Protein AF-0000000072983135 (afdb_homodimer)

Structure (mmCIF, N/CA/C/O backbone):
data_AF-0000000072983135-model_v1
#
loop_
_entity.id
_entity.type
_entity.pdbx_description
1 polymer Aminotransferase
#
loop_
_atom_site.group_PDB
_atom_site.id
_atom_site.type_symbol
_atom_site.label_atom_id
_atom_site.label_alt_id
_atom_site.label_comp_id
_atom_site.label_asym_id
_atom_site.label_entity_id
_atom_site.label_seq_id
_atom_site.pdbx_PDB_ins_code
_atom_site.Cartn_x
_atom_site.Cartn_y
_atom_site.Cartn_z
_atom_site.occupancy
_atom_site.B_iso_or_equiv
_atom_site.auth_seq_id
_atom_site.auth_comp_id
_atom_site.auth_asym_id
_atom_site.auth_atom_id
_atom_site.pdbx_PDB_model_num
ATOM 1 N N . MET A 1 1 ? -17.812 -25.984 19.484 1 27.67 1 MET A N 1
ATOM 2 C CA . MET A 1 1 ? -18.359 -25.984 18.141 1 27.67 1 MET A CA 1
ATOM 3 C C . MET A 1 1 ? -17.25 -26.109 17.094 1 27.67 1 MET A C 1
ATOM 5 O O . MET A 1 1 ? -16.297 -25.328 17.094 1 27.67 1 MET A O 1
ATOM 9 N N . THR A 1 2 ? -16.859 -27.234 16.688 1 37.81 2 THR A N 1
ATOM 10 C CA . THR A 1 2 ? -15.812 -27.703 15.797 1 37.81 2 THR A CA 1
ATOM 11 C C . THR A 1 2 ? -15.805 -26.906 14.5 1 37.81 2 THR A C 1
ATOM 13 O O . THR A 1 2 ? -16.844 -26.75 13.852 1 37.81 2 THR A O 1
ATOM 16 N N . ILE A 1 3 ? -15.008 -25.969 14.227 1 49.22 3 ILE A N 1
ATOM 17 C CA . ILE A 1 3 ? -14.836 -25.25 12.961 1 49.22 3 ILE A CA 1
ATOM 18 C C . ILE A 1 3 ? -15.133 -26.188 11.797 1 49.22 3 ILE A C 1
ATOM 20 O O . ILE A 1 3 ? -14.57 -27.281 11.711 1 49.22 3 ILE A O 1
ATOM 24 N N . SER A 1 4 ? -16.266 -26.094 11.18 1 67.5 4 SER A N 1
ATOM 25 C CA . SER A 1 4 ? -16.375 -26.969 10.023 1 67.5 4 SER A CA 1
ATOM 26 C C . SER A 1 4 ? -15.242 -26.703 9.031 1 67.5 4 SER A C 1
ATOM 28 O O . SER A 1 4 ? -15.211 -25.672 8.375 1 67.5 4 SER A O 1
ATOM 30 N N . ILE A 1 5 ? -14.094 -27.281 9.141 1 76.81 5 ILE A N 1
ATOM 31 C CA . ILE A 1 5 ? -12.875 -27.266 8.336 1 76.81 5 ILE A CA 1
ATOM 32 C C . ILE A 1 5 ? -13.25 -27.188 6.852 1 76.81 5 ILE A C 1
ATOM 34 O O . ILE A 1 5 ? -12.539 -26.578 6.059 1 76.81 5 ILE A O 1
ATOM 38 N N . ASP A 1 6 ? -14.508 -27.531 6.617 1 73.62 6 ASP A N 1
ATOM 39 C CA . ASP A 1 6 ? -14.945 -27.578 5.223 1 73.62 6 ASP A CA 1
ATOM 40 C C . ASP A 1 6 ? -15.352 -26.188 4.734 1 73.62 6 ASP A C 1
ATOM 42 O O . ASP A 1 6 ? -15.352 -25.922 3.531 1 73.62 6 ASP A O 1
ATOM 46 N N . ALA A 1 7 ? -15.531 -25.328 5.648 1 72.88 7 ALA A N 1
ATOM 47 C CA . ALA A 1 7 ? -16.047 -24.016 5.285 1 72.88 7 ALA A CA 1
ATOM 48 C C . ALA A 1 7 ? -14.898 -23.031 5.023 1 72.88 7 ALA A C 1
ATOM 50 O O . ALA A 1 7 ? -15.109 -21.969 4.438 1 72.88 7 ALA A O 1
ATOM 51 N N . LEU A 1 8 ? -13.727 -23.375 5.316 1 76.56 8 LEU A N 1
ATOM 52 C CA . LEU A 1 8 ? -12.578 -22.5 5.152 1 76.56 8 LEU A CA 1
ATOM 53 C C . LEU A 1 8 ? -12.148 -22.438 3.689 1 76.56 8 LEU A C 1
ATOM 55 O O . LEU A 1 8 ? -12.219 -23.438 2.973 1 76.56 8 LEU A O 1
ATOM 59 N N . SER A 1 9 ? -11.75 -21.141 3.301 1 78.5 9 SER A N 1
ATOM 60 C CA . SER A 1 9 ? -11.109 -21.047 1.993 1 78.5 9 SER A CA 1
ATOM 61 C C . SER A 1 9 ? -9.859 -21.922 1.933 1 78.5 9 SER A C 1
ATOM 63 O O . SER A 1 9 ? -9.32 -22.312 2.969 1 78.5 9 SER A O 1
ATOM 65 N N . PRO A 1 10 ? -9.445 -22.234 0.712 1 78.44 10 PRO A N 1
ATOM 66 C CA . PRO A 1 10 ? -8.25 -23.078 0.599 1 78.44 10 PRO A CA 1
ATOM 67 C C . PRO A 1 10 ? -7.051 -22.5 1.347 1 78.44 10 PRO A C 1
ATOM 69 O O . PRO A 1 10 ? -6.316 -23.25 2.006 1 78.44 10 PRO A O 1
ATOM 72 N N . PHE A 1 11 ? -6.918 -21.266 1.313 1 77.12 11 PHE A N 1
ATOM 73 C CA . PHE A 1 11 ? -5.758 -20.641 1.933 1 77.12 11 PHE A CA 1
ATOM 74 C C . PHE A 1 11 ? -5.91 -20.594 3.447 1 77.12 11 PHE A C 1
ATOM 76 O O . PHE A 1 11 ? -4.949 -20.828 4.18 1 77.12 11 PHE A O 1
ATOM 83 N N . GLU A 1 12 ? -7.07 -20.359 3.889 1 76.88 12 GLU A N 1
ATOM 84 C CA . GLU A 1 12 ? -7.316 -20.344 5.328 1 76.88 12 GLU A CA 1
ATOM 85 C C . GLU A 1 12 ? -7.191 -21.75 5.922 1 76.88 12 GLU A C 1
ATOM 87 O O . GLU A 1 12 ? -6.738 -21.906 7.059 1 76.88 12 GLU A O 1
ATOM 92 N N . LEU A 1 13 ? -7.609 -22.734 5.129 1 78.69 13 LEU A N 1
ATOM 93 C CA . LEU A 1 13 ? -7.422 -24.125 5.559 1 78.69 13 LEU A CA 1
ATOM 94 C C . LEU A 1 13 ? -5.938 -24.453 5.703 1 78.69 13 LEU A C 1
ATOM 96 O O . LEU A 1 13 ? -5.535 -25.094 6.672 1 78.69 13 LEU A O 1
ATOM 100 N N . SER A 1 14 ? -5.227 -24 4.734 1 81.06 14 SER A N 1
ATOM 101 C CA . SER A 1 14 ? -3.783 -24.219 4.789 1 81.06 14 SER A CA 1
ATOM 102 C C . SER A 1 14 ? -3.172 -23.594 6.035 1 81.06 14 SER A C 1
ATOM 104 O O . SER A 1 14 ? -2.344 -24.203 6.707 1 81.06 14 SER A O 1
ATOM 106 N N . LEU A 1 15 ? -3.586 -22.406 6.32 1 75.19 15 LEU A N 1
ATOM 107 C CA . LEU A 1 15 ? -3.082 -21.719 7.5 1 75.19 15 LEU A CA 1
ATOM 108 C C . LEU A 1 15 ? -3.496 -22.438 8.773 1 75.19 15 LEU A C 1
ATOM 110 O O . LEU A 1 15 ? -2.711 -22.547 9.719 1 75.19 15 LEU A O 1
ATOM 114 N N . TYR A 1 16 ? -4.699 -22.922 8.781 1 77.69 16 TYR A N 1
ATOM 115 C CA . TYR A 1 16 ? -5.219 -23.672 9.922 1 77.69 16 TYR A CA 1
ATOM 116 C C . TYR A 1 16 ? -4.406 -24.938 10.164 1 77.69 16 TYR A C 1
ATOM 118 O O . TYR A 1 16 ? -4.016 -25.219 11.297 1 77.69 16 TYR A O 1
ATOM 126 N N . LEU A 1 17 ? -4.105 -25.641 9.109 1 82.88 17 LEU A N 1
ATOM 127 C CA . LEU A 1 17 ? -3.373 -26.906 9.211 1 82.88 17 LEU A CA 1
ATOM 128 C C . LEU A 1 17 ? -1.932 -26.656 9.648 1 82.88 17 LEU A C 1
ATOM 130 O O . LEU A 1 17 ? -1.364 -27.453 10.398 1 82.88 17 LEU A O 1
ATOM 134 N N . GLU A 1 18 ? -1.393 -25.609 9.141 1 81.44 18 GLU A N 1
ATOM 135 C CA . GLU A 1 18 ? -0.024 -25.266 9.508 1 81.44 18 GLU A CA 1
ATOM 136 C C . GLU A 1 18 ? 0.111 -25.078 11.016 1 81.44 18 GLU A C 1
ATOM 138 O O . GLU A 1 18 ? 1.157 -25.391 11.594 1 81.44 18 GLU A O 1
ATOM 143 N N . LYS A 1 19 ? -0.899 -24.625 11.641 1 77.69 19 LYS A N 1
ATOM 144 C CA . LYS A 1 19 ? -0.883 -24.391 13.078 1 77.69 19 LYS A CA 1
ATOM 145 C C . LYS A 1 19 ? -1.078 -25.672 13.859 1 77.69 19 LYS A C 1
ATOM 147 O O . LYS A 1 19 ? -0.647 -25.781 15.016 1 77.69 19 LYS A O 1
ATOM 152 N N . GLN A 1 20 ? -1.679 -26.656 13.227 1 81.69 20 GLN A N 1
ATOM 153 C CA . GLN A 1 20 ? -2.064 -27.875 13.93 1 81.69 20 GLN A CA 1
ATOM 154 C C . GLN A 1 20 ? -0.983 -28.938 13.812 1 81.69 20 GLN A C 1
ATOM 156 O O . GLN A 1 20 ? -0.883 -29.828 14.672 1 81.69 20 GLN A O 1
ATOM 161 N N . ILE A 1 21 ? -0.256 -28.844 12.789 1 83.69 21 ILE A N 1
ATOM 162 C CA . ILE A 1 21 ? 0.666 -29.938 12.508 1 83.69 21 ILE A CA 1
ATOM 163 C C . ILE A 1 21 ? 2 -29.688 13.211 1 83.69 21 ILE A C 1
ATOM 165 O O . ILE A 1 21 ? 2.494 -28.547 13.219 1 83.69 21 ILE A O 1
ATOM 169 N N . GLN A 1 22 ? 2.387 -30.625 13.945 1 78.94 22 GLN A N 1
ATOM 170 C CA . GLN A 1 22 ? 3.682 -30.562 14.609 1 78.94 22 GLN A CA 1
ATOM 171 C C . GLN A 1 22 ? 4.738 -31.344 13.836 1 78.94 22 GLN A C 1
ATOM 173 O O . GLN A 1 22 ? 4.449 -32.406 13.297 1 78.94 22 GLN A O 1
ATOM 178 N N . SER A 1 23 ? 5.828 -30.688 13.672 1 74 23 SER A N 1
ATOM 179 C CA . SER A 1 23 ? 6.922 -31.328 12.953 1 74 23 SER A CA 1
ATOM 180 C C . SER A 1 23 ? 7.543 -32.438 13.781 1 74 23 SER A C 1
ATOM 182 O O . SER A 1 23 ? 7.586 -32.375 15.008 1 74 23 SER A O 1
ATOM 184 N N . ALA A 1 24 ? 7.727 -33.625 13.07 1 72.88 24 ALA A N 1
ATOM 185 C CA . ALA A 1 24 ? 8.5 -34.688 13.68 1 72.88 24 ALA A CA 1
ATOM 186 C C . ALA A 1 24 ? 9.914 -34.75 13.109 1 72.88 24 ALA A C 1
ATOM 188 O O . ALA A 1 24 ? 10.133 -34.406 11.945 1 72.88 24 ALA A O 1
ATOM 189 N N . PRO A 1 25 ? 10.891 -34.875 13.961 1 71.25 25 PRO A N 1
ATOM 190 C CA . PRO A 1 25 ? 12.289 -34.906 13.508 1 71.25 25 PRO A CA 1
ATOM 191 C C . PRO A 1 25 ? 12.5 -35.781 12.289 1 71.25 25 PRO A C 1
ATOM 193 O O . PRO A 1 25 ? 13.258 -35.438 11.383 1 71.25 25 PRO A O 1
ATOM 196 N N . ASP A 1 26 ? 11.883 -36.906 12.156 1 78.25 26 ASP A N 1
ATOM 197 C CA . ASP A 1 26 ? 12.125 -37.875 11.086 1 78.25 26 ASP A CA 1
ATOM 198 C C . ASP A 1 26 ? 11.164 -37.625 9.922 1 78.25 26 ASP A C 1
ATOM 200 O O . ASP A 1 26 ? 11.281 -38.281 8.883 1 78.25 26 ASP A O 1
ATOM 204 N N . ALA A 1 27 ? 10.336 -36.688 10.062 1 82.06 27 ALA A N 1
ATOM 205 C CA . ALA A 1 27 ? 9.383 -36.406 9.008 1 82.06 27 ALA A CA 1
ATOM 206 C C . ALA A 1 27 ? 9.07 -34.906 8.953 1 82.06 27 ALA A C 1
ATOM 208 O O . ALA A 1 27 ? 8.016 -34.469 9.414 1 82.06 27 ALA A O 1
ATOM 209 N N . PRO A 1 28 ? 9.977 -34.25 8.289 1 88.62 28 PRO A N 1
ATOM 210 C CA . PRO A 1 28 ? 9.75 -32.812 8.219 1 88.62 28 PRO A CA 1
ATOM 211 C C . PRO A 1 28 ? 8.477 -32.438 7.445 1 88.62 28 PRO A C 1
ATOM 213 O O . PRO A 1 28 ? 8.078 -33.188 6.539 1 88.62 28 PRO A O 1
ATOM 216 N N . ILE A 1 29 ? 7.848 -31.422 7.84 1 92.44 29 ILE A N 1
ATOM 217 C CA . ILE A 1 29 ? 6.648 -30.938 7.16 1 92.44 29 ILE A CA 1
ATOM 218 C C . ILE A 1 29 ? 7.023 -30.375 5.793 1 92.44 29 ILE A C 1
ATOM 220 O O . ILE A 1 29 ? 7.93 -29.547 5.68 1 92.44 29 ILE A O 1
ATOM 224 N N . LEU A 1 30 ? 6.445 -30.922 4.77 1 94.75 30 LEU A N 1
ATOM 225 C CA . LEU A 1 30 ? 6.547 -30.375 3.42 1 94.75 30 LEU A CA 1
ATOM 226 C C . LEU A 1 30 ? 5.289 -29.594 3.057 1 94.75 30 LEU A C 1
ATOM 228 O O . LEU A 1 30 ? 4.242 -30.188 2.781 1 94.75 30 LEU A O 1
ATOM 232 N N . ASN A 1 31 ? 5.41 -28.328 3.068 1 93.62 31 ASN A N 1
ATOM 233 C CA . ASN A 1 31 ? 4.297 -27.484 2.646 1 93.62 31 ASN A CA 1
ATOM 234 C C . ASN A 1 31 ? 4.383 -27.141 1.159 1 93.62 31 ASN A C 1
ATOM 236 O O . ASN A 1 31 ? 4.938 -26.109 0.783 1 93.62 31 ASN A O 1
ATOM 240 N N . ALA A 1 32 ? 3.777 -27.906 0.369 1 95.06 32 ALA A N 1
ATOM 241 C CA . ALA A 1 32 ? 3.771 -27.703 -1.078 1 95.06 32 ALA A CA 1
ATOM 242 C C . ALA A 1 32 ? 2.512 -26.969 -1.526 1 95.06 32 ALA A C 1
ATOM 244 O O . ALA A 1 32 ? 2.16 -26.984 -2.709 1 95.06 32 ALA A O 1
ATOM 245 N N . GLY A 1 33 ? 1.847 -26.406 -0.56 1 91.81 33 GLY A N 1
ATOM 246 C CA . GLY A 1 33 ? 0.641 -25.656 -0.874 1 91.81 33 GLY A CA 1
ATOM 247 C C . GLY A 1 33 ? 0.891 -24.172 -1.042 1 91.81 33 GLY A C 1
ATOM 248 O O . GLY A 1 33 ? 0.123 -23.484 -1.714 1 91.81 33 GLY A O 1
ATOM 249 N N . ARG A 1 34 ? 1.953 -23.672 -0.493 1 86.56 34 ARG A N 1
ATOM 250 C CA . ARG A 1 34 ? 2.24 -22.234 -0.497 1 86.56 34 ARG A CA 1
ATOM 251 C C . ARG A 1 34 ? 2.721 -21.781 -1.87 1 86.56 34 ARG A C 1
ATOM 253 O O . ARG A 1 34 ? 3.467 -22.484 -2.543 1 86.56 34 ARG A O 1
ATOM 260 N N . GLY A 1 35 ? 2.375 -20.531 -2.191 1 85.88 35 GLY A N 1
ATOM 261 C CA . GLY A 1 35 ? 2.646 -20.062 -3.541 1 85.88 35 GLY A CA 1
ATOM 262 C C . GLY A 1 35 ? 3.918 -19.234 -3.641 1 85.88 35 GLY A C 1
ATOM 263 O O . GLY A 1 35 ? 4.391 -18.953 -4.742 1 85.88 35 GLY A O 1
ATOM 264 N N . ASN A 1 36 ? 4.543 -18.859 -2.521 1 90.62 36 ASN A N 1
ATOM 265 C CA . ASN A 1 36 ? 5.785 -18.109 -2.629 1 90.62 36 ASN A CA 1
ATOM 266 C C . ASN A 1 36 ? 6.965 -19 -2.969 1 90.62 36 ASN A C 1
ATOM 268 O O . ASN A 1 36 ? 7.117 -20.078 -2.391 1 90.62 36 ASN A O 1
ATOM 272 N N . PRO A 1 37 ? 7.785 -18.547 -3.85 1 95.88 37 PRO A N 1
ATOM 273 C CA . PRO A 1 37 ? 8.938 -19.359 -4.242 1 95.88 37 PRO A CA 1
ATOM 274 C C . PRO A 1 37 ? 10.039 -19.375 -3.186 1 95.88 37 PRO A C 1
ATOM 276 O O . PRO A 1 37 ? 10.039 -18.531 -2.283 1 95.88 37 PRO A O 1
ATOM 279 N N . ASN A 1 38 ? 10.883 -20.312 -3.268 1 94.94 38 ASN A N 1
ATOM 280 C CA . ASN A 1 38 ? 12 -20.375 -2.328 1 94.94 38 ASN A CA 1
ATOM 281 C C . ASN A 1 38 ? 13.281 -19.797 -2.936 1 94.94 38 ASN A C 1
ATOM 283 O O . ASN A 1 38 ? 14.383 -20.156 -2.521 1 94.94 38 ASN A O 1
ATOM 287 N N . TRP A 1 39 ? 13.164 -19 -4.043 1 95.25 39 TRP A N 1
ATOM 288 C CA . TRP A 1 39 ? 14.305 -18.312 -4.641 1 95.25 39 TRP A CA 1
ATOM 289 C C . TRP A 1 39 ? 14.133 -16.812 -4.562 1 95.25 39 TRP A C 1
ATOM 291 O O . TRP A 1 39 ? 13.039 -16.312 -4.266 1 95.25 39 TRP A O 1
ATOM 301 N N . THR A 1 40 ? 15.188 -16.062 -4.695 1 96 40 THR A N 1
ATOM 302 C CA . THR A 1 40 ? 15.188 -14.609 -4.793 1 96 40 THR A CA 1
ATOM 303 C C . THR A 1 40 ? 16.062 -14.148 -5.949 1 96 40 THR A C 1
ATOM 305 O O . THR A 1 40 ? 16.844 -14.938 -6.504 1 96 40 THR A O 1
ATOM 308 N N . ALA A 1 41 ? 15.922 -12.945 -6.355 1 97.25 41 ALA A N 1
ATOM 309 C CA . ALA A 1 41 ? 16.828 -12.273 -7.297 1 97.25 41 ALA A CA 1
ATOM 310 C C . ALA A 1 41 ? 17.797 -11.359 -6.566 1 97.25 41 ALA A C 1
ATOM 312 O O . ALA A 1 41 ? 17.5 -10.195 -6.309 1 97.25 41 ALA A O 1
ATOM 313 N N . PRO A 1 42 ? 19 -11.812 -6.281 1 96.94 42 PRO A N 1
ATOM 314 C CA . PRO A 1 42 ? 19.906 -11.07 -5.395 1 96.94 42 PRO A CA 1
ATOM 315 C C . PRO A 1 42 ? 20.484 -9.828 -6.059 1 96.94 42 PRO A C 1
ATOM 317 O O . PRO A 1 42 ? 20.672 -8.797 -5.395 1 96.94 42 PRO A O 1
ATOM 320 N N . VAL A 1 43 ? 20.734 -9.82 -7.375 1 97.5 43 VAL A N 1
ATOM 321 C CA . VAL A 1 43 ? 21.484 -8.766 -8.039 1 97.5 43 VAL A CA 1
ATOM 322 C C . VAL A 1 43 ? 20.703 -7.457 -7.996 1 97.5 43 VAL A C 1
ATOM 324 O O . VAL A 1 43 ? 21.234 -6.422 -7.582 1 97.5 43 VAL A O 1
ATOM 327 N N . PRO A 1 44 ? 19.438 -7.473 -8.438 1 98.56 44 PRO A N 1
ATOM 328 C CA . PRO A 1 44 ? 18.703 -6.203 -8.344 1 98.56 44 PRO A CA 1
ATOM 329 C C . PRO A 1 44 ? 18.516 -5.734 -6.902 1 98.56 44 PRO A C 1
ATOM 331 O O . PRO A 1 44 ? 18.484 -4.531 -6.641 1 98.56 44 PRO A O 1
ATOM 334 N N . ARG A 1 45 ? 18.391 -6.645 -5.918 1 98.44 45 ARG A N 1
ATOM 335 C CA . ARG A 1 45 ? 18.312 -6.258 -4.512 1 98.44 45 ARG A CA 1
ATOM 336 C C . ARG A 1 45 ? 19.609 -5.605 -4.047 1 98.44 45 ARG A C 1
ATOM 338 O O . ARG A 1 45 ? 19.578 -4.59 -3.354 1 98.44 45 ARG A O 1
ATOM 345 N N . GLU A 1 46 ? 20.719 -6.234 -4.422 1 98.06 46 GLU A N 1
ATOM 346 C CA . GLU A 1 46 ? 22.016 -5.656 -4.07 1 98.06 46 GLU A CA 1
ATOM 347 C C . GLU A 1 46 ? 22.156 -4.246 -4.641 1 98.06 46 GLU A C 1
ATOM 349 O O . GLU A 1 46 ? 22.656 -3.346 -3.957 1 98.06 46 GLU A O 1
ATOM 354 N N . ALA A 1 47 ? 21.766 -4.059 -5.898 1 98.81 47 ALA A N 1
ATOM 355 C CA . ALA A 1 47 ? 21.812 -2.744 -6.527 1 98.81 47 ALA A CA 1
ATOM 356 C C . ALA A 1 47 ? 20.938 -1.744 -5.766 1 98.81 47 ALA A C 1
ATOM 358 O O . ALA A 1 47 ? 21.328 -0.587 -5.586 1 98.81 47 ALA A O 1
ATOM 359 N N . PHE A 1 48 ? 19.781 -2.191 -5.344 1 98.88 48 PHE A N 1
ATOM 360 C CA . PHE A 1 48 ? 18.859 -1.351 -4.594 1 98.88 48 PHE A CA 1
ATOM 361 C C . PHE A 1 48 ? 19.5 -0.856 -3.303 1 98.88 48 PHE A C 1
ATOM 363 O O . PHE A 1 48 ? 19.469 0.339 -3.004 1 98.88 48 PHE A O 1
ATOM 370 N N . PHE A 1 49 ? 20.031 -1.766 -2.529 1 98.81 49 PHE A N 1
ATOM 371 C CA . PHE A 1 49 ? 20.594 -1.409 -1.229 1 98.81 49 PHE A CA 1
ATOM 372 C C . PHE A 1 49 ? 21.844 -0.562 -1.393 1 98.81 49 PHE A C 1
ATOM 374 O O . PHE A 1 49 ? 22.109 0.339 -0.591 1 98.81 49 PHE A O 1
ATOM 381 N N . LEU A 1 50 ? 22.656 -0.778 -2.475 1 98.62 50 LEU A N 1
ATOM 382 C CA . LEU A 1 50 ? 23.828 0.05 -2.754 1 98.62 50 LEU A CA 1
ATOM 383 C C . LEU A 1 50 ? 23.422 1.465 -3.143 1 98.62 50 LEU A C 1
ATOM 385 O O . LEU A 1 50 ? 24 2.441 -2.672 1 98.62 50 LEU A O 1
ATOM 389 N N . LEU A 1 51 ? 22.406 1.543 -4.012 1 98.81 51 LEU A N 1
ATOM 390 C CA . LEU A 1 51 ? 21.891 2.844 -4.418 1 98.81 51 LEU A CA 1
ATOM 391 C C . LEU A 1 51 ? 21.406 3.639 -3.211 1 98.81 51 LEU A C 1
ATOM 393 O O . LEU A 1 51 ? 21.656 4.844 -3.115 1 98.81 51 LEU A O 1
ATOM 397 N N . GLY A 1 52 ? 20.688 2.953 -2.32 1 98.62 52 GLY A N 1
ATOM 398 C CA . GLY A 1 52 ? 20.203 3.6 -1.109 1 98.62 52 GLY A CA 1
ATOM 399 C C . GLY A 1 52 ? 21.328 4.102 -0.215 1 98.62 52 GLY A C 1
ATOM 400 O O . GLY A 1 52 ? 21.25 5.203 0.328 1 98.62 52 GLY A O 1
ATOM 401 N N . GLN A 1 53 ? 22.344 3.291 -0.042 1 97.75 53 GLN A N 1
ATOM 402 C CA . GLN A 1 53 ? 23.484 3.699 0.764 1 97.75 53 GLN A CA 1
ATOM 403 C C . GLN A 1 53 ? 24.141 4.961 0.199 1 97.75 53 GLN A C 1
ATOM 405 O O . GLN A 1 53 ? 24.453 5.887 0.946 1 97.75 53 GLN A O 1
ATOM 410 N N . PHE A 1 54 ? 24.359 4.984 -1.098 1 97.62 54 PHE A N 1
ATOM 411 C CA . PHE A 1 54 ? 24.938 6.152 -1.758 1 97.62 54 PHE A CA 1
ATOM 412 C C . PHE A 1 54 ? 24.047 7.371 -1.575 1 97.62 54 PHE A C 1
ATOM 414 O O . PHE A 1 54 ? 24.531 8.461 -1.253 1 97.62 54 PHE A O 1
ATOM 421 N N . ALA A 1 55 ? 22.703 7.164 -1.777 1 97.75 55 ALA A N 1
ATOM 422 C CA . ALA A 1 55 ? 21.75 8.266 -1.688 1 97.75 55 ALA A CA 1
ATOM 423 C C . ALA A 1 55 ? 21.75 8.883 -0.293 1 97.75 55 ALA A C 1
ATOM 425 O O . ALA A 1 55 ? 21.625 10.102 -0.146 1 97.75 55 ALA A O 1
ATOM 426 N N . VAL A 1 56 ? 21.828 8.047 0.748 1 96.88 56 VAL A N 1
ATOM 427 C CA . VAL A 1 56 ? 21.875 8.562 2.113 1 96.88 56 VAL A CA 1
ATOM 428 C C . VAL A 1 56 ? 23.109 9.438 2.301 1 96.88 56 VAL A C 1
ATOM 430 O O . VAL A 1 56 ? 23.031 10.492 2.932 1 96.88 56 VAL A O 1
ATOM 433 N N . GLN A 1 57 ? 24.234 9 1.741 1 94.31 57 GLN A N 1
ATOM 434 C CA . GLN A 1 57 ? 25.453 9.805 1.813 1 94.31 57 GLN A CA 1
ATOM 435 C C . GLN A 1 57 ? 25.25 11.164 1.155 1 94.31 57 GLN A C 1
ATOM 437 O O . GLN A 1 57 ? 25.75 12.18 1.648 1 94.31 57 GLN A O 1
ATOM 442 N N . GLU A 1 58 ? 24.484 11.133 0.073 1 94.19 58 GLU A N 1
ATOM 443 C CA . GLU A 1 58 ? 24.234 12.367 -0.663 1 94.19 58 GLU A CA 1
ATOM 444 C C . GLU A 1 58 ? 23.359 13.32 0.141 1 94.19 58 GLU A C 1
ATOM 446 O O . GLU A 1 58 ? 23.375 14.531 -0.088 1 94.19 58 GLU A O 1
ATOM 451 N N . THR A 1 59 ? 22.531 12.773 1.063 1 94.38 59 THR A N 1
ATOM 452 C CA . THR A 1 59 ? 21.672 13.625 1.87 1 94.38 59 THR A CA 1
ATOM 453 C C . THR A 1 59 ? 22.453 14.234 3.033 1 94.38 59 THR A C 1
ATOM 455 O O . THR A 1 59 ? 21.984 15.188 3.67 1 94.38 59 THR A O 1
ATOM 458 N N . ARG A 1 60 ? 23.562 13.555 3.359 1 89.5 60 ARG A N 1
ATOM 459 C CA . ARG A 1 60 ? 24.328 13.977 4.523 1 89.5 60 ARG A CA 1
ATOM 460 C C . ARG A 1 60 ? 25.469 14.922 4.121 1 89.5 60 ARG A C 1
ATOM 462 O O . ARG A 1 60 ? 26.078 14.758 3.062 1 89.5 60 ARG A O 1
ATOM 469 N N . LYS A 1 61 ? 25.141 16.219 4.434 1 69.69 61 LYS A N 1
ATOM 470 C CA . LYS A 1 61 ? 26.234 17.172 4.207 1 69.69 61 LYS A CA 1
ATOM 471 C C . LYS A 1 61 ? 27.375 16.922 5.191 1 69.69 61 LYS A C 1
ATOM 473 O O . LYS A 1 61 ? 27.203 16.25 6.207 1 69.69 61 LYS A O 1
ATOM 478 N N . SER A 1 62 ? 28.594 17.219 4.797 1 58.09 62 SER A N 1
ATOM 479 C CA . SER A 1 62 ? 29.734 17.188 5.695 1 58.09 62 SER A CA 1
ATOM 480 C C . SER A 1 62 ? 29.438 17.891 7.012 1 58.09 62 SER A C 1
ATOM 482 O O . SER A 1 62 ? 30.344 18.266 7.754 1 58.09 62 SER A O 1
ATOM 484 N N . SER A 1 63 ? 28.062 17.969 7.293 1 62.22 63 SER A N 1
ATOM 485 C CA . SER A 1 63 ? 27.719 18.688 8.516 1 62.22 63 SER A CA 1
ATOM 486 C C . SER A 1 63 ? 27.484 17.734 9.672 1 62.22 63 SER A C 1
ATOM 488 O O . SER A 1 63 ? 27.281 16.531 9.461 1 62.22 63 SER A O 1
ATOM 490 N N . SER A 1 64 ? 27.781 18.141 10.906 1 67.25 64 SER A N 1
ATOM 491 C CA . SER A 1 64 ? 27.547 17.453 12.18 1 67.25 64 SER A CA 1
ATOM 492 C C . SER A 1 64 ? 26.062 17.312 12.461 1 67.25 64 SER A C 1
ATOM 494 O O . SER A 1 64 ? 25.672 16.719 13.469 1 67.25 64 SER A O 1
ATOM 496 N N . ALA A 1 65 ? 25.266 17.594 11.523 1 78.88 65 ALA A N 1
ATOM 497 C CA . ALA A 1 65 ? 23.828 17.531 11.719 1 78.88 65 ALA A CA 1
ATOM 498 C C . ALA A 1 65 ? 23.328 16.094 11.672 1 78.88 65 ALA A C 1
ATOM 500 O O . ALA A 1 65 ? 23.875 15.258 10.953 1 78.88 65 ALA A O 1
ATOM 501 N N . LEU A 1 66 ? 22.344 15.828 12.555 1 89.06 66 LEU A N 1
ATOM 502 C CA . LEU A 1 66 ? 21.719 14.508 12.586 1 89.06 66 LEU A CA 1
ATOM 503 C C . LEU A 1 66 ? 20.641 14.406 11.516 1 89.06 66 LEU A C 1
ATOM 505 O O . LEU A 1 66 ? 20.234 13.297 11.133 1 89.06 66 LEU A O 1
ATOM 509 N N . VAL A 1 67 ? 20.234 15.594 11.023 1 91 67 VAL A N 1
ATOM 510 C CA . VAL A 1 67 ? 19.203 15.656 9.984 1 91 67 VAL A CA 1
ATOM 511 C C . VAL A 1 67 ? 19.875 15.656 8.609 1 91 67 VAL A C 1
ATOM 513 O O . VAL A 1 67 ? 20.922 16.281 8.414 1 91 67 VAL A O 1
ATOM 516 N N . GLY A 1 68 ? 19.312 14.852 7.746 1 89.81 68 GLY A N 1
ATOM 517 C CA . GLY A 1 68 ? 19.734 14.891 6.355 1 89.81 68 GLY A CA 1
ATOM 518 C C . GLY A 1 68 ? 18.875 15.805 5.504 1 89.81 68 GLY A C 1
ATOM 519 O O . GLY A 1 68 ? 17.766 16.156 5.891 1 89.81 68 GLY A O 1
ATOM 520 N N . LYS A 1 69 ? 19.391 16.219 4.348 1 89.56 69 LYS A N 1
ATOM 521 C CA . LYS A 1 69 ? 18.672 17.078 3.414 1 89.56 69 LYS A CA 1
ATOM 522 C C . LYS A 1 69 ? 18.016 16.266 2.301 1 89.56 69 LYS A C 1
ATOM 524 O O . LYS A 1 69 ? 18.188 15.047 2.238 1 89.56 69 LYS A O 1
ATOM 529 N N . GLN A 1 70 ? 17.266 16.938 1.48 1 89 70 GLN A N 1
ATOM 530 C CA . GLN A 1 70 ? 16.656 16.328 0.301 1 89 70 GLN A CA 1
ATOM 531 C C . GLN A 1 70 ? 17.688 16.188 -0.825 1 89 70 GLN A C 1
ATOM 533 O O . GLN A 1 70 ? 18.688 16.891 -0.848 1 89 70 GLN A O 1
ATOM 538 N N . ILE A 1 71 ? 17.438 15.289 -1.666 1 88.19 71 ILE A N 1
ATOM 539 C CA . ILE A 1 71 ? 18.25 15.125 -2.867 1 88.19 71 ILE A CA 1
ATOM 540 C C . ILE A 1 71 ? 17.953 16.266 -3.85 1 88.19 71 ILE A C 1
ATOM 542 O O . ILE A 1 71 ? 16.797 16.5 -4.195 1 88.19 71 ILE A O 1
ATOM 546 N N . LYS A 1 72 ? 18.984 16.953 -4.199 1 83.69 72 LYS A N 1
ATOM 547 C CA . LYS A 1 72 ? 18.859 18 -5.195 1 83.69 72 LYS A CA 1
ATOM 548 C C . LYS A 1 72 ? 19.531 17.609 -6.504 1 83.69 72 LYS A C 1
ATOM 550 O O . LYS A 1 72 ? 20.344 16.688 -6.531 1 83.69 72 LYS A O 1
ATOM 555 N N . ALA A 1 73 ? 19.188 18.328 -7.52 1 79.81 73 ALA A N 1
ATOM 556 C CA . ALA A 1 73 ? 19.812 18.062 -8.812 1 79.81 73 ALA A CA 1
ATOM 557 C C . ALA A 1 73 ? 21.297 18.375 -8.781 1 79.81 73 ALA A C 1
ATOM 559 O O . ALA A 1 73 ? 21.703 19.438 -8.305 1 79.81 73 ALA A O 1
ATOM 560 N N . ALA A 1 74 ? 22.094 17.406 -9.219 1 84.38 74 ALA A N 1
ATOM 561 C CA . ALA A 1 74 ? 23.547 17.531 -9.305 1 84.38 74 ALA A CA 1
ATOM 562 C C . ALA A 1 74 ? 24.109 16.734 -10.484 1 84.38 74 ALA A C 1
ATOM 564 O O . ALA A 1 74 ? 24.141 15.508 -10.445 1 84.38 74 ALA A O 1
ATOM 565 N N . PRO A 1 75 ? 24.5 17.438 -11.406 1 82 75 PRO A N 1
ATOM 566 C CA . PRO A 1 75 ? 25 16.734 -12.602 1 82 75 PRO A CA 1
ATOM 567 C C . PRO A 1 75 ? 26.172 15.805 -12.289 1 82 75 PRO A C 1
ATOM 569 O O . PRO A 1 75 ? 26.375 14.82 -12.992 1 82 75 PRO A O 1
ATOM 572 N N . GLU A 1 76 ? 26.891 16.062 -11.297 1 91.75 76 GLU A N 1
ATOM 573 C CA . GLU A 1 76 ? 28.094 15.297 -10.992 1 91.75 76 GLU A CA 1
ATOM 574 C C . GLU A 1 76 ? 27.766 14.062 -10.164 1 91.75 76 GLU A C 1
ATOM 576 O O . GLU A 1 76 ? 28.641 13.266 -9.844 1 91.75 76 GLU A O 1
ATOM 581 N N . ARG A 1 77 ? 26.531 13.906 -9.898 1 94.38 77 ARG A N 1
ATOM 582 C CA . ARG A 1 77 ? 26.141 12.844 -8.977 1 94.38 77 ARG A CA 1
ATOM 583 C C . ARG A 1 77 ? 26.453 11.469 -9.57 1 94.38 77 ARG A C 1
ATOM 585 O O . ARG A 1 77 ? 26.875 10.562 -8.859 1 94.38 77 ARG A O 1
ATOM 592 N N . MET A 1 78 ? 26.156 11.281 -10.859 1 96.19 78 MET A N 1
ATOM 593 C CA . MET A 1 78 ? 26.422 9.984 -11.484 1 96.19 78 MET A CA 1
ATOM 594 C C . MET A 1 78 ? 27.906 9.609 -11.344 1 96.19 78 MET A C 1
ATOM 596 O O . MET A 1 78 ? 28.234 8.453 -11.078 1 96.19 78 MET A O 1
ATOM 600 N N . GLY A 1 79 ? 28.812 10.633 -11.57 1 96.62 79 GLY A N 1
ATOM 601 C CA . GLY A 1 79 ? 30.234 10.391 -11.367 1 96.62 79 GLY A CA 1
ATOM 602 C C . GLY A 1 79 ? 30.562 9.961 -9.953 1 96.62 79 GLY A C 1
ATOM 603 O O . GLY A 1 79 ? 31.375 9.055 -9.75 1 96.62 79 GLY A O 1
ATOM 604 N N . ARG A 1 80 ? 29.953 10.57 -8.938 1 96.38 80 ARG A N 1
ATOM 605 C CA . ARG A 1 80 ? 30.172 10.195 -7.547 1 96.38 80 ARG A CA 1
ATOM 606 C C . ARG A 1 80 ? 29.656 8.797 -7.266 1 96.38 80 ARG A C 1
ATOM 608 O O . ARG A 1 80 ? 30.25 8.055 -6.477 1 96.38 80 ARG A O 1
ATOM 615 N N . LEU A 1 81 ? 28.5 8.445 -7.898 1 97.81 81 LEU A N 1
ATOM 616 C CA . LEU A 1 81 ? 27.984 7.09 -7.754 1 97.81 81 LEU A CA 1
ATOM 617 C C . LEU A 1 81 ? 28.984 6.07 -8.289 1 97.81 81 LEU A C 1
ATOM 619 O O . LEU A 1 81 ? 29.266 5.059 -7.641 1 97.81 81 LEU A O 1
ATOM 623 N N . GLN A 1 82 ? 29.5 6.332 -9.477 1 97.75 82 GLN A N 1
ATOM 624 C CA . GLN A 1 82 ? 30.453 5.402 -10.086 1 97.75 82 GLN A CA 1
ATOM 625 C C . GLN A 1 82 ? 31.688 5.238 -9.211 1 97.75 82 GLN A C 1
ATOM 627 O O . GLN A 1 82 ? 32.219 4.137 -9.086 1 97.75 82 GLN A O 1
ATOM 632 N N . THR A 1 83 ? 32.156 6.32 -8.602 1 97.56 83 THR A N 1
ATOM 633 C CA . THR A 1 83 ? 33.281 6.254 -7.676 1 97.56 83 THR A CA 1
ATOM 634 C C . THR A 1 83 ? 32.938 5.41 -6.453 1 97.56 83 THR A C 1
ATOM 636 O O . THR A 1 83 ? 33.719 4.578 -6.016 1 97.56 83 THR A O 1
ATOM 639 N N . PHE A 1 84 ? 31.766 5.641 -5.91 1 97.06 84 PHE A N 1
ATOM 640 C CA . PHE A 1 84 ? 31.266 4.863 -4.785 1 97.06 84 PHE A CA 1
ATOM 641 C C . PHE A 1 84 ? 31.234 3.379 -5.117 1 97.06 84 PHE A C 1
ATOM 643 O O . PHE A 1 84 ? 31.641 2.545 -4.301 1 97.06 84 PHE A O 1
ATOM 650 N N . LEU A 1 85 ? 30.766 3.021 -6.328 1 98 85 LEU A N 1
ATOM 651 C CA . LEU A 1 85 ? 30.594 1.636 -6.75 1 98 85 LEU A CA 1
ATOM 652 C C . LEU A 1 85 ? 31.953 0.948 -6.902 1 98 85 LEU A C 1
ATOM 654 O O . LEU A 1 85 ? 32.062 -0.272 -6.758 1 98 85 LEU A O 1
ATOM 658 N N . THR A 1 86 ? 33.031 1.683 -7.172 1 97.44 86 THR A N 1
ATOM 659 C CA . THR A 1 86 ? 34.344 1.1 -7.277 1 97.44 86 THR A CA 1
ATOM 660 C C . THR A 1 86 ? 34.812 0.554 -5.93 1 97.44 86 THR A C 1
ATOM 662 O O . THR A 1 86 ? 35.594 -0.416 -5.875 1 97.44 86 THR A O 1
ATOM 665 N N . THR A 1 87 ? 34.312 1.125 -4.875 1 95.5 87 THR A N 1
ATOM 666 C CA . THR A 1 87 ? 34.719 0.696 -3.539 1 95.5 87 THR A CA 1
ATOM 667 C C . THR A 1 87 ? 33.75 -0.349 -2.994 1 95.5 87 THR A C 1
ATOM 669 O O . THR A 1 87 ? 33.938 -0.853 -1.884 1 95.5 87 THR A O 1
ATOM 672 N N . HIS A 1 88 ? 32.781 -0.643 -3.738 1 95.94 88 HIS A N 1
ATOM 673 C CA . HIS A 1 88 ? 31.781 -1.649 -3.381 1 95.94 88 HIS A CA 1
ATOM 674 C C . HIS A 1 88 ? 31.547 -2.631 -4.527 1 95.94 88 HIS A C 1
ATOM 676 O O . HIS A 1 88 ? 30.438 -2.73 -5.055 1 95.94 88 HIS A O 1
ATOM 682 N N . PRO A 1 89 ? 32.531 -3.338 -4.848 1 95.81 89 PRO A N 1
ATOM 683 C CA . PRO A 1 89 ? 32.406 -4.211 -6.02 1 95.81 89 PRO A CA 1
ATOM 684 C C . PRO A 1 89 ? 31.422 -5.355 -5.793 1 95.81 89 PRO A C 1
ATOM 686 O O . PRO A 1 89 ? 31.219 -5.781 -4.656 1 95.81 89 PRO A O 1
ATOM 689 N N . GLY A 1 90 ? 30.812 -5.875 -6.793 1 94.88 90 GLY A N 1
ATOM 690 C CA . GLY A 1 90 ? 29.875 -6.988 -6.777 1 94.88 90 GLY A CA 1
ATOM 691 C C . GLY A 1 90 ? 28.844 -6.918 -7.891 1 94.88 90 GLY A C 1
ATOM 692 O O . GLY A 1 90 ? 28.828 -5.965 -8.672 1 94.88 90 GLY A O 1
ATOM 693 N N . PRO A 1 91 ? 28.047 -7.93 -8.016 1 95.12 91 PRO A N 1
ATOM 694 C CA . PRO A 1 91 ? 27.062 -7.977 -9.109 1 95.12 91 PRO A CA 1
ATOM 695 C C . PRO A 1 91 ? 26.109 -6.789 -9.086 1 95.12 91 PRO A C 1
ATOM 697 O O . PRO A 1 91 ? 25.703 -6.301 -10.148 1 95.12 91 PRO A O 1
ATOM 700 N N . GLY A 1 92 ? 25.703 -6.328 -7.867 1 97.5 92 GLY A N 1
ATOM 701 C CA . GLY A 1 92 ? 24.844 -5.156 -7.777 1 97.5 92 GLY A CA 1
ATOM 702 C C . GLY A 1 92 ? 25.5 -3.895 -8.305 1 97.5 92 GLY A C 1
ATOM 703 O O . GLY A 1 92 ? 24.859 -3.084 -8.969 1 97.5 92 GLY A O 1
ATOM 704 N N . ALA A 1 93 ? 26.781 -3.729 -7.992 1 98.31 93 ALA A N 1
ATOM 705 C CA . ALA A 1 93 ? 27.547 -2.586 -8.492 1 98.31 93 ALA A CA 1
ATOM 706 C C . ALA A 1 93 ? 27.688 -2.641 -10.008 1 98.31 93 ALA A C 1
ATOM 708 O O . ALA A 1 93 ? 27.578 -1.617 -10.688 1 98.31 93 ALA A O 1
ATOM 709 N N . ASP A 1 94 ? 27.984 -3.881 -10.531 1 97.88 94 ASP A N 1
ATOM 710 C CA . ASP A 1 94 ? 28.078 -4.066 -11.969 1 97.88 94 ASP A CA 1
ATOM 711 C C . ASP A 1 94 ? 26.781 -3.689 -12.672 1 97.88 94 ASP A C 1
ATOM 713 O O . ASP A 1 94 ? 26.797 -3.047 -13.719 1 97.88 94 ASP A O 1
ATOM 717 N N . PHE A 1 95 ? 25.703 -4.07 -12.133 1 98.31 95 PHE A N 1
ATOM 718 C CA . PHE A 1 95 ? 24.375 -3.777 -12.68 1 98.31 95 PHE A CA 1
ATOM 719 C C . PHE A 1 95 ? 24.109 -2.275 -12.672 1 98.31 95 PHE A C 1
ATOM 721 O O . PHE A 1 95 ? 23.625 -1.722 -13.664 1 98.31 95 PHE A O 1
ATOM 728 N N . LEU A 1 96 ? 24.422 -1.552 -11.531 1 98.75 96 LEU A N 1
ATOM 729 C CA . LEU A 1 96 ? 24.25 -0.104 -11.469 1 98.75 96 LEU A CA 1
ATOM 730 C C . LEU A 1 96 ? 25.125 0.59 -12.508 1 98.75 96 LEU A C 1
ATOM 732 O O . LEU A 1 96 ? 24.703 1.58 -13.117 1 98.75 96 LEU A O 1
ATOM 736 N N . ASN A 1 97 ? 26.328 0.098 -12.688 1 98.31 97 ASN A N 1
ATOM 737 C CA . ASN A 1 97 ? 27.203 0.644 -13.727 1 98.31 97 ASN A CA 1
ATOM 738 C C . ASN A 1 97 ? 26.609 0.441 -15.117 1 98.31 97 ASN A C 1
ATOM 740 O O . ASN A 1 97 ? 26.75 1.301 -15.992 1 98.31 97 ASN A O 1
ATOM 744 N N . TRP A 1 98 ? 26.031 -0.768 -15.312 1 98.19 98 TRP A N 1
ATOM 745 C CA . TRP A 1 98 ? 25.344 -1.022 -16.562 1 98.19 98 TRP A CA 1
ATOM 746 C C . TRP A 1 98 ? 24.25 0.009 -16.812 1 98.19 98 TRP A C 1
ATOM 748 O O . TRP A 1 98 ? 24.078 0.495 -17.922 1 98.19 98 TRP A O 1
ATOM 758 N N . ILE A 1 99 ? 23.5 0.395 -15.773 1 98.25 99 ILE A N 1
ATOM 759 C CA . ILE A 1 99 ? 22.438 1.379 -15.883 1 98.25 99 ILE A CA 1
ATOM 760 C C . ILE A 1 99 ? 23.016 2.746 -16.219 1 98.25 99 ILE A C 1
ATOM 762 O O . ILE A 1 99 ? 22.438 3.498 -17.016 1 98.25 99 ILE A O 1
ATOM 766 N N . CYS A 1 100 ? 24.172 3.111 -15.633 1 97.5 100 CYS A N 1
ATOM 767 C CA . CYS A 1 100 ? 24.828 4.387 -15.883 1 97.5 100 CYS A CA 1
ATOM 768 C C . CYS A 1 100 ? 25.234 4.52 -17.344 1 97.5 100 CYS A C 1
ATOM 770 O O . CYS A 1 100 ? 25.5 5.621 -17.828 1 97.5 100 CYS A O 1
ATOM 772 N N . GLN A 1 101 ? 25.203 3.367 -18.062 1 96.81 101 GLN A N 1
ATOM 773 C CA . GLN A 1 101 ? 25.594 3.369 -19.469 1 96.81 101 GLN A CA 1
ATOM 774 C C . GLN A 1 101 ? 24.422 3.016 -20.359 1 96.81 101 GLN A C 1
ATOM 776 O O . GLN A 1 101 ? 24.594 2.867 -21.578 1 96.81 101 GLN A O 1
ATOM 781 N N . ALA A 1 102 ? 23.297 2.824 -19.781 1 96 102 ALA A N 1
ATOM 782 C CA . ALA A 1 102 ? 22.125 2.365 -20.531 1 96 102 ALA A CA 1
ATOM 783 C C . ALA A 1 102 ? 21.641 3.436 -21.5 1 96 102 ALA A C 1
ATOM 785 O O . ALA A 1 102 ? 21.922 4.621 -21.312 1 96 102 ALA A O 1
ATOM 786 N N . ASP A 1 103 ? 20.938 3.02 -22.5 1 94.44 103 ASP A N 1
ATOM 787 C CA . ASP A 1 103 ? 20.344 3.914 -23.484 1 94.44 103 ASP A CA 1
ATOM 788 C C . ASP A 1 103 ? 19.203 4.734 -22.859 1 94.44 103 ASP A C 1
ATOM 790 O O . ASP A 1 103 ? 18.422 4.215 -22.062 1 94.44 103 ASP A O 1
ATOM 794 N N . GLN A 1 104 ? 19.125 5.988 -23.25 1 94.62 104 GLN A N 1
ATOM 795 C CA . GLN A 1 104 ? 18.109 6.898 -22.734 1 94.62 104 GLN A CA 1
ATOM 796 C C . GLN A 1 104 ? 16.703 6.402 -23.078 1 94.62 104 GLN A C 1
ATOM 798 O O . GLN A 1 104 ? 15.758 6.66 -22.344 1 94.62 104 GLN A O 1
ATOM 803 N N . GLN A 1 105 ? 16.531 5.695 -24.094 1 93.06 105 GLN A N 1
ATOM 804 C CA . GLN A 1 105 ? 15.227 5.172 -24.484 1 93.06 105 GLN A CA 1
ATOM 805 C C . GLN A 1 105 ? 14.727 4.129 -23.5 1 93.06 105 GLN A C 1
ATOM 807 O O . GLN A 1 105 ? 13.531 4.047 -23.219 1 93.06 105 GLN A O 1
ATOM 812 N N . LEU A 1 106 ? 15.625 3.379 -22.984 1 95.44 106 LEU A N 1
ATOM 813 C CA . LEU A 1 106 ? 15.297 2.352 -22 1 95.44 106 LEU A CA 1
ATOM 814 C C . LEU A 1 106 ? 14.859 2.979 -20.672 1 95.44 106 LEU A C 1
ATOM 816 O O . LEU A 1 106 ? 13.93 2.498 -20.031 1 95.44 106 LEU A O 1
ATOM 820 N N . LEU A 1 107 ? 15.508 4.07 -20.328 1 97.44 107 LEU A N 1
ATOM 821 C CA . LEU A 1 107 ? 15.281 4.699 -19.031 1 97.44 107 LEU A CA 1
ATOM 822 C C . LEU A 1 107 ? 14.203 5.773 -19.125 1 97.44 107 LEU A C 1
ATOM 824 O O . LEU A 1 107 ? 13.633 6.184 -18.109 1 97.44 107 LEU A O 1
ATOM 828 N N . GLY A 1 108 ? 13.898 6.309 -20.344 1 96.25 108 GLY A N 1
ATOM 829 C CA . GLY A 1 108 ? 13 7.43 -20.547 1 96.25 108 GLY A CA 1
ATOM 830 C C . GLY A 1 108 ? 13.633 8.773 -20.25 1 96.25 108 GLY A C 1
ATOM 831 O O . GLY A 1 108 ? 12.969 9.812 -20.312 1 96.25 108 GLY A O 1
ATOM 832 N N . MET A 1 109 ? 14.922 8.82 -19.875 1 96.62 109 MET A N 1
ATOM 833 C CA . MET A 1 109 ? 15.727 9.992 -19.562 1 96.62 109 MET A CA 1
ATOM 834 C C . MET A 1 109 ? 17.219 9.656 -19.594 1 96.62 109 MET A C 1
ATOM 836 O O . MET A 1 109 ? 17.594 8.5 -19.828 1 96.62 109 MET A O 1
ATOM 840 N N . THR A 1 110 ? 18.031 10.664 -19.5 1 96.25 110 THR A N 1
ATOM 841 C CA . THR A 1 110 ? 19.469 10.391 -19.484 1 96.25 110 THR A CA 1
ATOM 842 C C . THR A 1 110 ? 19.859 9.602 -18.234 1 96.25 110 THR A C 1
ATOM 844 O O . THR A 1 110 ? 19.219 9.719 -17.188 1 96.25 110 THR A O 1
ATOM 847 N N . PRO A 1 111 ? 20.859 8.773 -18.344 1 96.62 111 PRO A N 1
ATOM 848 C CA . PRO A 1 111 ? 21.328 8.031 -17.156 1 96.62 111 PRO A CA 1
ATOM 849 C C . PRO A 1 111 ? 21.609 8.945 -15.961 1 96.62 111 PRO A C 1
ATOM 851 O O . PRO A 1 111 ? 21.266 8.594 -14.828 1 96.62 111 PRO A O 1
ATOM 854 N N . ALA A 1 112 ? 22.203 10.109 -16.219 1 96.38 112 ALA A N 1
ATOM 855 C CA . ALA A 1 112 ? 22.484 11.047 -15.148 1 96.38 112 ALA A CA 1
ATOM 856 C C . ALA A 1 112 ? 21.203 11.516 -14.469 1 96.38 112 ALA A C 1
ATOM 858 O O . ALA A 1 112 ? 21.141 11.602 -13.242 1 96.38 112 ALA A O 1
ATOM 859 N N . ALA A 1 113 ? 20.203 11.852 -15.25 1 96.19 113 ALA A N 1
ATOM 860 C CA . ALA A 1 113 ? 18.906 12.258 -14.711 1 96.19 113 ALA A CA 1
ATOM 861 C C . ALA A 1 113 ? 18.25 11.117 -13.945 1 96.19 113 ALA A C 1
ATOM 863 O O . ALA A 1 113 ? 17.641 11.336 -12.891 1 96.19 113 ALA A O 1
ATOM 864 N N . TRP A 1 114 ? 18.375 9.93 -14.508 1 97.25 114 TRP A N 1
ATOM 865 C CA . TRP A 1 114 ? 17.781 8.766 -13.867 1 97.25 114 TRP A CA 1
ATOM 866 C C . TRP A 1 114 ? 18.422 8.508 -12.508 1 97.25 114 TRP A C 1
ATOM 868 O O . TRP A 1 114 ? 17.719 8.242 -11.531 1 97.25 114 TRP A O 1
ATOM 878 N N . VAL A 1 115 ? 19.75 8.578 -12.461 1 97.69 115 VAL A N 1
ATOM 879 C CA . VAL A 1 115 ? 20.484 8.352 -11.211 1 97.69 115 VAL A CA 1
ATOM 880 C C . VAL A 1 115 ? 20.016 9.352 -10.164 1 97.69 115 VAL A C 1
ATOM 882 O O . VAL A 1 115 ? 19.766 8.984 -9.008 1 97.69 115 VAL A O 1
ATOM 885 N N . SER A 1 116 ? 19.875 10.57 -10.531 1 96.5 116 SER A N 1
ATOM 886 C CA . SER A 1 116 ? 19.422 11.594 -9.594 1 96.5 116 SER A CA 1
ATOM 887 C C . SER A 1 116 ? 18 11.32 -9.109 1 96.5 116 SER A C 1
ATOM 889 O O . SER A 1 116 ? 17.719 11.414 -7.906 1 96.5 116 SER A O 1
ATOM 891 N N . ALA A 1 117 ? 17.125 11 -10.008 1 96.69 117 ALA A N 1
ATOM 892 C CA . ALA A 1 117 ? 15.727 10.711 -9.664 1 96.69 117 ALA A CA 1
ATOM 893 C C . ALA A 1 117 ? 15.625 9.461 -8.797 1 96.69 117 ALA A C 1
ATOM 895 O O . ALA A 1 117 ? 14.812 9.406 -7.871 1 96.69 117 ALA A O 1
ATOM 896 N N . ALA A 1 118 ? 16.438 8.492 -9.125 1 98.25 118 ALA A N 1
ATOM 897 C CA . ALA A 1 118 ? 16.438 7.246 -8.359 1 98.25 118 ALA A CA 1
ATOM 898 C C . ALA A 1 118 ? 16.938 7.469 -6.938 1 98.25 118 ALA A C 1
ATOM 900 O O . ALA A 1 118 ? 16.422 6.867 -5.988 1 98.25 118 ALA A O 1
ATOM 901 N N . CYS A 1 119 ? 17.953 8.32 -6.805 1 97.88 119 CYS A N 1
ATOM 902 C CA . CYS A 1 119 ? 18.469 8.648 -5.477 1 97.88 119 CYS A CA 1
ATOM 903 C C . CYS A 1 119 ? 17.391 9.336 -4.641 1 97.88 119 CYS A C 1
ATOM 905 O O . CYS A 1 119 ? 17.219 9.023 -3.459 1 97.88 119 CYS A O 1
ATOM 907 N N . ASP A 1 120 ? 16.672 10.242 -5.262 1 97.19 120 ASP A N 1
ATOM 908 C CA . ASP A 1 120 ? 15.578 10.906 -4.555 1 97.19 120 ASP A CA 1
ATOM 909 C C . ASP A 1 120 ? 14.492 9.914 -4.16 1 97.19 120 ASP A C 1
ATOM 911 O O . ASP A 1 120 ? 14.031 9.914 -3.018 1 97.19 120 ASP A O 1
ATOM 915 N N . ALA A 1 121 ? 14.141 9.062 -5.07 1 98.38 121 ALA A N 1
ATOM 916 C CA . ALA A 1 121 ? 13.039 8.117 -4.867 1 98.38 121 ALA A CA 1
ATOM 917 C C . ALA A 1 121 ? 13.391 7.102 -3.783 1 98.38 121 ALA A C 1
ATOM 919 O O . ALA A 1 121 ? 12.531 6.715 -2.988 1 98.38 121 ALA A O 1
ATOM 920 N N . VAL A 1 122 ? 14.625 6.629 -3.711 1 98.69 122 VAL A N 1
ATOM 921 C CA . VAL A 1 122 ? 15 5.566 -2.781 1 98.69 122 VAL A CA 1
ATOM 922 C C . VAL A 1 122 ? 15.109 6.133 -1.368 1 98.69 122 VAL A C 1
ATOM 924 O O . VAL A 1 122 ? 14.961 5.402 -0.387 1 98.69 122 VAL A O 1
ATOM 927 N N . ILE A 1 123 ? 15.359 7.465 -1.241 1 98.06 123 ILE A N 1
ATOM 928 C CA . ILE A 1 123 ? 15.352 8.109 0.069 1 98.06 123 ILE A CA 1
ATOM 929 C C . ILE A 1 123 ? 13.93 8.133 0.625 1 98.06 123 ILE A C 1
ATOM 931 O O . ILE A 1 123 ? 13.734 8.016 1.836 1 98.06 123 ILE A O 1
ATOM 935 N N . GLY A 1 124 ? 12.961 8.305 -0.283 1 97.62 124 GLY A N 1
ATOM 936 C CA . GLY A 1 124 ? 11.555 8.211 0.074 1 97.62 124 GLY A CA 1
ATOM 937 C C . GLY A 1 124 ? 11.07 9.391 0.899 1 97.62 124 GLY A C 1
ATOM 938 O O . GLY A 1 124 ? 10.266 9.219 1.823 1 97.62 124 GLY A O 1
ATOM 939 N N . ASP A 1 125 ? 11.555 10.609 0.61 1 95.81 125 ASP A N 1
ATOM 940 C CA . ASP A 1 125 ? 11.188 11.75 1.445 1 95.81 125 ASP A CA 1
ATOM 941 C C . ASP A 1 125 ? 10.156 12.633 0.749 1 95.81 125 ASP A C 1
ATOM 943 O O . ASP A 1 125 ? 9.695 13.617 1.319 1 95.81 125 ASP A O 1
ATOM 947 N N . ASN A 1 126 ? 9.688 12.312 -0.439 1 94.44 126 ASN A N 1
ATOM 948 C CA . ASN A 1 126 ? 8.664 13.062 -1.152 1 94.44 126 ASN A CA 1
ATOM 949 C C . ASN A 1 126 ? 7.492 12.172 -1.549 1 94.44 126 ASN A C 1
ATOM 951 O O . ASN A 1 126 ? 7.672 10.977 -1.815 1 94.44 126 ASN A O 1
ATOM 955 N N . TYR A 1 127 ? 6.34 12.789 -1.608 1 93.31 127 TYR A N 1
ATOM 956 C CA . TYR A 1 127 ? 5.199 12.07 -2.164 1 93.31 127 TYR A CA 1
ATOM 957 C C . TYR A 1 127 ? 5.469 11.648 -3.604 1 93.31 127 TYR A C 1
ATOM 959 O O . TYR A 1 127 ? 6.215 12.32 -4.324 1 93.31 127 TYR A O 1
ATOM 967 N N . PRO A 1 128 ? 4.828 10.523 -3.998 1 94.88 128 PRO A N 1
ATOM 968 C CA . PRO A 1 128 ? 4.953 10.18 -5.418 1 94.88 128 PRO A CA 1
ATOM 969 C C . PRO A 1 128 ? 4.469 11.297 -6.34 1 94.88 128 PRO A C 1
ATOM 971 O O . PRO A 1 128 ? 3.34 11.773 -6.199 1 94.88 128 PRO A O 1
ATOM 974 N N . ALA A 1 129 ? 5.258 11.727 -7.191 1 92.06 129 ALA A N 1
ATOM 975 C CA . ALA A 1 129 ? 4.945 12.727 -8.211 1 92.06 129 ALA A CA 1
ATOM 976 C C . ALA A 1 129 ? 5.668 12.414 -9.516 1 92.06 129 ALA A C 1
ATOM 978 O O . ALA A 1 129 ? 6.898 12.398 -9.57 1 92.06 129 ALA A O 1
ATOM 979 N N . PRO A 1 130 ? 4.953 12.141 -10.594 1 93.25 130 PRO A N 1
ATOM 980 C CA . PRO A 1 130 ? 3.494 12.07 -10.688 1 93.25 130 PRO A CA 1
ATOM 981 C C . PRO A 1 130 ? 2.898 10.961 -9.82 1 93.25 130 PRO A C 1
ATOM 983 O O . PRO A 1 130 ? 3.561 9.953 -9.562 1 93.25 130 PRO A O 1
ATOM 986 N N . VAL A 1 131 ? 1.646 11.102 -9.469 1 93.44 131 VAL A N 1
ATOM 987 C CA . VAL A 1 131 ? 0.986 10.188 -8.547 1 93.44 131 VAL A CA 1
ATOM 988 C C . VAL A 1 131 ? 0.798 8.828 -9.211 1 93.44 131 VAL A C 1
ATOM 990 O O . VAL A 1 131 ? 0.826 7.789 -8.539 1 93.44 131 VAL A O 1
ATOM 993 N N . ARG A 1 132 ? 0.63 8.797 -10.523 1 97.19 132 ARG A N 1
ATOM 994 C CA . ARG A 1 132 ? 0.36 7.539 -11.203 1 97.19 132 ARG A CA 1
ATOM 995 C C . ARG A 1 132 ? 1.603 6.656 -11.234 1 97.19 132 ARG A C 1
ATOM 997 O O . ARG A 1 132 ? 1.53 5.461 -10.938 1 97.19 132 ARG A O 1
ATOM 1004 N N . CYS A 1 133 ? 2.75 7.254 -11.672 1 98.5 133 CYS A N 1
ATOM 1005 C CA . CYS A 1 133 ? 3.998 6.52 -11.836 1 98.5 133 CYS A CA 1
ATOM 1006 C C . CYS A 1 133 ? 5.188 7.469 -11.875 1 98.5 133 CYS A C 1
ATOM 1008 O O . CYS A 1 133 ? 5.195 8.43 -12.648 1 98.5 133 CYS A O 1
ATOM 1010 N N . LEU A 1 134 ? 6.188 7.145 -11.078 1 98.44 134 LEU A N 1
ATOM 1011 C CA . LEU A 1 134 ? 7.398 7.953 -11.117 1 98.44 134 LEU A CA 1
ATOM 1012 C C . LEU A 1 134 ? 8.094 7.828 -12.469 1 98.44 134 LEU A C 1
ATOM 1014 O O . LEU A 1 134 ? 8.078 6.762 -13.086 1 98.44 134 LEU A O 1
ATOM 1018 N N . SER A 1 135 ? 8.773 8.898 -12.82 1 97 135 SER A N 1
ATOM 1019 C CA . SER A 1 135 ? 9.5 8.883 -14.078 1 97 135 SER A CA 1
ATOM 1020 C C . SER A 1 135 ? 10.594 7.82 -14.078 1 97 135 SER A C 1
ATOM 1022 O O . SER A 1 135 ? 10.875 7.211 -15.109 1 97 135 SER A O 1
ATOM 1024 N N . VAL A 1 136 ? 11.219 7.555 -12.953 1 97.56 136 VAL A N 1
ATOM 1025 C CA . VAL A 1 136 ? 12.297 6.586 -12.828 1 97.56 136 VAL A CA 1
ATOM 1026 C C . VAL A 1 136 ? 11.766 5.18 -13.094 1 97.56 136 VAL A C 1
ATOM 1028 O O . VAL A 1 136 ? 12.508 4.293 -13.523 1 97.56 136 VAL A O 1
ATOM 1031 N N . CYS A 1 137 ? 10.523 4.957 -12.961 1 98.62 137 CYS A N 1
ATOM 1032 C CA . CYS A 1 137 ? 9.906 3.637 -12.977 1 98.62 137 CYS A CA 1
ATOM 1033 C C . CYS A 1 137 ? 9.164 3.4 -14.289 1 98.62 137 CYS A C 1
ATOM 1035 O O . CYS A 1 137 ? 9.156 2.281 -14.805 1 98.62 137 CYS A O 1
ATOM 1037 N N . GLU A 1 138 ? 8.594 4.395 -14.898 1 98.5 138 GLU A N 1
ATOM 1038 C CA . GLU A 1 138 ? 7.602 4.258 -15.953 1 98.5 138 GLU A CA 1
ATOM 1039 C C . GLU A 1 138 ? 8.188 3.576 -17.188 1 98.5 138 GLU A C 1
ATOM 1041 O O . GLU A 1 138 ? 7.695 2.533 -17.625 1 98.5 138 GLU A O 1
ATOM 1046 N N . GLN A 1 139 ? 9.258 4.094 -17.734 1 98.12 139 GLN A N 1
ATOM 1047 C CA . GLN A 1 139 ? 9.773 3.555 -18.984 1 98.12 139 GLN A CA 1
ATOM 1048 C C . GLN A 1 139 ? 10.414 2.186 -18.781 1 98.12 139 GLN A C 1
ATOM 1050 O O . GLN A 1 139 ? 10.211 1.271 -19.578 1 98.12 139 GLN A O 1
ATOM 1055 N N . PRO A 1 140 ? 11.219 2.02 -17.688 1 98.62 140 PRO A N 1
ATOM 1056 C CA . PRO A 1 140 ? 11.734 0.677 -17.422 1 98.62 140 PRO A CA 1
ATOM 1057 C C . PRO A 1 140 ? 10.633 -0.366 -17.281 1 98.62 140 PRO A C 1
ATOM 1059 O O . PRO A 1 140 ? 10.742 -1.465 -17.828 1 98.62 140 PRO A O 1
ATOM 1062 N N . LEU A 1 141 ? 9.578 -0.037 -16.578 1 98.69 141 LEU A N 1
ATOM 1063 C CA . LEU A 1 141 ? 8.461 -0.95 -16.359 1 98.69 141 LEU A CA 1
ATOM 1064 C C . LEU A 1 141 ? 7.762 -1.278 -17.672 1 98.69 141 LEU A C 1
ATOM 1066 O O . LEU A 1 141 ? 7.473 -2.443 -17.953 1 98.69 141 LEU A O 1
ATOM 1070 N N . LYS A 1 142 ? 7.48 -0.263 -18.5 1 98.38 142 LYS A N 1
ATOM 1071 C CA . LYS A 1 142 ? 6.848 -0.481 -19.797 1 98.38 142 LYS A CA 1
ATOM 1072 C C . LYS A 1 142 ? 7.707 -1.384 -20.672 1 98.38 142 LYS A C 1
ATOM 1074 O O . LYS A 1 142 ? 7.199 -2.328 -21.281 1 98.38 142 LYS A O 1
ATOM 1079 N N . ALA A 1 143 ? 8.992 -1.096 -20.719 1 97.75 143 ALA A N 1
ATOM 1080 C CA . ALA A 1 143 ? 9.906 -1.875 -21.547 1 97.75 143 ALA A CA 1
ATOM 1081 C C . ALA A 1 143 ? 9.938 -3.334 -21.109 1 97.75 143 ALA A C 1
ATOM 1083 O O . ALA A 1 143 ? 9.953 -4.242 -21.938 1 97.75 143 ALA A O 1
ATOM 1084 N N . TYR A 1 144 ? 10.008 -3.539 -19.844 1 97.56 144 TYR A N 1
ATOM 1085 C CA . TYR A 1 144 ? 10.023 -4.891 -19.297 1 97.56 144 TYR A CA 1
ATOM 1086 C C . TYR A 1 144 ? 8.758 -5.648 -19.672 1 97.56 144 TYR A C 1
ATOM 1088 O O . TYR A 1 144 ? 8.82 -6.793 -20.141 1 97.56 144 TYR A O 1
ATOM 1096 N N . MET A 1 145 ? 7.57 -5.039 -19.516 1 98.06 145 MET A N 1
ATOM 1097 C CA . MET A 1 145 ? 6.297 -5.688 -19.812 1 98.06 145 MET A CA 1
ATOM 1098 C C . MET A 1 145 ? 6.184 -6.004 -21.297 1 98.06 145 MET A C 1
ATOM 1100 O O . MET A 1 145 ? 5.719 -7.082 -21.688 1 98.06 145 MET A O 1
ATOM 1104 N N . ILE A 1 146 ? 6.613 -5.082 -22.125 1 97.19 146 ILE A N 1
ATOM 1105 C CA . ILE A 1 146 ? 6.562 -5.27 -23.562 1 97.19 146 ILE A CA 1
ATOM 1106 C C . ILE A 1 146 ? 7.418 -6.473 -23.969 1 97.19 146 ILE A C 1
ATOM 1108 O O . ILE A 1 146 ? 6.992 -7.309 -24.766 1 97.19 146 ILE A O 1
ATOM 1112 N N . ARG A 1 147 ? 8.562 -6.613 -23.312 1 95.38 147 ARG A N 1
ATOM 1113 C CA . ARG A 1 147 ? 9.469 -7.711 -23.641 1 95.38 147 ARG A CA 1
ATOM 1114 C C . ARG A 1 147 ? 8.953 -9.031 -23.078 1 95.38 147 ARG A C 1
ATOM 1116 O O . ARG A 1 147 ? 8.867 -10.023 -23.797 1 95.38 147 ARG A O 1
ATOM 1123 N N . GLU A 1 148 ? 8.539 -9.07 -21.844 1 95.88 148 GLU A N 1
ATOM 1124 C CA . GLU A 1 148 ? 8.305 -10.32 -21.125 1 95.88 148 GLU A CA 1
ATOM 1125 C C . GLU A 1 148 ? 6.859 -10.789 -21.297 1 95.88 148 GLU A C 1
ATOM 1127 O O . GLU A 1 148 ? 6.586 -11.992 -21.25 1 95.88 148 GLU A O 1
ATOM 1132 N N . LEU A 1 149 ? 5.91 -9.836 -21.578 1 97.19 149 LEU A N 1
ATOM 1133 C CA . LEU A 1 149 ? 4.5 -10.211 -21.547 1 97.19 149 LEU A CA 1
ATOM 1134 C C . LEU A 1 149 ? 3.842 -9.992 -22.906 1 97.19 149 LEU A C 1
ATOM 1136 O O . LEU A 1 149 ? 2.855 -10.648 -23.234 1 97.19 149 LEU A O 1
ATOM 1140 N N . PHE A 1 150 ? 4.391 -9.023 -23.672 1 96.94 150 PHE A N 1
ATOM 1141 C CA . PHE A 1 150 ? 3.646 -8.602 -24.859 1 96.94 150 PHE A CA 1
ATOM 1142 C C . PHE A 1 150 ? 4.371 -9.023 -26.125 1 96.94 150 PHE A C 1
ATOM 1144 O O . PHE A 1 150 ? 4.09 -8.5 -27.203 1 96.94 150 PHE A O 1
ATOM 1151 N N . ASP A 1 151 ? 5.336 -9.922 -25.984 1 92.94 151 ASP A N 1
ATOM 1152 C CA . ASP A 1 151 ? 6.074 -10.508 -27.109 1 92.94 151 ASP A CA 1
ATOM 1153 C C . ASP A 1 151 ? 6.637 -9.414 -28.016 1 92.94 151 ASP A C 1
ATOM 1155 O O . ASP A 1 151 ? 6.516 -9.492 -29.234 1 92.94 151 ASP A O 1
ATOM 1159 N N . ASP A 1 152 ? 7.059 -8.305 -27.438 1 93.69 152 ASP A N 1
ATOM 1160 C CA . ASP A 1 152 ? 7.75 -7.18 -28.062 1 93.69 152 ASP A CA 1
ATOM 1161 C C . ASP A 1 152 ? 6.801 -6.367 -28.938 1 93.69 152 ASP A C 1
ATOM 1163 O O . ASP A 1 152 ? 7.238 -5.535 -29.734 1 93.69 152 ASP A O 1
ATOM 1167 N N . ARG A 1 153 ? 5.535 -6.621 -28.797 1 92.44 153 ARG A N 1
ATOM 1168 C CA . ARG A 1 153 ? 4.562 -5.793 -29.516 1 92.44 153 ARG A CA 1
ATOM 1169 C C . ARG A 1 153 ? 4.449 -4.414 -28.875 1 92.44 153 ARG A C 1
ATOM 1171 O O . ARG A 1 153 ? 4.18 -4.301 -27.672 1 92.44 153 ARG A O 1
ATOM 1178 N N . GLN A 1 154 ? 4.668 -3.455 -29.719 1 91.19 154 GLN A N 1
ATOM 1179 C CA . GLN A 1 154 ? 4.641 -2.082 -29.219 1 91.19 154 GLN A CA 1
ATOM 1180 C C . GLN A 1 154 ? 3.215 -1.538 -29.188 1 91.19 154 GLN A C 1
ATOM 1182 O O . GLN A 1 154 ? 2.51 -1.575 -30.203 1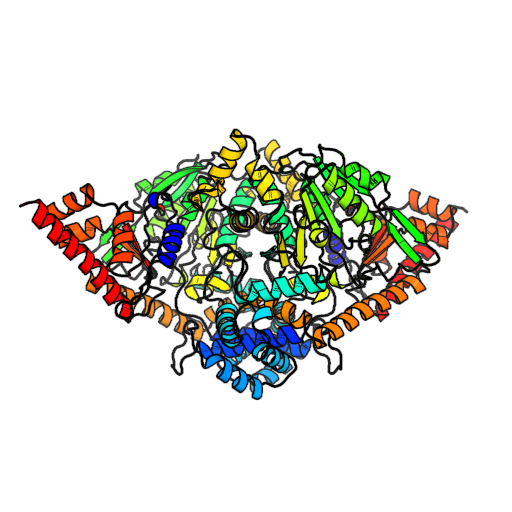 91.19 154 GLN A O 1
ATOM 1187 N N . VAL A 1 155 ? 2.75 -1.247 -28.109 1 89.38 155 VAL A N 1
ATOM 1188 C CA . VAL A 1 155 ? 1.446 -0.63 -27.891 1 89.38 155 VAL A CA 1
ATOM 1189 C C . VAL A 1 155 ? 1.601 0.592 -26.984 1 89.38 155 VAL A C 1
ATOM 1191 O O . VAL A 1 155 ? 2.271 0.528 -25.953 1 89.38 155 VAL A O 1
ATOM 1194 N N . PRO A 1 156 ? 1.091 1.775 -27.5 1 95.62 156 PRO A N 1
ATOM 1195 C CA . PRO A 1 156 ? 1.074 2.893 -26.562 1 95.62 156 PRO A CA 1
ATOM 1196 C C . PRO A 1 156 ? 0.275 2.584 -25.297 1 95.62 156 PRO A C 1
ATOM 1198 O O . PRO A 1 156 ? -0.911 2.256 -25.375 1 95.62 156 PRO A O 1
ATOM 1201 N N . LEU A 1 157 ? 0.956 2.605 -24.141 1 97.62 157 LEU A N 1
ATOM 1202 C CA . LEU A 1 157 ? 0.281 2.213 -22.906 1 97.62 157 LEU A CA 1
ATOM 1203 C C . LEU A 1 157 ? 0.731 3.084 -21.734 1 97.62 157 LEU A C 1
ATOM 1205 O O . LEU A 1 157 ? 1.769 3.748 -21.812 1 97.62 157 LEU A O 1
ATOM 1209 N N . ASP A 1 158 ? -0.11 3.178 -20.75 1 97.88 158 ASP A N 1
ATOM 1210 C CA . ASP A 1 158 ? 0.222 3.73 -19.438 1 97.88 158 ASP A CA 1
ATOM 1211 C C . ASP A 1 158 ? 0.252 2.637 -18.375 1 97.88 158 ASP A C 1
ATOM 1213 O O . ASP A 1 158 ? -0.357 1.578 -18.547 1 97.88 158 ASP A O 1
ATOM 1217 N N . VAL A 1 159 ? 1.044 2.893 -17.344 1 98.75 159 VAL A N 1
ATOM 1218 C CA . VAL A 1 159 ? 1.177 1.905 -16.281 1 98.75 159 VAL A CA 1
ATOM 1219 C C . VAL A 1 159 ? 0.93 2.568 -14.93 1 98.75 159 VAL A C 1
ATOM 1221 O O . VAL A 1 159 ? 1.188 3.762 -14.758 1 98.75 159 VAL A O 1
ATOM 1224 N N . PHE A 1 160 ? 0.376 1.846 -14.039 1 98.81 160 PHE A N 1
ATOM 1225 C CA . PHE A 1 160 ? 0.193 2.229 -12.641 1 98.81 160 PHE A CA 1
ATOM 1226 C C . PHE A 1 160 ? 0.767 1.167 -11.711 1 98.81 160 PHE A C 1
ATOM 1228 O O . PHE A 1 160 ? 0.169 0.104 -11.523 1 98.81 160 PHE A O 1
ATOM 1235 N N . PRO A 1 161 ? 2.037 1.421 -11.102 1 98.88 161 PRO A N 1
ATOM 1236 C CA . PRO A 1 161 ? 2.561 0.518 -10.078 1 98.88 161 PRO A CA 1
ATOM 1237 C C . PRO A 1 161 ? 1.646 0.42 -8.859 1 98.88 161 PRO A C 1
ATOM 1239 O O . PRO A 1 161 ? 1.103 1.432 -8.406 1 98.88 161 PRO A O 1
ATOM 1242 N N . VAL A 1 162 ? 1.467 -0.794 -8.367 1 98.5 162 VAL A N 1
ATOM 1243 C CA . VAL A 1 162 ? 0.518 -1.017 -7.281 1 98.5 162 VAL A CA 1
ATOM 1244 C C . VAL A 1 162 ? 1.146 -1.923 -6.223 1 98.5 162 VAL A C 1
ATOM 1246 O O . VAL A 1 162 ? 2.213 -2.5 -6.445 1 98.5 162 VAL A O 1
ATOM 1249 N N . GLU A 1 163 ? 0.542 -2.031 -5.043 1 97.69 163 GLU A N 1
ATOM 1250 C CA . GLU A 1 163 ? 1.018 -2.848 -3.93 1 97.69 163 GLU A CA 1
ATOM 1251 C C . GLU A 1 163 ? 0.792 -4.332 -4.199 1 97.69 163 GLU A C 1
ATOM 1253 O O . GLU A 1 163 ? 0.067 -5 -3.457 1 97.69 163 GLU A O 1
ATOM 1258 N N . GLY A 1 164 ? 1.45 -4.824 -5.238 1 96.62 164 GLY A N 1
ATOM 1259 C CA . GLY A 1 164 ? 1.314 -6.211 -5.648 1 96.62 164 GLY A CA 1
ATOM 1260 C C . GLY A 1 164 ? 0.064 -6.473 -6.465 1 96.62 164 GLY A C 1
ATOM 1261 O O . GLY A 1 164 ? -0.778 -5.586 -6.621 1 96.62 164 GLY A O 1
ATOM 1262 N N . GLY A 1 165 ? -0.012 -7.699 -6.965 1 95.81 165 GLY A N 1
ATOM 1263 C CA . GLY A 1 165 ? -1.182 -8.086 -7.742 1 95.81 165 GLY A CA 1
ATOM 1264 C C . GLY A 1 165 ? -2.471 -8.023 -6.941 1 95.81 165 GLY A C 1
ATOM 1265 O O . GLY A 1 165 ? -3.531 -7.711 -7.488 1 95.81 165 GLY A O 1
ATOM 1266 N N . THR A 1 166 ? -2.426 -8.25 -5.664 1 94.38 166 THR A N 1
ATOM 1267 C CA . THR A 1 166 ? -3.607 -8.305 -4.812 1 94.38 166 THR A CA 1
ATOM 1268 C C . THR A 1 166 ? -4.273 -6.934 -4.723 1 94.38 166 THR A C 1
ATOM 1270 O O . THR A 1 166 ? -5.492 -6.82 -4.859 1 94.38 166 THR A O 1
ATOM 1273 N N . ALA A 1 167 ? -3.439 -5.883 -4.488 1 96.69 167 ALA A N 1
ATOM 1274 C CA . ALA A 1 167 ? -4.02 -4.543 -4.477 1 96.69 167 ALA A CA 1
ATOM 1275 C C . ALA A 1 167 ? -4.535 -4.156 -5.859 1 96.69 167 ALA A C 1
ATOM 1277 O O . ALA A 1 167 ? -5.559 -3.48 -5.98 1 96.69 167 ALA A O 1
ATOM 1278 N N . GLY A 1 168 ? -3.785 -4.555 -6.887 1 97.62 168 GLY A N 1
ATOM 1279 C CA . GLY A 1 168 ? -4.223 -4.289 -8.25 1 97.62 168 GLY A CA 1
ATOM 1280 C C . GLY A 1 168 ? -5.605 -4.832 -8.547 1 97.62 168 GLY A C 1
ATOM 1281 O O . GLY A 1 168 ? -6.41 -4.16 -9.195 1 97.62 168 GLY A O 1
ATOM 1282 N N . ILE A 1 169 ? -5.891 -6.051 -8.078 1 96.69 169 ILE A N 1
ATOM 1283 C CA . ILE A 1 169 ? -7.203 -6.668 -8.25 1 96.69 169 ILE A CA 1
ATOM 1284 C C . ILE A 1 169 ? -8.273 -5.809 -7.578 1 96.69 169 ILE A C 1
ATOM 1286 O O . ILE A 1 169 ? -9.281 -5.469 -8.195 1 96.69 169 ILE A O 1
ATOM 1290 N N . CYS A 1 170 ? -8.008 -5.422 -6.336 1 95.12 170 CYS A N 1
ATOM 1291 C CA . CYS A 1 170 ? -8.969 -4.621 -5.574 1 95.12 170 CYS A CA 1
ATOM 1292 C C . CYS A 1 170 ? -9.25 -3.297 -6.273 1 95.12 170 CYS A C 1
ATOM 1294 O O . CYS A 1 170 ? -10.406 -2.902 -6.422 1 95.12 170 CYS A O 1
ATOM 1296 N N . TYR A 1 171 ? -8.203 -2.58 -6.707 1 96.75 171 TYR A N 1
ATOM 1297 C CA . TYR A 1 171 ? -8.344 -1.27 -7.328 1 96.75 171 TYR A CA 1
ATOM 1298 C C . TYR A 1 171 ? -9.141 -1.364 -8.625 1 96.75 171 TYR A C 1
ATOM 1300 O O . TYR A 1 171 ? -9.992 -0.51 -8.906 1 96.75 171 TYR A O 1
ATOM 1308 N N . LEU A 1 172 ? -8.852 -2.389 -9.406 1 97.25 172 LEU A N 1
ATOM 1309 C CA . LEU A 1 172 ? -9.547 -2.564 -10.68 1 97.25 172 LEU A CA 1
ATOM 1310 C C . LEU A 1 172 ? -11.039 -2.805 -10.453 1 97.25 172 LEU A C 1
ATOM 1312 O O . LEU A 1 172 ? -11.875 -2.158 -11.094 1 97.25 172 LEU A O 1
ATOM 1316 N N . PHE A 1 173 ? -11.391 -3.729 -9.586 1 95.88 173 PHE A N 1
ATOM 1317 C CA . PHE A 1 173 ? -12.789 -4.02 -9.312 1 95.88 173 PHE A CA 1
ATOM 1318 C C . PHE A 1 173 ? -13.508 -2.785 -8.766 1 95.88 173 PHE A C 1
ATOM 1320 O O . PHE A 1 173 ? -14.625 -2.475 -9.18 1 95.88 173 PHE A O 1
ATOM 1327 N N . ASP A 1 174 ? -12.852 -2.072 -7.879 1 94.25 174 ASP A N 1
ATOM 1328 C CA . ASP A 1 174 ? -13.438 -0.879 -7.277 1 94.25 174 ASP A CA 1
ATOM 1329 C C . ASP A 1 174 ? -13.75 0.172 -8.344 1 94.25 174 ASP A C 1
ATOM 1331 O O . ASP A 1 174 ? -14.852 0.735 -8.359 1 94.25 174 ASP A O 1
ATOM 1335 N N . THR A 1 175 ? -12.797 0.456 -9.164 1 97.12 175 THR A N 1
ATOM 1336 C CA . THR A 1 175 ? -12.961 1.518 -10.148 1 97.12 175 THR A CA 1
ATOM 1337 C C . THR A 1 175 ? -14.023 1.135 -11.188 1 97.12 175 THR A C 1
ATOM 1339 O O . THR A 1 175 ? -14.766 1.99 -11.664 1 97.12 175 THR A O 1
ATOM 1342 N N . LEU A 1 176 ? -14.07 -0.182 -11.547 1 97.94 176 LEU A N 1
ATOM 1343 C CA . LEU A 1 176 ? -15.133 -0.627 -12.438 1 97.94 176 LEU A CA 1
ATOM 1344 C C . LEU A 1 176 ? -16.5 -0.331 -11.844 1 97.94 176 LEU A C 1
ATOM 1346 O O . LEU A 1 176 ? -17.422 0.055 -12.562 1 97.94 176 LEU A O 1
ATOM 1350 N N . MET A 1 177 ? -16.641 -0.512 -10.539 1 95.31 177 MET A N 1
ATOM 1351 C CA . MET A 1 177 ? -17.891 -0.228 -9.852 1 95.31 177 MET A CA 1
ATOM 1352 C C . MET A 1 177 ? -18.141 1.275 -9.758 1 95.31 177 MET A C 1
ATOM 1354 O O . MET A 1 177 ? -19.234 1.749 -10.047 1 95.31 177 MET A O 1
ATOM 1358 N N . HIS A 1 178 ? -17.125 2.062 -9.398 1 93.5 178 HIS A N 1
ATOM 1359 C CA . HIS A 1 178 ? -17.25 3.494 -9.164 1 93.5 178 HIS A CA 1
ATOM 1360 C C . HIS A 1 178 ? -17.547 4.242 -10.461 1 93.5 178 HIS A C 1
ATOM 1362 O O . HIS A 1 178 ? -18.172 5.301 -10.438 1 93.5 178 HIS A O 1
ATOM 1368 N N . THR A 1 179 ? -17.141 3.688 -11.57 1 95.81 179 THR A N 1
ATOM 1369 C CA . THR A 1 179 ? -17.312 4.355 -12.852 1 95.81 179 THR A CA 1
ATOM 1370 C C . THR A 1 179 ? -18.625 3.932 -13.508 1 95.81 179 THR A C 1
ATOM 1372 O O . THR A 1 179 ? -18.953 4.391 -14.602 1 95.81 179 THR A O 1
ATOM 1375 N N . GLY A 1 180 ? -19.344 2.98 -12.914 1 95.5 180 GLY A N 1
ATOM 1376 C CA . GLY A 1 180 ? -20.594 2.514 -13.484 1 95.5 180 GLY A CA 1
ATOM 1377 C C . GLY A 1 180 ? -20.406 1.561 -14.648 1 95.5 180 GLY A C 1
ATOM 1378 O O . GLY A 1 180 ? -21.375 1.166 -15.297 1 95.5 180 GLY A O 1
ATOM 1379 N N . LEU A 1 181 ? -19.156 1.239 -14.898 1 97.88 181 LEU A N 1
ATOM 1380 C CA . LEU A 1 181 ? -18.906 0.24 -15.938 1 97.88 181 LEU A CA 1
ATOM 1381 C C . LEU A 1 181 ? -19.484 -1.112 -15.531 1 97.88 181 LEU A C 1
ATOM 1383 O O . LEU A 1 181 ? -19.906 -1.893 -16.391 1 97.88 181 LEU A O 1
ATOM 1387 N N . LEU A 1 182 ? -19.422 -1.432 -14.234 1 97.75 182 LEU A N 1
ATOM 1388 C CA . LEU A 1 182 ? -20.109 -2.572 -13.641 1 97.75 182 LEU A CA 1
ATOM 1389 C C . LEU A 1 182 ? -21 -2.129 -12.484 1 97.75 182 LEU A C 1
ATOM 1391 O O . LEU A 1 182 ? -20.719 -1.108 -11.844 1 97.75 182 LEU A O 1
ATOM 1395 N N . ALA A 1 183 ? -22.016 -2.814 -12.297 1 95.94 183 ALA A N 1
ATOM 1396 C CA . ALA A 1 183 ? -22.922 -2.65 -11.172 1 95.94 183 ALA A CA 1
ATOM 1397 C C . ALA A 1 183 ? -23.281 -4 -10.555 1 95.94 183 ALA A C 1
ATOM 1399 O O . ALA A 1 183 ? -23.062 -5.047 -11.164 1 95.94 183 ALA A O 1
ATOM 1400 N N . ALA A 1 184 ? -23.797 -3.906 -9.328 1 94.62 184 ALA A N 1
ATOM 1401 C CA . ALA A 1 184 ? -24.219 -5.141 -8.68 1 94.62 184 ALA A CA 1
ATOM 1402 C C . ALA A 1 184 ? -25.203 -5.91 -9.562 1 94.62 184 ALA A C 1
ATOM 1404 O O . ALA A 1 184 ? -26.109 -5.32 -10.156 1 94.62 184 ALA A O 1
ATOM 1405 N N . GLY A 1 185 ? -24.922 -7.168 -9.711 1 96.62 185 GLY A N 1
ATOM 1406 C CA . GLY A 1 185 ? -25.828 -8.008 -10.469 1 96.62 185 GLY A CA 1
ATOM 1407 C C . GLY A 1 185 ? -25.422 -8.141 -11.93 1 96.62 185 GLY A C 1
ATOM 1408 O O . GLY A 1 185 ? -25.953 -8.992 -12.648 1 96.62 185 GLY A O 1
ATOM 1409 N N . ASP A 1 186 ? -24.547 -7.309 -12.398 1 97.94 186 ASP A N 1
ATOM 1410 C CA . ASP A 1 186 ? -24.125 -7.402 -13.789 1 97.94 186 ASP A CA 1
ATOM 1411 C C . ASP A 1 186 ? -23.531 -8.781 -14.094 1 97.94 186 ASP A C 1
ATOM 1413 O O . ASP A 1 186 ? -23.078 -9.484 -13.188 1 97.94 186 ASP A O 1
ATOM 1417 N N . ARG A 1 187 ? -23.672 -9.211 -15.391 1 98.19 187 ARG A N 1
ATOM 1418 C CA . ARG A 1 187 ? -23.125 -10.492 -15.828 1 98.19 187 ARG A CA 1
ATOM 1419 C C . ARG A 1 187 ? -21.672 -10.352 -16.25 1 98.19 187 ARG A C 1
ATOM 1421 O O . ARG A 1 187 ? -21.328 -9.461 -17.031 1 98.19 187 ARG A O 1
ATOM 1428 N N . ILE A 1 188 ? -20.688 -11.125 -15.672 1 98.75 188 ILE A N 1
ATOM 1429 C CA . ILE A 1 188 ? -19.281 -11.188 -16.062 1 98.75 188 ILE A CA 1
ATOM 1430 C C . ILE A 1 188 ? -18.906 -12.633 -16.406 1 98.75 188 ILE A C 1
ATOM 1432 O O . ILE A 1 188 ? -19.656 -13.562 -16.094 1 98.75 188 ILE A O 1
ATOM 1436 N N . ALA A 1 189 ? -17.859 -12.812 -17.125 1 98.75 189 ALA A N 1
ATOM 1437 C CA . ALA A 1 189 ? -17.328 -14.141 -17.422 1 98.75 189 ALA A CA 1
ATOM 1438 C C . ALA A 1 189 ? -16.031 -14.383 -16.672 1 98.75 189 ALA A C 1
ATOM 1440 O O . ALA A 1 189 ? -15.188 -13.484 -16.547 1 98.75 189 ALA A O 1
ATOM 1441 N N . LEU A 1 190 ? -15.859 -15.547 -16.125 1 98.25 190 LEU A N 1
ATOM 1442 C CA . LEU A 1 190 ? -14.617 -15.992 -15.523 1 98.25 190 LEU A CA 1
ATOM 1443 C C . LEU A 1 190 ? -14.062 -17.219 -16.25 1 98.25 190 LEU A C 1
ATOM 1445 O O . LEU A 1 190 ? -14.773 -18.203 -16.453 1 98.25 190 LEU A O 1
ATOM 1449 N N . LEU A 1 191 ? -12.898 -17.078 -16.719 1 98.44 191 LEU A N 1
ATOM 1450 C CA . LEU A 1 191 ? -12.242 -18.25 -17.297 1 98.44 191 LEU A CA 1
ATOM 1451 C C . LEU A 1 191 ? -11.648 -19.125 -16.203 1 98.44 191 LEU A C 1
ATOM 1453 O O . LEU A 1 191 ? -10.859 -18.656 -15.375 1 98.44 191 LEU A O 1
ATOM 1457 N N . LEU A 1 192 ? -11.992 -20.375 -16.172 1 96.81 192 LEU A N 1
ATOM 1458 C CA . LEU A 1 192 ? -11.664 -21.297 -15.102 1 96.81 192 LEU A CA 1
ATOM 1459 C C . LEU A 1 192 ? -10.758 -22.422 -15.594 1 96.81 192 LEU A C 1
ATOM 1461 O O . LEU A 1 192 ? -10.828 -22.812 -16.766 1 96.81 192 LEU A O 1
ATOM 1465 N N . PRO A 1 193 ? -9.938 -23.016 -14.742 1 95.81 193 PRO A N 1
ATOM 1466 C CA . PRO A 1 193 ? -9.719 -22.594 -13.352 1 95.81 193 PRO A CA 1
ATOM 1467 C C . PRO A 1 193 ? -8.969 -21.281 -13.242 1 95.81 193 PRO A C 1
ATOM 1469 O O . PRO A 1 193 ? -8.367 -20.828 -14.219 1 95.81 193 PRO A O 1
ATOM 1472 N N . THR A 1 194 ? -9.133 -20.641 -12.133 1 95.69 194 THR A N 1
ATOM 1473 C CA . THR A 1 194 ? -8.516 -19.344 -11.914 1 95.69 194 THR A CA 1
ATOM 1474 C C . THR A 1 194 ? -8.094 -19.188 -10.461 1 95.69 194 THR A C 1
ATOM 1476 O O . THR A 1 194 ? -8.273 -20.094 -9.648 1 95.69 194 THR A O 1
ATOM 1479 N N . PHE A 1 195 ? -7.383 -18.172 -10.125 1 93.88 195 PHE A N 1
ATOM 1480 C CA . PHE A 1 195 ? -7.012 -17.812 -8.758 1 93.88 195 PHE A CA 1
ATOM 1481 C C . PHE A 1 195 ? -8.25 -17.594 -7.902 1 93.88 195 PHE A C 1
ATOM 1483 O O . PHE A 1 195 ? -9.133 -16.812 -8.258 1 93.88 195 PHE A O 1
ATOM 1490 N N . ALA A 1 196 ? -8.43 -18.219 -6.844 1 89.5 196 ALA A N 1
ATOM 1491 C CA . ALA A 1 196 ? -9.633 -18.391 -6.035 1 89.5 196 ALA A CA 1
ATOM 1492 C C . ALA A 1 196 ? -10.289 -17.062 -5.73 1 89.5 196 ALA A C 1
ATOM 1494 O O . ALA A 1 196 ? -11.516 -16.938 -5.801 1 89.5 196 ALA A O 1
ATOM 1495 N N . PRO A 1 197 ? -9.562 -16.031 -5.457 1 89.56 197 PRO A N 1
ATOM 1496 C CA . PRO A 1 197 ? -10.18 -14.742 -5.121 1 89.56 197 PRO A CA 1
ATOM 1497 C C . PRO A 1 197 ? -11.023 -14.18 -6.266 1 89.56 197 PRO A C 1
ATOM 1499 O O . PRO A 1 197 ? -12 -13.469 -6.023 1 89.56 197 PRO A O 1
ATOM 1502 N N . TYR A 1 198 ? -10.711 -14.508 -7.457 1 93.62 198 TYR A N 1
ATOM 1503 C CA . TYR A 1 198 ? -11.508 -14.039 -8.586 1 93.62 198 TYR A CA 1
ATOM 1504 C C . TYR A 1 198 ? -12.891 -14.68 -8.578 1 93.62 198 TYR A C 1
ATOM 1506 O O . TYR A 1 198 ? -13.82 -14.188 -9.227 1 93.62 198 TYR A O 1
ATOM 1514 N N . LEU A 1 199 ? -13.047 -15.805 -7.887 1 91.75 199 LEU A N 1
ATOM 1515 C CA . LEU A 1 199 ? -14.352 -16.438 -7.738 1 91.75 199 LEU A CA 1
ATOM 1516 C C . LEU A 1 199 ? -15.062 -15.93 -6.488 1 91.75 199 LEU A C 1
ATOM 1518 O O . LEU A 1 199 ? -16.297 -15.898 -6.438 1 91.75 199 LEU A O 1
ATOM 1522 N N . GLU A 1 200 ? -14.266 -15.484 -5.562 1 88.56 200 GLU A N 1
ATOM 1523 C CA . GLU A 1 200 ? -14.82 -15.094 -4.27 1 88.56 200 GLU A CA 1
ATOM 1524 C C . GLU A 1 200 ? -15.305 -13.641 -4.297 1 88.56 200 GLU A C 1
ATOM 1526 O O . GLU A 1 200 ? -16.359 -13.328 -3.746 1 88.56 200 GLU A O 1
ATOM 1531 N N . ILE A 1 201 ? -14.602 -12.734 -4.934 1 89.44 201 ILE A N 1
ATOM 1532 C CA . ILE A 1 201 ? -14.891 -11.305 -4.945 1 89.44 201 ILE A CA 1
ATOM 1533 C C . ILE A 1 201 ? -16.266 -11.062 -5.582 1 89.44 201 ILE A C 1
ATOM 1535 O O . ILE A 1 201 ? -17.094 -10.352 -5.023 1 89.44 201 ILE A O 1
ATOM 1539 N N . PRO A 1 202 ? -16.547 -11.68 -6.676 1 91.75 202 PRO A N 1
ATOM 1540 C CA . PRO A 1 202 ? -17.828 -11.453 -7.336 1 91.75 202 PRO A CA 1
ATOM 1541 C C . PRO A 1 202 ? -19.016 -11.852 -6.461 1 91.75 202 PRO A C 1
ATOM 1543 O O . PRO A 1 202 ? -20.141 -11.391 -6.691 1 91.75 202 PRO A O 1
ATOM 1546 N N . LYS A 1 203 ? -18.781 -12.711 -5.48 1 89.12 203 LYS A N 1
ATOM 1547 C CA . LYS A 1 203 ? -19.859 -13.211 -4.637 1 89.12 203 LYS A CA 1
ATOM 1548 C C . LYS A 1 203 ? -20.141 -12.258 -3.477 1 89.12 203 LYS A C 1
ATOM 1550 O O . LYS A 1 203 ? -21.188 -12.344 -2.83 1 89.12 203 LYS A O 1
ATOM 1555 N N . LEU A 1 204 ? -19.203 -11.383 -3.221 1 84.12 204 LEU A N 1
ATOM 1556 C CA . LEU A 1 204 ? -19.422 -10.438 -2.137 1 84.12 204 LEU A CA 1
ATOM 1557 C C . LEU A 1 204 ? -20.656 -9.586 -2.4 1 84.12 204 LEU A C 1
ATOM 1559 O O . LEU A 1 204 ? -20.953 -9.25 -3.551 1 84.12 204 LEU A O 1
ATOM 1563 N N . PRO A 1 205 ? -21.359 -9.141 -1.382 1 79.25 205 PRO A N 1
ATOM 1564 C CA . PRO A 1 205 ? -22.672 -8.508 -1.529 1 79.25 205 PRO A CA 1
ATOM 1565 C C . PRO A 1 205 ? -22.609 -7.23 -2.365 1 79.25 205 PRO A C 1
ATOM 1567 O O . PRO A 1 205 ? -23.547 -6.938 -3.113 1 79.25 205 PRO A O 1
ATOM 1570 N N . HIS A 1 206 ? -21.578 -6.527 -2.23 1 81.06 206 HIS A N 1
ATOM 1571 C CA . HIS A 1 206 ? -21.562 -5.25 -2.934 1 81.06 206 HIS A CA 1
ATOM 1572 C C . HIS A 1 206 ? -21.281 -5.445 -4.422 1 81.06 206 HIS A C 1
ATOM 1574 O O . HIS A 1 206 ? -21.516 -4.535 -5.223 1 81.06 206 HIS A O 1
ATOM 1580 N N . TYR A 1 207 ? -20.844 -6.617 -4.855 1 88.94 207 TYR A N 1
ATOM 1581 C CA . TYR A 1 207 ? -20.688 -6.961 -6.266 1 88.94 207 TYR A CA 1
ATOM 1582 C C . TYR A 1 207 ? -21.859 -7.789 -6.762 1 88.94 207 TYR A C 1
ATOM 1584 O O . TYR A 1 207 ? -22.672 -7.316 -7.566 1 88.94 207 TYR A O 1
ATOM 1592 N N . ALA A 1 208 ? -22.031 -9.047 -6.148 1 92.56 208 ALA A N 1
ATOM 1593 C CA . ALA A 1 208 ? -23.125 -9.945 -6.484 1 92.56 208 ALA A CA 1
ATOM 1594 C C . ALA A 1 208 ? -23.25 -10.125 -7.996 1 92.56 208 ALA A C 1
ATOM 1596 O O . ALA A 1 208 ? -24.328 -9.984 -8.562 1 92.56 208 ALA A O 1
ATOM 1597 N N . PHE A 1 209 ? -22.203 -10.359 -8.664 1 97.19 209 PHE A N 1
ATOM 1598 C CA . PHE A 1 209 ? -22.188 -10.5 -10.109 1 97.19 209 PHE A CA 1
ATOM 1599 C C . PHE A 1 209 ? -22.828 -11.805 -10.539 1 97.19 209 PHE A C 1
ATOM 1601 O O . PHE A 1 209 ? -22.812 -12.789 -9.797 1 97.19 209 PHE A O 1
ATOM 1608 N N . ASP A 1 210 ? -23.516 -11.82 -11.688 1 98.06 210 ASP A N 1
ATOM 1609 C CA . ASP A 1 210 ? -23.906 -13.031 -12.406 1 98.06 210 ASP A CA 1
ATOM 1610 C C . ASP A 1 210 ? -22.734 -13.602 -13.203 1 98.06 210 ASP A C 1
ATOM 1612 O O . ASP A 1 210 ? -22.359 -13.062 -14.242 1 98.06 210 ASP A O 1
ATOM 1616 N N . VAL A 1 211 ? -22.172 -14.742 -12.805 1 97.94 211 VAL A N 1
ATOM 1617 C CA . VAL A 1 211 ? -20.906 -15.219 -13.336 1 97.94 211 VAL A CA 1
ATOM 1618 C C . VAL A 1 211 ? -21.141 -16.312 -14.359 1 97.94 211 VAL A C 1
ATOM 1620 O O . VAL A 1 211 ? -21.703 -17.375 -14.031 1 97.94 211 VAL A O 1
ATOM 1623 N N . VAL A 1 212 ? -20.766 -16.062 -15.578 1 98.25 212 VAL A N 1
ATOM 1624 C CA . VAL A 1 212 ? -20.672 -17.078 -16.609 1 98.25 212 VAL A CA 1
ATOM 1625 C C . VAL A 1 212 ? -19.312 -17.766 -16.531 1 98.25 212 VAL A C 1
ATOM 1627 O O . VAL A 1 212 ? -18.266 -17.109 -16.594 1 98.25 212 VAL A O 1
ATOM 1630 N N . ARG A 1 213 ? -19.328 -19.125 -16.453 1 97.19 213 ARG A N 1
ATOM 1631 C CA . ARG A 1 213 ? -18.094 -19.891 -16.328 1 97.19 213 ARG A CA 1
ATOM 1632 C C . ARG A 1 213 ? -17.625 -20.406 -17.672 1 97.19 213 ARG A C 1
ATOM 1634 O O . ARG A 1 213 ? -18.375 -21.047 -18.406 1 97.19 213 ARG A O 1
ATOM 1641 N N . ILE A 1 214 ? -16.453 -20 -17.969 1 98.5 214 ILE A N 1
ATOM 1642 C CA . ILE A 1 214 ? -15.781 -20.516 -19.141 1 98.5 214 ILE A CA 1
ATOM 1643 C C . ILE A 1 214 ? -14.711 -21.531 -18.719 1 98.5 214 ILE A C 1
ATOM 1645 O O . ILE A 1 214 ? -13.633 -21.141 -18.266 1 98.5 214 ILE A O 1
ATOM 1649 N N . LYS A 1 215 ? -14.938 -22.766 -19.016 1 97.31 215 LYS A N 1
ATOM 1650 C CA . LYS A 1 215 ? -14.156 -23.828 -18.375 1 97.31 215 LYS A CA 1
ATOM 1651 C C . LYS A 1 215 ? -13.156 -24.422 -19.359 1 97.31 215 LYS A C 1
ATOM 1653 O O . LYS A 1 215 ? -13.516 -24.766 -20.484 1 97.31 215 LYS A O 1
ATOM 1658 N N . ALA A 1 216 ? -11.984 -24.516 -18.906 1 96.75 216 ALA A N 1
ATOM 1659 C CA . ALA A 1 216 ? -10.961 -25.234 -19.656 1 96.75 216 ALA A CA 1
ATOM 1660 C C . ALA A 1 216 ? -11.094 -26.734 -19.469 1 96.75 216 ALA A C 1
ATOM 1662 O O . ALA A 1 216 ? -11.672 -27.188 -18.469 1 96.75 216 ALA A O 1
ATOM 1663 N N . GLN A 1 217 ? -10.594 -27.422 -20.438 1 94.31 217 GLN A N 1
ATOM 1664 C CA . GLN A 1 217 ? -10.562 -28.875 -20.391 1 94.31 217 GLN A CA 1
ATOM 1665 C C . GLN A 1 217 ? -9.148 -29.406 -20.609 1 94.31 217 GLN A C 1
ATOM 1667 O O . GLN A 1 217 ? -8.406 -28.875 -21.438 1 94.31 217 GLN A O 1
ATOM 1672 N N . ARG A 1 218 ? -8.844 -30.375 -19.812 1 92.38 218 ARG A N 1
ATOM 1673 C CA . ARG A 1 218 ? -7.566 -31.062 -20 1 92.38 218 ARG A CA 1
ATOM 1674 C C . ARG A 1 218 ? -7.586 -31.906 -21.266 1 92.38 218 ARG A C 1
ATOM 1676 O O . ARG A 1 218 ? -8.547 -32.656 -21.516 1 92.38 218 ARG A O 1
ATOM 1683 N N . VAL A 1 219 ? -6.574 -31.766 -22.078 1 92.62 219 VAL A N 1
ATOM 1684 C CA . VAL A 1 219 ? -6.457 -32.531 -23.312 1 92.62 219 VAL A CA 1
ATOM 1685 C C . VAL A 1 219 ? -5.066 -33.156 -23.406 1 92.62 219 VAL A C 1
ATOM 1687 O O . VAL A 1 219 ? -4.094 -32.594 -22.875 1 92.62 219 VAL A O 1
ATOM 1690 N N . THR A 1 220 ? -4.984 -34.312 -23.938 1 91.12 220 THR A N 1
ATOM 1691 C CA . THR A 1 220 ? -3.705 -34.969 -24.156 1 91.12 220 THR A CA 1
ATOM 1692 C C . THR A 1 220 ? -3.402 -35.062 -25.656 1 91.12 220 THR A C 1
ATOM 1694 O O . THR A 1 220 ? -4.223 -35.562 -26.438 1 91.12 220 THR A O 1
ATOM 1697 N N . THR A 1 221 ? -2.385 -34.531 -26.062 1 89.25 221 THR A N 1
ATOM 1698 C CA . THR A 1 221 ? -1.876 -34.656 -27.422 1 89.25 221 THR A CA 1
ATOM 1699 C C . THR A 1 221 ? -0.529 -35.375 -27.453 1 89.25 221 THR A C 1
ATOM 1701 O O . THR A 1 221 ? 0.462 -34.844 -26.922 1 89.25 221 THR A O 1
ATOM 1704 N N . GLY A 1 222 ? -0.471 -36.5 -28.062 1 90.75 222 GLY A N 1
ATOM 1705 C CA . GLY A 1 222 ? 0.717 -37.344 -27.938 1 90.75 222 GLY A CA 1
ATOM 1706 C C . GLY A 1 222 ? 0.961 -37.812 -26.516 1 90.75 222 GLY A C 1
ATOM 1707 O O . GLY A 1 222 ? 0.097 -38.438 -25.922 1 90.75 222 GLY A O 1
ATOM 1708 N N . ASP A 1 223 ? 2.072 -37.406 -26.016 1 90.81 223 ASP A N 1
ATOM 1709 C CA . ASP A 1 223 ? 2.43 -37.844 -24.672 1 90.81 223 ASP A CA 1
ATOM 1710 C C . ASP A 1 223 ? 2.428 -36.656 -23.703 1 90.81 223 ASP A C 1
ATOM 1712 O O . ASP A 1 223 ? 3.002 -36.719 -22.609 1 90.81 223 ASP A O 1
ATOM 1716 N N . ARG A 1 224 ? 1.812 -35.594 -24.203 1 93.5 224 ARG A N 1
ATOM 1717 C CA . ARG A 1 224 ? 1.823 -34.406 -23.375 1 93.5 224 ARG A CA 1
ATOM 1718 C C . ARG A 1 224 ? 0.404 -33.938 -23.062 1 93.5 224 ARG A C 1
ATOM 1720 O O . ARG A 1 224 ? -0.509 -34.125 -23.875 1 93.5 224 ARG A O 1
ATOM 1727 N N . ALA A 1 225 ? 0.232 -33.406 -21.938 1 92.38 225 ALA A N 1
ATOM 1728 C CA . ALA A 1 225 ? -1.059 -32.875 -21.5 1 92.38 225 ALA A CA 1
ATOM 1729 C C . ALA A 1 225 ? -1.08 -31.344 -21.594 1 92.38 225 ALA A C 1
ATOM 1731 O O . ALA A 1 225 ? -0.04 -30.703 -21.453 1 92.38 225 ALA A O 1
ATOM 1732 N N . SER A 1 226 ? -2.201 -30.766 -21.844 1 93.69 226 SER A N 1
ATOM 1733 C CA . SER A 1 226 ? -2.436 -29.328 -21.828 1 93.69 226 SER A CA 1
ATOM 1734 C C . SER A 1 226 ? -3.889 -29 -21.484 1 93.69 226 SER A C 1
ATOM 1736 O O . SER A 1 226 ? -4.707 -29.922 -21.328 1 93.69 226 SER A O 1
ATOM 1738 N N . TYR A 1 227 ? -4.133 -27.766 -21.219 1 94.81 227 TYR A N 1
ATOM 1739 C CA . TYR A 1 227 ? -5.5 -27.297 -21.016 1 94.81 227 TYR A CA 1
ATOM 1740 C C . TYR A 1 227 ? -5.941 -26.375 -22.141 1 94.81 227 TYR A C 1
ATOM 1742 O O . TYR A 1 227 ? -5.164 -25.547 -22.609 1 94.81 227 TYR A O 1
ATOM 1750 N N . VAL A 1 228 ? -7.109 -26.594 -22.641 1 95.5 228 VAL A N 1
ATOM 1751 C CA . VAL A 1 228 ? -7.676 -25.781 -23.703 1 95.5 228 VAL A CA 1
ATOM 1752 C C . VAL A 1 228 ? -9.109 -25.375 -23.359 1 95.5 228 VAL A C 1
ATOM 1754 O O . VAL A 1 228 ? -9.812 -26.125 -22.656 1 95.5 228 VAL A O 1
ATOM 1757 N N . TYR A 1 229 ? -9.461 -24.188 -23.734 1 97.69 229 TYR A N 1
ATOM 1758 C CA . TYR A 1 229 ? -10.867 -23.812 -23.688 1 97.69 229 TYR A CA 1
ATOM 1759 C C . TYR A 1 229 ? -11.594 -24.266 -24.953 1 97.69 229 TYR A C 1
ATOM 1761 O O . TYR A 1 229 ? -11.305 -23.781 -26.047 1 97.69 229 TYR A O 1
ATOM 1769 N N . PRO A 1 230 ? -12.523 -25.172 -24.797 1 97.62 230 PRO A N 1
ATOM 1770 C CA . PRO A 1 230 ? -13.266 -25.562 -25.984 1 97.62 230 PRO A CA 1
ATOM 1771 C C . PRO A 1 230 ? -13.953 -24.391 -26.672 1 97.62 230 PRO A C 1
ATOM 1773 O O . PRO A 1 230 ? -14.344 -23.422 -26.016 1 97.62 230 PRO A O 1
ATOM 1776 N N . GLN A 1 231 ? -14.141 -24.578 -27.938 1 97.25 231 GLN A N 1
ATOM 1777 C CA . GLN A 1 231 ? -14.742 -23.516 -28.734 1 97.25 231 GLN A CA 1
ATOM 1778 C C . GLN A 1 231 ? -16.078 -23.078 -28.156 1 97.25 231 GLN A C 1
ATOM 1780 O O . GLN A 1 231 ? -16.375 -21.891 -28.078 1 97.25 231 GLN A O 1
ATOM 1785 N N . ALA A 1 232 ? -16.859 -24.047 -27.766 1 97.81 232 ALA A N 1
ATOM 1786 C CA . ALA A 1 232 ? -18.203 -23.766 -27.25 1 97.81 232 ALA A CA 1
ATOM 1787 C C . ALA A 1 232 ? -18.125 -22.922 -25.984 1 97.81 232 ALA A C 1
ATOM 1789 O O . ALA A 1 232 ? -19 -22.094 -25.719 1 97.81 232 ALA A O 1
ATOM 1790 N N . GLU A 1 233 ? -17.141 -23.156 -25.172 1 98.38 233 GLU A N 1
ATOM 1791 C CA . GLU A 1 233 ? -16.953 -22.375 -23.969 1 98.38 233 GLU A CA 1
ATOM 1792 C C . GLU A 1 233 ? -16.609 -20.922 -24.281 1 98.38 233 GLU A C 1
ATOM 1794 O O . GLU A 1 233 ? -17.172 -20 -23.703 1 98.38 233 GLU A O 1
ATOM 1799 N N . ILE A 1 234 ? -15.703 -20.688 -25.219 1 98.56 234 ILE A N 1
ATOM 1800 C CA . ILE A 1 234 ? -15.273 -19.344 -25.594 1 98.56 234 ILE A CA 1
ATOM 1801 C C . ILE A 1 234 ? -16.438 -18.594 -26.25 1 98.56 234 ILE A C 1
ATOM 1803 O O . ILE A 1 234 ? -16.578 -17.375 -26.062 1 98.56 234 ILE A O 1
ATOM 1807 N N . GLU A 1 235 ? -17.297 -19.328 -26.922 1 98.31 235 GLU A N 1
ATOM 1808 C CA . GLU A 1 235 ? -18.438 -18.734 -27.625 1 98.31 235 GLU A CA 1
ATOM 1809 C C . GLU A 1 235 ? -19.375 -18.047 -26.641 1 98.31 235 GLU A C 1
ATOM 1811 O O . GLU A 1 235 ? -20.125 -17.156 -27.031 1 98.31 235 GLU A O 1
ATOM 1816 N N . LYS A 1 236 ? -19.344 -18.391 -25.406 1 98.62 236 LYS A N 1
ATOM 1817 C CA . LYS A 1 236 ? -20.188 -17.766 -24.391 1 98.62 236 LYS A CA 1
ATOM 1818 C C . LYS A 1 236 ? -19.891 -16.281 -24.281 1 98.62 236 LYS A C 1
ATOM 1820 O O . LYS A 1 236 ? -20.734 -15.5 -23.828 1 98.62 236 LYS A O 1
ATOM 1825 N N . LEU A 1 237 ? -18.766 -15.805 -24.703 1 98.69 237 LEU A N 1
ATOM 1826 C CA . LEU A 1 237 ? -18.359 -14.406 -24.625 1 98.69 237 LEU A CA 1
ATOM 1827 C C . LEU A 1 237 ? -19.156 -13.562 -25.625 1 98.69 237 LEU A C 1
ATOM 1829 O O . LEU A 1 237 ? -19.172 -12.336 -25.531 1 98.69 237 LEU A O 1
ATOM 1833 N N . ARG A 1 238 ? -19.812 -14.25 -26.562 1 98.44 238 ARG A N 1
ATOM 1834 C CA . ARG A 1 238 ? -20.609 -13.516 -27.547 1 98.44 238 ARG A CA 1
ATOM 1835 C C . ARG A 1 238 ? -21.859 -12.93 -26.906 1 98.44 238 ARG A C 1
ATOM 1837 O O . ARG A 1 238 ? -22.484 -12.023 -27.469 1 98.44 238 ARG A O 1
ATOM 1844 N N . ASP A 1 239 ? -22.234 -13.477 -25.75 1 98.25 239 ASP A N 1
ATOM 1845 C CA . ASP A 1 239 ? -23.391 -12.969 -25.031 1 98.25 239 ASP A CA 1
ATOM 1846 C C . ASP A 1 239 ? -23.234 -11.484 -24.703 1 98.25 239 ASP A C 1
ATOM 1848 O O . ASP A 1 239 ? -22.344 -11.109 -23.938 1 98.25 239 ASP A O 1
ATOM 1852 N N . PRO A 1 240 ? -24.125 -10.633 -25.219 1 97.5 240 PRO A N 1
ATOM 1853 C CA . PRO A 1 240 ? -23.984 -9.195 -25 1 97.5 240 PRO A CA 1
ATOM 1854 C C . PRO A 1 240 ? -24.219 -8.797 -23.547 1 97.5 240 PRO A C 1
ATOM 1856 O O . PRO A 1 240 ? -23.891 -7.672 -23.156 1 97.5 240 PRO A O 1
ATOM 1859 N N . LYS A 1 241 ? -24.766 -9.703 -22.781 1 98.19 241 LYS A N 1
ATOM 1860 C CA . LYS A 1 241 ? -24.984 -9.406 -21.359 1 98.19 241 LYS A CA 1
ATOM 1861 C C . LYS A 1 241 ? -23.688 -9.508 -20.578 1 98.19 241 LYS A C 1
ATOM 1863 O O . LYS A 1 241 ? -23.594 -8.992 -19.453 1 98.19 241 LYS A O 1
ATOM 1868 N N . VAL A 1 242 ? -22.734 -10.172 -21.109 1 98.75 242 VAL A N 1
ATOM 1869 C CA . VAL A 1 242 ? -21.438 -10.258 -20.453 1 98.75 242 VAL A CA 1
ATOM 1870 C C . VAL A 1 242 ? -20.672 -8.953 -20.656 1 98.75 242 VAL A C 1
ATOM 1872 O O . VAL A 1 242 ? -20.266 -8.625 -21.766 1 98.75 242 VAL A 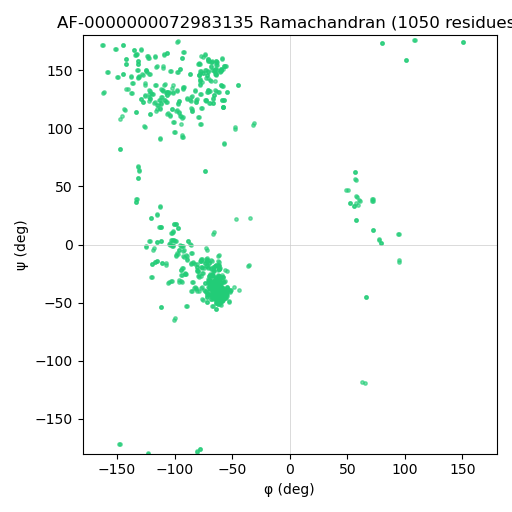O 1
ATOM 1875 N N . LYS A 1 243 ? -20.391 -8.289 -19.578 1 98.56 243 LYS A N 1
ATOM 1876 C CA . LYS A 1 243 ? -19.781 -6.969 -19.703 1 98.56 243 LYS A CA 1
ATOM 1877 C C . LYS A 1 243 ? -18.266 -7.066 -19.609 1 98.56 243 LYS A C 1
ATOM 1879 O O . LYS A 1 243 ? -17.547 -6.238 -20.172 1 98.56 243 LYS A O 1
ATOM 1884 N N . ALA A 1 244 ? -17.797 -8.016 -18.859 1 98.81 244 ALA A N 1
ATOM 1885 C CA . ALA A 1 244 ? -16.359 -8.148 -18.641 1 98.81 244 ALA A CA 1
ATOM 1886 C C . ALA A 1 244 ? -15.961 -9.617 -18.531 1 98.81 244 ALA A C 1
ATOM 1888 O O . ALA A 1 244 ? -16.75 -10.453 -18.062 1 98.81 244 ALA A O 1
ATOM 1889 N N . ALA A 1 245 ? -14.797 -9.93 -18.984 1 98.81 245 ALA A N 1
ATOM 1890 C CA . ALA A 1 245 ? -14.195 -11.258 -18.844 1 98.81 245 ALA A CA 1
ATOM 1891 C C . ALA A 1 245 ? -12.891 -11.188 -18.047 1 98.81 245 ALA A C 1
ATOM 1893 O O . ALA A 1 245 ? -12.039 -10.344 -18.328 1 98.81 245 ALA A O 1
ATOM 1894 N N . PHE A 1 246 ? -12.734 -12.031 -17.031 1 98.19 246 PHE A N 1
ATOM 1895 C CA . PHE A 1 246 ? -11.539 -12.094 -16.203 1 98.19 246 PHE A CA 1
ATOM 1896 C C . PHE A 1 246 ? -10.766 -13.383 -16.453 1 98.19 246 PHE A C 1
ATOM 1898 O O . PHE A 1 246 ? -11.352 -14.469 -16.469 1 98.19 246 PHE A O 1
ATOM 1905 N N . VAL A 1 247 ? -9.469 -13.258 -16.641 1 98.06 247 VAL A N 1
ATOM 1906 C CA . VAL A 1 247 ? -8.664 -14.438 -16.953 1 98.06 247 VAL A CA 1
ATOM 1907 C C . VAL A 1 247 ? -7.324 -14.352 -16.219 1 98.06 247 VAL A C 1
ATOM 1909 O O . VAL A 1 247 ? -6.738 -13.266 -16.109 1 98.06 247 VAL A O 1
ATOM 1912 N N . VAL A 1 248 ? -6.902 -15.406 -15.602 1 98.19 248 VAL A N 1
ATOM 1913 C CA . VAL A 1 248 ? -5.527 -15.594 -15.148 1 98.19 248 VAL A CA 1
ATOM 1914 C C . VAL A 1 248 ? -4.754 -16.406 -16.188 1 98.19 248 VAL A C 1
ATOM 1916 O O . VAL A 1 248 ? -5.066 -17.578 -16.422 1 98.19 248 VAL A O 1
ATOM 1919 N N . ASN A 1 249 ? -3.777 -15.781 -16.844 1 98.31 249 ASN A N 1
ATOM 1920 C CA . ASN A 1 249 ? -3.041 -16.375 -17.953 1 98.31 249 ASN A CA 1
ATOM 1921 C C . ASN A 1 249 ? -1.536 -16.172 -17.797 1 98.31 249 ASN A C 1
ATOM 1923 O O . ASN A 1 249 ? -1.034 -15.055 -17.891 1 98.31 249 ASN A O 1
ATOM 1927 N N . PRO A 1 250 ? -0.762 -17.234 -17.609 1 97.75 250 PRO A N 1
ATOM 1928 C CA . PRO A 1 250 ? -1.114 -18.656 -17.453 1 97.75 250 PRO A CA 1
ATOM 1929 C C . PRO A 1 250 ? -1.954 -18.922 -16.203 1 97.75 250 PRO A C 1
ATOM 1931 O O . PRO A 1 250 ? -1.816 -18.219 -15.203 1 97.75 250 PRO A O 1
ATOM 1934 N N . SER A 1 251 ? -2.713 -19.969 -16.234 1 97.19 251 SER A N 1
ATOM 1935 C CA . SER A 1 251 ? -3.742 -20.203 -15.234 1 97.19 251 SER A CA 1
ATOM 1936 C C . SER A 1 251 ? -3.141 -20.75 -13.945 1 97.19 251 SER A C 1
ATOM 1938 O O . SER A 1 251 ? -2.104 -21.406 -13.969 1 97.19 251 SER A O 1
ATOM 1940 N N . ASN A 1 252 ? -3.652 -20.438 -12.844 1 95.38 252 ASN A N 1
ATOM 1941 C CA . ASN A 1 252 ? -3.529 -21.062 -11.531 1 95.38 252 ASN A CA 1
ATOM 1942 C C . ASN A 1 252 ? -4.797 -21.828 -11.156 1 95.38 252 ASN A C 1
ATOM 1944 O O . ASN A 1 252 ? -5.871 -21.234 -11.031 1 95.38 252 ASN A O 1
ATOM 1948 N N . PRO A 1 253 ? -4.773 -23.062 -11.055 1 95 253 PRO A N 1
ATOM 1949 C CA . PRO A 1 253 ? -3.596 -23.844 -10.672 1 95 253 PRO A CA 1
ATOM 1950 C C . PRO A 1 253 ? -3.062 -24.703 -11.82 1 95 253 PRO A C 1
ATOM 1952 O O . PRO A 1 253 ? -2.088 -25.438 -11.641 1 95 253 PRO A O 1
ATOM 1955 N N . THR A 1 254 ? -3.623 -24.625 -12.992 1 94.5 254 THR A N 1
ATOM 1956 C CA . THR A 1 254 ? -3.281 -25.594 -14.031 1 94.5 254 THR A CA 1
ATOM 1957 C C . THR A 1 254 ? -1.925 -25.266 -14.648 1 94.5 254 THR A C 1
ATOM 1959 O O . THR A 1 254 ? -1.35 -26.094 -15.367 1 94.5 254 THR A O 1
ATOM 1962 N N . ALA A 1 255 ? -1.438 -24.031 -14.359 1 96.44 255 ALA A N 1
ATOM 1963 C CA . ALA A 1 255 ? -0.109 -23.609 -14.797 1 96.44 255 ALA A CA 1
ATOM 1964 C C . ALA A 1 255 ? 0.015 -23.672 -16.312 1 96.44 255 ALA A C 1
ATOM 1966 O O . ALA A 1 255 ? 1.073 -24.016 -16.844 1 96.44 255 ALA A O 1
ATOM 1967 N N . ASN A 1 256 ? -1.039 -23.391 -16.984 1 96.19 256 ASN A N 1
ATOM 1968 C CA . ASN A 1 256 ? -1.123 -23.5 -18.438 1 96.19 256 ASN A CA 1
ATOM 1969 C C . ASN A 1 256 ? -1.482 -22.172 -19.094 1 96.19 256 ASN A C 1
ATOM 1971 O O . ASN A 1 256 ? -2.504 -21.562 -18.75 1 96.19 256 ASN A O 1
ATOM 1975 N N . ALA A 1 257 ? -0.665 -21.719 -20.062 1 97.75 257 ALA A N 1
ATOM 1976 C CA . ALA A 1 257 ? -0.959 -20.516 -20.828 1 97.75 257 ALA A CA 1
ATOM 1977 C C . ALA A 1 257 ? -2.029 -20.781 -21.891 1 97.75 257 ALA A C 1
ATOM 1979 O O . ALA A 1 257 ? -2.129 -21.891 -22.406 1 97.75 257 ALA A O 1
ATOM 1980 N N . MET A 1 258 ? -2.752 -19.781 -22.156 1 97.12 258 MET A N 1
ATOM 1981 C CA . MET A 1 258 ? -3.75 -19.875 -23.219 1 97.12 258 MET A CA 1
ATOM 1982 C C . MET A 1 258 ? -3.086 -20.094 -24.578 1 97.12 258 MET A C 1
ATOM 1984 O O . MET A 1 258 ? -2.102 -19.438 -24.906 1 97.12 258 MET A O 1
ATOM 1988 N N . GLY A 1 259 ? -3.584 -21.031 -25.297 1 94.88 259 GLY A N 1
ATOM 1989 C CA . GLY A 1 259 ? -3.043 -21.281 -26.625 1 94.88 259 GLY A CA 1
ATOM 1990 C C . GLY A 1 259 ? -3.438 -20.234 -27.656 1 94.88 259 GLY A C 1
ATOM 1991 O O . GLY A 1 259 ? -4.398 -19.5 -27.438 1 94.88 259 GLY A O 1
ATOM 1992 N N . LEU A 1 260 ? -2.734 -20.203 -28.734 1 94.94 260 LEU A N 1
ATOM 1993 C CA . LEU A 1 260 ? -2.967 -19.219 -29.797 1 94.94 260 LEU A CA 1
ATOM 1994 C C . LEU A 1 260 ? -4.355 -19.406 -30.406 1 94.94 260 LEU A C 1
ATOM 1996 O O . LEU A 1 260 ? -4.984 -18.422 -30.812 1 94.94 260 LEU A O 1
ATOM 2000 N N . GLU A 1 261 ? -4.828 -20.609 -30.438 1 95.75 261 GLU A N 1
ATOM 2001 C CA . GLU A 1 261 ? -6.156 -20.875 -30.984 1 95.75 261 GLU A CA 1
ATOM 2002 C C . GLU A 1 261 ? -7.238 -20.188 -30.156 1 95.75 261 GLU A C 1
ATOM 2004 O O . GLU A 1 261 ? -8.148 -19.562 -30.703 1 95.75 261 GLU A O 1
ATOM 2009 N N . ASN A 1 262 ? -7.16 -20.375 -28.859 1 97.69 262 ASN A N 1
ATOM 2010 C CA . ASN A 1 262 ? -8.117 -19.703 -27.984 1 97.69 262 ASN A CA 1
ATOM 2011 C C . ASN A 1 262 ? -8.016 -18.188 -28.078 1 97.69 262 ASN A C 1
ATOM 2013 O O . ASN A 1 262 ? -9.031 -17.5 -28.094 1 97.69 262 ASN A O 1
ATOM 2017 N N . ILE A 1 263 ? -6.801 -17.625 -28.141 1 97.94 263 ILE A N 1
ATOM 2018 C CA . ILE A 1 263 ? -6.586 -16.188 -28.234 1 97.94 263 ILE A CA 1
ATOM 2019 C C . ILE A 1 263 ? -7.207 -15.664 -29.531 1 97.94 263 ILE A C 1
ATOM 2021 O O . ILE A 1 263 ? -7.906 -14.648 -29.516 1 97.94 263 ILE A O 1
ATOM 2025 N N . SER A 1 264 ? -6.969 -16.406 -30.609 1 97.94 264 SER A N 1
ATOM 2026 C CA . SER A 1 264 ? -7.508 -16 -31.906 1 97.94 264 SER A CA 1
ATOM 2027 C C . SER A 1 264 ? -9.031 -16.016 -31.891 1 97.94 264 SER A C 1
ATOM 2029 O O . SER A 1 264 ? -9.664 -15.156 -32.5 1 97.94 264 SER A O 1
ATOM 2031 N N . GLN A 1 265 ? -9.57 -16.953 -31.266 1 98.25 265 GLN A N 1
ATOM 2032 C CA . GLN A 1 265 ? -11.023 -17.031 -31.172 1 98.25 265 GLN A CA 1
ATOM 2033 C C . GLN A 1 265 ? -11.586 -15.828 -30.406 1 98.25 265 GLN A C 1
ATOM 2035 O O . GLN A 1 265 ? -12.594 -15.242 -30.812 1 98.25 265 GLN A O 1
ATOM 2040 N N . ILE A 1 266 ? -10.984 -15.469 -29.297 1 98.75 266 ILE A N 1
ATOM 2041 C CA . ILE A 1 266 ? -11.43 -14.32 -28.5 1 98.75 266 ILE A CA 1
ATOM 2042 C C . ILE A 1 266 ? -11.266 -13.039 -29.328 1 98.75 266 ILE A C 1
ATOM 2044 O O . ILE A 1 266 ? -12.141 -12.18 -29.312 1 98.75 266 ILE A O 1
ATOM 2048 N N . GLU A 1 267 ? -10.125 -12.922 -30.047 1 98.5 267 GLU A N 1
ATOM 2049 C CA . GLU A 1 267 ? -9.898 -11.773 -30.922 1 98.5 267 GLU A CA 1
ATOM 2050 C C . GLU A 1 267 ? -11.031 -11.633 -31.938 1 98.5 267 GLU A C 1
ATOM 2052 O O . GLU A 1 267 ? -11.531 -10.531 -32.156 1 98.5 267 GLU A O 1
ATOM 2057 N N . ALA A 1 268 ? -11.391 -12.742 -32.5 1 98.44 268 ALA A N 1
ATOM 2058 C CA . ALA A 1 268 ? -12.445 -12.727 -33.5 1 98.44 268 ALA A CA 1
ATOM 2059 C C . ALA A 1 268 ? -13.766 -12.25 -32.906 1 98.44 268 ALA A C 1
ATOM 2061 O O . ALA A 1 268 ? -14.469 -11.43 -33.531 1 98.44 268 ALA A O 1
ATOM 2062 N N . ILE A 1 269 ? -14.102 -12.773 -31.797 1 98.69 269 ILE A N 1
ATOM 2063 C CA . ILE A 1 269 ? -15.344 -12.406 -31.125 1 98.69 269 ILE A CA 1
ATOM 2064 C C . ILE A 1 269 ? -15.344 -10.914 -30.812 1 98.69 269 ILE A C 1
ATOM 2066 O O . ILE A 1 269 ? -16.328 -10.219 -31.094 1 98.69 269 ILE A O 1
ATOM 2070 N N . VAL A 1 270 ? -14.258 -10.359 -30.25 1 98.75 270 VAL A N 1
ATOM 2071 C CA . VAL A 1 270 ? -14.156 -8.969 -29.828 1 98.75 270 VAL A CA 1
ATOM 2072 C C . VAL A 1 270 ? -14.219 -8.055 -31.047 1 98.75 270 VAL A C 1
ATOM 2074 O O . VAL A 1 270 ? -14.906 -7.035 -31.031 1 98.75 270 VAL A O 1
ATOM 2077 N N . ASN A 1 271 ? -13.57 -8.414 -32.094 1 98 271 ASN A N 1
ATOM 2078 C CA . ASN A 1 271 ? -13.453 -7.562 -33.281 1 98 271 ASN A CA 1
ATOM 2079 C C . ASN A 1 271 ? -14.75 -7.527 -34.094 1 98 271 ASN A C 1
ATOM 2081 O O . ASN A 1 271 ? -14.984 -6.586 -34.844 1 98 271 ASN A O 1
ATOM 2085 N N . THR A 1 272 ? -15.578 -8.492 -33.906 1 97.75 272 THR A N 1
ATOM 2086 C CA . THR A 1 272 ? -16.766 -8.562 -34.75 1 97.75 272 THR A CA 1
ATOM 2087 C C . THR A 1 272 ? -18.031 -8.297 -33.938 1 97.75 272 THR A C 1
ATOM 2089 O O . THR A 1 272 ? -18.797 -7.383 -34.219 1 97.75 272 THR A O 1
ATOM 2092 N N . ASP A 1 273 ? -18.172 -9.055 -32.875 1 98 273 ASP A N 1
ATOM 2093 C CA . ASP A 1 273 ? -19.453 -9.094 -32.188 1 98 273 ASP A CA 1
ATOM 2094 C C . ASP A 1 273 ? -19.406 -8.25 -30.906 1 98 273 ASP A C 1
ATOM 2096 O O . ASP A 1 273 ? -20.422 -7.711 -30.469 1 98 273 ASP A O 1
ATOM 2100 N N . ARG A 1 274 ? -18.219 -8.195 -30.297 1 98.62 274 ARG A N 1
ATOM 2101 C CA . ARG A 1 274 ? -18.188 -7.645 -28.953 1 98.62 274 ARG A CA 1
ATOM 2102 C C . ARG A 1 274 ? -17.078 -6.609 -28.812 1 98.62 274 ARG A C 1
ATOM 2104 O O . ARG A 1 274 ? -16.203 -6.73 -27.938 1 98.62 274 ARG A O 1
ATOM 2111 N N . PRO A 1 275 ? -17.078 -5.582 -29.625 1 98.38 275 PRO A N 1
ATOM 2112 C CA . PRO A 1 275 ? -16.078 -4.531 -29.469 1 98.38 275 PRO A CA 1
ATOM 2113 C C . PRO A 1 275 ? -16.156 -3.824 -28.125 1 98.38 275 PRO A C 1
ATOM 2115 O O . PRO A 1 275 ? -15.219 -3.111 -27.734 1 98.38 275 PRO A O 1
ATOM 2118 N N . ASP A 1 276 ? -17.188 -4.094 -27.375 1 98.5 276 ASP A N 1
ATOM 2119 C CA . ASP A 1 276 ? -17.438 -3.438 -26.094 1 98.5 276 ASP A CA 1
ATOM 2120 C C . ASP A 1 276 ? -16.953 -4.293 -24.922 1 98.5 276 ASP A C 1
ATOM 2122 O O . ASP A 1 276 ? -16.969 -3.85 -23.781 1 98.5 276 ASP A O 1
ATOM 2126 N N . LEU A 1 277 ? -16.531 -5.523 -25.156 1 98.88 277 LEU A N 1
ATOM 2127 C CA . LEU A 1 277 ? -16.172 -6.441 -24.078 1 98.88 277 LEU A CA 1
ATOM 2128 C C . LEU A 1 277 ? -14.93 -5.949 -23.344 1 98.88 277 LEU A C 1
ATOM 2130 O O . LEU A 1 277 ? -13.891 -5.688 -23.953 1 98.88 277 LEU A O 1
ATOM 2134 N N . MET A 1 278 ? -15.047 -5.723 -22.031 1 98.88 278 MET A N 1
ATOM 2135 C CA . MET A 1 278 ? -13.883 -5.438 -21.188 1 98.88 278 MET A CA 1
ATOM 2136 C C . MET A 1 278 ? -13.18 -6.727 -20.781 1 98.88 278 MET A C 1
ATOM 2138 O O . MET A 1 278 ? -13.828 -7.691 -20.375 1 98.88 278 MET A O 1
ATOM 2142 N N . ILE A 1 279 ? -11.883 -6.777 -20.906 1 98.88 279 ILE A N 1
ATOM 2143 C CA . ILE A 1 279 ? -11.109 -7.949 -20.531 1 98.88 279 ILE A CA 1
ATOM 2144 C C . ILE A 1 279 ? -10.07 -7.559 -19.484 1 98.88 279 ILE A C 1
ATOM 2146 O O . ILE A 1 279 ? -9.391 -6.539 -19.625 1 98.88 279 ILE A O 1
ATOM 2150 N N . LEU A 1 280 ? -10 -8.266 -18.406 1 98.62 280 LEU A N 1
ATOM 2151 C CA . LEU A 1 280 ? -8.945 -8.156 -17.406 1 98.62 280 LEU A CA 1
ATOM 2152 C C . LEU A 1 280 ? -8.094 -9.422 -17.391 1 98.62 280 LEU A C 1
ATOM 2154 O O . LEU A 1 280 ? -8.602 -10.516 -17.141 1 98.62 280 LEU A O 1
ATOM 2158 N N . THR A 1 281 ? -6.855 -9.305 -17.703 1 98.75 281 THR A N 1
ATOM 2159 C CA . THR A 1 281 ? -5.953 -10.445 -17.688 1 98.75 281 THR A CA 1
ATOM 2160 C C . THR A 1 281 ? -4.902 -10.297 -16.594 1 98.75 281 THR A C 1
ATOM 2162 O O . THR A 1 281 ? -4.297 -9.234 -16.453 1 98.75 281 THR A O 1
ATOM 2165 N N . ASP A 1 282 ? -4.812 -11.25 -15.742 1 98.5 282 ASP A N 1
ATOM 2166 C CA . ASP A 1 282 ? -3.754 -11.375 -14.742 1 98.5 282 ASP A CA 1
ATOM 2167 C C . ASP A 1 282 ? -2.631 -12.281 -15.242 1 98.5 282 ASP A C 1
ATOM 2169 O O . ASP A 1 282 ? -2.791 -13.5 -15.312 1 98.5 282 ASP A O 1
ATOM 2173 N N . ASP A 1 283 ? -1.47 -11.664 -15.508 1 98.56 283 ASP A N 1
ATOM 2174 C CA . ASP A 1 283 ? -0.417 -12.359 -16.234 1 98.56 283 ASP A CA 1
ATOM 2175 C C . ASP A 1 283 ? 0.791 -12.625 -15.344 1 98.56 283 ASP A C 1
ATOM 2177 O O . ASP A 1 283 ? 1.928 -12.648 -15.82 1 98.56 283 ASP A O 1
ATOM 2181 N N . VAL A 1 284 ? 0.599 -12.859 -14.078 1 97.56 284 VAL A N 1
ATOM 2182 C CA . VAL A 1 284 ? 1.657 -12.961 -13.078 1 97.56 284 VAL A CA 1
ATOM 2183 C C . VAL A 1 284 ? 2.635 -14.07 -13.469 1 97.56 284 VAL A C 1
ATOM 2185 O O . VAL A 1 284 ? 3.83 -13.977 -13.18 1 97.56 284 VAL A O 1
ATOM 2188 N N . TYR A 1 285 ? 2.207 -15.102 -14.195 1 97.94 285 TYR A N 1
ATOM 2189 C CA . TYR A 1 285 ? 3.053 -16.25 -14.477 1 97.94 285 TYR A CA 1
ATOM 2190 C C . TYR A 1 285 ? 3.598 -16.203 -15.898 1 97.94 285 TYR A C 1
ATOM 2192 O O . TYR A 1 285 ? 4.273 -17.125 -16.344 1 97.94 285 TYR A O 1
ATOM 2200 N N . GLY A 1 286 ? 3.322 -15.141 -16.625 1 97.69 286 GLY A N 1
ATOM 2201 C CA . GLY A 1 286 ? 3.68 -15.047 -18.031 1 97.69 286 GLY A CA 1
ATOM 2202 C C . GLY A 1 286 ? 5.16 -15.25 -18.281 1 97.69 286 GLY A C 1
ATOM 2203 O O . GLY A 1 286 ? 5.547 -15.828 -19.297 1 97.69 286 GLY A O 1
ATOM 2204 N N . THR A 1 287 ? 6.02 -14.859 -17.344 1 96.5 287 THR A N 1
ATOM 2205 C CA . THR A 1 287 ? 7.465 -14.883 -17.516 1 96.5 287 THR A CA 1
ATOM 2206 C C . THR A 1 287 ? 7.984 -16.312 -17.531 1 96.5 287 THR A C 1
ATOM 2208 O O . THR A 1 287 ? 9.117 -16.562 -17.938 1 96.5 287 THR A O 1
ATOM 2211 N N . PHE A 1 288 ? 7.203 -17.266 -17.094 1 97.38 288 PHE A N 1
ATOM 2212 C CA . PHE A 1 288 ? 7.66 -18.641 -16.969 1 97.38 288 PHE A CA 1
ATOM 2213 C C . PHE A 1 288 ? 7.406 -19.422 -18.25 1 97.38 288 PHE A C 1
ATOM 2215 O O . PHE A 1 288 ? 7.836 -20.562 -18.391 1 97.38 288 PHE A O 1
ATOM 2222 N N . VAL A 1 289 ? 6.676 -18.859 -19.219 1 95.88 289 VAL A N 1
ATOM 2223 C CA . VAL A 1 289 ? 6.316 -19.531 -20.453 1 95.88 289 VAL A CA 1
ATOM 2224 C C . VAL A 1 289 ? 7.137 -18.953 -21.609 1 95.88 289 VAL A C 1
ATOM 2226 O O . VAL A 1 289 ? 7.184 -17.734 -21.797 1 95.88 289 VAL A O 1
ATOM 2229 N N . PRO A 1 290 ? 7.754 -19.828 -22.344 1 91.88 290 PRO A N 1
ATOM 2230 C CA . PRO A 1 290 ? 8.477 -19.312 -23.516 1 91.88 290 PRO A CA 1
ATOM 2231 C C . PRO A 1 290 ? 7.555 -18.625 -24.516 1 91.88 290 PRO A C 1
ATOM 2233 O O . PRO A 1 290 ? 6.465 -19.125 -24.812 1 91.88 290 PRO A O 1
ATOM 2236 N N . HIS A 1 291 ? 7.867 -17.453 -24.969 1 91 291 HIS A N 1
ATOM 2237 C CA . HIS A 1 291 ? 7.129 -16.688 -25.969 1 91 291 HIS A CA 1
ATOM 2238 C C . HIS A 1 291 ? 5.691 -16.438 -25.531 1 91 291 HIS A C 1
ATOM 2240 O O . HIS A 1 291 ? 4.754 -16.672 -26.297 1 91 291 HIS A O 1
ATOM 2246 N N . PHE A 1 292 ? 5.547 -16.156 -24.359 1 95.94 292 PHE A N 1
ATOM 2247 C CA . PHE A 1 292 ? 4.238 -15.867 -23.781 1 95.94 292 PHE A CA 1
ATOM 2248 C C . PHE A 1 292 ? 3.57 -14.703 -24.516 1 95.94 292 PHE A C 1
ATOM 2250 O O . PHE A 1 292 ? 4.227 -13.719 -24.859 1 95.94 292 PHE A O 1
ATOM 2257 N N . LEU A 1 293 ? 2.281 -14.844 -24.797 1 96.06 293 LEU A N 1
ATOM 2258 C CA . LEU A 1 293 ? 1.479 -13.781 -25.391 1 96.06 293 LEU A CA 1
ATOM 2259 C C . LEU A 1 293 ? 0.3 -13.422 -24.484 1 96.06 293 LEU A C 1
ATOM 2261 O O . LEU A 1 293 ? -0.654 -14.195 -24.375 1 96.06 293 LEU A O 1
ATOM 2265 N N . SER A 1 294 ? 0.329 -12.258 -23.938 1 97.69 294 SER A N 1
ATOM 2266 C CA . SER A 1 294 ? -0.762 -11.734 -23.109 1 97.69 294 SER A CA 1
ATOM 2267 C C . SER A 1 294 ? -1.983 -11.406 -23.969 1 97.69 294 SER A C 1
ATOM 2269 O O . SER A 1 294 ? -1.849 -10.961 -25.109 1 97.69 294 SER A O 1
ATOM 2271 N N . LEU A 1 295 ? -3.18 -11.539 -23.391 1 98.25 295 LEU A N 1
ATOM 2272 C CA . LEU A 1 295 ? -4.383 -11.055 -24.062 1 98.25 295 LEU A CA 1
ATOM 2273 C C . LEU A 1 295 ? -4.305 -9.547 -24.297 1 98.25 295 LEU A C 1
ATOM 2275 O O . LEU A 1 295 ? -4.875 -9.031 -25.25 1 98.25 295 LEU A O 1
ATOM 2279 N N . PHE A 1 296 ? -3.604 -8.844 -23.438 1 98.5 296 PHE A N 1
ATOM 2280 C CA . PHE A 1 296 ? -3.4 -7.41 -23.609 1 98.5 296 PHE A CA 1
ATOM 2281 C C . PHE A 1 296 ? -2.686 -7.125 -24.938 1 98.5 296 PHE A C 1
ATOM 2283 O O . PHE A 1 296 ? -3.025 -6.168 -25.625 1 98.5 296 PHE A O 1
ATOM 2290 N N . ALA A 1 297 ? -1.699 -7.883 -25.219 1 97.12 297 ALA A N 1
ATOM 2291 C CA . ALA A 1 297 ? -0.97 -7.691 -26.484 1 97.12 297 ALA A CA 1
ATOM 2292 C C . ALA A 1 297 ? -1.85 -8.023 -27.688 1 97.12 297 ALA A C 1
ATOM 2294 O O . ALA A 1 297 ? -1.753 -7.375 -28.719 1 97.12 297 ALA A O 1
ATOM 2295 N N . ALA A 1 298 ? -2.67 -9.016 -27.562 1 97.56 298 ALA A N 1
ATOM 2296 C CA . ALA A 1 298 ? -3.549 -9.445 -28.656 1 97.56 298 ALA A CA 1
ATOM 2297 C C . ALA A 1 298 ? -4.703 -8.469 -28.844 1 97.56 298 ALA A C 1
ATOM 2299 O O . ALA A 1 298 ? -5.156 -8.242 -29.969 1 97.56 298 ALA A O 1
ATOM 2300 N N . LEU A 1 299 ? -5.254 -7.969 -27.766 1 98.38 299 LEU A N 1
ATOM 2301 C CA . LEU A 1 299 ? -6.402 -7.07 -27.734 1 98.38 299 LEU A CA 1
ATOM 2302 C C . LEU A 1 299 ? -6.145 -5.879 -26.828 1 98.38 299 LEU A C 1
ATOM 2304 O O . LEU A 1 299 ? -6.84 -5.695 -25.828 1 98.38 299 LEU A O 1
ATOM 2308 N N . PRO A 1 300 ? -5.227 -5.008 -27.188 1 98.25 300 PRO A N 1
ATOM 2309 C CA . PRO A 1 300 ? -4.828 -3.93 -26.281 1 98.25 300 PRO A CA 1
ATOM 2310 C C . PRO A 1 300 ? -5.965 -2.957 -25.984 1 98.25 300 PRO A C 1
ATOM 2312 O O . PRO A 1 300 ? -6.094 -2.477 -24.844 1 98.25 300 PRO A O 1
ATOM 2315 N N . HIS A 1 301 ? -6.785 -2.689 -26.922 1 98.44 301 HIS A N 1
ATOM 2316 C CA . HIS A 1 301 ? -7.871 -1.735 -26.734 1 98.44 301 HIS A CA 1
ATOM 2317 C C . HIS A 1 301 ? -8.867 -2.225 -25.688 1 98.44 301 HIS A C 1
ATOM 2319 O O . HIS A 1 301 ? -9.438 -1.424 -24.938 1 98.44 301 HIS A O 1
ATOM 2325 N N . ASN A 1 302 ? -9.086 -3.541 -25.594 1 98.81 302 ASN A N 1
ATOM 2326 C CA . ASN A 1 302 ? -10.164 -4.098 -24.781 1 98.81 302 ASN A CA 1
ATOM 2327 C C . ASN A 1 302 ? -9.648 -4.637 -23.453 1 98.81 302 ASN A C 1
ATOM 2329 O O . ASN A 1 302 ? -10.422 -5.105 -22.609 1 98.81 302 ASN A O 1
ATOM 2333 N N . THR A 1 303 ? -8.289 -4.527 -23.234 1 98.81 303 THR A N 1
ATOM 2334 C CA . THR A 1 303 ? -7.75 -5.352 -22.156 1 98.81 303 THR A CA 1
ATOM 2335 C C . THR A 1 303 ? -6.969 -4.5 -21.156 1 98.81 303 THR A C 1
ATOM 2337 O O . THR A 1 303 ? -6.145 -3.676 -21.547 1 98.81 303 THR A O 1
ATOM 2340 N N . ALA A 1 304 ? -7.262 -4.613 -19.891 1 98.81 304 ALA A N 1
ATOM 2341 C CA . ALA A 1 304 ? -6.383 -4.199 -18.812 1 98.81 304 ALA A CA 1
ATOM 2342 C C . ALA A 1 304 ? -5.512 -5.355 -18.328 1 98.81 304 ALA A C 1
ATOM 2344 O O . ALA A 1 304 ? -6.004 -6.469 -18.125 1 98.81 304 ALA A O 1
ATOM 2345 N N . CYS A 1 305 ? -4.238 -5.121 -18.156 1 98.88 305 CYS A N 1
ATOM 2346 C CA . CYS A 1 305 ? -3.305 -6.176 -17.781 1 98.88 305 CYS A CA 1
ATOM 2347 C C . CYS A 1 305 ? -2.791 -5.961 -16.359 1 98.88 305 CYS A C 1
ATOM 2349 O O . CYS A 1 305 ? -2.365 -4.859 -16 1 98.88 305 CYS A O 1
ATOM 2351 N N . LEU A 1 306 ? -2.916 -6.949 -15.57 1 98.69 306 LEU A N 1
ATOM 2352 C CA . LEU A 1 306 ? -2.328 -6.977 -14.234 1 98.69 306 LEU A CA 1
ATOM 2353 C C . LEU A 1 306 ? -1.098 -7.879 -14.203 1 98.69 306 LEU A C 1
ATOM 2355 O O . LEU A 1 306 ? -1.116 -8.984 -14.75 1 98.69 306 LEU A O 1
ATOM 2359 N N . TYR A 1 307 ? -0.011 -7.375 -13.656 1 98.56 307 TYR A N 1
ATOM 2360 C CA . TYR A 1 307 ? 1.214 -8.141 -13.461 1 98.56 307 TYR A CA 1
ATOM 2361 C C . TYR A 1 307 ? 1.74 -7.965 -12.039 1 98.56 307 TYR A C 1
ATOM 2363 O O . TYR A 1 307 ? 1.371 -7.016 -11.344 1 98.56 307 TYR A O 1
ATOM 2371 N N . SER A 1 308 ? 2.51 -8.938 -11.547 1 97.81 308 SER A N 1
ATOM 2372 C CA . SER A 1 308 ? 3.184 -8.859 -10.258 1 97.81 308 SER A CA 1
ATOM 2373 C C . SER A 1 308 ? 4.605 -9.406 -10.344 1 97.81 308 SER A C 1
ATOM 2375 O O . SER A 1 308 ? 4.852 -10.398 -11.031 1 97.81 308 SER A O 1
ATOM 2377 N N . PHE A 1 309 ? 5.531 -8.844 -9.625 1 98.25 309 PHE A N 1
ATOM 2378 C CA . PHE A 1 309 ? 6.93 -9.258 -9.586 1 98.25 309 PHE A CA 1
ATOM 2379 C C . PHE A 1 309 ? 7.141 -10.328 -8.516 1 98.25 309 PHE A C 1
ATOM 2381 O O . PHE A 1 309 ? 8.258 -10.805 -8.328 1 98.25 309 PHE A O 1
ATOM 2388 N N . SER A 1 310 ? 6.141 -10.766 -7.863 1 96.94 310 SER A N 1
ATOM 2389 C CA . SER A 1 310 ? 6.191 -11.578 -6.652 1 96.94 310 SER A CA 1
ATOM 2390 C C . SER A 1 310 ? 6.801 -12.945 -6.938 1 96.94 310 SER A C 1
ATOM 2392 O O . SER A 1 310 ? 7.578 -13.461 -6.133 1 96.94 310 SER A O 1
ATOM 2394 N N . LYS A 1 311 ? 6.414 -13.508 -8.07 1 96.75 311 LYS A N 1
ATOM 2395 C CA . LYS A 1 311 ? 6.734 -14.914 -8.297 1 96.75 311 LYS A CA 1
ATOM 2396 C C . LYS A 1 311 ? 8.094 -15.07 -8.977 1 96.75 311 LYS A C 1
ATOM 2398 O O . LYS A 1 311 ? 9.031 -15.609 -8.391 1 96.75 311 LYS A O 1
ATOM 2403 N N . TYR A 1 312 ? 8.281 -14.406 -10.062 1 96.38 312 TYR A N 1
ATOM 2404 C CA . TYR A 1 312 ? 9.477 -14.539 -10.891 1 96.38 312 TYR A CA 1
ATOM 2405 C C . TYR A 1 312 ? 10.711 -14.062 -10.148 1 96.38 312 TYR A C 1
ATOM 2407 O O . TYR A 1 312 ? 11.75 -14.727 -10.148 1 96.38 312 TYR A O 1
ATOM 2415 N N . PHE A 1 313 ? 10.633 -12.977 -9.422 1 97.75 313 PHE A N 1
ATOM 2416 C CA . PHE A 1 313 ? 11.789 -12.367 -8.766 1 97.75 313 PHE A CA 1
ATOM 2417 C C . PHE A 1 313 ? 11.852 -12.766 -7.297 1 97.75 313 PHE A C 1
ATOM 2419 O O . PHE A 1 313 ? 12.727 -12.312 -6.562 1 97.75 313 PHE A O 1
ATOM 2426 N N . GLY A 1 314 ? 10.898 -13.664 -6.816 1 96.88 314 GLY A N 1
ATOM 2427 C CA . GLY A 1 314 ? 10.859 -13.977 -5.395 1 96.88 314 GLY A CA 1
ATOM 2428 C C . GLY A 1 314 ? 10.688 -12.758 -4.516 1 96.88 314 GLY A C 1
ATOM 2429 O O . GLY A 1 314 ? 11.492 -12.508 -3.617 1 96.88 314 GLY A O 1
ATOM 2430 N N . ALA A 1 315 ? 9.641 -12.023 -4.766 1 97.88 315 ALA A N 1
ATOM 2431 C CA . ALA A 1 315 ? 9.492 -10.719 -4.117 1 97.88 315 ALA A CA 1
ATOM 2432 C C . ALA A 1 315 ? 8.086 -10.539 -3.561 1 97.88 315 ALA A C 1
ATOM 2434 O O . ALA A 1 315 ? 7.523 -9.438 -3.611 1 97.88 315 ALA A O 1
ATOM 2435 N N . THR A 1 316 ? 7.457 -11.602 -3.021 1 96.62 316 THR A N 1
ATOM 2436 C CA . THR A 1 316 ? 6.082 -11.539 -2.531 1 96.62 316 THR A CA 1
ATOM 2437 C C . THR A 1 316 ? 5.953 -10.508 -1.414 1 96.62 316 THR A C 1
ATOM 2439 O O . THR A 1 316 ? 4.922 -9.852 -1.287 1 96.62 316 THR A O 1
ATOM 2442 N N . GLY A 1 317 ? 6.984 -10.328 -0.628 1 97.62 317 GLY A N 1
ATOM 2443 C CA . GLY A 1 317 ? 6.945 -9.43 0.513 1 97.62 317 GLY A CA 1
ATOM 2444 C C . GLY A 1 317 ? 7.148 -7.977 0.135 1 97.62 317 GLY A C 1
ATOM 2445 O O . GLY A 1 317 ? 6.844 -7.074 0.92 1 97.62 317 GLY A O 1
ATOM 2446 N N . TRP A 1 318 ? 7.715 -7.691 -1.047 1 98.5 318 TRP A N 1
ATOM 2447 C CA . TRP A 1 318 ? 7.922 -6.324 -1.511 1 98.5 318 TRP A CA 1
ATOM 2448 C C . TRP A 1 318 ? 6.594 -5.66 -1.856 1 98.5 318 TRP A C 1
ATOM 2450 O O . TRP A 1 318 ? 6.473 -4.434 -1.785 1 98.5 318 TRP A O 1
ATOM 2460 N N . ARG A 1 319 ? 5.59 -6.488 -2.234 1 97.88 319 ARG A N 1
ATOM 2461 C CA . ARG A 1 319 ? 4.285 -6.008 -2.666 1 97.88 319 ARG A CA 1
ATOM 2462 C C . ARG A 1 319 ? 4.414 -5.051 -3.848 1 97.88 319 ARG A C 1
ATOM 2464 O O . ARG A 1 319 ? 3.986 -3.898 -3.771 1 97.88 319 ARG A O 1
ATOM 2471 N N . VAL A 1 320 ? 4.93 -5.551 -4.953 1 98.62 320 VAL A N 1
ATOM 2472 C CA . VAL A 1 320 ? 5.137 -4.723 -6.133 1 98.62 320 VAL A CA 1
ATOM 2473 C C . VAL A 1 320 ? 4.488 -5.383 -7.352 1 98.62 320 VAL A C 1
ATOM 2475 O O . VAL A 1 320 ? 4.742 -6.555 -7.633 1 98.62 320 VAL A O 1
ATOM 2478 N N . GLY A 1 321 ? 3.615 -4.734 -7.996 1 98.5 321 GLY A N 1
ATOM 2479 C CA . GLY A 1 321 ? 2.916 -5.109 -9.211 1 98.5 321 GLY A CA 1
ATOM 2480 C C . GLY A 1 321 ? 2.568 -3.922 -10.094 1 98.5 321 GLY A C 1
ATOM 2481 O O . GLY A 1 321 ? 3.055 -2.811 -9.867 1 98.5 321 GLY A O 1
ATOM 2482 N N . ALA A 1 322 ? 1.795 -4.117 -11.133 1 98.75 322 ALA A N 1
ATOM 2483 C CA . ALA A 1 322 ? 1.448 -3.02 -12.039 1 98.75 322 ALA A CA 1
ATOM 2484 C C . ALA A 1 322 ? 0.175 -3.332 -12.812 1 98.75 322 ALA A C 1
ATOM 2486 O O . ALA A 1 322 ? -0.122 -4.496 -13.094 1 98.75 322 ALA A O 1
ATOM 2487 N N . ILE A 1 323 ? -0.552 -2.326 -13.125 1 98.81 323 ILE A N 1
ATOM 2488 C CA . ILE A 1 323 ? -1.654 -2.35 -14.078 1 98.81 323 ILE A CA 1
ATOM 2489 C C . ILE A 1 323 ? -1.239 -1.634 -15.367 1 98.81 323 ILE A C 1
ATOM 2491 O O . ILE A 1 323 ? -0.619 -0.569 -15.32 1 98.81 323 ILE A O 1
ATOM 2495 N N . ALA A 1 324 ? -1.444 -2.205 -16.469 1 98.81 324 ALA A N 1
ATOM 2496 C CA . ALA A 1 324 ? -1.189 -1.582 -17.766 1 98.81 324 ALA A CA 1
ATOM 2497 C C . ALA A 1 324 ? -2.482 -1.42 -18.562 1 98.81 324 ALA A C 1
ATOM 2499 O O . ALA A 1 324 ? -3.336 -2.309 -18.562 1 98.81 324 ALA A O 1
ATOM 2500 N N . LEU A 1 325 ? -2.662 -0.318 -19.172 1 98.62 325 LEU A N 1
ATOM 2501 C CA . LEU A 1 325 ? -3.779 0.002 -20.062 1 98.62 325 LEU A CA 1
ATOM 2502 C C . LEU A 1 325 ? -3.295 0.723 -21.312 1 98.62 325 LEU A C 1
ATOM 2504 O O . LEU A 1 325 ? -2.42 1.589 -21.234 1 98.62 325 LEU A O 1
ATOM 2508 N N . ALA A 1 326 ? -3.895 0.331 -22.406 1 98.38 326 ALA A N 1
ATOM 2509 C CA . ALA A 1 326 ? -3.635 1.098 -23.625 1 98.38 326 ALA A CA 1
ATOM 2510 C C . ALA A 1 326 ? -4.16 2.525 -23.5 1 98.38 326 ALA A C 1
ATOM 2512 O O . ALA A 1 326 ? -5.168 2.764 -22.828 1 98.38 326 ALA A O 1
ATOM 2513 N N . LYS A 1 327 ? -3.484 3.484 -24.125 1 97.56 327 LYS A N 1
ATOM 2514 C CA . LYS A 1 327 ? -3.945 4.871 -24.094 1 97.56 327 LYS A CA 1
ATOM 2515 C C . LYS A 1 327 ? -5.344 5 -24.688 1 97.56 327 LYS A C 1
ATOM 2517 O O . LYS A 1 327 ? -6.18 5.738 -24.172 1 97.56 327 LYS A O 1
ATOM 2522 N N . ASP A 1 328 ? -5.5 4.348 -25.812 1 97.5 328 ASP A N 1
ATOM 2523 C CA . ASP A 1 328 ? -6.832 4.195 -26.391 1 97.5 328 ASP A CA 1
ATOM 2524 C C . ASP A 1 328 ? -7.477 2.887 -25.938 1 97.5 328 ASP A C 1
ATOM 2526 O O . ASP A 1 328 ? -7.031 1.803 -26.328 1 97.5 328 ASP A O 1
ATOM 2530 N N . ASN A 1 329 ? -8.5 2.982 -25.094 1 98.38 329 ASN A N 1
ATOM 2531 C CA . ASN A 1 329 ? -9.031 1.753 -24.516 1 98.38 329 ASN A CA 1
ATOM 2532 C C . ASN A 1 329 ? -10.555 1.812 -24.391 1 98.38 329 ASN A C 1
ATOM 2534 O O . ASN A 1 329 ? -11.133 2.896 -24.359 1 98.38 329 ASN A O 1
ATOM 2538 N N . VAL A 1 330 ? -11.148 0.716 -24.281 1 98.75 330 VAL A N 1
ATOM 2539 C CA . VAL A 1 330 ? -12.594 0.543 -24.281 1 98.75 330 VAL A CA 1
ATOM 2540 C C . VAL A 1 330 ? -13.195 1.089 -23 1 98.75 330 VAL A C 1
ATOM 2542 O O . VAL A 1 330 ? -14.336 1.546 -22.969 1 98.75 330 VAL A O 1
ATOM 2545 N N . PHE A 1 331 ? -12.469 1.06 -21.875 1 98.56 331 PHE A N 1
ATOM 2546 C CA . PHE A 1 331 ? -12.969 1.525 -20.594 1 98.56 331 PHE A CA 1
ATOM 2547 C C . PHE A 1 331 ? -13.336 3.004 -20.656 1 98.56 331 PHE A C 1
ATOM 2549 O O . PHE A 1 331 ? -14.43 3.395 -20.234 1 98.56 331 PHE A O 1
ATOM 2556 N N . ASP A 1 332 ? -12.398 3.783 -21.188 1 97.69 332 ASP A N 1
ATOM 2557 C CA . ASP A 1 332 ? -12.664 5.207 -21.375 1 97.69 332 ASP A CA 1
ATOM 2558 C C . ASP A 1 332 ? -13.836 5.426 -22.328 1 97.69 332 ASP A C 1
ATOM 2560 O O . ASP A 1 332 ? -14.68 6.293 -22.094 1 97.69 332 ASP A O 1
ATOM 2564 N N . GLU A 1 333 ? -13.859 4.664 -23.406 1 97.56 333 GLU A N 1
ATOM 2565 C CA . GLU A 1 333 ? -14.938 4.781 -24.391 1 97.56 333 GLU A CA 1
ATOM 2566 C C . GLU A 1 333 ? -16.297 4.496 -23.766 1 97.56 333 GLU A C 1
ATOM 2568 O O . GLU A 1 333 ? -17.266 5.223 -24 1 97.56 333 GLU A O 1
ATOM 2573 N N . LEU A 1 334 ? -16.375 3.459 -23.031 1 97.88 334 LEU A N 1
ATOM 2574 C CA . LEU A 1 334 ? -17.625 3.055 -22.406 1 97.88 334 LEU A CA 1
ATOM 2575 C C . LEU A 1 334 ? -18.078 4.074 -21.375 1 97.88 334 LEU A C 1
ATOM 2577 O O . LEU A 1 334 ? -19.281 4.301 -21.203 1 97.88 334 LEU A O 1
ATOM 2581 N N . ILE A 1 335 ? -17.141 4.641 -20.594 1 96.62 335 ILE A N 1
ATOM 2582 C CA . ILE A 1 335 ? -17.484 5.688 -19.641 1 96.62 335 ILE A CA 1
ATOM 2583 C C . ILE A 1 335 ? -18.125 6.863 -20.375 1 96.62 335 ILE A C 1
ATOM 2585 O O . ILE A 1 335 ? -19.109 7.434 -19.906 1 96.62 335 ILE A O 1
ATOM 2589 N N . ASP A 1 336 ? -17.609 7.195 -21.547 1 94.94 336 ASP A N 1
ATOM 2590 C CA . ASP A 1 336 ? -18.125 8.289 -22.359 1 94.94 336 ASP A CA 1
ATOM 2591 C C . ASP A 1 336 ? -19.531 7.98 -22.859 1 94.94 336 ASP A C 1
ATOM 2593 O O . ASP A 1 336 ? -20.312 8.898 -23.125 1 94.94 336 ASP A O 1
ATOM 2597 N N . GLN A 1 337 ? -19.859 6.738 -22.906 1 96 337 GLN A N 1
ATOM 2598 C CA . GLN A 1 337 ? -21.125 6.316 -23.5 1 96 337 GLN A CA 1
ATOM 2599 C C . GLN A 1 337 ? -22.156 6.012 -22.422 1 96 337 GLN A C 1
ATOM 2601 O O . GLN A 1 337 ? -23.266 5.559 -22.734 1 96 337 GLN A O 1
ATOM 2606 N N . LEU A 1 338 ? -21.812 6.238 -21.203 1 95.69 338 LEU A N 1
ATOM 2607 C CA . LEU A 1 338 ? -22.734 5.965 -20.109 1 95.69 338 LEU A CA 1
ATOM 2608 C C . LEU A 1 338 ? -24.016 6.777 -20.266 1 95.69 338 LEU A C 1
ATOM 2610 O O . LEU A 1 338 ? -23.984 7.883 -20.812 1 95.69 338 LEU A O 1
ATOM 2614 N N . PRO A 1 339 ? -25.109 6.223 -19.781 1 95.25 339 PRO A N 1
ATOM 2615 C CA . PRO A 1 339 ? -26.328 7.035 -19.719 1 95.25 339 PRO A CA 1
ATOM 2616 C C . PRO A 1 339 ? -26.141 8.32 -18.922 1 95.25 339 PRO A C 1
ATOM 2618 O O . PRO A 1 339 ? -25.391 8.344 -17.953 1 95.25 339 PRO A O 1
ATOM 2621 N N . LYS A 1 340 ? -26.891 9.266 -19.234 1 94.31 340 LYS A N 1
ATOM 2622 C CA . LYS A 1 340 ? -26.734 10.625 -18.703 1 94.31 340 LYS A CA 1
ATOM 2623 C C . LYS A 1 340 ? -26.766 10.625 -17.188 1 94.31 340 LYS A C 1
ATOM 2625 O O . LYS A 1 340 ? -25.938 11.281 -16.547 1 94.31 340 LYS A O 1
ATOM 2630 N N . ALA A 1 341 ? -27.672 9.938 -16.625 1 93.69 341 ALA A N 1
ATOM 2631 C CA . ALA A 1 341 ? -27.828 9.938 -15.18 1 93.69 341 ALA A CA 1
ATOM 2632 C C . ALA A 1 341 ? -26.625 9.305 -14.5 1 93.69 341 ALA A C 1
ATOM 2634 O O . ALA A 1 341 ? -26.156 9.789 -13.461 1 93.69 341 ALA A O 1
ATOM 2635 N N . VAL A 1 342 ? -26.156 8.227 -15.078 1 92.62 342 VAL A N 1
ATOM 2636 C CA . VAL A 1 342 ? -25 7.539 -14.531 1 92.62 342 VAL A CA 1
ATOM 2637 C C . VAL A 1 342 ? -23.75 8.398 -14.734 1 92.62 342 VAL A C 1
ATOM 2639 O O . VAL A 1 342 ? -22.906 8.508 -13.836 1 92.62 342 VAL A O 1
ATOM 2642 N N . LYS A 1 343 ? -23.656 8.992 -15.836 1 91.44 343 LYS A N 1
ATOM 2643 C CA . LYS A 1 343 ? -22.531 9.859 -16.156 1 91.44 343 LYS A CA 1
ATOM 2644 C C . LYS A 1 343 ? -22.438 11.031 -15.188 1 91.44 343 LYS A C 1
ATOM 2646 O O . LYS A 1 343 ? -21.344 11.445 -14.805 1 91.44 343 LYS A O 1
ATOM 2651 N N . ALA A 1 344 ? -23.547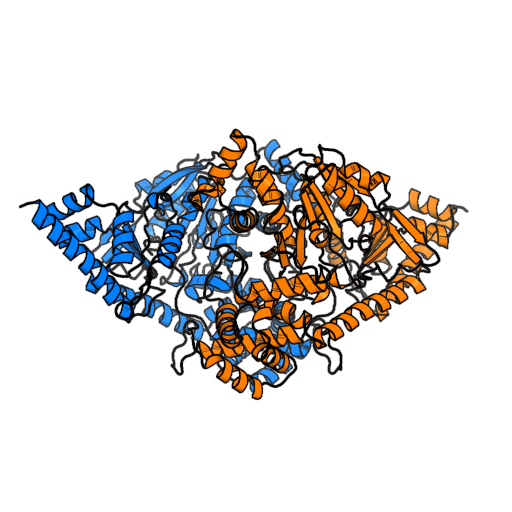 11.555 -14.828 1 90.31 344 ALA A N 1
ATOM 2652 C CA . ALA A 1 344 ? -23.594 12.664 -13.883 1 90.31 344 ALA A CA 1
ATOM 2653 C C . ALA A 1 344 ? -23.062 12.242 -12.516 1 90.31 344 ALA A C 1
ATOM 2655 O O . ALA A 1 344 ? -22.328 12.992 -11.867 1 90.31 344 ALA A O 1
ATOM 2656 N N . LYS A 1 345 ? -23.438 11.047 -12.094 1 88.62 345 LYS A N 1
ATOM 2657 C CA . LYS A 1 345 ? -22.969 10.516 -10.82 1 88.62 345 LYS A CA 1
ATOM 2658 C C . LYS A 1 345 ? -21.453 10.281 -10.852 1 88.62 345 LYS A C 1
ATOM 2660 O O . LYS A 1 345 ? -20.75 10.594 -9.883 1 88.62 345 LYS A O 1
ATOM 2665 N N . VAL A 1 346 ? -21.016 9.711 -11.953 1 90.19 346 VAL A N 1
ATOM 2666 C CA . VAL A 1 346 ? -19.594 9.445 -12.133 1 90.19 346 VAL A CA 1
ATOM 2667 C C . VAL A 1 346 ? -18.828 10.758 -12.148 1 90.19 346 VAL A C 1
ATOM 2669 O O . VAL A 1 346 ? -17.781 10.883 -11.508 1 90.19 346 VAL A O 1
ATOM 2672 N N . SER A 1 347 ? -19.312 11.695 -12.844 1 88.12 347 SER A N 1
ATOM 2673 C CA . SER A 1 347 ? -18.672 13.008 -12.922 1 88.12 347 SER A CA 1
ATOM 2674 C C . SER A 1 347 ? -18.609 13.664 -11.547 1 88.12 347 SER A C 1
ATOM 2676 O O . SER A 1 347 ? -17.609 14.312 -11.211 1 88.12 347 SER A O 1
ATOM 2678 N N . ALA A 1 348 ? -19.656 13.523 -10.797 1 85.56 348 ALA A N 1
ATOM 2679 C CA . ALA A 1 348 ? -19.703 14.117 -9.461 1 85.56 348 ALA A CA 1
ATOM 2680 C C . ALA A 1 348 ? -18.641 13.508 -8.555 1 85.56 348 ALA A C 1
ATOM 2682 O O . ALA A 1 348 ? -18.062 14.211 -7.719 1 85.56 348 ALA A O 1
ATOM 2683 N N . ARG A 1 349 ? -18.359 12.273 -8.695 1 87.19 349 ARG A N 1
ATOM 2684 C CA . ARG A 1 349 ? -17.359 11.602 -7.875 1 87.19 349 ARG A CA 1
ATOM 2685 C C . ARG A 1 349 ? -15.961 12.141 -8.148 1 87.19 349 ARG A C 1
ATOM 2687 O O . ARG A 1 349 ? -15.172 12.328 -7.223 1 87.19 349 ARG A O 1
ATOM 2694 N N . TYR A 1 350 ? -15.672 12.414 -9.352 1 88.31 350 TYR A N 1
ATOM 2695 C CA . TYR A 1 350 ? -14.305 12.742 -9.727 1 88.31 350 TYR A CA 1
ATOM 2696 C C . TYR A 1 350 ? -14.133 14.242 -9.898 1 88.31 350 TYR A C 1
ATOM 2698 O O . TYR A 1 350 ? -13.109 14.703 -10.414 1 88.31 350 TYR A O 1
ATOM 2706 N N . GLN A 1 351 ? -15.07 15.023 -9.5 1 81.81 351 GLN A N 1
ATOM 2707 C CA . GLN A 1 351 ? -15.07 16.469 -9.703 1 81.81 351 GLN A CA 1
ATOM 2708 C C . GLN A 1 351 ? -13.922 17.125 -8.938 1 81.81 351 GLN A C 1
ATOM 2710 O O . GLN A 1 351 ? -13.375 18.141 -9.391 1 81.81 351 GLN A O 1
ATOM 2715 N N . SER A 1 352 ? -13.57 16.562 -7.879 1 77.25 352 SER A N 1
ATOM 2716 C CA . SER A 1 352 ? -12.57 17.172 -7.016 1 77.25 352 SER A CA 1
ATOM 2717 C C . SER A 1 352 ? -11.18 17.062 -7.617 1 77.25 352 SER A C 1
ATOM 2719 O O . SER A 1 352 ? -10.258 17.766 -7.195 1 77.25 352 SER A O 1
ATOM 2721 N N . ILE A 1 353 ? -10.984 16.219 -8.594 1 81 353 ILE A N 1
ATOM 2722 C CA . ILE A 1 353 ? -9.617 15.992 -9.055 1 81 353 ILE A CA 1
ATOM 2723 C C . ILE A 1 353 ? -9.414 16.641 -10.422 1 81 353 ILE A C 1
ATOM 2725 O O . ILE A 1 353 ? -8.281 16.797 -10.883 1 81 353 ILE A O 1
ATOM 2729 N N . ALA A 1 354 ? -10.445 16.969 -11.07 1 76.5 354 ALA A N 1
ATOM 2730 C CA . ALA A 1 354 ? -10.328 17.656 -12.359 1 76.5 354 ALA A CA 1
ATOM 2731 C C . ALA A 1 354 ? -11.516 18.578 -12.609 1 76.5 354 ALA A C 1
ATOM 2733 O O . ALA A 1 354 ? -12.633 18.281 -12.188 1 76.5 354 ALA A O 1
ATOM 2734 N N . SER A 1 355 ? -11.234 19.703 -13.242 1 68.25 355 SER A N 1
ATOM 2735 C CA . SER A 1 355 ? -12.297 20.641 -13.57 1 68.25 355 SER A CA 1
ATOM 2736 C C . SER A 1 355 ? -13.305 20.031 -14.531 1 68.25 355 SER A C 1
ATOM 2738 O O . SER A 1 355 ? -14.516 20.234 -14.391 1 68.25 355 SER A O 1
ATOM 2740 N N . GLU A 1 356 ? -12.688 19.359 -15.422 1 70.75 356 GLU A N 1
ATOM 2741 C CA . GLU A 1 356 ? -13.539 18.594 -16.328 1 70.75 356 GLU A CA 1
ATOM 2742 C C . GLU A 1 356 ? -13.359 17.094 -16.125 1 70.75 356 GLU A C 1
ATOM 2744 O O . GLU A 1 356 ? -12.461 16.484 -16.703 1 70.75 356 GLU A O 1
ATOM 2749 N N . SER A 1 357 ? -14.188 16.641 -15.281 1 70.38 357 SER A N 1
ATOM 2750 C CA . SER A 1 357 ? -14.086 15.25 -14.852 1 70.38 357 SER A CA 1
ATOM 2751 C C . SER A 1 357 ? -14.133 14.297 -16.031 1 70.38 357 SER A C 1
ATOM 2753 O O . SER A 1 357 ? -13.656 13.164 -15.953 1 70.38 357 SER A O 1
ATOM 2755 N N . THR A 1 358 ? -14.68 14.773 -17.094 1 71.31 358 THR A N 1
ATOM 2756 C CA . THR A 1 358 ? -14.805 13.93 -18.281 1 71.31 358 THR A CA 1
ATOM 2757 C C . THR A 1 358 ? -13.445 13.719 -18.938 1 71.31 358 THR A C 1
ATOM 2759 O O . THR A 1 358 ? -13.281 12.836 -19.781 1 71.31 358 THR A O 1
ATOM 2762 N N . THR A 1 359 ? -12.547 14.375 -18.391 1 79.88 359 THR A N 1
ATOM 2763 C CA . THR A 1 359 ? -11.234 14.281 -19.016 1 79.88 359 THR A CA 1
ATOM 2764 C C . THR A 1 359 ? -10.328 13.344 -18.219 1 79.88 359 THR A C 1
ATOM 2766 O O . THR A 1 359 ? -9.203 13.055 -18.641 1 79.88 359 THR A O 1
ATOM 2769 N N . VAL A 1 360 ? -10.844 12.828 -17.156 1 90.31 360 VAL A N 1
ATOM 2770 C CA . VAL A 1 360 ? -10.023 11.922 -16.344 1 90.31 360 VAL A CA 1
ATOM 2771 C C . VAL A 1 360 ? -10.039 10.531 -16.969 1 90.31 360 VAL A C 1
ATOM 2773 O O . VAL A 1 360 ? -11.102 9.93 -17.141 1 90.31 360 VAL A O 1
ATOM 2776 N N . SER A 1 361 ? -8.883 10.016 -17.297 1 95.62 361 SER A N 1
ATOM 2777 C CA . SER A 1 361 ? -8.781 8.695 -17.906 1 95.62 361 SER A CA 1
ATOM 2778 C C . SER A 1 361 ? -9.109 7.598 -16.906 1 95.62 361 SER A C 1
ATOM 2780 O O . SER A 1 361 ? -9.102 7.832 -15.688 1 95.62 361 SER A O 1
ATOM 2782 N N . PHE A 1 362 ? -9.469 6.398 -17.406 1 97.5 362 PHE A N 1
ATOM 2783 C CA . PHE A 1 362 ? -9.789 5.27 -16.547 1 97.5 362 PHE A CA 1
ATOM 2784 C C . PHE A 1 362 ? -8.625 4.949 -15.617 1 97.5 362 PHE A C 1
ATOM 2786 O O . PHE A 1 362 ? -8.82 4.711 -14.422 1 97.5 362 PHE A O 1
ATOM 2793 N N . ILE A 1 363 ? -7.387 4.949 -16.156 1 98.06 363 ILE A N 1
ATOM 2794 C CA . ILE A 1 363 ? -6.23 4.602 -15.336 1 98.06 363 ILE A CA 1
ATOM 2795 C C . ILE A 1 363 ? -6.023 5.668 -14.266 1 98.06 363 ILE A C 1
ATOM 2797 O O . ILE A 1 363 ? -5.609 5.355 -13.141 1 98.06 363 ILE A O 1
ATOM 2801 N N . ASP A 1 364 ? -6.266 6.922 -14.555 1 96.19 364 ASP A N 1
ATOM 2802 C CA . ASP A 1 364 ? -6.156 7.977 -13.555 1 96.19 364 ASP A CA 1
ATOM 2803 C C . ASP A 1 364 ? -7.254 7.848 -12.5 1 96.19 364 ASP A C 1
ATOM 2805 O O . ASP A 1 364 ? -7.055 8.203 -11.336 1 96.19 364 ASP A O 1
ATOM 2809 N N . ARG A 1 365 ? -8.43 7.363 -12.922 1 96.62 365 ARG A N 1
ATOM 2810 C CA . ARG A 1 365 ? -9.492 7.082 -11.953 1 96.62 365 ARG A CA 1
ATOM 2811 C C . ARG A 1 365 ? -9.086 5.961 -11.008 1 96.62 365 ARG A C 1
ATOM 2813 O O . ARG A 1 365 ? -9.422 5.988 -9.82 1 96.62 365 ARG A O 1
ATOM 2820 N N . ILE A 1 366 ? -8.352 4.926 -11.57 1 97.88 366 ILE A N 1
ATOM 2821 C CA . ILE A 1 366 ? -7.852 3.865 -10.703 1 97.88 366 ILE A CA 1
ATOM 2822 C C . ILE A 1 366 ? -6.914 4.453 -9.648 1 97.88 366 ILE A C 1
ATOM 2824 O O . ILE A 1 366 ? -6.996 4.105 -8.469 1 97.88 366 ILE A O 1
ATOM 2828 N N . VAL A 1 367 ? -6.051 5.344 -10.078 1 97.25 367 VAL A N 1
ATOM 2829 C CA . VAL A 1 367 ? -5.113 6 -9.172 1 97.25 367 VAL A CA 1
ATOM 2830 C C . VAL A 1 367 ? -5.887 6.738 -8.078 1 97.25 367 VAL A C 1
ATOM 2832 O O . VAL A 1 367 ? -5.598 6.578 -6.887 1 97.25 367 VAL A O 1
ATOM 2835 N N . ALA A 1 368 ? -6.871 7.516 -8.453 1 94.56 368 ALA A N 1
ATOM 2836 C CA . ALA A 1 368 ? -7.637 8.328 -7.512 1 94.56 368 ALA A CA 1
ATOM 2837 C C . ALA A 1 368 ? -8.438 7.457 -6.551 1 94.56 368 ALA A C 1
ATOM 2839 O O . ALA A 1 368 ? -8.492 7.734 -5.352 1 94.56 368 ALA A O 1
ATOM 2840 N N . ASP A 1 369 ? -9.031 6.406 -7.059 1 94.56 369 ASP A N 1
ATOM 2841 C CA . ASP A 1 369 ? -9.867 5.516 -6.254 1 94.56 369 ASP A CA 1
ATOM 2842 C C . ASP A 1 369 ? -9.023 4.746 -5.242 1 94.56 369 ASP A C 1
ATOM 2844 O O . ASP A 1 369 ? -9.523 4.352 -4.184 1 94.56 369 ASP A O 1
ATOM 2848 N N . SER A 1 370 ? -7.73 4.539 -5.574 1 95.06 370 SER A N 1
ATOM 2849 C CA . SER A 1 370 ? -6.855 3.779 -4.691 1 95.06 370 SER A CA 1
ATOM 2850 C C . SER A 1 370 ? -6.703 4.469 -3.338 1 95.06 370 SER A C 1
ATOM 2852 O O . SER A 1 370 ? -6.301 3.84 -2.357 1 95.06 370 SER A O 1
ATOM 2854 N N . ARG A 1 371 ? -7.043 5.758 -3.293 1 93.31 371 ARG A N 1
ATOM 2855 C CA . ARG A 1 371 ? -7.02 6.516 -2.045 1 93.31 371 ARG A CA 1
ATOM 2856 C C . ARG A 1 371 ? -8.305 7.32 -1.869 1 93.31 371 ARG A C 1
ATOM 2858 O O . ARG A 1 371 ? -8.258 8.492 -1.494 1 93.31 371 ARG A O 1
ATOM 2865 N N . ASP A 1 372 ? -9.453 6.848 -2.197 1 87.69 372 ASP A N 1
ATOM 2866 C CA . ASP A 1 372 ? -10.797 7.371 -2.016 1 87.69 372 ASP A CA 1
ATOM 2867 C C . ASP A 1 372 ? -10.93 8.766 -2.617 1 87.69 372 ASP A C 1
ATOM 2869 O O . ASP A 1 372 ? -11.602 9.633 -2.049 1 87.69 372 ASP A O 1
ATOM 2873 N N . ILE A 1 373 ? -10.32 9.148 -3.625 1 85.44 373 ILE A N 1
ATOM 2874 C CA . ILE A 1 373 ? -10.398 10.32 -4.488 1 85.44 373 ILE A CA 1
ATOM 2875 C C . ILE A 1 373 ? -9.977 11.562 -3.705 1 85.44 373 ILE A C 1
ATOM 2877 O O . ILE A 1 373 ? -9.266 12.422 -4.23 1 85.44 373 ILE A O 1
ATOM 2881 N N . ALA A 1 374 ? -10.508 11.703 -2.414 1 83.94 374 ALA A N 1
ATOM 2882 C CA . ALA A 1 374 ? -10.219 12.875 -1.593 1 83.94 374 ALA A CA 1
ATOM 2883 C C . ALA A 1 374 ? -8.727 12.953 -1.264 1 83.94 374 ALA A C 1
ATOM 2885 O O . ALA A 1 374 ? -8.219 14.023 -0.916 1 83.94 374 ALA A O 1
ATOM 2886 N N . LEU A 1 375 ? -8.07 11.836 -1.432 1 88.38 375 LEU A N 1
ATOM 2887 C CA . LEU A 1 375 ? -6.648 11.773 -1.098 1 88.38 375 LEU A CA 1
ATOM 2888 C C . LEU A 1 375 ? -5.809 11.516 -2.344 1 88.38 375 LEU A C 1
ATOM 2890 O O . LEU A 1 375 ? -4.695 10.992 -2.248 1 88.38 375 LEU A O 1
ATOM 2894 N N . ASN A 1 376 ? -6.301 11.891 -3.502 1 88.38 376 ASN A N 1
ATOM 2895 C CA . ASN A 1 376 ? -5.621 11.656 -4.773 1 88.38 376 ASN A CA 1
ATOM 2896 C C . ASN A 1 376 ? -4.254 12.336 -4.812 1 88.38 376 ASN A C 1
ATOM 2898 O O . ASN A 1 376 ? -3.307 11.797 -5.383 1 88.38 376 ASN A O 1
ATOM 2902 N N . HIS A 1 377 ? -4.117 13.492 -4.188 1 85.25 377 HIS A N 1
ATOM 2903 C CA . HIS A 1 377 ? -2.879 14.266 -4.215 1 85.25 377 HIS A CA 1
ATOM 2904 C C . HIS A 1 377 ? -1.745 13.516 -3.525 1 85.25 377 HIS A C 1
ATOM 2906 O O . HIS A 1 377 ? -0.571 13.836 -3.727 1 85.25 377 HIS A O 1
ATOM 2912 N N . ALA A 1 378 ? -2.107 12.523 -2.707 1 88.06 378 ALA A N 1
ATOM 2913 C CA . ALA A 1 378 ? -1.123 11.711 -1.992 1 88.06 378 ALA A CA 1
ATOM 2914 C C . ALA A 1 378 ? -1.257 10.234 -2.357 1 88.06 378 ALA A C 1
ATOM 2916 O O . ALA A 1 378 ? -0.921 9.359 -1.558 1 88.06 378 ALA A O 1
ATOM 2917 N N . ALA A 1 379 ? -1.829 9.992 -3.514 1 93.56 379 ALA A N 1
ATOM 2918 C CA . ALA A 1 379 ? -1.948 8.617 -3.975 1 93.56 379 ALA A CA 1
ATOM 2919 C C . ALA A 1 379 ? -0.625 8.109 -4.543 1 93.56 379 ALA A C 1
ATOM 2921 O O . ALA A 1 379 ? 0.396 8.797 -4.461 1 93.56 379 ALA A O 1
ATOM 2922 N N . GLY A 1 380 ? -0.667 6.934 -5.047 1 96.06 380 GLY A N 1
ATOM 2923 C CA . GLY A 1 380 ? 0.501 6.352 -5.688 1 96.06 380 GLY A CA 1
ATOM 2924 C C . GLY A 1 380 ? 1.237 5.363 -4.805 1 96.06 380 GLY A C 1
ATOM 2925 O O . GLY A 1 380 ? 1.145 5.43 -3.578 1 96.06 380 GLY A O 1
ATOM 2926 N N . LEU A 1 381 ? 2.023 4.48 -5.453 1 98.44 381 LEU A N 1
ATOM 2927 C CA . LEU A 1 381 ? 2.855 3.502 -4.762 1 98.44 381 LEU A CA 1
ATOM 2928 C C . LEU A 1 381 ? 4.062 4.176 -4.113 1 98.44 381 LEU A C 1
ATOM 2930 O O . LEU A 1 381 ? 4.547 5.195 -4.605 1 98.44 381 LEU A O 1
ATOM 2934 N N . SER A 1 382 ? 4.543 3.6 -2.99 1 98.62 382 SER A N 1
ATOM 2935 C CA . SER A 1 382 ? 5.777 4.062 -2.365 1 98.62 382 SER A CA 1
ATOM 2936 C C . SER A 1 382 ? 6.875 4.289 -3.402 1 98.62 382 SER A C 1
ATOM 2938 O O . SER A 1 382 ? 7.059 3.471 -4.305 1 98.62 382 SER A O 1
ATOM 2940 N N . THR A 1 383 ? 7.609 5.434 -3.236 1 98.75 383 THR A N 1
ATOM 2941 C CA . THR A 1 383 ? 8.672 5.734 -4.188 1 98.75 383 THR A CA 1
ATOM 2942 C C . THR A 1 383 ? 9.781 4.691 -4.102 1 98.75 383 THR A C 1
ATOM 2944 O O . THR A 1 383 ? 10.406 4.355 -5.109 1 98.75 383 THR A O 1
ATOM 2947 N N . VAL A 1 384 ? 10.008 4.129 -2.924 1 98.75 384 VAL A N 1
ATOM 2948 C CA . VAL A 1 384 ? 11.031 3.115 -2.705 1 98.75 384 VAL A CA 1
ATOM 2949 C C . VAL A 1 384 ? 10.648 1.83 -3.438 1 98.75 384 VAL A C 1
ATOM 2951 O O . VAL A 1 384 ? 11.5 1.198 -4.074 1 98.75 384 VAL A O 1
ATOM 2954 N N . GLN A 1 385 ? 9.422 1.452 -3.355 1 98.88 385 GLN A N 1
ATOM 2955 C CA . GLN A 1 385 ? 8.93 0.273 -4.062 1 98.88 385 GLN A CA 1
ATOM 2956 C C . GLN A 1 385 ? 9.023 0.461 -5.574 1 98.88 385 GLN A C 1
ATOM 2958 O O . GLN A 1 385 ? 9.289 -0.493 -6.309 1 98.88 385 GLN A O 1
ATOM 2963 N N . GLN A 1 386 ? 8.789 1.677 -6.047 1 98.88 386 GLN A N 1
ATOM 2964 C CA . GLN A 1 386 ? 8.867 1.936 -7.48 1 98.88 386 GLN A CA 1
ATOM 2965 C C . GLN A 1 386 ? 10.312 1.834 -7.973 1 98.88 386 GLN A C 1
ATOM 2967 O O . GLN A 1 386 ? 10.555 1.417 -9.109 1 98.88 386 GLN A O 1
ATOM 2972 N N . VAL A 1 387 ? 11.281 2.225 -7.121 1 98.94 387 VAL A N 1
ATOM 2973 C CA . VAL A 1 387 ? 12.68 2.027 -7.484 1 98.94 387 VAL A CA 1
ATOM 2974 C C . VAL A 1 387 ? 12.969 0.537 -7.645 1 98.94 387 VAL A C 1
ATOM 2976 O O . VAL A 1 387 ? 13.648 0.128 -8.586 1 98.94 387 VAL A O 1
ATOM 2979 N N . MET A 1 388 ? 12.445 -0.27 -6.711 1 98.94 388 MET A N 1
ATOM 2980 C CA . MET A 1 388 ? 12.656 -1.711 -6.82 1 98.94 388 MET A CA 1
ATOM 2981 C C . MET A 1 388 ? 12.031 -2.258 -8.102 1 98.94 388 MET A C 1
ATOM 2983 O O . MET A 1 388 ? 12.609 -3.111 -8.766 1 98.94 388 MET A O 1
ATOM 2987 N N . ILE A 1 389 ? 10.836 -1.778 -8.461 1 98.94 389 ILE A N 1
ATOM 2988 C CA . ILE A 1 389 ? 10.188 -2.184 -9.703 1 98.94 389 ILE A CA 1
ATOM 2989 C C . ILE A 1 389 ? 11.086 -1.84 -10.891 1 98.94 389 ILE A C 1
ATOM 2991 O O . ILE A 1 389 ? 11.273 -2.66 -11.797 1 98.94 389 ILE A O 1
ATOM 2995 N N . ALA A 1 390 ? 11.617 -0.617 -10.883 1 98.88 390 ALA A N 1
ATOM 2996 C CA . ALA A 1 390 ? 12.5 -0.195 -11.969 1 98.88 390 ALA A CA 1
ATOM 2997 C C . ALA A 1 390 ? 13.719 -1.112 -12.078 1 98.88 390 ALA A C 1
ATOM 2999 O O . ALA A 1 390 ? 14.102 -1.515 -13.172 1 98.88 390 ALA A O 1
ATOM 3000 N N . LEU A 1 391 ? 14.305 -1.447 -10.938 1 98.94 391 LEU A N 1
ATOM 3001 C CA . LEU A 1 391 ? 15.516 -2.262 -10.93 1 98.94 391 LEU A CA 1
ATOM 3002 C C . LEU A 1 391 ? 15.211 -3.693 -11.352 1 98.94 391 LEU A C 1
ATOM 3004 O O . LEU A 1 391 ? 15.977 -4.297 -12.109 1 98.94 391 LEU A O 1
ATOM 3008 N N . PHE A 1 392 ? 14.109 -4.316 -10.875 1 98.81 392 PHE A N 1
ATOM 3009 C CA . PHE A 1 392 ? 13.688 -5.629 -11.352 1 98.81 392 PHE A CA 1
ATOM 3010 C C . PHE A 1 392 ? 13.461 -5.613 -12.859 1 98.81 392 PHE A C 1
ATOM 3012 O O . PHE A 1 392 ? 13.914 -6.516 -13.562 1 98.81 392 PHE A O 1
ATOM 3019 N N . SER A 1 393 ? 12.789 -4.555 -13.312 1 98.75 393 SER A N 1
ATOM 3020 C CA . SER A 1 393 ? 12.477 -4.43 -14.734 1 98.75 393 SER A CA 1
ATOM 3021 C C . SER A 1 393 ? 13.742 -4.344 -15.578 1 98.75 393 SER A C 1
ATOM 3023 O O . SER A 1 393 ? 13.891 -5.078 -16.562 1 98.75 393 SER A O 1
ATOM 3025 N N . LEU A 1 394 ? 14.648 -3.434 -15.195 1 98.69 394 LEU A N 1
ATOM 3026 C CA . LEU A 1 394 ? 15.883 -3.238 -15.953 1 98.69 394 LEU A CA 1
ATOM 3027 C C . LEU A 1 394 ? 16.75 -4.492 -15.914 1 98.69 394 LEU A C 1
ATOM 3029 O O . LEU A 1 394 ? 17.375 -4.848 -16.906 1 98.69 394 LEU A O 1
ATOM 3033 N N . TYR A 1 395 ? 16.812 -5.168 -14.742 1 98.44 395 TYR A N 1
ATOM 3034 C CA . TYR A 1 395 ? 17.547 -6.422 -14.656 1 98.44 395 TYR A CA 1
ATOM 3035 C C . TYR A 1 395 ? 17 -7.457 -15.625 1 98.44 395 TYR A C 1
ATOM 3037 O O . TYR A 1 395 ? 17.75 -8.172 -16.281 1 98.44 395 TYR A O 1
ATOM 3045 N N . GLY A 1 396 ? 15.688 -7.523 -15.695 1 97.12 396 GLY A N 1
ATOM 3046 C CA . GLY A 1 396 ? 15.047 -8.461 -16.609 1 97.12 396 GLY A CA 1
ATOM 3047 C C . GLY A 1 396 ? 15.375 -8.211 -18.062 1 97.12 396 GLY A C 1
ATOM 3048 O O . GLY A 1 396 ? 15.227 -9.102 -18.906 1 97.12 396 GLY A O 1
ATOM 3049 N N . LEU A 1 397 ? 15.844 -7.027 -18.375 1 96.06 397 LEU A N 1
ATOM 3050 C CA . LEU A 1 397 ? 16.109 -6.645 -19.75 1 96.06 397 LEU A CA 1
ATOM 3051 C C . LEU A 1 397 ? 17.578 -6.848 -20.109 1 96.06 397 LEU A C 1
ATOM 3053 O O . LEU A 1 397 ? 17.969 -6.723 -21.266 1 96.06 397 LEU A O 1
ATOM 3057 N N . MET A 1 398 ? 18.406 -7.238 -19.125 1 94.75 398 MET A N 1
ATOM 3058 C CA . MET A 1 398 ? 19.828 -7.477 -19.359 1 94.75 398 MET A CA 1
ATOM 3059 C C . MET A 1 398 ? 20.078 -8.938 -19.688 1 94.75 398 MET A C 1
ATOM 3061 O O . MET A 1 398 ? 19.234 -9.797 -19.438 1 94.75 398 MET A O 1
ATOM 3065 N N . ASP A 1 399 ? 21.266 -9.219 -20.203 1 94.12 399 ASP A N 1
ATOM 3066 C CA . ASP A 1 399 ? 21.641 -10.586 -20.547 1 94.12 399 ASP A CA 1
ATOM 3067 C C . ASP A 1 399 ? 21.688 -11.469 -19.297 1 94.12 399 ASP A C 1
ATOM 3069 O O . ASP A 1 399 ? 21.203 -12.602 -19.312 1 94.12 399 ASP A O 1
ATOM 3073 N N . GLU A 1 400 ? 22.219 -10.977 -18.312 1 93.44 400 GLU A N 1
ATOM 3074 C CA . GLU A 1 400 ? 22.281 -11.742 -17.062 1 93.44 400 GLU A CA 1
ATOM 3075 C C . GLU A 1 400 ? 20.875 -12.047 -16.531 1 93.44 400 GLU A C 1
ATOM 3077 O O . GLU A 1 400 ? 20.641 -13.109 -15.953 1 93.44 400 GLU A O 1
ATOM 3082 N N . GLY A 1 401 ? 20.047 -11.07 -16.734 1 93.94 401 GLY A N 1
ATOM 3083 C CA . GLY A 1 401 ? 18.656 -11.297 -16.359 1 93.94 401 GLY A CA 1
ATOM 3084 C C . GLY A 1 401 ? 18.016 -12.445 -17.109 1 93.94 401 GLY A C 1
ATOM 3085 O O . GLY A 1 401 ? 17.219 -13.195 -16.547 1 93.94 401 GLY A O 1
ATOM 3086 N N . GLN A 1 402 ? 18.359 -12.602 -18.312 1 94.25 402 GLN A N 1
ATOM 3087 C CA . GLN A 1 402 ? 17.891 -13.742 -19.094 1 94.25 402 GLN A CA 1
ATOM 3088 C C . GLN A 1 402 ? 18.453 -15.055 -18.547 1 94.25 402 GLN A C 1
ATOM 3090 O O . GLN A 1 402 ? 17.75 -16.062 -18.5 1 94.25 402 GLN A O 1
ATOM 3095 N N . ALA A 1 403 ? 19.703 -15.055 -18.188 1 95.94 403 ALA A N 1
ATOM 3096 C CA . ALA A 1 403 ? 20.312 -16.234 -17.594 1 95.94 403 ALA A CA 1
ATOM 3097 C C . ALA A 1 403 ? 19.641 -16.594 -16.281 1 95.94 403 ALA A C 1
ATOM 3099 O O . ALA A 1 403 ? 19.438 -17.781 -15.977 1 95.94 403 ALA A O 1
ATOM 3100 N N . TYR A 1 404 ? 19.359 -15.57 -15.484 1 96.31 404 TYR A N 1
ATOM 3101 C CA . TYR A 1 404 ? 18.594 -15.758 -14.258 1 96.31 404 TYR A CA 1
ATOM 3102 C C . TYR A 1 404 ? 17.25 -16.422 -14.555 1 96.31 404 TYR A C 1
ATOM 3104 O O . TYR A 1 404 ? 16.859 -17.359 -13.867 1 96.31 404 TYR A O 1
ATOM 3112 N N . LYS A 1 405 ? 16.562 -15.969 -15.547 1 96.06 405 LYS A N 1
ATOM 3113 C CA . LYS A 1 405 ? 15.289 -16.531 -15.961 1 96.06 405 LYS A CA 1
ATOM 3114 C C . LYS A 1 405 ? 15.43 -18.016 -16.312 1 96.06 405 LYS A C 1
ATOM 3116 O O . LYS A 1 405 ? 14.609 -18.828 -15.883 1 96.06 405 LYS A O 1
ATOM 3121 N N . ASP A 1 406 ? 16.406 -18.297 -17.062 1 95.81 406 ASP A N 1
ATOM 3122 C CA . ASP A 1 406 ? 16.641 -19.688 -17.484 1 95.81 406 ASP A CA 1
ATOM 3123 C C . ASP A 1 406 ? 16.844 -20.594 -16.281 1 95.81 406 ASP A C 1
ATOM 3125 O O . ASP A 1 406 ? 16.328 -21.719 -16.25 1 95.81 406 ASP A O 1
ATOM 3129 N N . GLU A 1 407 ? 17.531 -20.094 -15.328 1 95.81 407 GLU A N 1
ATOM 3130 C CA . GLU A 1 407 ? 17.781 -20.875 -14.117 1 95.81 407 GLU A CA 1
ATOM 3131 C C . GLU A 1 407 ? 16.484 -21.109 -13.336 1 95.81 407 GLU A C 1
ATOM 3133 O O . GLU A 1 407 ? 16.25 -22.203 -12.844 1 95.81 407 GLU A O 1
ATOM 3138 N N . VAL A 1 408 ? 15.688 -20.094 -13.18 1 96.19 408 VAL A N 1
ATOM 3139 C CA . VAL A 1 408 ? 14.43 -20.188 -12.453 1 96.19 408 VAL A CA 1
ATOM 3140 C C . VAL A 1 408 ? 13.492 -21.172 -13.148 1 96.19 408 VAL A C 1
ATOM 3142 O O . VAL A 1 408 ? 12.945 -22.062 -12.508 1 96.19 408 VAL A O 1
ATOM 3145 N N . VAL A 1 409 ? 13.344 -21.062 -14.453 1 96.12 409 VAL A N 1
ATOM 3146 C CA . VAL A 1 409 ? 12.445 -21.906 -15.242 1 96.12 409 VAL A CA 1
ATOM 3147 C C . VAL A 1 409 ? 12.93 -23.344 -15.195 1 96.12 409 VAL A C 1
ATOM 3149 O O . VAL A 1 409 ? 12.133 -24.281 -15.031 1 96.12 409 VAL A O 1
ATOM 3152 N N . ALA A 1 410 ? 14.227 -23.516 -15.32 1 95.94 410 ALA A N 1
ATOM 3153 C CA . ALA A 1 410 ? 14.797 -24.859 -15.273 1 95.94 410 ALA A CA 1
ATOM 3154 C C . ALA A 1 410 ? 14.539 -25.516 -13.922 1 95.94 410 ALA A C 1
ATOM 3156 O O . ALA A 1 410 ? 14.312 -26.734 -13.852 1 95.94 410 ALA A O 1
ATOM 3157 N N . THR A 1 411 ? 14.641 -24.75 -12.883 1 96.06 411 THR A N 1
ATOM 3158 C CA . THR A 1 411 ? 14.367 -25.266 -11.547 1 96.06 411 THR A CA 1
ATOM 3159 C C . THR A 1 411 ? 12.938 -25.797 -11.445 1 96.06 411 THR A C 1
ATOM 3161 O O . THR A 1 411 ? 12.711 -26.906 -10.953 1 96.06 411 THR A O 1
ATOM 3164 N N . CYS A 1 412 ? 11.992 -25.062 -11.906 1 97.06 412 CYS A N 1
ATOM 3165 C CA . CYS A 1 412 ? 10.594 -25.484 -11.867 1 97.06 412 CYS A CA 1
ATOM 3166 C C . CYS A 1 412 ? 10.375 -26.734 -12.695 1 97.06 412 CYS A C 1
ATOM 3168 O O . CYS A 1 412 ? 9.68 -27.656 -12.266 1 97.06 412 CYS A O 1
ATOM 3170 N N . ARG A 1 413 ? 10.984 -26.781 -13.828 1 96.81 413 ARG A N 1
ATOM 3171 C CA . ARG A 1 413 ? 10.82 -27.922 -14.727 1 96.81 413 ARG A CA 1
ATOM 3172 C C . ARG A 1 413 ? 11.422 -29.188 -14.117 1 96.81 413 ARG A C 1
ATOM 3174 O O . ARG A 1 413 ? 10.852 -30.281 -14.242 1 96.81 413 ARG A O 1
ATOM 3181 N N . ALA A 1 414 ? 12.539 -29.031 -13.516 1 97.31 414 ALA A N 1
ATOM 3182 C CA . ALA A 1 414 ? 13.172 -30.172 -12.852 1 97.31 414 ALA A CA 1
ATOM 3183 C C . ALA A 1 414 ? 12.289 -30.719 -11.727 1 97.31 414 ALA A C 1
ATOM 3185 O O . ALA A 1 414 ? 12.172 -31.938 -11.547 1 97.31 414 ALA A O 1
ATOM 3186 N N . ARG A 1 415 ? 11.742 -29.859 -10.992 1 97.94 415 ARG A N 1
ATOM 3187 C CA . ARG A 1 415 ? 10.867 -30.234 -9.891 1 97.94 415 ARG A CA 1
ATOM 3188 C C . ARG A 1 415 ? 9.609 -30.938 -10.398 1 97.94 415 ARG A C 1
ATOM 3190 O O . ARG A 1 415 ? 9.156 -31.922 -9.82 1 97.94 415 ARG A O 1
ATOM 3197 N N . GLU A 1 416 ? 9.102 -30.375 -11.453 1 97.88 416 GLU A N 1
ATOM 3198 C CA . GLU A 1 416 ? 7.953 -30.984 -12.102 1 97.88 416 GLU A CA 1
ATOM 3199 C C . GLU A 1 416 ? 8.273 -32.406 -12.547 1 97.88 416 GLU A C 1
ATOM 3201 O O . GLU A 1 416 ? 7.48 -33.344 -12.32 1 97.88 416 GLU A O 1
ATOM 3206 N N . GLN A 1 417 ? 9.375 -32.562 -13.156 1 97.06 417 GLN A N 1
ATOM 3207 C CA . GLN A 1 417 ? 9.797 -33.875 -13.648 1 97.06 417 GLN A CA 1
ATOM 3208 C C . GLN A 1 417 ? 9.891 -34.875 -12.508 1 97.06 417 GLN A C 1
ATOM 3210 O O . GLN A 1 417 ? 9.438 -36.031 -12.648 1 97.06 417 GLN A O 1
ATOM 3215 N N . GLN A 1 418 ? 10.438 -34.469 -11.398 1 97.81 418 GLN A N 1
ATOM 3216 C CA . GLN A 1 418 ? 10.578 -35.344 -10.25 1 97.81 418 GLN A CA 1
ATOM 3217 C C . GLN A 1 418 ? 9.219 -35.781 -9.719 1 97.81 418 GLN A C 1
ATOM 3219 O O . GLN A 1 418 ? 8.992 -36.969 -9.469 1 97.81 418 GLN A O 1
ATOM 3224 N N . LEU A 1 419 ? 8.359 -34.844 -9.523 1 98.12 419 LEU A N 1
ATOM 3225 C CA . LEU A 1 419 ? 7.031 -35.125 -8.992 1 98.12 419 LEU A CA 1
ATOM 3226 C C . LEU A 1 419 ? 6.254 -36.031 -9.945 1 98.12 419 LEU A C 1
ATOM 3228 O O . LEU A 1 419 ? 5.672 -37.031 -9.531 1 98.12 419 LEU A O 1
ATOM 3232 N N . PHE A 1 420 ? 6.23 -35.719 -11.281 1 97.38 420 PHE A N 1
ATOM 3233 C CA . PHE A 1 420 ? 5.449 -36.438 -12.281 1 97.38 420 PHE A CA 1
ATOM 3234 C C . PHE A 1 420 ? 5.988 -37.875 -12.477 1 97.38 420 PHE A C 1
ATOM 3236 O O . PHE A 1 420 ? 5.219 -38.812 -12.664 1 97.38 420 PHE A O 1
ATOM 3243 N N . SER A 1 421 ? 7.297 -37.969 -12.438 1 97.06 421 SER A N 1
ATOM 3244 C CA . SER A 1 421 ? 7.902 -39.281 -12.562 1 97.06 421 SER A CA 1
ATOM 3245 C C . SER A 1 421 ? 7.52 -40.188 -11.383 1 97.06 421 SER A C 1
ATOM 3247 O O . SER A 1 421 ? 7.242 -41.375 -11.562 1 97.06 421 SER A O 1
ATOM 3249 N N . THR A 1 422 ? 7.543 -39.594 -10.227 1 97.88 422 THR A N 1
ATOM 3250 C CA . THR A 1 422 ? 7.223 -40.375 -9.023 1 97.88 422 THR A CA 1
ATOM 3251 C C . THR A 1 422 ? 5.762 -40.812 -9.039 1 97.88 422 THR A C 1
ATOM 3253 O O . THR A 1 422 ? 5.449 -41.938 -8.688 1 97.88 422 THR A O 1
ATOM 3256 N N . LEU A 1 423 ? 4.879 -39.969 -9.469 1 97.69 423 LEU A N 1
ATOM 3257 C CA . LEU A 1 423 ? 3.447 -40.219 -9.414 1 97.69 423 LEU A CA 1
ATOM 3258 C C . LEU A 1 423 ? 2.979 -40.938 -10.68 1 97.69 423 LEU A C 1
ATOM 3260 O O . LEU A 1 423 ? 1.857 -41.438 -10.734 1 97.69 423 LEU A O 1
ATOM 3264 N N . GLY A 1 424 ? 3.824 -40.969 -11.688 1 96.12 424 GLY A N 1
ATOM 3265 C CA . GLY A 1 424 ? 3.438 -41.562 -12.961 1 96.12 424 GLY A CA 1
ATOM 3266 C C . GLY A 1 424 ? 2.434 -40.719 -13.727 1 96.12 424 GLY A C 1
ATOM 3267 O O . GLY A 1 424 ? 1.511 -41.25 -14.344 1 96.12 424 GLY A O 1
ATOM 3268 N N . LEU A 1 425 ? 2.576 -39.438 -13.703 1 94.88 425 LEU A N 1
ATOM 3269 C CA . LEU A 1 425 ? 1.656 -38.531 -14.367 1 94.88 425 LEU A CA 1
ATOM 3270 C C . LEU A 1 425 ? 2.17 -38.156 -15.758 1 94.88 425 LEU A C 1
ATOM 3272 O O . LEU A 1 425 ? 3.379 -38.156 -16 1 94.88 425 LEU A O 1
ATOM 3276 N N . THR A 1 426 ? 1.272 -37.875 -16.625 1 92.19 426 THR A N 1
ATOM 3277 C CA . THR A 1 426 ? 1.626 -37.312 -17.938 1 92.19 426 THR A CA 1
ATOM 3278 C C . THR A 1 426 ? 2.146 -35.906 -17.797 1 92.19 426 THR A C 1
ATOM 3280 O O . THR A 1 426 ? 1.486 -35.031 -17.203 1 92.19 426 THR A O 1
ATOM 3283 N N . ARG A 1 427 ? 3.225 -35.656 -18.422 1 93 427 ARG A N 1
ATOM 3284 C CA . ARG A 1 427 ? 3.846 -34.344 -18.312 1 93 427 ARG A CA 1
ATOM 3285 C C . ARG A 1 427 ? 3.146 -33.312 -19.203 1 93 427 ARG A C 1
ATOM 3287 O O . ARG A 1 427 ? 2.711 -33.656 -20.312 1 93 427 ARG A O 1
ATOM 3294 N N . PRO A 1 428 ? 3.07 -32.094 -18.781 1 93.81 428 PRO A N 1
ATOM 3295 C CA . PRO A 1 428 ? 2.477 -31.047 -19.609 1 93.81 428 PRO A CA 1
ATOM 3296 C C . PRO A 1 428 ? 3.354 -30.672 -20.812 1 93.81 428 PRO A C 1
ATOM 3298 O O . PRO A 1 428 ? 4.562 -30.906 -20.781 1 93.81 428 PRO A O 1
ATOM 3301 N N . ALA A 1 429 ? 2.717 -30.094 -21.828 1 92.44 429 ALA A N 1
ATOM 3302 C CA . ALA A 1 429 ? 3.453 -29.562 -22.969 1 92.44 429 ALA A CA 1
ATOM 3303 C C . ALA A 1 429 ? 4.309 -28.359 -22.562 1 92.44 429 ALA A C 1
ATOM 3305 O O . ALA A 1 429 ? 3.789 -27.375 -22.047 1 92.44 429 ALA A O 1
ATOM 3306 N N . PRO A 1 430 ? 5.547 -28.406 -22.828 1 91.31 430 PRO A N 1
ATOM 3307 C CA . PRO A 1 430 ? 6.457 -27.375 -22.312 1 91.31 430 PRO A CA 1
ATOM 3308 C C . PRO A 1 430 ? 6.148 -25.984 -22.875 1 91.31 430 PRO A C 1
ATOM 3310 O O . PRO A 1 430 ? 6.387 -24.984 -22.203 1 91.31 430 PRO A O 1
ATOM 3313 N N . ALA A 1 431 ? 5.605 -25.875 -24.031 1 92 431 ALA A N 1
ATOM 3314 C CA . ALA A 1 431 ? 5.383 -24.594 -24.719 1 92 431 ALA A CA 1
ATOM 3315 C C . ALA A 1 431 ? 4.352 -23.75 -23.969 1 92 431 ALA A C 1
ATOM 3317 O O . ALA A 1 431 ? 4.32 -22.531 -24.109 1 92 431 ALA A O 1
ATOM 3318 N N . ARG A 1 432 ? 3.545 -24.375 -23.125 1 94.81 432 ARG A N 1
ATOM 3319 C CA . ARG A 1 432 ? 2.477 -23.641 -22.453 1 94.81 432 ARG A CA 1
ATOM 3320 C C . ARG A 1 432 ? 2.561 -23.797 -20.953 1 94.81 432 ARG A C 1
ATOM 3322 O O . ARG A 1 432 ? 1.757 -23.234 -20.203 1 94.81 432 ARG A O 1
ATOM 3329 N N . ASP A 1 433 ? 3.482 -24.531 -20.547 1 96.56 433 ASP A N 1
ATOM 3330 C CA . ASP A 1 433 ? 3.578 -24.953 -19.156 1 96.56 433 ASP A CA 1
ATOM 3331 C C . ASP A 1 433 ? 4.523 -24.031 -18.375 1 96.56 433 ASP A C 1
ATOM 3333 O O . ASP A 1 433 ? 5.672 -23.828 -18.781 1 96.56 433 ASP A O 1
ATOM 3337 N N . THR A 1 434 ? 3.998 -23.453 -17.297 1 97.62 434 THR A N 1
ATOM 3338 C CA . THR A 1 434 ? 4.855 -22.625 -16.438 1 97.62 434 THR A CA 1
ATOM 3339 C C . THR A 1 434 ? 5.695 -23.516 -15.523 1 97.62 434 THR A C 1
ATOM 3341 O O . THR A 1 434 ? 6.754 -23.094 -15.047 1 97.62 434 THR A O 1
ATOM 3344 N N . ALA A 1 435 ? 5.145 -24.719 -15.242 1 97.5 435 ALA A N 1
ATOM 3345 C CA . ALA A 1 435 ? 5.715 -25.625 -14.25 1 97.5 435 ALA A CA 1
ATOM 3346 C C . ALA A 1 435 ? 5.805 -24.953 -12.883 1 97.5 435 ALA A C 1
ATOM 3348 O O . ALA A 1 435 ? 6.676 -25.297 -12.078 1 97.5 435 ALA A O 1
ATOM 3349 N N . TYR A 1 436 ? 5.07 -23.938 -12.617 1 97.94 436 TYR A N 1
ATOM 3350 C CA . TYR A 1 436 ? 5.055 -23.297 -11.312 1 97.94 436 TYR A CA 1
ATOM 3351 C C . TYR A 1 436 ? 4.16 -24.047 -10.336 1 97.94 436 TYR A C 1
ATOM 3353 O O . TYR A 1 436 ? 4.441 -24.094 -9.133 1 97.94 436 TYR A O 1
ATOM 3361 N N . TYR A 1 437 ? 3.049 -24.562 -10.805 1 97.06 437 TYR A N 1
ATOM 3362 C CA . TYR A 1 437 ? 2.113 -25.406 -10.07 1 97.06 437 TYR A CA 1
ATOM 3363 C C . TYR A 1 437 ? 1.79 -26.672 -10.859 1 97.06 437 TYR A C 1
ATOM 3365 O O . TYR A 1 437 ? 2.146 -26.781 -12.031 1 97.06 437 TYR A O 1
ATOM 3373 N N . CYS A 1 438 ? 1.167 -27.562 -10.156 1 94.81 438 CYS A N 1
ATOM 3374 C CA . CYS A 1 438 ? 0.515 -28.719 -10.773 1 94.81 438 CYS A CA 1
ATOM 3375 C C . CYS A 1 438 ? -0.838 -28.984 -10.125 1 94.81 438 CYS A C 1
ATOM 3377 O O . CYS A 1 438 ? -0.979 -28.891 -8.906 1 94.81 438 CYS A O 1
ATOM 3379 N N . ASP A 1 439 ? -1.813 -29.125 -10.961 1 95.44 439 ASP A N 1
ATOM 3380 C CA . ASP A 1 439 ? -3.15 -29.516 -10.516 1 95.44 439 ASP A CA 1
ATOM 3381 C C . ASP A 1 439 ? -3.385 -31.016 -10.695 1 95.44 439 ASP A C 1
ATOM 3383 O O . ASP A 1 439 ? -3.457 -31.5 -11.828 1 95.44 439 ASP A O 1
ATOM 3387 N N . ILE A 1 440 ? -3.57 -31.719 -9.594 1 96.06 440 ILE A N 1
ATOM 3388 C CA . ILE A 1 440 ? -3.682 -33.156 -9.664 1 96.06 440 ILE A CA 1
ATOM 3389 C C . ILE A 1 440 ? -5.078 -33.594 -9.227 1 96.06 440 ILE A C 1
ATOM 3391 O O . ILE A 1 440 ? -5.496 -33.312 -8.102 1 96.06 440 ILE A O 1
ATOM 3395 N N . ASP A 1 441 ? -5.777 -34.25 -10.102 1 95.31 441 ASP A N 1
ATOM 3396 C CA . ASP A 1 441 ? -7.023 -34.906 -9.727 1 95.31 441 ASP A CA 1
ATOM 3397 C C . ASP A 1 441 ? -6.75 -36.219 -9 1 95.31 441 ASP A C 1
ATOM 3399 O O . ASP A 1 441 ? -6.512 -37.25 -9.641 1 95.31 441 ASP A O 1
ATOM 3403 N N . LEU A 1 442 ? -6.906 -36.188 -7.727 1 97 442 LEU A N 1
ATOM 3404 C CA . LEU A 1 442 ? -6.531 -37.344 -6.898 1 97 442 LEU A CA 1
ATOM 3405 C C . LEU A 1 442 ? -7.422 -38.531 -7.191 1 97 442 LEU A C 1
ATOM 3407 O O . LEU A 1 442 ? -6.977 -39.688 -7.113 1 97 442 LEU A O 1
ATOM 3411 N N . LEU A 1 443 ? -8.688 -38.281 -7.492 1 96.38 443 LEU A N 1
ATOM 3412 C CA . LEU A 1 443 ? -9.594 -39.375 -7.801 1 96.38 443 LEU A CA 1
ATOM 3413 C C . LEU A 1 443 ? -9.219 -40.031 -9.125 1 96.38 443 LEU A C 1
ATOM 3415 O O . LEU A 1 443 ? -9.164 -41.25 -9.219 1 96.38 443 LEU A O 1
ATOM 3419 N N . ALA A 1 444 ? -8.984 -39.219 -10.117 1 94.62 444 ALA A N 1
ATOM 3420 C CA . ALA A 1 444 ? -8.594 -39.75 -11.414 1 94.62 444 ALA A CA 1
ATOM 3421 C C . ALA A 1 444 ? -7.258 -40.5 -11.32 1 94.62 444 ALA A C 1
ATOM 3423 O O . ALA A 1 444 ? -7.109 -41.594 -11.875 1 94.62 444 ALA A O 1
ATOM 3424 N N . TRP A 1 445 ? -6.324 -39.906 -10.648 1 96.19 445 TRP A N 1
ATOM 3425 C CA . TRP A 1 445 ? -5.008 -40.5 -10.461 1 96.19 445 TRP A CA 1
ATOM 3426 C C . TRP A 1 445 ? -5.121 -41.812 -9.703 1 96.19 445 TRP A C 1
ATOM 3428 O O . TRP A 1 445 ? -4.527 -42.812 -10.094 1 96.19 445 TRP A O 1
ATOM 3438 N N . GLY A 1 446 ? -5.84 -41.812 -8.617 1 96.62 446 GLY A N 1
ATOM 3439 C CA . GLY A 1 446 ? -6.059 -43.031 -7.84 1 96.62 446 GLY A CA 1
ATOM 3440 C C . GLY A 1 446 ? -6.75 -44.125 -8.617 1 96.62 446 GLY A C 1
ATOM 3441 O O . GLY A 1 446 ? -6.426 -45.281 -8.469 1 96.62 446 GLY A O 1
ATOM 3442 N N . THR A 1 447 ? -7.727 -43.719 -9.383 1 96.69 447 THR A N 1
ATOM 3443 C CA . THR A 1 447 ? -8.453 -44.688 -10.211 1 96.69 447 THR A CA 1
ATOM 3444 C C . THR A 1 447 ? -7.504 -45.375 -11.18 1 96.69 447 THR A C 1
ATOM 3446 O O . THR A 1 447 ? -7.582 -46.594 -11.375 1 96.69 447 THR A O 1
ATOM 3449 N N . GLN A 1 448 ? -6.68 -44.625 -11.75 1 95.38 448 GLN A N 1
ATOM 3450 C CA . GLN A 1 448 ? -5.715 -45.156 -12.703 1 95.38 448 GLN A CA 1
ATOM 3451 C C . GLN A 1 448 ? -4.734 -46.125 -12.008 1 95.38 448 GLN A C 1
ATOM 3453 O O . GLN A 1 448 ? -4.383 -47.156 -12.547 1 95.38 448 GLN A O 1
ATOM 3458 N N . ARG A 1 449 ? -4.352 -45.75 -10.852 1 95.75 449 ARG A N 1
ATOM 3459 C CA . ARG A 1 449 ? -3.299 -46.5 -10.148 1 95.75 449 ARG A CA 1
ATOM 3460 C C . ARG A 1 449 ? -3.865 -47.719 -9.43 1 95.75 449 ARG A C 1
ATOM 3462 O O . ARG A 1 449 ? -3.23 -48.75 -9.391 1 95.75 449 ARG A O 1
ATOM 3469 N N . TYR A 1 450 ? -5.113 -47.562 -8.867 1 96.56 450 TYR A N 1
ATOM 3470 C CA . TYR A 1 450 ? -5.578 -48.594 -7.953 1 96.56 450 TYR A CA 1
ATOM 3471 C C . TYR A 1 450 ? -6.859 -49.25 -8.469 1 96.56 450 TYR A C 1
ATOM 3473 O O . TYR A 1 450 ? -7.289 -50.281 -7.953 1 96.56 450 TYR A O 1
ATOM 3481 N N . GLY A 1 451 ? -7.574 -48.688 -9.391 1 95.94 451 GLY A N 1
ATOM 3482 C CA . GLY A 1 451 ? -8.719 -49.312 -10.031 1 95.94 451 GLY A CA 1
ATOM 3483 C C . GLY A 1 451 ? -10.047 -48.719 -9.609 1 95.94 451 GLY A C 1
ATOM 3484 O O . GLY A 1 451 ? -10.094 -47.875 -8.703 1 95.94 451 GLY A O 1
ATOM 3485 N N . ALA A 1 452 ? -11.117 -49.188 -10.219 1 95.94 452 ALA A N 1
ATOM 3486 C CA . ALA A 1 452 ? -12.461 -48.656 -10.094 1 95.94 452 ALA A CA 1
ATOM 3487 C C . ALA A 1 452 ? -13.031 -48.906 -8.703 1 95.94 452 ALA A C 1
ATOM 3489 O O . ALA A 1 452 ? -13.781 -48.094 -8.164 1 95.94 452 ALA A O 1
ATOM 3490 N N . VAL A 1 453 ? -12.695 -50.031 -8.141 1 95.94 453 VAL A N 1
ATOM 3491 C CA . VAL A 1 453 ? -13.195 -50.375 -6.812 1 95.94 453 VAL A CA 1
ATOM 3492 C C . VAL A 1 453 ? -12.664 -49.375 -5.789 1 95.94 453 VAL A C 1
ATOM 3494 O O . VAL A 1 453 ? -13.406 -48.906 -4.914 1 95.94 453 VAL A O 1
ATOM 3497 N N . PHE A 1 454 ? -11.461 -49.031 -5.918 1 96.38 454 PHE A N 1
ATOM 3498 C CA . PHE A 1 454 ? -10.852 -48.062 -5.035 1 96.38 454 PHE A CA 1
ATOM 3499 C C . PHE A 1 454 ? -11.508 -46.688 -5.203 1 96.38 454 PHE A C 1
ATOM 3501 O O . PHE A 1 454 ? -11.75 -46 -4.219 1 96.38 454 PHE A O 1
ATOM 3508 N N . ALA A 1 455 ? -11.781 -46.312 -6.418 1 96.31 455 ALA A N 1
ATOM 3509 C CA . ALA A 1 455 ? -12.43 -45.031 -6.711 1 96.31 455 ALA A CA 1
ATOM 3510 C C . ALA A 1 455 ? -13.773 -44.938 -5.996 1 96.31 455 ALA A C 1
ATOM 3512 O O . ALA A 1 455 ? -14.117 -43.875 -5.461 1 96.31 455 ALA A O 1
ATOM 3513 N N . ARG A 1 456 ? -14.539 -45.969 -6.008 1 96 456 ARG A N 1
ATOM 3514 C CA . ARG A 1 456 ? -15.828 -46 -5.328 1 96 456 ARG A CA 1
ATOM 3515 C C . ARG A 1 456 ? -15.656 -45.844 -3.822 1 96 456 ARG A C 1
ATOM 3517 O O . ARG A 1 456 ? -16.453 -45.156 -3.164 1 96 456 ARG A O 1
ATOM 3524 N N . TYR A 1 457 ? -14.688 -46.562 -3.355 1 96.31 457 TYR A N 1
ATOM 3525 C CA . TYR A 1 457 ? -14.375 -46.469 -1.934 1 96.31 457 TYR A CA 1
ATOM 3526 C C . TYR A 1 457 ? -14.039 -45.031 -1.541 1 96.31 457 TYR A C 1
ATOM 3528 O O . TYR A 1 457 ? -14.531 -44.531 -0.524 1 96.31 457 TYR A O 1
ATOM 3536 N N . LEU A 1 458 ? -13.203 -44.406 -2.324 1 96.5 458 LEU A N 1
ATOM 3537 C CA . LEU A 1 458 ? -12.805 -43.031 -2.041 1 96.5 458 LEU A CA 1
ATOM 3538 C C . LEU A 1 458 ? -14.016 -42.094 -2.016 1 96.5 458 LEU A C 1
ATOM 3540 O O . LEU A 1 458 ? -14.164 -41.281 -1.097 1 96.5 458 LEU A O 1
ATOM 3544 N N . LYS A 1 459 ? -14.891 -42.188 -2.986 1 96.19 459 LYS A N 1
ATOM 3545 C CA . LYS A 1 459 ? -16.062 -41.344 -3.115 1 96.19 459 LYS A CA 1
ATOM 3546 C C . LYS A 1 459 ? -17.031 -41.562 -1.946 1 96.19 459 LYS A C 1
ATOM 3548 O O . LYS A 1 459 ? -17.703 -40.625 -1.521 1 96.19 459 LYS A O 1
ATOM 3553 N N . GLN A 1 460 ? -17.031 -42.688 -1.426 1 95.69 460 GLN A N 1
ATOM 3554 C CA . GLN A 1 460 ? -17.984 -43.031 -0.37 1 95.69 460 GLN A CA 1
ATOM 3555 C C . GLN A 1 460 ? -17.469 -42.594 0.996 1 95.69 460 GLN A C 1
ATOM 3557 O O . GLN A 1 460 ? -18.266 -42.188 1.858 1 95.69 460 GLN A O 1
ATOM 3562 N N . HIS A 1 461 ? -16.172 -42.625 1.173 1 95.56 461 HIS A N 1
ATOM 3563 C CA . HIS A 1 461 ? -15.672 -42.5 2.537 1 95.56 461 HIS A CA 1
ATOM 3564 C C . HIS A 1 461 ? -14.867 -41.219 2.721 1 95.56 461 HIS A C 1
ATOM 3566 O O . HIS A 1 461 ? -14.602 -40.781 3.85 1 95.56 461 HIS A O 1
ATOM 3572 N N . TRP A 1 462 ? -14.508 -40.594 1.616 1 95.5 462 TRP A N 1
ATOM 3573 C CA . TRP A 1 462 ? -13.562 -39.5 1.744 1 95.5 462 TRP A CA 1
ATOM 3574 C C . TRP A 1 462 ? -14.047 -38.281 0.966 1 95.5 462 TRP A C 1
ATOM 3576 O O . TRP A 1 462 ? -14.945 -38.375 0.134 1 95.5 462 TRP A O 1
ATOM 3586 N N . THR A 1 463 ? -13.547 -37.156 1.356 1 94.5 463 THR A N 1
ATOM 3587 C CA . THR A 1 463 ? -13.609 -35.906 0.621 1 94.5 463 THR A CA 1
ATOM 3588 C C . THR A 1 463 ? -12.211 -35.344 0.383 1 94.5 463 THR A C 1
ATOM 3590 O O . THR A 1 463 ? -11.242 -35.812 0.991 1 94.5 463 THR A O 1
ATOM 3593 N N . THR A 1 464 ? -12.102 -34.469 -0.533 1 94.81 464 THR A N 1
ATOM 3594 C CA . THR A 1 464 ? -10.805 -33.844 -0.789 1 94.81 464 THR A CA 1
ATOM 3595 C C . THR A 1 464 ? -10.234 -33.219 0.49 1 94.81 464 THR A C 1
ATOM 3597 O O . THR A 1 464 ? -9.039 -33.375 0.766 1 94.81 464 THR A O 1
ATOM 3600 N N . THR A 1 465 ? -11.07 -32.531 1.284 1 93.88 465 THR A N 1
ATOM 3601 C CA . THR A 1 465 ? -10.641 -31.906 2.531 1 93.88 465 THR A CA 1
ATOM 3602 C C . THR A 1 465 ? -10.109 -32.938 3.508 1 93.88 465 THR A C 1
ATOM 3604 O O . THR A 1 465 ? -9.07 -32.75 4.137 1 93.88 465 THR A O 1
ATOM 3607 N N . ARG A 1 466 ? -10.789 -34.062 3.621 1 94.19 466 ARG A N 1
ATOM 3608 C CA . ARG A 1 466 ? -10.352 -35.125 4.52 1 94.19 466 ARG A CA 1
ATOM 3609 C C . ARG A 1 466 ? -9.023 -35.719 4.066 1 94.19 466 ARG A C 1
ATOM 3611 O O . ARG A 1 466 ? -8.18 -36.062 4.898 1 94.19 466 ARG A O 1
ATOM 3618 N N . LEU A 1 467 ? -8.93 -35.906 2.807 1 96 467 LEU A N 1
ATOM 3619 C CA . LEU A 1 467 ? -7.672 -36.406 2.271 1 96 467 LEU A CA 1
ATOM 3620 C C . LEU A 1 467 ? -6.523 -35.469 2.592 1 96 467 LEU A C 1
ATOM 3622 O O . LEU A 1 467 ? -5.43 -35.906 2.951 1 96 467 LEU A O 1
ATOM 3626 N N . LEU A 1 468 ? -6.77 -34.156 2.42 1 95.31 468 LEU A N 1
ATOM 3627 C CA . LEU A 1 468 ? -5.742 -33.156 2.693 1 95.31 468 LEU A CA 1
ATOM 3628 C C . LEU A 1 468 ? -5.371 -33.156 4.172 1 95.31 468 LEU A C 1
ATOM 3630 O O . LEU A 1 468 ? -4.195 -33 4.52 1 95.31 468 LEU A O 1
ATOM 3634 N N . VAL A 1 469 ? -6.344 -33.281 5.031 1 94.25 469 VAL A N 1
ATOM 3635 C CA . VAL A 1 469 ? -6.098 -33.344 6.465 1 94.25 469 VAL A CA 1
ATOM 3636 C C . VAL A 1 469 ? -5.27 -34.594 6.781 1 94.25 469 VAL A C 1
ATOM 3638 O O . VAL A 1 469 ? -4.32 -34.531 7.566 1 94.25 469 VAL A O 1
ATOM 3641 N N . ALA A 1 470 ? -5.617 -35.719 6.18 1 95 470 ALA A N 1
ATOM 3642 C CA . ALA A 1 470 ? -4.883 -36.969 6.391 1 95 470 ALA A CA 1
ATOM 3643 C C . ALA A 1 470 ? -3.443 -36.844 5.895 1 95 470 ALA A C 1
ATOM 3645 O O . ALA A 1 470 ? -2.514 -37.312 6.543 1 95 470 ALA A O 1
ATOM 3646 N N . LEU A 1 471 ? -3.27 -36.25 4.754 1 96.44 471 LEU A N 1
ATOM 3647 C CA . LEU A 1 471 ? -1.925 -36.031 4.234 1 96.44 471 LEU A CA 1
ATOM 3648 C C . LEU A 1 471 ? -1.094 -35.188 5.215 1 96.44 471 LEU A C 1
ATOM 3650 O O . LEU A 1 471 ? 0.076 -35.5 5.449 1 96.44 471 LEU A O 1
ATOM 3654 N N . ALA A 1 472 ? -1.665 -34.156 5.715 1 94.56 472 ALA A N 1
ATOM 3655 C CA . ALA A 1 472 ? -0.969 -33.25 6.648 1 94.56 472 ALA A CA 1
ATOM 3656 C C . ALA A 1 472 ? -0.641 -34 7.949 1 94.56 472 ALA A C 1
ATOM 3658 O O . ALA A 1 472 ? 0.489 -33.906 8.438 1 94.56 472 ALA A O 1
ATOM 3659 N N . GLN A 1 473 ? -1.583 -34.719 8.516 1 92.56 473 GLN A N 1
ATOM 3660 C CA . GLN A 1 473 ? -1.447 -35.344 9.844 1 92.56 473 GLN A CA 1
ATOM 3661 C C . GLN A 1 473 ? -0.62 -36.625 9.781 1 92.56 473 GLN A C 1
ATOM 3663 O O . GLN A 1 473 ? 0.195 -36.875 10.672 1 92.56 473 GLN A O 1
ATOM 3668 N N . GLN A 1 474 ? -0.839 -37.406 8.719 1 93.12 474 GLN A N 1
ATOM 3669 C CA . GLN A 1 474 ? -0.236 -38.75 8.672 1 93.12 474 GLN A CA 1
ATOM 3670 C C . GLN A 1 474 ? 1.071 -38.719 7.887 1 93.12 474 GLN A C 1
ATOM 3672 O O . GLN A 1 474 ? 1.979 -39.5 8.164 1 93.12 474 GLN A O 1
ATOM 3677 N N . GLN A 1 475 ? 1.158 -37.875 6.914 1 95.06 475 GLN A N 1
ATOM 3678 C CA . GLN A 1 475 ? 2.32 -37.906 6.031 1 95.06 475 GLN A CA 1
ATOM 3679 C C . GLN A 1 475 ? 3.105 -36.594 6.105 1 95.06 475 GLN A C 1
ATOM 3681 O O . GLN A 1 475 ? 4.105 -36.406 5.406 1 95.06 475 GLN A O 1
ATOM 3686 N N . HIS A 1 476 ? 2.641 -35.594 6.867 1 94.81 476 HIS A N 1
ATOM 3687 C CA . HIS A 1 476 ? 3.307 -34.312 7.043 1 94.81 476 HIS A CA 1
ATOM 3688 C C . HIS A 1 476 ? 3.475 -33.562 5.711 1 94.81 476 HIS A C 1
ATOM 3690 O O . HIS A 1 476 ? 4.547 -33.031 5.422 1 94.81 476 HIS A O 1
ATOM 3696 N N . LEU A 1 477 ? 2.465 -33.688 4.918 1 96.19 477 LEU A N 1
ATOM 3697 C CA . LEU A 1 477 ? 2.432 -33.062 3.609 1 96.19 477 LEU A CA 1
ATOM 3698 C C . LEU A 1 477 ? 1.22 -32.125 3.488 1 96.19 477 LEU A C 1
ATOM 3700 O O . LEU A 1 477 ? 0.085 -32.562 3.705 1 96.19 477 LEU A O 1
ATOM 3704 N N . MET A 1 478 ? 1.506 -30.875 3.18 1 95.31 478 MET A N 1
ATOM 3705 C CA . MET A 1 478 ? 0.427 -29.906 3.006 1 95.31 478 MET A CA 1
ATOM 3706 C C . MET A 1 478 ? 0.267 -29.531 1.537 1 95.31 478 MET A C 1
ATOM 3708 O O . MET A 1 478 ? 1.238 -29.156 0.878 1 95.31 478 MET A O 1
ATOM 3712 N N . LEU A 1 479 ? -0.923 -29.703 1.032 1 96.12 479 LEU A N 1
ATOM 3713 C CA . LEU A 1 479 ? -1.328 -29.297 -0.308 1 96.12 479 LEU A CA 1
ATOM 3714 C C . LEU A 1 479 ? -2.531 -28.359 -0.251 1 96.12 479 LEU A C 1
ATOM 3716 O O . LEU A 1 479 ? -3.004 -28.016 0.834 1 96.12 479 LEU A O 1
ATOM 3720 N N . LEU A 1 480 ? -2.965 -27.953 -1.442 1 94.31 480 LEU A N 1
ATOM 3721 C CA . LEU A 1 480 ? -4.086 -27.016 -1.493 1 94.31 480 LEU A CA 1
ATOM 3722 C C . LEU A 1 480 ? -5.238 -27.594 -2.307 1 94.31 480 LEU A C 1
ATOM 3724 O O . LEU A 1 480 ? -5.027 -28.125 -3.398 1 94.31 480 LEU A O 1
ATOM 3728 N N . LYS A 1 481 ? -6.43 -27.484 -1.734 1 93.25 481 LYS A N 1
ATOM 3729 C CA . LYS A 1 481 ? -7.598 -27.891 -2.516 1 93.25 481 LYS A CA 1
ATOM 3730 C C . LYS A 1 481 ? -7.891 -26.875 -3.621 1 93.25 481 LYS A C 1
ATOM 3732 O O . LYS A 1 481 ? -7.762 -25.672 -3.412 1 93.25 481 LYS A O 1
ATOM 3737 N N . THR A 1 482 ? -8.32 -27.266 -4.777 1 93.38 482 THR A N 1
ATOM 3738 C CA . THR A 1 482 ? -8.414 -26.328 -5.887 1 93.38 482 THR A CA 1
ATOM 3739 C C . THR A 1 482 ? -9.844 -26.25 -6.414 1 93.38 482 THR A C 1
ATOM 3741 O O . THR A 1 482 ? -10.117 -25.531 -7.375 1 93.38 482 THR A O 1
ATOM 3744 N N . SER A 1 483 ? -10.797 -26.969 -5.773 1 89.81 483 SER A N 1
ATOM 3745 C CA . SER A 1 483 ? -12.195 -26.797 -6.156 1 89.81 483 SER A CA 1
ATOM 3746 C C . SER A 1 483 ? -12.617 -25.344 -6.098 1 89.81 483 SER A C 1
ATOM 3748 O O . SER A 1 483 ? -13.32 -24.859 -6.988 1 89.81 483 SER A O 1
ATOM 3750 N N . PRO A 1 484 ? -12.148 -24.578 -5.172 1 84.25 484 PRO A N 1
ATOM 3751 C CA . PRO A 1 484 ? -12.508 -23.156 -5.125 1 84.25 484 PRO A CA 1
ATOM 3752 C C . PRO A 1 484 ? -11.852 -22.344 -6.242 1 84.25 484 PRO A C 1
ATOM 3754 O O . PRO A 1 484 ? -12.211 -21.188 -6.465 1 84.25 484 PRO A O 1
ATOM 3757 N N . PHE A 1 485 ? -10.93 -22.906 -6.871 1 88.38 485 PHE A N 1
ATOM 3758 C CA . PHE A 1 485 ? -10.297 -22.297 -8.023 1 88.38 485 PHE A CA 1
ATOM 3759 C C . PHE A 1 485 ? -11.086 -22.578 -9.297 1 88.38 485 PHE A C 1
ATOM 3761 O O . PHE A 1 485 ? -10.766 -22.031 -10.367 1 88.38 485 PHE A O 1
ATOM 3768 N N . GLY A 1 486 ? -12.078 -23.422 -9.156 1 84.69 486 GLY A N 1
ATOM 3769 C CA . GLY A 1 486 ? -12.859 -23.812 -10.312 1 84.69 486 GLY A CA 1
ATOM 3770 C C . GLY A 1 486 ? -12.375 -25.109 -10.938 1 84.69 486 GLY A C 1
ATOM 3771 O O . GLY A 1 486 ? -12.82 -25.5 -12.023 1 84.69 486 GLY A O 1
ATOM 3772 N N . SER A 1 487 ? -11.477 -25.781 -10.289 1 89.19 487 SER A N 1
ATOM 3773 C CA . SER A 1 487 ? -11.023 -27.094 -10.719 1 89.19 487 SER A CA 1
ATOM 3774 C C . SER A 1 487 ? -12.016 -28.188 -10.297 1 89.19 487 SER A C 1
ATOM 3776 O O . SER A 1 487 ? -13.07 -27.875 -9.734 1 89.19 487 SER A O 1
ATOM 3778 N N . ASP A 1 488 ? -11.602 -29.391 -10.648 1 89.75 488 ASP A N 1
ATOM 3779 C CA . ASP A 1 488 ? -12.414 -30.531 -10.273 1 89.75 488 ASP A CA 1
ATOM 3780 C C . ASP A 1 488 ? -12.484 -30.688 -8.758 1 89.75 488 ASP A C 1
ATOM 3782 O O . ASP A 1 488 ? -11.578 -30.25 -8.047 1 89.75 488 ASP A O 1
ATOM 3786 N N . THR A 1 489 ? -13.492 -31.359 -8.305 1 91.88 489 THR A N 1
ATOM 3787 C CA . THR A 1 489 ? -13.773 -31.516 -6.883 1 91.88 489 THR A CA 1
ATOM 3788 C C . THR A 1 489 ? -12.641 -32.25 -6.184 1 91.88 489 THR A C 1
ATOM 3790 O O . THR A 1 489 ? -12.367 -32 -5.008 1 91.88 489 THR A O 1
ATOM 3793 N N . TRP A 1 490 ? -11.977 -33.125 -6.871 1 95.31 490 TRP A N 1
ATOM 3794 C CA . TRP A 1 490 ? -10.984 -33.969 -6.238 1 95.31 490 TRP A CA 1
ATOM 3795 C C . TRP A 1 490 ? -9.57 -33.469 -6.527 1 95.31 490 TRP A C 1
ATOM 3797 O O . TRP A 1 490 ? -8.586 -34.125 -6.191 1 95.31 490 TRP A O 1
ATOM 3807 N N . SER A 1 491 ? -9.492 -32.281 -7.098 1 95.19 491 SER A N 1
ATOM 3808 C CA . SER A 1 491 ? -8.188 -31.781 -7.512 1 95.19 491 SER A CA 1
ATOM 3809 C C . SER A 1 491 ? -7.488 -31.062 -6.363 1 95.19 491 SER A C 1
ATOM 3811 O O . SER A 1 491 ? -8.141 -30.469 -5.508 1 95.19 491 SER A O 1
ATOM 3813 N N . VAL A 1 492 ? -6.164 -31.172 -6.332 1 96.62 492 VAL A N 1
ATOM 3814 C CA . VAL A 1 492 ? -5.301 -30.469 -5.387 1 96.62 492 VAL A CA 1
ATOM 3815 C C . VAL A 1 492 ? -4.141 -29.812 -6.129 1 96.62 492 VAL A C 1
ATOM 3817 O O . VAL A 1 492 ? -3.744 -30.281 -7.203 1 96.62 492 VAL A O 1
ATOM 3820 N N . ARG A 1 493 ? -3.684 -28.734 -5.586 1 96.81 493 ARG A N 1
ATOM 3821 C CA . ARG A 1 493 ? -2.555 -28.031 -6.172 1 96.81 493 ARG A CA 1
ATOM 3822 C C . ARG A 1 493 ? -1.262 -28.328 -5.426 1 96.81 493 ARG A C 1
ATOM 3824 O O . ARG A 1 493 ? -1.239 -28.344 -4.191 1 96.81 493 ARG A O 1
ATOM 3831 N N . VAL A 1 494 ? -0.233 -28.672 -6.145 1 97.25 494 VAL A N 1
ATOM 3832 C CA . VAL A 1 494 ? 1.136 -28.734 -5.641 1 97.25 494 VAL A CA 1
ATOM 3833 C C . VAL A 1 494 ? 1.95 -27.578 -6.199 1 97.25 494 VAL A C 1
ATOM 3835 O O . VAL A 1 494 ? 2.031 -27.391 -7.414 1 97.25 494 VAL A O 1
ATOM 3838 N N . SER A 1 495 ? 2.492 -26.812 -5.348 1 97.31 495 SER A N 1
ATOM 3839 C CA . SER A 1 495 ? 3.422 -25.766 -5.785 1 97.31 495 SER A CA 1
ATOM 3840 C C . SER A 1 495 ? 4.789 -26.359 -6.113 1 97.31 495 SER A C 1
ATOM 3842 O O . SER A 1 495 ? 5.375 -27.078 -5.297 1 97.31 495 SER A O 1
ATOM 3844 N N . LEU A 1 496 ? 5.301 -26.047 -7.242 1 97.88 496 LEU A N 1
ATOM 3845 C CA . LEU A 1 496 ? 6.613 -26.516 -7.664 1 97.88 496 LEU A CA 1
ATOM 3846 C C . LEU A 1 496 ? 7.672 -25.438 -7.477 1 97.88 496 LEU A C 1
ATOM 3848 O O . LEU A 1 496 ? 8.773 -25.547 -8.016 1 97.88 496 LEU A O 1
ATOM 3852 N N . ALA A 1 497 ? 7.336 -24.469 -6.672 1 96.5 497 ALA A N 1
ATOM 3853 C CA . ALA A 1 497 ? 8.227 -23.312 -6.547 1 96.5 497 ALA A CA 1
ATOM 3854 C C . ALA A 1 497 ? 8.766 -23.188 -5.129 1 96.5 497 ALA A C 1
ATOM 3856 O O . ALA A 1 497 ? 9.781 -22.531 -4.902 1 96.5 497 ALA A O 1
ATOM 3857 N N . ASN A 1 498 ? 8.219 -23.844 -4.152 1 94.06 498 ASN A N 1
ATOM 3858 C CA . ASN A 1 498 ? 8.438 -23.375 -2.791 1 94.06 498 ASN A CA 1
ATOM 3859 C C . ASN A 1 498 ? 9.32 -24.344 -1.997 1 94.06 498 ASN A C 1
ATOM 3861 O O . ASN A 1 498 ? 9.836 -23.984 -0.936 1 94.06 498 ASN A O 1
ATOM 3865 N N . LEU A 1 499 ? 9.523 -25.609 -2.447 1 95.38 499 LEU A N 1
ATOM 3866 C CA . LEU A 1 499 ? 10.359 -26.578 -1.746 1 95.38 499 LEU A CA 1
ATOM 3867 C C . LEU A 1 499 ? 11.68 -26.797 -2.48 1 95.38 499 LEU A C 1
ATOM 3869 O O . LEU A 1 499 ? 11.805 -26.438 -3.656 1 95.38 499 LEU A O 1
ATOM 3873 N N . PRO A 1 500 ? 12.641 -27.391 -1.808 1 93.81 500 PRO A N 1
ATOM 3874 C CA . PRO A 1 500 ? 13.844 -27.812 -2.525 1 93.81 500 PRO A CA 1
ATOM 3875 C C . PRO A 1 500 ? 13.555 -28.875 -3.582 1 93.81 500 PRO A C 1
ATOM 3877 O O . PRO A 1 500 ? 12.648 -29.703 -3.404 1 93.81 500 PRO A O 1
ATOM 3880 N N . THR A 1 501 ? 14.32 -28.891 -4.594 1 94.94 501 THR A N 1
ATOM 3881 C CA . THR A 1 501 ? 14.102 -29.75 -5.754 1 94.94 501 THR A CA 1
ATOM 3882 C C . THR A 1 501 ? 14 -31.219 -5.328 1 94.94 501 THR A C 1
ATOM 3884 O O . THR A 1 501 ? 13.117 -31.938 -5.789 1 94.94 501 THR A O 1
ATOM 3887 N N . HIS A 1 502 ? 14.797 -31.625 -4.41 1 93.69 502 HIS A N 1
ATOM 3888 C CA . HIS A 1 502 ? 14.852 -33.031 -4.035 1 93.69 502 HIS A CA 1
ATOM 3889 C C . HIS A 1 502 ? 13.609 -33.469 -3.264 1 93.69 502 HIS A C 1
ATOM 3891 O O . HIS A 1 502 ? 13.312 -34.656 -3.156 1 93.69 502 HIS A O 1
ATOM 3897 N N . ASP A 1 503 ? 12.898 -32.5 -2.738 1 96.5 503 ASP A N 1
ATOM 3898 C CA . ASP A 1 503 ? 11.734 -32.812 -1.921 1 96.5 503 ASP A CA 1
ATOM 3899 C C . ASP A 1 503 ? 10.539 -33.188 -2.793 1 96.5 503 ASP A C 1
ATOM 3901 O O . ASP A 1 503 ? 9.555 -33.75 -2.299 1 96.5 503 ASP A O 1
ATOM 3905 N N . TYR A 1 504 ? 10.578 -32.938 -4.055 1 97.56 504 TYR A N 1
ATOM 3906 C CA . TYR A 1 504 ? 9.391 -33.156 -4.871 1 97.56 504 TYR A CA 1
ATOM 3907 C C . TYR A 1 504 ? 9.172 -34.625 -5.188 1 97.56 504 TYR A C 1
ATOM 3909 O O . TYR A 1 504 ? 8.039 -35.062 -5.391 1 97.56 504 TYR A O 1
ATOM 3917 N N . ALA A 1 505 ? 10.242 -35.406 -5.219 1 97.69 505 ALA A N 1
ATOM 3918 C CA . ALA A 1 505 ? 10.047 -36.875 -5.234 1 97.69 505 ALA A CA 1
ATOM 3919 C C . ALA A 1 505 ? 9.375 -37.344 -3.955 1 97.69 505 ALA A C 1
ATOM 3921 O O . ALA A 1 505 ? 8.508 -38.219 -3.996 1 97.69 505 ALA A O 1
ATOM 3922 N N . GLU A 1 506 ? 9.836 -36.75 -2.85 1 97.25 506 GLU A N 1
ATOM 3923 C CA . GLU A 1 506 ? 9.273 -37.094 -1.551 1 97.25 506 GLU A CA 1
ATOM 3924 C C . GLU A 1 506 ? 7.797 -36.719 -1.473 1 97.25 506 GLU A C 1
ATOM 3926 O O . GLU A 1 506 ? 7 -37.438 -0.874 1 97.25 506 GLU A O 1
ATOM 3931 N N . VAL A 1 507 ? 7.402 -35.594 -2.006 1 97.94 507 VAL A N 1
ATOM 3932 C CA . VAL A 1 507 ? 6 -35.188 -2.076 1 97.94 507 VAL A CA 1
ATOM 3933 C C . VAL A 1 507 ? 5.184 -36.312 -2.736 1 97.94 507 VAL A C 1
ATOM 3935 O O . VAL A 1 507 ? 4.145 -36.719 -2.217 1 97.94 507 VAL A O 1
ATOM 3938 N N . GLY A 1 508 ? 5.641 -36.812 -3.859 1 98.06 508 GLY A N 1
ATOM 3939 C CA . GLY A 1 508 ? 4.965 -37.906 -4.547 1 98.06 508 GLY A CA 1
ATOM 3940 C C . GLY A 1 508 ? 4.883 -39.156 -3.715 1 98.06 508 GLY A C 1
ATOM 3941 O O . GLY A 1 508 ? 3.834 -39.812 -3.666 1 98.06 508 GLY A O 1
ATOM 3942 N N . LYS A 1 509 ? 5.945 -39.531 -3.062 1 97.94 509 LYS A N 1
ATOM 3943 C CA . LYS A 1 509 ? 5.996 -40.719 -2.242 1 97.94 509 LYS A CA 1
ATOM 3944 C C . LYS A 1 509 ? 4.996 -40.656 -1.09 1 97.94 509 LYS A C 1
ATOM 3946 O O . LYS A 1 509 ? 4.367 -41.656 -0.741 1 97.94 509 LYS A O 1
ATOM 3951 N N . ARG A 1 510 ? 4.898 -39.5 -0.558 1 97.56 510 ARG A N 1
ATOM 3952 C CA . ARG A 1 510 ? 3.99 -39.312 0.572 1 97.56 510 ARG A CA 1
ATOM 3953 C C . ARG A 1 510 ? 2.537 -39.406 0.122 1 97.56 510 ARG A C 1
ATOM 3955 O O . ARG A 1 510 ? 1.683 -39.906 0.859 1 97.56 510 ARG A O 1
ATOM 3962 N N . ILE A 1 511 ? 2.246 -38.906 -1.032 1 98.19 511 ILE A N 1
ATOM 3963 C CA . ILE A 1 511 ? 0.915 -39.062 -1.601 1 98.19 511 ILE A CA 1
ATOM 3964 C C . ILE A 1 511 ? 0.638 -40.562 -1.812 1 98.19 511 ILE A C 1
ATOM 3966 O O . ILE A 1 511 ? -0.412 -41.062 -1.408 1 98.19 511 ILE A O 1
ATOM 3970 N N . ILE A 1 512 ? 1.586 -41.281 -2.365 1 98.25 512 ILE A N 1
ATOM 3971 C CA . ILE A 1 512 ? 1.454 -42.719 -2.643 1 98.25 512 ILE A CA 1
ATOM 3972 C C . ILE A 1 512 ? 1.265 -43.469 -1.335 1 98.25 512 ILE A C 1
ATOM 3974 O O . ILE A 1 512 ? 0.425 -44.375 -1.25 1 98.25 512 ILE A O 1
ATOM 3978 N N . ALA A 1 513 ? 2.033 -43.062 -0.345 1 97.75 513 ALA A N 1
ATOM 3979 C CA . ALA A 1 513 ? 1.963 -43.75 0.943 1 97.75 513 ALA A CA 1
ATOM 3980 C C . ALA A 1 513 ? 0.558 -43.688 1.532 1 97.75 513 ALA A C 1
ATOM 3982 O O . ALA A 1 513 ? 0.028 -44.656 2.037 1 97.75 513 ALA A O 1
ATOM 3983 N N . LEU A 1 514 ? 0.005 -42.469 1.54 1 97.94 514 LEU A N 1
ATOM 3984 C CA . LEU A 1 514 ? -1.354 -42.344 2.053 1 97.94 514 LEU A CA 1
ATOM 3985 C C . LEU A 1 514 ? -2.326 -43.188 1.244 1 97.94 514 LEU A C 1
ATOM 3987 O O . LEU A 1 514 ? -3.168 -43.906 1.813 1 97.94 514 LEU A O 1
ATOM 3991 N N . PHE A 1 515 ? -2.232 -43.156 -0.059 1 98 515 PHE A N 1
ATOM 3992 C CA . PHE A 1 515 ? -3.195 -43.844 -0.915 1 98 515 PHE A CA 1
ATOM 3993 C C . PHE A 1 515 ? -3.012 -45.344 -0.832 1 98 515 PHE A C 1
ATOM 3995 O O . PHE A 1 515 ? -3.977 -46.094 -0.966 1 98 515 PHE A O 1
ATOM 4002 N N . ASP A 1 516 ? -1.769 -45.812 -0.604 1 97.69 516 ASP A N 1
ATOM 4003 C CA . ASP A 1 516 ? -1.532 -47.25 -0.346 1 97.69 516 ASP A CA 1
ATOM 4004 C C . ASP A 1 516 ? -2.26 -47.688 0.917 1 97.69 516 ASP A C 1
ATOM 4006 O O . ASP A 1 516 ? -2.836 -48.781 0.947 1 97.69 516 ASP A O 1
ATOM 4010 N N . HIS A 1 517 ? -2.17 -46.844 1.892 1 96.88 517 HIS A N 1
ATOM 4011 C CA . HIS A 1 517 ? -2.877 -47.156 3.129 1 96.88 517 HIS A CA 1
ATOM 4012 C C . HIS A 1 517 ? -4.383 -47.219 2.902 1 96.88 517 HIS A C 1
ATOM 4014 O O . HIS A 1 517 ? -5.066 -48.094 3.451 1 96.88 517 HIS A O 1
ATOM 4020 N N . LEU A 1 518 ? -4.91 -46.25 2.176 1 97 518 LEU A N 1
ATOM 4021 C CA . LEU A 1 518 ? -6.336 -46.219 1.878 1 97 518 LEU A CA 1
ATOM 4022 C C . LEU A 1 518 ? -6.75 -47.469 1.073 1 97 518 LEU A C 1
ATOM 4024 O O . LEU A 1 518 ? -7.848 -48 1.26 1 97 518 LEU A O 1
ATOM 4028 N N . GLN A 1 519 ? -5.855 -47.844 0.179 1 96.31 519 GLN A N 1
ATOM 4029 C CA . GLN A 1 519 ? -6.121 -49.031 -0.625 1 96.31 519 GLN A CA 1
ATOM 4030 C C . GLN A 1 519 ? -6.215 -50.281 0.249 1 96.31 519 GLN A C 1
ATOM 4032 O O . GLN A 1 519 ? -7.055 -51.156 0.013 1 96.31 519 GLN A O 1
ATOM 4037 N N . MET A 1 520 ? -5.391 -50.406 1.227 1 96.19 520 MET A N 1
ATOM 4038 C CA . MET A 1 520 ? -5.434 -51.531 2.164 1 96.19 520 MET A CA 1
ATOM 4039 C C . MET A 1 520 ? -6.746 -51.531 2.941 1 96.19 520 MET A C 1
ATOM 4041 O O . MET A 1 520 ? -7.336 -52.594 3.156 1 96.19 520 MET A O 1
ATOM 4045 N N . ALA A 1 521 ? -7.121 -50.375 3.301 1 94.62 521 ALA A N 1
ATOM 4046 C CA . ALA A 1 521 ? -8.391 -50.25 4.016 1 94.62 521 ALA A CA 1
ATOM 4047 C C . ALA A 1 521 ? -9.562 -50.656 3.125 1 94.62 521 ALA A C 1
ATOM 4049 O O . ALA A 1 521 ? -10.516 -51.281 3.584 1 94.62 521 ALA A O 1
ATOM 4050 N N . CYS A 1 522 ? -9.555 -50.219 1.946 1 94.06 522 CYS A N 1
ATOM 4051 C CA . CYS A 1 522 ? -10.57 -50.562 0.954 1 94.06 522 CYS A CA 1
ATOM 4052 C C . CYS A 1 522 ? -10.664 -52.062 0.779 1 94.06 522 CYS A C 1
ATOM 4054 O O . CYS A 1 522 ? -11.766 -52.625 0.745 1 94.06 522 CYS A O 1
ATOM 4056 N N . GLU A 1 523 ? -9.508 -52.812 0.746 1 93.5 523 GLU A N 1
ATOM 4057 C CA . GLU A 1 523 ? -9.445 -54.25 0.563 1 93.5 523 GLU A CA 1
ATOM 4058 C C . GLU A 1 523 ? -9.977 -54.969 1.793 1 93.5 523 GLU A C 1
ATOM 4060 O O . GLU A 1 523 ? -10.617 -56.031 1.672 1 93.5 523 GLU A O 1
ATOM 4065 N N . THR A 1 524 ? -9.797 -54.406 2.881 1 90.56 524 THR A N 1
ATOM 4066 C CA . THR A 1 524 ? -10.273 -55 4.117 1 90.56 524 THR A CA 1
ATOM 4067 C C . THR A 1 524 ? -11.789 -54.875 4.227 1 90.56 524 THR A C 1
ATOM 4069 O O . THR A 1 524 ? -12.453 -55.781 4.738 1 90.56 524 THR A O 1
ATOM 4072 N N . GLU A 1 525 ? -12.336 -53.812 3.85 1 87.69 525 GLU A N 1
ATOM 4073 C CA . GLU A 1 525 ? -13.781 -53.625 3.879 1 87.69 525 GLU A CA 1
ATOM 4074 C C . GLU A 1 525 ? -14.477 -54.531 2.863 1 87.69 525 GLU A C 1
ATOM 4076 O O . GLU A 1 525 ? -15.594 -55 3.098 1 87.69 525 GLU A O 1
ATOM 4081 N N . ALA A 1 526 ? -13.984 -54.812 1.699 1 78.75 526 ALA A N 1
ATOM 4082 C CA . ALA A 1 526 ? -14.555 -55.656 0.649 1 78.75 526 ALA A CA 1
ATOM 4083 C C . ALA A 1 526 ? -14.523 -57.125 1.046 1 78.75 526 ALA A C 1
ATOM 4085 O O . ALA A 1 526 ? -15.258 -57.938 0.484 1 78.75 526 ALA A O 1
ATOM 4086 N N . LYS A 1 527 ? -13.766 -57.5 2.113 1 70.38 527 LYS A N 1
ATOM 4087 C CA . LYS A 1 527 ? -13.758 -58.875 2.645 1 70.38 527 LYS A CA 1
ATOM 4088 C C . LYS A 1 527 ? -14.828 -59.031 3.721 1 70.38 527 LYS A C 1
ATOM 4090 O O . LYS A 1 527 ? -15.398 -60.125 3.863 1 70.38 527 LYS A O 1
ATOM 4095 N N . MET B 1 1 ? -13.297 26.531 -22.031 1 27.59 1 MET B N 1
ATOM 4096 C CA . MET B 1 1 ? -14.016 26.594 -20.766 1 27.59 1 MET B CA 1
ATOM 4097 C C . MET B 1 1 ? -13.047 26.625 -19.594 1 27.59 1 MET B C 1
ATOM 4099 O O . MET B 1 1 ? -12.18 25.766 -19.469 1 27.59 1 MET B O 1
ATOM 4103 N N . THR B 1 2 ? -12.609 27.719 -19.125 1 37.59 2 THR B N 1
ATOM 4104 C CA . THR B 1 2 ? -11.656 28.109 -18.094 1 37.59 2 THR B CA 1
ATOM 4105 C C . THR B 1 2 ? -11.906 27.344 -16.812 1 37.59 2 THR B C 1
ATOM 4107 O O . THR B 1 2 ? -13.031 27.297 -16.312 1 37.59 2 THR B O 1
ATOM 4110 N N . ILE B 1 3 ? -11.266 26.344 -16.438 1 49.19 3 ILE B N 1
ATOM 4111 C CA . ILE B 1 3 ? -11.344 25.641 -15.148 1 49.19 3 ILE B CA 1
ATOM 4112 C C . ILE B 1 3 ? -11.695 26.641 -14.047 1 49.19 3 ILE B C 1
ATOM 4114 O O . ILE B 1 3 ? -11.039 27.672 -13.906 1 49.19 3 ILE B O 1
ATOM 4118 N N . SER B 1 4 ? -12.898 26.641 -13.586 1 67.81 4 SER B N 1
ATOM 4119 C CA . SER B 1 4 ? -13.078 27.562 -12.461 1 67.81 4 SER B CA 1
ATOM 4120 C C . SER B 1 4 ? -12.102 27.234 -11.336 1 67.81 4 SER B C 1
ATOM 4122 O O . SER B 1 4 ? -12.227 26.203 -10.68 1 67.81 4 SER B O 1
ATOM 4124 N N . ILE B 1 5 ? -10.906 27.719 -11.289 1 76.75 5 ILE B N 1
ATOM 4125 C CA . ILE B 1 5 ? -9.82 27.625 -10.328 1 76.75 5 ILE B CA 1
ATOM 4126 C C . ILE B 1 5 ? -10.383 27.578 -8.906 1 76.75 5 ILE B C 1
ATOM 4128 O O . ILE B 1 5 ? -9.828 26.922 -8.031 1 76.75 5 ILE B O 1
ATOM 4132 N N . ASP B 1 6 ? -11.641 28 -8.852 1 73.62 6 ASP B N 1
ATOM 4133 C CA . ASP B 1 6 ? -12.258 28.078 -7.535 1 73.62 6 ASP B CA 1
ATOM 4134 C C . ASP B 1 6 ? -12.812 26.719 -7.109 1 73.62 6 ASP B C 1
ATOM 4136 O O . ASP B 1 6 ? -12.992 26.469 -5.918 1 73.62 6 ASP B O 1
ATOM 4140 N N . ALA B 1 7 ? -12.93 25.875 -8.031 1 73 7 ALA B N 1
ATOM 4141 C CA . ALA B 1 7 ? -13.57 24.594 -7.742 1 73 7 ALA B CA 1
ATOM 4142 C C . ALA B 1 7 ? -12.539 23.547 -7.332 1 73 7 ALA B C 1
ATOM 4144 O O . ALA B 1 7 ? -12.898 22.5 -6.777 1 73 7 ALA B O 1
ATOM 4145 N N . LEU B 1 8 ? -11.32 23.812 -7.48 1 76.88 8 LEU B N 1
ATOM 4146 C CA . LEU B 1 8 ? -10.258 22.875 -7.16 1 76.88 8 LEU B CA 1
ATOM 4147 C C . LEU B 1 8 ? -10.031 22.781 -5.656 1 76.88 8 LEU B C 1
ATOM 4149 O O . LEU B 1 8 ? -10.141 23.797 -4.953 1 76.88 8 LEU B O 1
ATOM 4153 N N . SER B 1 9 ? -9.781 21.453 -5.223 1 78.88 9 SER B N 1
ATOM 4154 C CA . SER B 1 9 ? -9.328 21.344 -3.838 1 78.88 9 SER B CA 1
ATOM 4155 C C . SER B 1 9 ? -8.039 22.125 -3.605 1 78.88 9 SER B C 1
ATOM 4157 O O . SER B 1 9 ? -7.344 22.484 -4.559 1 78.88 9 SER B O 1
ATOM 4159 N N . PRO B 1 10 ? -7.77 22.438 -2.338 1 78.88 10 PRO B N 1
ATOM 4160 C CA . PRO B 1 10 ? -6.551 23.203 -2.061 1 78.88 10 PRO B CA 1
ATOM 4161 C C . PRO B 1 10 ? -5.301 22.547 -2.646 1 78.88 10 PRO B C 1
ATOM 4163 O O . PRO B 1 10 ? -4.441 23.234 -3.199 1 78.88 10 PRO B O 1
ATOM 4166 N N . PHE B 1 11 ? -5.25 21.297 -2.594 1 77.38 11 PHE B N 1
ATOM 4167 C CA . PHE B 1 11 ? -4.059 20.594 -3.059 1 77.38 11 PHE B CA 1
ATOM 4168 C C . PHE B 1 11 ? -4.012 20.547 -4.582 1 77.38 11 PHE B C 1
ATOM 4170 O O . PHE B 1 11 ? -2.947 20.734 -5.18 1 77.38 11 PHE B O 1
ATOM 4177 N N . GLU B 1 12 ? -5.121 20.406 -5.176 1 76.94 12 GLU B N 1
ATOM 4178 C CA . GLU B 1 12 ? -5.176 20.391 -6.633 1 76.94 12 GLU B CA 1
ATOM 4179 C C . GLU B 1 12 ? -4.887 21.781 -7.203 1 76.94 12 GLU B C 1
ATOM 4181 O O . GLU B 1 12 ? -4.281 21.906 -8.273 1 76.94 12 GLU B O 1
ATOM 4186 N N . LEU B 1 13 ? -5.336 22.797 -6.461 1 78.81 13 LEU B N 1
ATOM 4187 C CA . LEU B 1 13 ? -5.004 24.172 -6.855 1 78.81 13 LEU B CA 1
ATOM 4188 C C . LEU B 1 13 ? -3.498 24.391 -6.805 1 78.81 13 LEU B C 1
ATOM 4190 O O . LEU B 1 13 ? -2.93 25.016 -7.707 1 78.81 13 LEU B O 1
ATOM 4194 N N . SER B 1 14 ? -2.943 23.891 -5.746 1 81.38 14 SER B N 1
ATOM 4195 C CA . SER B 1 14 ? -1.497 24.031 -5.609 1 81.38 14 SER B CA 1
ATOM 4196 C C . SER B 1 14 ? -0.769 23.359 -6.766 1 81.38 14 SER B C 1
ATOM 4198 O O . SER B 1 14 ? 0.182 23.906 -7.32 1 81.38 14 SER B O 1
ATOM 4200 N N . LEU B 1 15 ? -1.228 22.203 -7.117 1 75.62 15 LEU B N 1
ATOM 4201 C CA . LEU B 1 15 ? -0.617 21.469 -8.219 1 75.62 15 LEU B CA 1
ATOM 4202 C C . LEU B 1 15 ? -0.813 22.219 -9.539 1 75.62 15 LEU B C 1
ATOM 4204 O O . LEU B 1 15 ? 0.093 22.25 -10.375 1 75.62 15 LEU B O 1
ATOM 4208 N N . TYR B 1 16 ? -1.963 22.766 -9.711 1 77.88 16 TYR B N 1
ATOM 4209 C CA . TYR B 1 16 ? -2.279 23.531 -10.906 1 77.88 16 TYR B CA 1
ATOM 4210 C C . TYR B 1 16 ? -1.362 24.75 -11.031 1 77.88 16 TYR B C 1
ATOM 4212 O O . TYR B 1 16 ? -0.809 25.016 -12.102 1 77.88 16 TYR B O 1
ATOM 4220 N N . LEU B 1 17 ? -1.146 25.438 -9.938 1 82.94 17 LEU B N 1
ATOM 4221 C CA . LEU B 1 17 ? -0.329 26.656 -9.93 1 82.94 17 LEU B CA 1
ATOM 4222 C C . LEU B 1 17 ? 1.14 26.312 -10.172 1 82.94 17 LEU B C 1
ATOM 4224 O O . LEU B 1 17 ? 1.853 27.062 -10.844 1 82.94 17 LEU B O 1
ATOM 4228 N N . GLU B 1 18 ? 1.521 25.234 -9.602 1 81.56 18 GLU B N 1
ATOM 4229 C CA . GLU B 1 18 ? 2.902 24.797 -9.781 1 81.56 18 GLU B CA 1
ATOM 4230 C C . GLU B 1 18 ? 3.227 24.594 -11.266 1 81.56 18 GLU B C 1
ATOM 4232 O O . GLU B 1 18 ? 4.359 24.812 -11.688 1 81.56 18 GLU B O 1
ATOM 4237 N N . LYS B 1 19 ? 2.285 24.203 -12.016 1 77.69 19 LYS B N 1
ATOM 4238 C CA . LYS B 1 19 ? 2.479 23.938 -13.445 1 77.69 19 LYS B CA 1
ATOM 4239 C C . LYS B 1 19 ? 2.473 25.234 -14.242 1 77.69 19 LYS B C 1
ATOM 4241 O O . LYS B 1 19 ? 3.055 25.312 -15.328 1 77.69 19 LYS B O 1
ATOM 4246 N N . GLN B 1 20 ? 1.862 26.266 -13.68 1 81.5 20 GLN B N 1
ATOM 4247 C CA . GLN B 1 20 ? 1.651 27.5 -14.43 1 81.5 20 GLN B CA 1
ATOM 4248 C C . GLN B 1 20 ? 2.77 28.5 -14.172 1 81.5 20 GLN B C 1
ATOM 4250 O O . GLN B 1 20 ? 3.033 29.375 -15 1 81.5 20 GLN B O 1
ATOM 4255 N N . ILE B 1 21 ? 3.354 28.375 -13.062 1 83.81 21 ILE B N 1
ATOM 4256 C CA . ILE B 1 21 ? 4.297 29.406 -12.656 1 83.81 21 ILE B CA 1
ATOM 4257 C C . ILE B 1 21 ? 5.695 29.062 -13.172 1 83.81 21 ILE B C 1
ATOM 4259 O O . ILE B 1 21 ? 6.113 27.906 -13.117 1 83.81 21 ILE B O 1
ATOM 4263 N N . GLN B 1 22 ? 6.234 29.969 -13.852 1 78.88 22 GLN B N 1
ATOM 4264 C CA . GLN B 1 22 ? 7.605 29.828 -14.336 1 78.88 22 GLN B CA 1
ATOM 4265 C C . GLN B 1 22 ? 8.594 30.547 -13.43 1 78.88 22 GLN B C 1
ATOM 4267 O O . GLN B 1 22 ? 8.305 31.625 -12.922 1 78.88 22 GLN B O 1
ATOM 4272 N N . SER B 1 23 ? 9.625 29.828 -13.125 1 73.88 23 SER B N 1
ATOM 4273 C CA . SER B 1 23 ? 10.648 30.391 -12.266 1 73.88 23 SER B CA 1
ATOM 4274 C C . SER B 1 23 ? 11.445 31.469 -12.992 1 73.88 23 SER B C 1
ATOM 4276 O O . SER B 1 23 ? 11.656 31.391 -14.203 1 73.88 23 SER B O 1
ATOM 4278 N N . ALA B 1 24 ? 11.633 32.625 -12.289 1 74.06 24 ALA B N 1
ATOM 4279 C CA . ALA B 1 24 ? 12.547 33.656 -12.773 1 74.06 24 ALA B CA 1
ATOM 4280 C C . ALA B 1 24 ? 13.867 33.594 -12.023 1 74.06 24 ALA B C 1
ATOM 4282 O O . ALA B 1 24 ? 13.906 33.281 -10.836 1 74.06 24 ALA B O 1
ATOM 4283 N N . PRO B 1 25 ? 14.945 33.719 -12.719 1 70.75 25 PRO B N 1
ATOM 4284 C CA . PRO B 1 25 ? 16.266 33.656 -12.086 1 70.75 25 PRO B CA 1
ATOM 4285 C C . PRO B 1 25 ? 16.375 34.531 -10.844 1 70.75 25 PRO B C 1
ATOM 4287 O O . PRO B 1 25 ? 16.984 34.125 -9.852 1 70.75 25 PRO B O 1
ATOM 4290 N N . ASP B 1 26 ? 15.797 35.656 -10.789 1 77.62 26 ASP B N 1
ATOM 4291 C CA . ASP B 1 26 ? 15.953 36.594 -9.695 1 77.62 26 ASP B CA 1
ATOM 4292 C C . ASP B 1 26 ? 14.836 36.438 -8.664 1 77.62 26 ASP B C 1
ATOM 4294 O O . ASP B 1 26 ? 14.836 37.094 -7.625 1 77.62 26 ASP B O 1
ATOM 4298 N N . ALA B 1 27 ? 13.984 35.562 -8.906 1 81.62 27 ALA B N 1
ATOM 4299 C CA . ALA B 1 27 ? 12.875 35.312 -7.98 1 81.62 27 ALA B CA 1
ATOM 4300 C C . ALA B 1 27 ? 12.469 33.844 -7.977 1 81.62 27 ALA B C 1
ATOM 4302 O O . ALA B 1 27 ? 11.438 33.469 -8.555 1 81.62 27 ALA B O 1
ATOM 4303 N N . PRO B 1 28 ? 13.227 33.125 -7.211 1 88.56 28 PRO B N 1
ATOM 4304 C CA . PRO B 1 28 ? 12.898 31.703 -7.172 1 88.56 28 PRO B CA 1
ATOM 4305 C C . PRO B 1 28 ? 11.516 31.438 -6.578 1 88.56 28 PRO B C 1
ATOM 4307 O O . PRO B 1 28 ? 11.047 32.188 -5.723 1 88.56 28 PRO B O 1
ATOM 4310 N N . ILE B 1 29 ? 10.883 30.438 -7.062 1 92.44 29 ILE B N 1
ATOM 4311 C CA . ILE B 1 29 ? 9.57 30.047 -6.551 1 92.44 29 ILE B CA 1
ATOM 4312 C C . ILE B 1 29 ? 9.719 29.469 -5.148 1 92.44 29 ILE B C 1
ATOM 4314 O O . ILE B 1 29 ? 10.547 28.578 -4.922 1 92.44 29 ILE B O 1
ATOM 4318 N N . LEU B 1 30 ? 9.055 30.047 -4.215 1 94.75 30 LEU B N 1
ATOM 4319 C CA . LEU B 1 30 ? 8.938 29.5 -2.865 1 94.75 30 LEU B CA 1
ATOM 4320 C C . LEU B 1 30 ? 7.598 28.812 -2.672 1 94.75 30 LEU B C 1
ATOM 4322 O O . LEU B 1 30 ? 6.562 29.469 -2.539 1 94.75 30 LEU B O 1
ATOM 4326 N N . ASN B 1 31 ? 7.637 27.531 -2.66 1 93.69 31 ASN B N 1
ATOM 4327 C CA . ASN B 1 31 ? 6.426 26.766 -2.393 1 93.69 31 ASN B CA 1
ATOM 4328 C C . ASN B 1 31 ? 6.293 26.422 -0.91 1 93.69 31 ASN B C 1
ATOM 4330 O O . ASN B 1 31 ? 6.727 25.359 -0.471 1 93.69 31 ASN B O 1
ATOM 4334 N N . ALA B 1 32 ? 5.641 27.219 -0.206 1 95.12 32 ALA B N 1
ATOM 4335 C CA . ALA B 1 32 ? 5.43 27.031 1.226 1 95.12 32 ALA B CA 1
ATOM 4336 C C . ALA B 1 32 ? 4.074 26.375 1.497 1 95.12 32 ALA B C 1
ATOM 4338 O O . ALA B 1 32 ? 3.57 26.422 2.621 1 95.12 32 ALA B O 1
ATOM 4339 N N . GLY B 1 33 ? 3.512 25.859 0.448 1 92.06 33 GLY B N 1
ATOM 4340 C CA . GLY B 1 33 ? 2.227 25.203 0.591 1 92.06 33 GLY B CA 1
ATOM 4341 C C . GLY B 1 33 ? 2.35 23.703 0.782 1 92.06 33 GLY B C 1
ATOM 4342 O O . GLY B 1 33 ? 1.447 23.062 1.331 1 92.06 33 GLY B O 1
ATOM 4343 N N . ARG B 1 34 ? 3.441 23.125 0.385 1 87.06 34 ARG B N 1
ATOM 4344 C CA . ARG B 1 34 ? 3.631 21.672 0.422 1 87.06 34 ARG B CA 1
ATOM 4345 C C . ARG B 1 34 ? 3.883 21.188 1.846 1 87.06 34 ARG B C 1
ATOM 4347 O O . ARG B 1 34 ? 4.574 21.859 2.619 1 87.06 34 ARG B O 1
ATOM 4354 N N . GLY B 1 35 ? 3.414 19.969 2.107 1 86.31 35 GLY B N 1
ATOM 4355 C CA . GLY B 1 35 ? 3.465 19.484 3.479 1 86.31 35 GLY B CA 1
ATOM 4356 C C . GLY B 1 35 ? 4.648 18.578 3.746 1 86.31 35 GLY B C 1
ATOM 4357 O O . GLY B 1 35 ? 4.945 18.25 4.898 1 86.31 35 GLY B O 1
ATOM 4358 N N . ASN B 1 36 ? 5.391 18.141 2.725 1 90.75 36 ASN B N 1
ATOM 4359 C CA . ASN B 1 36 ? 6.551 17.297 2.992 1 90.75 36 ASN B CA 1
ATOM 4360 C C . ASN B 1 36 ? 7.738 18.125 3.484 1 90.75 36 ASN B C 1
ATOM 4362 O O . ASN B 1 36 ? 8.031 19.188 2.943 1 90.75 36 ASN B O 1
ATOM 4366 N N . PRO B 1 37 ? 8.422 17.625 4.449 1 95.88 37 PRO B N 1
ATOM 4367 C CA . PRO B 1 37 ? 9.57 18.375 4.988 1 95.88 37 PRO B CA 1
ATOM 4368 C C . PRO B 1 37 ? 10.797 18.297 4.09 1 95.88 37 PRO B C 1
ATOM 4370 O O . PRO B 1 37 ? 10.859 17.453 3.191 1 95.88 37 PRO B O 1
ATOM 4373 N N . ASN B 1 38 ? 11.695 19.188 4.289 1 94.88 38 ASN B N 1
ATOM 4374 C CA . ASN B 1 38 ? 12.922 19.172 3.508 1 94.88 38 ASN B CA 1
ATOM 4375 C C . ASN B 1 38 ? 14.07 18.516 4.281 1 94.88 38 ASN B C 1
ATOM 4377 O O . ASN B 1 38 ? 15.242 18.812 4.027 1 94.88 38 ASN B O 1
ATOM 4381 N N . TRP B 1 39 ? 13.75 17.75 5.352 1 95.19 39 TRP B N 1
ATOM 4382 C CA . TRP B 1 39 ? 14.758 16.984 6.09 1 95.19 39 TRP B CA 1
ATOM 4383 C C . TRP B 1 39 ? 14.492 15.492 5.992 1 95.19 39 TRP B C 1
ATOM 4385 O O . TRP B 1 39 ? 13.43 15.07 5.543 1 95.19 39 TRP B O 1
ATOM 4395 N N . THR B 1 40 ? 15.477 14.688 6.277 1 96 40 THR B N 1
ATOM 4396 C CA . THR B 1 40 ? 15.367 13.234 6.375 1 96 40 THR B CA 1
ATOM 4397 C C . THR B 1 40 ? 16.062 12.719 7.633 1 96 40 THR B C 1
ATOM 4399 O O . THR B 1 40 ? 16.797 13.461 8.281 1 96 40 THR B O 1
ATOM 4402 N N . ALA B 1 41 ? 15.773 11.531 8.008 1 97.12 41 ALA B N 1
ATOM 4403 C CA . ALA B 1 41 ? 16.5 10.805 9.055 1 97.12 41 ALA B CA 1
ATOM 4404 C C . ALA B 1 41 ? 17.5 9.828 8.453 1 97.12 41 ALA B C 1
ATOM 4406 O O . ALA B 1 41 ? 17.156 8.688 8.148 1 97.12 41 ALA B O 1
ATOM 4407 N N . PRO B 1 42 ? 18.75 10.195 8.336 1 96.88 42 PRO B N 1
ATOM 4408 C CA . PRO B 1 42 ? 19.719 9.391 7.574 1 96.88 42 PRO B CA 1
ATOM 4409 C C . PRO B 1 42 ? 20.125 8.109 8.305 1 96.88 42 PRO B C 1
ATOM 4411 O O . PRO B 1 42 ? 20.328 7.074 7.668 1 96.88 42 PRO B O 1
ATOM 4414 N N . VAL B 1 43 ? 20.188 8.102 9.641 1 97.5 43 VAL B N 1
ATOM 4415 C CA . VAL B 1 43 ? 20.781 7 10.391 1 97.5 43 VAL B CA 1
ATOM 4416 C C . VAL B 1 43 ? 19.922 5.746 10.234 1 97.5 43 VAL B C 1
ATOM 4418 O O . VAL B 1 43 ? 20.422 4.676 9.891 1 97.5 43 VAL B O 1
ATOM 4421 N N . PRO B 1 44 ? 18.609 5.848 10.508 1 98.56 44 PRO B N 1
ATOM 4422 C CA . PRO B 1 44 ? 17.812 4.633 10.312 1 98.56 44 PRO B CA 1
ATOM 4423 C C . PRO B 1 44 ? 17.797 4.172 8.852 1 98.56 44 PRO B C 1
ATOM 4425 O O . PRO B 1 44 ? 17.719 2.969 8.586 1 98.56 44 PRO B O 1
ATOM 4428 N N . ARG B 1 45 ? 17.859 5.074 7.863 1 98.44 45 ARG B N 1
ATOM 4429 C CA . ARG B 1 45 ? 17.938 4.691 6.457 1 98.44 45 ARG B CA 1
ATOM 4430 C C . ARG B 1 45 ? 19.25 3.953 6.168 1 98.44 45 ARG B C 1
ATOM 4432 O O . ARG B 1 45 ? 19.25 2.934 5.477 1 98.44 45 ARG B O 1
ATOM 4439 N N . GLU B 1 46 ? 20.328 4.512 6.695 1 98.06 46 GLU B N 1
ATOM 4440 C CA . GLU B 1 46 ? 21.625 3.844 6.52 1 98.06 46 GLU B CA 1
ATOM 4441 C C . GLU B 1 46 ? 21.594 2.432 7.094 1 98.06 46 GLU B C 1
ATOM 4443 O O . GLU B 1 46 ? 22.109 1.495 6.48 1 98.06 46 GLU B O 1
ATOM 4448 N N . ALA B 1 47 ? 21.016 2.279 8.297 1 98.81 47 ALA B N 1
ATOM 4449 C CA . ALA B 1 47 ? 20.891 0.965 8.922 1 98.81 47 ALA B CA 1
ATOM 4450 C C . ALA B 1 47 ? 20.062 0.022 8.039 1 98.81 47 ALA B C 1
ATOM 4452 O O . ALA B 1 47 ? 20.406 -1.157 7.906 1 98.81 47 ALA B O 1
ATOM 4453 N N . PHE B 1 48 ? 19.016 0.528 7.461 1 98.88 48 PHE B N 1
ATOM 4454 C CA . PHE B 1 48 ? 18.141 -0.252 6.594 1 98.88 48 PHE B CA 1
ATOM 4455 C C . PHE B 1 48 ? 18.906 -0.794 5.395 1 98.88 48 PHE B C 1
ATOM 4457 O O . PHE B 1 48 ? 18.828 -1.985 5.09 1 98.88 48 PHE B O 1
ATOM 4464 N N . PHE B 1 49 ? 19.609 0.083 4.707 1 98.81 49 PHE B N 1
ATOM 4465 C CA . PHE B 1 49 ? 20.312 -0.316 3.492 1 98.81 49 PHE B CA 1
ATOM 4466 C C . PHE B 1 49 ? 21.469 -1.244 3.816 1 98.81 49 PHE B C 1
ATOM 4468 O O . PHE B 1 49 ? 21.781 -2.164 3.053 1 98.81 49 PHE B O 1
ATOM 4475 N N . LEU B 1 50 ? 22.156 -1.076 4.996 1 98.69 50 LEU B N 1
ATOM 4476 C CA . LEU B 1 50 ? 23.219 -1.979 5.426 1 98.69 50 LEU B CA 1
ATOM 4477 C C . LEU B 1 50 ? 22.656 -3.361 5.75 1 98.69 50 LEU B C 1
ATOM 4479 O O . LEU B 1 50 ? 23.234 -4.379 5.359 1 98.69 50 LEU B O 1
ATOM 4483 N N . LEU B 1 51 ? 21.547 -3.365 6.48 1 98.81 51 LEU B N 1
ATOM 4484 C CA . LEU B 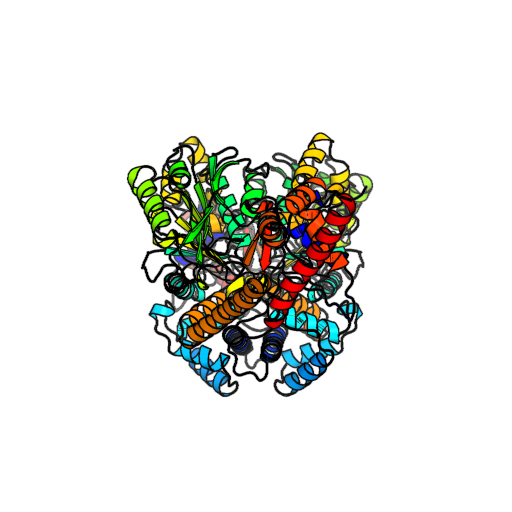1 51 ? 20.891 -4.625 6.809 1 98.81 51 LEU B CA 1
ATOM 4485 C C . LEU B 1 51 ? 20.516 -5.395 5.547 1 98.81 51 LEU B C 1
ATOM 4487 O O . LEU B 1 51 ? 20.703 -6.609 5.477 1 98.81 51 LEU B O 1
ATOM 4491 N N . GLY B 1 52 ? 19.953 -4.672 4.566 1 98.62 52 GLY B N 1
ATOM 4492 C CA . GLY B 1 52 ? 19.594 -5.289 3.299 1 98.62 52 GLY B CA 1
ATOM 4493 C C . GLY B 1 52 ? 20.797 -5.871 2.561 1 98.62 52 GLY B C 1
ATOM 4494 O O . GLY B 1 52 ? 20.719 -6.973 2.012 1 98.62 52 GLY B O 1
ATOM 4495 N N . GLN B 1 53 ? 21.875 -5.117 2.527 1 97.75 53 GLN B N 1
ATOM 4496 C CA . GLN B 1 53 ? 23.078 -5.605 1.877 1 97.75 53 GLN B CA 1
ATOM 4497 C C . GLN B 1 53 ? 23.562 -6.898 2.52 1 97.75 53 GLN B C 1
ATOM 4499 O O . GLN B 1 53 ? 23.922 -7.848 1.821 1 97.75 53 GLN B O 1
ATOM 4504 N N . PHE B 1 54 ? 23.625 -6.934 3.84 1 97.62 54 PHE B N 1
ATOM 4505 C CA . PHE B 1 54 ? 24.031 -8.133 4.566 1 97.62 54 PHE B CA 1
ATOM 4506 C C . PHE B 1 54 ? 23.094 -9.289 4.262 1 97.62 54 PHE B C 1
ATOM 4508 O O . PHE B 1 54 ? 23.531 -10.406 4 1 97.62 54 PHE B O 1
ATOM 4515 N N . ALA B 1 55 ? 21.75 -9 4.281 1 97.75 55 ALA B N 1
ATOM 4516 C CA . ALA B 1 55 ? 20.75 -10.039 4.062 1 97.75 55 ALA B CA 1
ATOM 4517 C C . ALA B 1 55 ? 20.891 -10.656 2.674 1 97.75 55 ALA B C 1
ATOM 4519 O O . ALA B 1 55 ? 20.719 -11.867 2.506 1 97.75 55 ALA B O 1
ATOM 4520 N N . VAL B 1 56 ? 21.172 -9.836 1.656 1 96.94 56 VAL B N 1
ATOM 4521 C CA . VAL B 1 56 ? 21.359 -10.359 0.306 1 96.94 56 VAL B CA 1
ATOM 4522 C C . VAL B 1 56 ? 22.547 -11.32 0.281 1 96.94 56 VAL B C 1
ATOM 4524 O O . VAL B 1 56 ? 22.484 -12.367 -0.356 1 96.94 56 VAL B O 1
ATOM 4527 N N . GLN B 1 57 ? 23.625 -10.945 0.984 1 94.38 57 GLN B N 1
ATOM 4528 C CA . GLN B 1 57 ? 24.781 -11.828 1.069 1 94.38 57 GLN B CA 1
ATOM 4529 C C . GLN B 1 57 ? 24.391 -13.172 1.688 1 94.38 57 GLN B C 1
ATOM 4531 O O . GLN B 1 57 ? 24.891 -14.219 1.26 1 94.38 57 GLN B O 1
ATOM 4536 N N . GLU B 1 58 ? 23.5 -13.086 2.658 1 94.25 58 GLU B N 1
ATOM 4537 C CA . GLU B 1 58 ? 23.078 -14.297 3.348 1 94.25 58 GLU B CA 1
ATOM 4538 C C . GLU B 1 58 ? 22.25 -15.188 2.428 1 94.25 58 GLU B C 1
ATOM 4540 O O . GLU B 1 58 ? 22.156 -16.406 2.646 1 94.25 58 GLU B O 1
ATOM 4545 N N . THR B 1 59 ? 21.594 -14.594 1.404 1 94.44 59 THR B N 1
ATOM 4546 C CA . THR B 1 59 ? 20.781 -15.398 0.484 1 94.44 59 THR B CA 1
ATOM 4547 C C . THR B 1 59 ? 21.672 -16.062 -0.565 1 94.44 59 THR B C 1
ATOM 4549 O O . THR B 1 59 ? 21.234 -16.984 -1.256 1 94.44 59 THR B O 1
ATOM 4552 N N . ARG B 1 60 ? 22.859 -15.453 -0.77 1 89.62 60 ARG B N 1
ATOM 4553 C CA . ARG B 1 60 ? 23.75 -15.938 -1.82 1 89.62 60 ARG B CA 1
ATOM 4554 C C . ARG B 1 60 ? 24.75 -16.938 -1.267 1 89.62 60 ARG B C 1
ATOM 4556 O O . ARG B 1 60 ? 25.25 -16.781 -0.146 1 89.62 60 ARG B O 1
ATOM 4563 N N . LYS B 1 61 ? 24.328 -18.25 -1.412 1 69.12 61 LYS B N 1
ATOM 4564 C CA . LYS B 1 61 ? 25.312 -19.25 -1.023 1 69.12 61 LYS B CA 1
ATOM 4565 C C . LYS B 1 61 ? 26.547 -19.203 -1.938 1 69.12 61 LYS B C 1
ATOM 4567 O O . LYS B 1 61 ? 26.469 -18.656 -3.043 1 69.12 61 LYS B O 1
ATOM 4572 N N . SER B 1 62 ? 27.797 -19.375 -1.357 1 58.28 62 SER B N 1
ATOM 4573 C CA . SER B 1 62 ? 29.047 -19.469 -2.111 1 58.28 62 SER B CA 1
ATOM 4574 C C . SER B 1 62 ? 28.828 -20.172 -3.447 1 58.28 62 SER B C 1
ATOM 4576 O O . SER B 1 62 ? 29.781 -20.641 -4.066 1 58.28 62 SER B O 1
ATOM 4578 N N . SER B 1 63 ? 27.484 -20.125 -3.922 1 62.84 63 SER B N 1
ATOM 4579 C CA . SER B 1 63 ? 27.234 -20.844 -5.168 1 62.84 63 SER B CA 1
ATOM 4580 C C . SER B 1 63 ? 27.266 -19.906 -6.367 1 62.84 63 SER B C 1
ATOM 4582 O O . SER B 1 63 ? 27.156 -18.688 -6.211 1 62.84 63 SER B O 1
ATOM 4584 N N . SER B 1 64 ? 27.688 -20.391 -7.547 1 67.69 64 SER B N 1
ATOM 4585 C CA . SER B 1 64 ? 27.688 -19.719 -8.844 1 67.69 64 SER B CA 1
ATOM 4586 C C . SER B 1 64 ? 26.281 -19.469 -9.352 1 67.69 64 SER B C 1
ATOM 4588 O O . SER B 1 64 ? 26.094 -18.875 -10.414 1 67.69 64 SER B O 1
ATOM 4590 N N . ALA B 1 65 ? 25.344 -19.688 -8.547 1 79.12 65 ALA B N 1
ATOM 4591 C CA . ALA B 1 65 ? 23.953 -19.516 -8.953 1 79.12 65 ALA B CA 1
ATOM 4592 C C . ALA B 1 65 ? 23.547 -18.047 -8.977 1 79.12 65 ALA B C 1
ATOM 4594 O O . ALA B 1 65 ? 24.047 -17.25 -8.18 1 79.12 65 ALA B O 1
ATOM 4595 N N . LEU B 1 66 ? 22.734 -17.719 -9.992 1 89.44 66 LEU B N 1
ATOM 4596 C CA . LEU B 1 66 ? 22.203 -16.359 -10.102 1 89.44 66 LEU B CA 1
ATOM 4597 C C . LEU B 1 66 ? 21 -16.156 -9.188 1 89.44 66 LEU B C 1
ATOM 4599 O O . LEU B 1 66 ? 20.641 -15.031 -8.859 1 89.44 66 LEU B O 1
ATOM 4603 N N . VAL B 1 67 ? 20.453 -17.328 -8.758 1 91.31 67 VAL B N 1
ATOM 4604 C CA . VAL B 1 67 ? 19.297 -17.297 -7.863 1 91.31 67 VAL B CA 1
ATOM 4605 C C . VAL B 1 67 ? 19.781 -17.344 -6.41 1 91.31 67 VAL B C 1
ATOM 4607 O O . VAL B 1 67 ? 20.75 -18.016 -6.086 1 91.31 67 VAL B O 1
ATOM 4610 N N . GLY B 1 68 ? 19.172 -16.5 -5.625 1 90.44 68 GLY B N 1
ATOM 4611 C CA . GLY B 1 68 ? 19.391 -16.562 -4.191 1 90.44 68 GLY B CA 1
ATOM 4612 C C . GLY B 1 68 ? 18.359 -17.406 -3.467 1 90.44 68 GLY B C 1
ATOM 4613 O O . GLY B 1 68 ? 17.297 -17.703 -4.012 1 90.44 68 GLY B O 1
ATOM 4614 N N . LYS B 1 69 ? 18.688 -17.844 -2.258 1 90.31 69 LYS B N 1
ATOM 4615 C CA . LYS B 1 69 ? 17.781 -18.656 -1.438 1 90.31 69 LYS B CA 1
ATOM 4616 C C . LYS B 1 69 ? 17.047 -17.797 -0.416 1 90.31 69 LYS B C 1
ATOM 4618 O O . LYS B 1 69 ? 17.297 -16.594 -0.315 1 90.31 69 LYS B O 1
ATOM 4623 N N . GLN B 1 70 ? 16.125 -18.406 0.284 1 89.81 70 GLN B N 1
ATOM 4624 C CA . GLN B 1 70 ? 15.414 -17.75 1.374 1 89.81 70 GLN B CA 1
ATOM 4625 C C . GLN B 1 70 ? 16.281 -17.688 2.631 1 89.81 70 GLN B C 1
ATOM 4627 O O . GLN B 1 70 ? 17.203 -18.469 2.793 1 89.81 70 GLN B O 1
ATOM 4632 N N . ILE B 1 71 ? 16 -16.766 3.441 1 89.19 71 ILE B N 1
ATOM 4633 C CA . ILE B 1 71 ? 16.656 -16.656 4.742 1 89.19 71 ILE B CA 1
ATOM 4634 C C . ILE B 1 71 ? 16.141 -17.75 5.672 1 89.19 71 ILE B C 1
ATOM 4636 O O . ILE B 1 71 ? 14.93 -17.891 5.863 1 89.19 71 ILE B O 1
ATOM 4640 N N . LYS B 1 72 ? 17.047 -18.5 6.164 1 84.25 72 LYS B N 1
ATOM 4641 C CA . LYS B 1 72 ? 16.719 -19.531 7.145 1 84.25 72 LYS B CA 1
ATOM 4642 C C . LYS B 1 72 ? 17.234 -19.172 8.531 1 84.25 72 LYS B C 1
ATOM 4644 O O . LYS B 1 72 ? 18.125 -18.312 8.664 1 84.25 72 LYS B O 1
ATOM 4649 N N . ALA B 1 73 ? 16.703 -19.828 9.492 1 80.12 73 ALA B N 1
ATOM 4650 C CA . ALA B 1 73 ? 17.156 -19.578 10.859 1 80.12 73 ALA B CA 1
ATOM 4651 C C . ALA B 1 73 ? 18.609 -20.016 11.031 1 80.12 73 ALA B C 1
ATOM 4653 O O . ALA B 1 73 ? 18.984 -21.125 10.641 1 80.12 73 ALA B O 1
ATOM 4654 N N . ALA B 1 74 ? 19.406 -19.109 11.547 1 84.25 74 ALA B N 1
ATOM 4655 C CA . ALA B 1 74 ? 20.812 -19.359 11.836 1 84.25 74 ALA B CA 1
ATOM 4656 C C . ALA B 1 74 ? 21.266 -18.594 13.078 1 84.25 74 ALA B C 1
ATOM 4658 O O . ALA B 1 74 ? 21.375 -17.375 13.062 1 84.25 74 ALA B O 1
ATOM 4659 N N . PRO B 1 75 ? 21.5 -19.312 14.039 1 81.25 75 PRO B N 1
ATOM 4660 C CA . PRO B 1 75 ? 21.891 -18.672 15.289 1 81.25 75 PRO B CA 1
ATOM 4661 C C . PRO B 1 75 ? 23.156 -17.812 15.141 1 81.25 75 PRO B C 1
ATOM 4663 O O . PRO B 1 75 ? 23.344 -16.844 15.867 1 81.25 75 PRO B O 1
ATOM 4666 N N . GLU B 1 76 ? 23.984 -18.125 14.25 1 91.62 76 GLU B N 1
ATOM 4667 C CA . GLU B 1 76 ? 25.266 -17.453 14.117 1 91.62 76 GLU B CA 1
ATOM 4668 C C . GLU B 1 76 ? 25.141 -16.188 13.258 1 91.62 76 GLU B C 1
ATOM 4670 O O . GLU B 1 76 ? 26.109 -15.469 13.055 1 91.62 76 GLU B O 1
ATOM 4675 N N . ARG B 1 77 ? 23.969 -15.953 12.82 1 94.44 77 ARG B N 1
ATOM 4676 C CA . ARG B 1 77 ? 23.781 -14.867 11.859 1 94.44 77 ARG B CA 1
ATOM 4677 C C . ARG B 1 77 ? 24.109 -13.516 12.484 1 94.44 77 ARG B C 1
ATOM 4679 O O . ARG B 1 77 ? 24.688 -12.648 11.836 1 94.44 77 ARG B O 1
ATOM 4686 N N . MET B 1 78 ? 23.656 -13.297 13.742 1 96.25 78 MET B N 1
ATOM 4687 C CA . MET B 1 78 ? 23.938 -12.023 14.398 1 96.25 78 MET B CA 1
ATOM 4688 C C . MET B 1 78 ? 25.438 -11.758 14.453 1 96.25 78 MET B C 1
ATOM 4690 O O . MET B 1 78 ? 25.875 -10.625 14.234 1 96.25 78 MET B O 1
ATOM 4694 N N . GLY B 1 79 ? 26.234 -12.836 14.797 1 96.69 79 GLY B N 1
ATOM 4695 C CA . GLY B 1 79 ? 27.688 -12.688 14.789 1 96.69 79 GLY B CA 1
ATOM 4696 C C . GLY B 1 79 ? 28.234 -12.289 13.43 1 96.69 79 GLY B C 1
ATOM 4697 O O . GLY B 1 79 ? 29.125 -11.445 13.336 1 96.69 79 GLY B O 1
ATOM 4698 N N . ARG B 1 80 ? 27.719 -12.859 12.344 1 96.38 80 ARG B N 1
ATOM 4699 C CA . ARG B 1 80 ? 28.141 -12.508 10.992 1 96.38 80 ARG B CA 1
ATOM 4700 C C . ARG B 1 80 ? 27.766 -11.07 10.648 1 96.38 80 ARG B C 1
ATOM 4702 O O . ARG B 1 80 ? 28.516 -10.375 9.953 1 96.38 80 ARG B O 1
ATOM 4709 N N . LEU B 1 81 ? 26.578 -10.648 11.125 1 97.81 81 LEU B N 1
ATOM 4710 C CA . LEU B 1 81 ? 26.172 -9.266 10.922 1 97.81 81 LEU B CA 1
ATOM 4711 C C . LEU B 1 81 ? 27.156 -8.312 11.594 1 97.81 81 LEU B C 1
ATOM 4713 O O . LEU B 1 81 ? 27.594 -7.324 10.992 1 97.81 81 LEU B O 1
ATOM 4717 N N . GLN B 1 82 ? 27.5 -8.602 12.836 1 97.75 82 GLN B N 1
ATOM 4718 C CA . GLN B 1 82 ? 28.406 -7.742 13.57 1 97.75 82 GLN B CA 1
ATOM 4719 C C . GLN B 1 82 ? 29.766 -7.668 12.875 1 97.75 82 GLN B C 1
ATOM 4721 O O . GLN B 1 82 ? 30.391 -6.602 12.828 1 97.75 82 GLN B O 1
ATOM 4726 N N . THR B 1 83 ? 30.234 -8.773 12.32 1 97.56 83 THR B N 1
ATOM 4727 C CA . THR B 1 83 ? 31.484 -8.789 11.562 1 97.56 83 THR B CA 1
ATOM 4728 C C . THR B 1 83 ? 31.359 -7.934 10.305 1 97.56 83 THR B C 1
ATOM 4730 O O . THR B 1 83 ? 32.25 -7.156 9.984 1 97.56 83 THR B O 1
ATOM 4733 N N . PHE B 1 84 ? 30.266 -8.078 9.617 1 97.06 84 PHE B N 1
ATOM 4734 C CA . PHE B 1 84 ? 29.984 -7.277 8.438 1 97.06 84 PHE B CA 1
ATOM 4735 C C . PHE B 1 84 ? 30 -5.789 8.766 1 97.06 84 PHE B C 1
ATOM 4737 O O . PHE B 1 84 ? 30.562 -4.992 8.016 1 97.06 84 PHE B O 1
ATOM 4744 N N . LEU B 1 85 ? 29.391 -5.402 9.898 1 98 85 LEU B N 1
ATOM 4745 C CA . LEU B 1 85 ? 29.266 -4.004 10.297 1 98 85 LEU B CA 1
ATOM 4746 C C . LEU B 1 85 ? 30.625 -3.408 10.641 1 98 85 LEU B C 1
ATOM 4748 O O . LEU B 1 85 ? 30.828 -2.199 10.508 1 98 85 LEU B O 1
ATOM 4752 N N . THR B 1 86 ? 31.609 -4.203 11.047 1 97.44 86 THR B N 1
ATOM 4753 C CA . THR B 1 86 ? 32.938 -3.709 11.336 1 97.44 86 THR B CA 1
ATOM 4754 C C . THR B 1 86 ? 33.625 -3.201 10.062 1 97.44 86 THR B C 1
ATOM 4756 O O . THR B 1 86 ? 34.438 -2.283 10.109 1 97.44 86 THR B O 1
ATOM 4759 N N . THR B 1 87 ? 33.219 -3.742 8.945 1 95.44 87 THR B N 1
ATOM 4760 C CA . THR B 1 87 ? 33.812 -3.346 7.68 1 95.44 87 THR B CA 1
ATOM 4761 C C . THR B 1 87 ? 33 -2.244 7.008 1 95.44 87 THR B C 1
ATOM 4763 O O . THR B 1 87 ? 33.375 -1.759 5.938 1 95.44 87 THR B O 1
ATOM 4766 N N . HIS B 1 88 ? 31.969 -1.886 7.613 1 95.94 88 HIS B N 1
ATOM 4767 C CA . HIS B 1 88 ? 31.094 -0.817 7.129 1 95.94 88 HIS B CA 1
ATOM 4768 C C . HIS B 1 88 ? 30.781 0.183 8.234 1 95.94 88 HIS B C 1
ATOM 4770 O O . HIS B 1 88 ? 29.625 0.358 8.609 1 95.94 88 HIS B O 1
ATOM 4776 N N . PRO B 1 89 ? 31.766 0.822 8.695 1 95.81 89 PRO B N 1
ATOM 4777 C CA . PRO B 1 89 ? 31.531 1.706 9.844 1 95.81 89 PRO B CA 1
ATOM 4778 C C . PRO B 1 89 ? 30.672 2.916 9.492 1 95.81 89 PRO B C 1
ATOM 4780 O O . PRO B 1 89 ? 30.641 3.348 8.336 1 95.81 89 PRO B O 1
ATOM 4783 N N . GLY B 1 90 ? 29.969 3.479 10.406 1 94.94 90 GLY B N 1
ATOM 4784 C CA . GLY B 1 90 ? 29.109 4.652 10.266 1 94.94 90 GLY B CA 1
ATOM 4785 C C . GLY B 1 90 ? 27.938 4.652 11.234 1 94.94 90 GLY B C 1
ATOM 4786 O O . GLY B 1 90 ? 27.766 3.709 12.008 1 94.94 90 GLY B O 1
ATOM 4787 N N . PRO B 1 91 ? 27.203 5.723 11.25 1 95.06 91 PRO B N 1
ATOM 4788 C CA . PRO B 1 91 ? 26.094 5.844 12.195 1 95.06 91 PRO B CA 1
ATOM 4789 C C . PRO B 1 91 ? 25.078 4.723 12.047 1 95.06 91 PRO B C 1
ATOM 4791 O O . PRO B 1 91 ? 24.5 4.266 13.039 1 95.06 91 PRO B O 1
ATOM 4794 N N . GLY B 1 92 ? 24.812 4.277 10.789 1 97.5 92 GLY B N 1
ATOM 4795 C CA . GLY B 1 92 ? 23.891 3.168 10.578 1 97.5 92 GLY B CA 1
ATOM 4796 C C . GLY B 1 92 ? 24.391 1.867 11.18 1 97.5 92 GLY B C 1
ATOM 4797 O O . GLY B 1 92 ? 23.594 1.103 11.742 1 97.5 92 GLY B O 1
ATOM 4798 N N . ALA B 1 93 ? 25.688 1.619 11.039 1 98.31 93 ALA B N 1
ATOM 4799 C CA . ALA B 1 93 ? 26.297 0.431 11.625 1 98.31 93 ALA B CA 1
ATOM 4800 C C . ALA B 1 93 ? 26.234 0.483 13.148 1 98.31 93 ALA B C 1
ATOM 4802 O O . ALA B 1 93 ? 25.969 -0.528 13.805 1 98.31 93 ALA B O 1
ATOM 4803 N N . ASP B 1 94 ? 26.531 1.704 13.711 1 97.94 94 ASP B N 1
ATOM 4804 C CA . ASP B 1 94 ? 26.453 1.889 15.156 1 97.94 94 ASP B CA 1
ATOM 4805 C C . ASP B 1 94 ? 25.047 1.602 15.672 1 97.94 94 ASP B C 1
ATOM 4807 O O . ASP B 1 94 ? 24.875 0.963 16.719 1 97.94 94 ASP B O 1
ATOM 4811 N N . PHE B 1 95 ? 24.078 2.051 15 1 98.31 95 PHE B N 1
ATOM 4812 C CA . PHE B 1 95 ? 22.688 1.848 15.359 1 98.31 95 PHE B CA 1
ATOM 4813 C C . PHE B 1 95 ? 22.312 0.368 15.312 1 98.31 95 PHE B C 1
ATOM 4815 O O . PHE B 1 95 ? 21.672 -0.149 16.219 1 98.31 95 PHE B O 1
ATOM 4822 N N . LEU B 1 96 ? 22.719 -0.378 14.211 1 98.75 96 LEU B N 1
ATOM 4823 C CA . LEU B 1 96 ? 22.453 -1.812 14.125 1 98.75 96 LEU B CA 1
ATOM 4824 C C . LEU B 1 96 ? 23.141 -2.559 15.266 1 98.75 96 LEU B C 1
ATOM 4826 O O . LEU B 1 96 ? 22.578 -3.516 15.805 1 98.75 96 LEU B O 1
ATOM 4830 N N . ASN B 1 97 ? 24.344 -2.143 15.609 1 98.31 97 ASN B N 1
ATOM 4831 C CA . ASN B 1 97 ? 25.031 -2.742 16.75 1 98.31 97 ASN B CA 1
ATOM 4832 C C . ASN B 1 97 ? 24.281 -2.494 18.047 1 98.31 97 ASN B C 1
ATOM 4834 O O . ASN B 1 97 ? 24.25 -3.355 18.938 1 98.31 97 ASN B O 1
ATOM 4838 N N . TRP B 1 98 ? 23.766 -1.251 18.172 1 98.12 98 TRP B N 1
ATOM 4839 C CA . TRP B 1 98 ? 22.938 -0.946 19.328 1 98.12 98 TRP B CA 1
ATOM 4840 C C . TRP B 1 98 ? 21.75 -1.9 19.422 1 98.12 98 TRP B C 1
ATOM 4842 O O . TRP B 1 98 ? 21.391 -2.369 20.5 1 98.12 98 TRP B O 1
ATOM 4852 N N . ILE B 1 99 ? 21.109 -2.244 18.297 1 98.19 99 ILE B N 1
ATOM 4853 C CA . ILE B 1 99 ? 19.969 -3.152 18.25 1 98.19 99 ILE B CA 1
ATOM 4854 C C . ILE B 1 99 ? 20.422 -4.555 18.656 1 98.19 99 ILE B C 1
ATOM 4856 O O . ILE B 1 99 ? 19.688 -5.262 19.359 1 98.19 99 ILE B O 1
ATOM 4860 N N . CYS B 1 100 ? 21.625 -4.996 18.219 1 97.44 100 CYS B N 1
ATOM 4861 C CA . CYS B 1 100 ? 22.156 -6.312 18.547 1 97.44 100 CYS B CA 1
ATOM 4862 C C . CYS B 1 100 ? 22.344 -6.461 20.062 1 97.44 100 CYS B C 1
ATOM 4864 O O . CYS B 1 100 ? 22.469 -7.578 20.562 1 97.44 100 CYS B O 1
ATOM 4866 N N . GLN B 1 101 ? 22.297 -5.309 20.766 1 96.75 101 GLN B N 1
ATOM 4867 C CA . GLN B 1 101 ? 22.5 -5.328 22.203 1 96.75 101 GLN B CA 1
ATOM 4868 C C . GLN B 1 101 ? 21.234 -4.895 22.938 1 96.75 101 GLN B C 1
ATOM 4870 O O . GLN B 1 101 ? 21.25 -4.75 24.172 1 96.75 101 GLN B O 1
ATOM 4875 N N . ALA B 1 102 ? 20.219 -4.633 22.219 1 96 102 ALA B N 1
ATOM 4876 C CA . ALA B 1 102 ? 18.984 -4.098 22.797 1 96 102 ALA B CA 1
ATOM 4877 C C . ALA B 1 102 ? 18.312 -5.129 23.688 1 96 102 ALA B C 1
ATOM 4879 O O . ALA B 1 102 ? 18.531 -6.332 23.547 1 96 102 ALA B O 1
ATOM 4880 N N . ASP B 1 103 ? 17.516 -4.66 24.594 1 94.44 103 ASP B N 1
ATOM 4881 C CA . ASP B 1 103 ? 16.734 -5.512 25.484 1 94.44 103 ASP B CA 1
ATOM 4882 C C . ASP B 1 103 ? 15.641 -6.254 24.703 1 94.44 103 ASP B C 1
ATOM 4884 O O . ASP B 1 103 ? 15.008 -5.688 23.812 1 94.44 103 ASP B O 1
ATOM 4888 N N . GLN B 1 104 ? 15.43 -7.512 25.078 1 94.69 104 GLN B N 1
ATOM 4889 C CA . GLN B 1 104 ? 14.43 -8.352 24.422 1 94.69 104 GLN B CA 1
ATOM 4890 C C . GLN B 1 104 ? 13.031 -7.762 24.578 1 94.69 104 GLN B C 1
ATOM 4892 O O . GLN B 1 104 ? 12.172 -7.957 23.703 1 94.69 104 GLN B O 1
ATOM 4897 N N . GLN B 1 105 ? 12.758 -7.039 25.562 1 93.06 105 GLN B N 1
ATOM 4898 C CA . GLN B 1 105 ? 11.453 -6.426 25.781 1 93.06 105 GLN B CA 1
ATOM 4899 C C . GLN B 1 105 ? 11.164 -5.355 24.734 1 93.06 105 GLN B C 1
ATOM 4901 O O . GLN B 1 105 ? 10.016 -5.191 24.297 1 93.06 105 GLN B O 1
ATOM 4906 N N . LEU B 1 106 ? 12.172 -4.668 24.328 1 95.5 106 LEU B N 1
ATOM 4907 C CA . LEU B 1 106 ? 12.047 -3.625 23.328 1 95.5 106 LEU B CA 1
ATOM 4908 C C . LEU B 1 106 ? 11.75 -4.227 21.953 1 95.5 106 LEU B C 1
ATOM 4910 O O . LEU B 1 106 ? 10.953 -3.688 21.188 1 95.5 106 LEU B O 1
ATOM 4914 N N . LEU B 1 107 ? 12.352 -5.375 21.703 1 97.38 107 LEU B N 1
ATOM 4915 C CA . LEU B 1 107 ? 12.258 -5.992 20.391 1 97.38 107 LEU B CA 1
ATOM 4916 C C . LEU B 1 107 ? 11.109 -6.992 20.344 1 97.38 107 LEU B C 1
ATOM 4918 O O . LEU B 1 107 ? 10.664 -7.371 19.25 1 97.38 107 LEU B O 1
ATOM 4922 N N . GLY B 1 108 ? 10.625 -7.488 21.5 1 96.31 108 GLY B N 1
ATOM 4923 C CA . GLY B 1 108 ? 9.625 -8.547 21.578 1 96.31 108 GLY B CA 1
ATOM 4924 C C . GLY B 1 108 ? 10.211 -9.93 21.359 1 96.31 108 GLY B C 1
ATOM 4925 O O . GLY B 1 108 ? 9.477 -10.922 21.328 1 96.31 108 GLY B O 1
ATOM 4926 N N . MET B 1 109 ? 11.516 -10.07 21.156 1 96.56 109 MET B N 1
ATOM 4927 C CA . MET B 1 109 ? 12.281 -11.297 20.938 1 96.56 109 MET B CA 1
ATOM 4928 C C . MET B 1 109 ? 13.773 -11.055 21.188 1 96.56 109 MET B C 1
ATOM 4930 O O . MET B 1 109 ? 14.188 -9.93 21.453 1 96.56 109 MET B O 1
ATOM 4934 N N . THR B 1 110 ? 14.531 -12.109 21.188 1 96.19 110 THR B N 1
ATOM 4935 C CA . THR B 1 110 ? 15.969 -11.93 21.375 1 96.19 110 THR B CA 1
ATOM 4936 C C . THR B 1 110 ? 16.578 -11.172 20.203 1 96.19 110 THR B C 1
ATOM 4938 O O . THR B 1 110 ? 16.078 -11.266 19.078 1 96.19 110 THR B O 1
ATOM 4941 N N . PRO B 1 111 ? 17.609 -10.414 20.422 1 96.56 111 PRO B N 1
ATOM 4942 C CA . PRO B 1 111 ? 18.266 -9.719 19.328 1 96.56 111 PRO B CA 1
ATOM 4943 C C . PRO B 1 111 ? 18.641 -10.648 18.172 1 96.56 111 PRO B C 1
ATOM 4945 O O . PRO B 1 111 ? 18.5 -10.281 17 1 96.56 111 PRO B O 1
ATOM 4948 N N . ALA B 1 112 ? 19.125 -11.844 18.516 1 96.31 112 ALA B N 1
ATOM 4949 C CA . ALA B 1 112 ? 19.5 -12.805 17.484 1 96.31 112 ALA B CA 1
ATOM 4950 C C . ALA B 1 112 ? 18.281 -13.188 16.641 1 96.31 112 ALA B C 1
ATOM 4952 O O . ALA B 1 112 ? 18.375 -13.281 15.406 1 96.31 112 ALA B O 1
ATOM 4953 N N . ALA B 1 113 ? 17.172 -13.453 17.266 1 96.06 113 ALA B N 1
ATOM 4954 C CA . ALA B 1 113 ? 15.938 -13.781 16.562 1 96.06 113 ALA B CA 1
ATOM 4955 C C . ALA B 1 113 ? 15.461 -12.602 15.711 1 96.06 113 ALA B C 1
ATOM 4957 O O . ALA B 1 113 ? 14.992 -12.789 14.586 1 96.06 113 ALA B O 1
ATOM 4958 N N . TRP B 1 114 ? 15.594 -11.43 16.297 1 97.06 114 TRP B N 1
ATOM 4959 C CA . TRP B 1 114 ? 15.164 -10.227 15.586 1 97.06 114 TRP B CA 1
ATOM 4960 C C . TRP B 1 114 ? 15.992 -10.016 14.32 1 97.06 114 TRP B C 1
ATOM 4962 O O . TRP B 1 114 ? 15.445 -9.711 13.258 1 97.06 114 TRP B O 1
ATOM 4972 N N . VAL B 1 115 ? 17.312 -10.18 14.453 1 97.56 115 VAL B N 1
ATOM 4973 C CA . VAL B 1 115 ? 18.203 -10.008 13.312 1 97.56 115 VAL B CA 1
ATOM 4974 C C . VAL B 1 115 ? 17.828 -10.984 12.203 1 97.56 115 VAL B C 1
ATOM 4976 O O . VAL B 1 115 ? 17.766 -10.602 11.031 1 97.56 115 VAL B O 1
ATOM 4979 N N . SER B 1 116 ? 17.547 -12.188 12.547 1 96.31 116 SER B N 1
ATOM 4980 C CA . SER B 1 116 ? 17.156 -13.18 11.555 1 96.31 116 SER B CA 1
ATOM 4981 C C . SER B 1 116 ? 15.844 -12.812 10.883 1 96.31 116 SER B C 1
ATOM 4983 O O . SER B 1 116 ? 15.719 -12.891 9.656 1 96.31 116 SER B O 1
ATOM 4985 N N . ALA B 1 117 ? 14.875 -12.43 11.664 1 96.5 117 ALA B N 1
ATOM 4986 C CA . ALA B 1 117 ? 13.562 -12.047 11.141 1 96.5 117 ALA B CA 1
ATOM 4987 C C . ALA B 1 117 ? 13.664 -10.797 10.266 1 96.5 117 ALA B C 1
ATOM 4989 O O . ALA B 1 117 ? 12.984 -10.695 9.242 1 96.5 117 ALA B O 1
ATOM 4990 N N . ALA B 1 118 ? 14.492 -9.891 10.703 1 98.12 118 ALA B N 1
ATOM 4991 C CA . ALA B 1 118 ? 14.672 -8.648 9.953 1 98.12 118 ALA B CA 1
ATOM 4992 C C . ALA B 1 118 ? 15.336 -8.914 8.609 1 98.12 118 ALA B C 1
ATOM 4994 O O . ALA B 1 118 ? 15 -8.273 7.605 1 98.12 118 ALA B O 1
ATOM 4995 N N . CYS B 1 119 ? 16.312 -9.82 8.609 1 97.81 119 CYS B N 1
ATOM 4996 C CA . CYS B 1 119 ? 16.969 -10.188 7.363 1 97.81 119 CYS B CA 1
ATOM 4997 C C . CYS B 1 119 ? 15.977 -10.805 6.387 1 97.81 119 CYS B C 1
ATOM 4999 O O . CYS B 1 119 ? 15.984 -10.484 5.195 1 97.81 119 CYS B O 1
ATOM 5001 N N . ASP B 1 120 ? 15.109 -11.656 6.902 1 97.12 120 ASP B N 1
ATOM 5002 C CA . ASP B 1 120 ? 14.086 -12.25 6.051 1 97.12 120 ASP B CA 1
ATOM 5003 C C . ASP B 1 120 ? 13.125 -11.188 5.52 1 97.12 120 ASP B C 1
ATOM 5005 O O . ASP B 1 120 ? 12.82 -11.156 4.328 1 97.12 120 ASP B O 1
ATOM 5009 N N . ALA B 1 121 ? 12.711 -10.312 6.375 1 98.31 121 ALA B N 1
ATOM 5010 C CA . ALA B 1 121 ? 11.719 -9.297 6.035 1 98.31 121 ALA B CA 1
ATOM 5011 C C . ALA B 1 121 ? 12.273 -8.312 5.012 1 98.31 121 ALA B C 1
ATOM 5013 O O . ALA B 1 121 ? 11.562 -7.875 4.105 1 98.31 121 ALA B O 1
ATOM 5014 N N . VAL B 1 122 ? 13.547 -7.922 5.105 1 98.69 122 VAL B N 1
ATOM 5015 C CA . VAL B 1 122 ? 14.117 -6.891 4.242 1 98.69 122 VAL B CA 1
ATOM 5016 C C . VAL B 1 122 ? 14.375 -7.469 2.854 1 98.69 122 VAL B C 1
ATOM 5018 O O . VAL B 1 122 ? 14.414 -6.73 1.865 1 98.69 122 VAL B O 1
ATOM 5021 N N . ILE B 1 123 ? 14.547 -8.82 2.758 1 98.06 123 ILE B N 1
ATOM 5022 C CA . ILE B 1 123 ? 14.68 -9.469 1.457 1 98.06 123 ILE B CA 1
ATOM 5023 C C . ILE B 1 123 ? 13.344 -9.391 0.711 1 98.06 123 ILE B C 1
ATOM 5025 O O . ILE B 1 123 ? 13.32 -9.266 -0.515 1 98.06 123 ILE B O 1
ATOM 5029 N N . GLY B 1 124 ? 12.234 -9.484 1.484 1 97.69 124 GLY B N 1
ATOM 5030 C CA . GLY B 1 124 ? 10.906 -9.297 0.938 1 97.69 124 GLY B CA 1
ATOM 5031 C C . GLY B 1 124 ? 10.461 -10.445 0.047 1 97.69 124 GLY B C 1
ATOM 5032 O O . GLY B 1 124 ? 9.812 -10.219 -0.979 1 97.69 124 GLY B O 1
ATOM 5033 N N . ASP B 1 125 ? 10.812 -11.688 0.396 1 96.06 125 ASP B N 1
ATOM 5034 C CA . ASP B 1 125 ? 10.5 -12.805 -0.488 1 96.06 125 ASP B CA 1
ATOM 5035 C C . ASP B 1 125 ? 9.328 -13.617 0.054 1 96.06 125 ASP B C 1
ATOM 5037 O O . ASP B 1 125 ? 8.867 -14.57 -0.588 1 96.06 125 ASP B O 1
ATOM 5041 N N . ASN B 1 126 ? 8.734 -13.273 1.177 1 94.56 126 ASN B N 1
ATOM 5042 C CA . ASN B 1 126 ? 7.574 -13.953 1.738 1 94.56 126 ASN B CA 1
ATOM 5043 C C . ASN B 1 126 ? 6.422 -12.984 1.992 1 94.56 126 ASN B C 1
ATOM 5045 O O . ASN B 1 126 ? 6.648 -11.812 2.307 1 94.56 126 ASN B O 1
ATOM 5049 N N . TYR B 1 127 ? 5.238 -13.523 1.89 1 93.38 127 TYR B N 1
ATOM 5050 C CA . TYR B 1 127 ? 4.078 -12.734 2.293 1 93.38 127 TYR B CA 1
ATOM 5051 C C . TYR B 1 127 ? 4.18 -12.328 3.76 1 93.38 127 TYR B C 1
ATOM 5053 O O . TYR B 1 127 ? 4.781 -13.039 4.566 1 93.38 127 TYR B O 1
ATOM 5061 N N . PRO B 1 128 ? 3.568 -11.164 4.07 1 94.81 128 PRO B N 1
ATOM 5062 C CA . PRO B 1 128 ? 3.527 -10.82 5.492 1 94.81 128 PRO B CA 1
ATOM 5063 C C . PRO B 1 128 ? 2.852 -11.898 6.34 1 94.81 128 PRO B C 1
ATOM 5065 O O . PRO B 1 128 ? 1.723 -12.305 6.043 1 94.81 128 PRO B O 1
ATOM 5068 N N . ALA B 1 129 ? 3.482 -12.375 7.281 1 91.88 129 ALA B N 1
ATOM 5069 C CA . ALA B 1 129 ? 2.973 -13.352 8.242 1 91.88 129 ALA B CA 1
ATOM 5070 C C . ALA B 1 129 ? 3.525 -13.086 9.641 1 91.88 129 ALA B C 1
ATOM 5072 O O . ALA B 1 129 ? 4.738 -13.148 9.859 1 91.88 129 ALA B O 1
ATOM 5073 N N . PRO B 1 130 ? 2.697 -12.75 10.609 1 93.06 130 PRO B N 1
ATOM 5074 C CA . PRO B 1 130 ? 1.246 -12.586 10.508 1 93.06 130 PRO B CA 1
ATOM 5075 C C . PRO B 1 130 ? 0.843 -11.445 9.578 1 93.06 130 PRO B C 1
ATOM 5077 O O . PRO B 1 130 ? 1.6 -10.484 9.406 1 93.06 130 PRO B O 1
ATOM 5080 N N . VAL B 1 131 ? -0.355 -11.516 9.062 1 93.38 131 VAL B N 1
ATOM 5081 C CA . VAL B 1 131 ? -0.828 -10.57 8.062 1 93.38 131 VAL B CA 1
ATOM 5082 C C . VAL B 1 131 ? -1.01 -9.188 8.695 1 93.38 131 VAL B C 1
ATOM 5084 O O . VAL B 1 131 ? -0.826 -8.164 8.039 1 93.38 131 VAL B O 1
ATOM 5087 N N . ARG B 1 132 ? -1.346 -9.141 9.969 1 97.12 132 ARG B N 1
ATOM 5088 C CA . ARG B 1 132 ? -1.62 -7.863 10.617 1 97.12 132 ARG B CA 1
ATOM 5089 C C . ARG B 1 132 ? -0.337 -7.062 10.82 1 97.12 132 ARG B C 1
ATOM 5091 O O . ARG B 1 132 ? -0.289 -5.867 10.516 1 97.12 132 ARG B O 1
ATOM 5098 N N . CYS B 1 133 ? 0.702 -7.738 11.398 1 98.5 133 CYS B N 1
ATOM 5099 C CA . CYS B 1 133 ? 1.961 -7.086 11.734 1 98.5 133 CYS B CA 1
ATOM 5100 C C . CYS B 1 133 ? 3.07 -8.109 11.938 1 98.5 133 CYS B C 1
ATOM 5102 O O . CYS B 1 133 ? 2.91 -9.07 12.695 1 98.5 133 CYS B O 1
ATOM 5104 N N . LEU B 1 134 ? 4.18 -7.855 11.281 1 98.38 134 LEU B N 1
ATOM 5105 C CA . LEU B 1 134 ? 5.32 -8.742 11.477 1 98.38 134 LEU B CA 1
ATOM 5106 C C . LEU B 1 134 ? 5.832 -8.656 12.914 1 98.38 134 LEU B C 1
ATOM 5108 O O . LEU B 1 134 ? 5.805 -7.586 13.523 1 98.38 134 LEU B O 1
ATOM 5112 N N . SER B 1 135 ? 6.391 -9.766 13.336 1 96.94 135 SER B N 1
ATOM 5113 C CA . SER B 1 135 ? 6.949 -9.797 14.688 1 96.94 135 SER B CA 1
ATOM 5114 C C . SER B 1 135 ? 8.102 -8.805 14.836 1 96.94 135 SER B C 1
ATOM 5116 O O . SER B 1 135 ? 8.281 -8.211 15.898 1 96.94 135 SER B O 1
ATOM 5118 N N . VAL B 1 136 ? 8.875 -8.586 13.805 1 97.5 136 VAL B N 1
ATOM 5119 C CA . VAL B 1 136 ? 10.023 -7.688 13.836 1 97.5 136 VAL B CA 1
ATOM 5120 C C . VAL B 1 136 ? 9.555 -6.246 14.023 1 97.5 136 VAL B C 1
ATOM 5122 O O . VAL B 1 136 ? 10.289 -5.414 14.562 1 97.5 136 VAL B O 1
ATOM 5125 N N . CYS B 1 137 ? 8.367 -5.945 13.719 1 98.62 137 CYS B N 1
ATOM 5126 C CA . CYS B 1 137 ? 7.84 -4.586 13.664 1 98.62 137 CYS B CA 1
ATOM 5127 C C . CYS B 1 137 ? 6.949 -4.297 14.867 1 98.62 137 CYS B C 1
ATOM 5129 O O . CYS B 1 137 ? 6.945 -3.176 15.383 1 98.62 137 CYS B O 1
ATOM 5131 N N . GLU B 1 138 ? 6.242 -5.25 15.398 1 98.5 138 GLU B N 1
ATOM 5132 C CA . GLU B 1 138 ? 5.125 -5.047 16.312 1 98.5 138 GLU B CA 1
ATOM 5133 C C . GLU B 1 138 ? 5.586 -4.398 17.609 1 98.5 138 GLU B C 1
ATOM 5135 O O . GLU B 1 138 ? 5.105 -3.326 17.984 1 98.5 138 GLU B O 1
ATOM 5140 N N . GLN B 1 139 ? 6.535 -4.984 18.297 1 98.12 139 GLN B N 1
ATOM 5141 C CA . GLN B 1 139 ? 6.91 -4.477 19.609 1 98.12 139 GLN B CA 1
ATOM 5142 C C . GLN B 1 139 ? 7.66 -3.154 19.5 1 98.12 139 GLN B C 1
ATOM 5144 O O . GLN B 1 139 ? 7.41 -2.225 20.266 1 98.12 139 GLN B O 1
ATOM 5149 N N . PRO B 1 140 ? 8.609 -3.041 18.531 1 98.62 140 PRO B N 1
ATOM 5150 C CA . PRO B 1 140 ? 9.25 -1.736 18.344 1 98.62 140 PRO B CA 1
ATOM 5151 C C . PRO B 1 140 ? 8.242 -0.622 18.062 1 98.62 140 PRO B C 1
ATOM 5153 O O . PRO B 1 140 ? 8.352 0.469 18.625 1 98.62 140 PRO B O 1
ATOM 5156 N N . LEU B 1 141 ? 7.281 -0.892 17.234 1 98.69 141 LEU B N 1
ATOM 5157 C CA . LEU B 1 141 ? 6.27 0.093 16.875 1 98.69 141 LEU B CA 1
ATOM 5158 C C . LEU B 1 141 ? 5.422 0.472 18.078 1 98.69 141 LEU B C 1
ATOM 5160 O O . LEU B 1 141 ? 5.176 1.655 18.328 1 98.69 141 LEU B O 1
ATOM 5164 N N . LYS B 1 142 ? 4.965 -0.52 18.844 1 98.38 142 LYS B N 1
ATOM 5165 C CA . LYS B 1 142 ? 4.184 -0.258 20.047 1 98.38 142 LYS B CA 1
ATOM 5166 C C . LYS B 1 142 ? 4.973 0.59 21.047 1 98.38 142 LYS B C 1
ATOM 5168 O O . LYS B 1 142 ? 4.453 1.568 21.594 1 98.38 142 LYS B O 1
ATOM 5173 N N . ALA B 1 143 ? 6.223 0.228 21.234 1 97.75 143 ALA B N 1
ATOM 5174 C CA . ALA B 1 143 ? 7.062 0.947 22.188 1 97.75 143 ALA B CA 1
ATOM 5175 C C . ALA B 1 143 ? 7.254 2.4 21.766 1 97.75 143 ALA B C 1
ATOM 5177 O O . ALA B 1 143 ? 7.215 3.309 22.609 1 97.75 143 ALA B O 1
ATOM 5178 N N . TYR B 1 144 ? 7.496 2.596 20.531 1 97.56 144 TYR B N 1
ATOM 5179 C CA . TYR B 1 144 ? 7.676 3.941 20 1 97.56 144 TYR B CA 1
ATOM 5180 C C . TYR B 1 144 ? 6.422 4.781 20.219 1 97.56 144 TYR B C 1
ATOM 5182 O O . TYR B 1 144 ? 6.504 5.922 20.672 1 97.56 144 TYR B O 1
ATOM 5190 N N . MET B 1 145 ? 5.238 4.242 19.891 1 98 145 MET B N 1
ATOM 5191 C CA . MET B 1 145 ? 3.98 4.977 20.016 1 98 145 MET B CA 1
ATOM 5192 C C . MET B 1 145 ? 3.695 5.305 21.484 1 98 145 MET B C 1
ATOM 5194 O O . MET B 1 145 ? 3.256 6.41 21.797 1 98 145 MET B O 1
ATOM 5198 N N . ILE B 1 146 ? 3.945 4.359 22.344 1 97.12 146 ILE B N 1
ATOM 5199 C CA . ILE B 1 146 ? 3.713 4.559 23.781 1 97.12 146 ILE B CA 1
ATOM 5200 C C . ILE B 1 146 ? 4.586 5.699 24.281 1 97.12 146 ILE B C 1
ATOM 5202 O O . ILE B 1 146 ? 4.113 6.566 25.031 1 97.12 146 ILE B O 1
ATOM 5206 N N . ARG B 1 147 ? 5.809 5.773 23.797 1 95.31 147 ARG B N 1
ATOM 5207 C CA . ARG B 1 147 ? 6.742 6.805 24.234 1 95.31 147 ARG B CA 1
ATOM 5208 C C . ARG B 1 147 ? 6.391 8.156 23.625 1 95.31 147 ARG B C 1
ATOM 5210 O O . ARG B 1 147 ? 6.277 9.156 24.344 1 95.31 147 ARG B O 1
ATOM 5217 N N . GLU B 1 148 ? 6.145 8.203 22.344 1 95.81 148 GLU B N 1
ATOM 5218 C CA . GLU B 1 148 ? 6.09 9.469 21.609 1 95.81 148 GLU B CA 1
ATOM 5219 C C . GLU B 1 148 ? 4.672 10.031 21.594 1 95.81 148 GLU B C 1
ATOM 5221 O O . GLU B 1 148 ? 4.484 11.25 21.5 1 95.81 148 GLU B O 1
ATOM 5226 N N . LEU B 1 149 ? 3.637 9.141 21.75 1 97.12 149 LEU B N 1
ATOM 5227 C CA . LEU B 1 149 ? 2.273 9.609 21.516 1 97.12 149 LEU B CA 1
ATOM 5228 C C . LEU B 1 149 ? 1.426 9.438 22.781 1 97.12 149 LEU B C 1
ATOM 5230 O O . LEU B 1 149 ? 0.443 10.156 22.969 1 97.12 149 LEU B O 1
ATOM 5234 N N . PHE B 1 150 ? 1.805 8.438 23.609 1 96.88 150 PHE B N 1
ATOM 5235 C CA . PHE B 1 150 ? 0.88 8.07 24.672 1 96.88 150 PHE B CA 1
ATOM 5236 C C . PHE B 1 150 ? 1.448 8.445 26.047 1 96.88 150 PHE B C 1
ATOM 5238 O O . PHE B 1 150 ? 0.994 7.941 27.062 1 96.88 150 PHE B O 1
ATOM 5245 N N . ASP B 1 151 ? 2.482 9.281 26.031 1 92.81 151 ASP B N 1
ATOM 5246 C CA . ASP B 1 151 ? 3.094 9.812 27.25 1 92.81 151 ASP B CA 1
ATOM 5247 C C . ASP B 1 151 ? 3.455 8.695 28.219 1 92.81 151 ASP B C 1
ATOM 5249 O O . ASP B 1 151 ? 3.176 8.789 29.422 1 92.81 151 ASP B O 1
ATOM 5253 N N . ASP B 1 152 ? 3.877 7.559 27.688 1 93.69 152 ASP B N 1
ATOM 5254 C CA . ASP B 1 152 ? 4.402 6.391 28.391 1 93.69 152 ASP B CA 1
ATOM 5255 C C . ASP B 1 152 ? 3.289 5.645 29.125 1 93.69 152 ASP B C 1
ATOM 5257 O O . ASP B 1 152 ? 3.561 4.785 29.969 1 93.69 152 ASP B O 1
ATOM 5261 N N . ARG B 1 153 ? 2.072 5.988 28.828 1 92.56 153 ARG B N 1
ATOM 5262 C CA . ARG B 1 153 ? 0.961 5.23 29.391 1 92.56 153 ARG B CA 1
ATOM 5263 C C . ARG B 1 153 ? 0.846 3.859 28.734 1 92.56 153 ARG B C 1
ATOM 5265 O O . ARG B 1 153 ? 0.742 3.758 27.516 1 92.56 153 ARG B O 1
ATOM 5272 N N . GLN B 1 154 ? 0.88 2.885 29.609 1 91.31 154 GLN B N 1
ATOM 5273 C CA . GLN B 1 154 ? 0.828 1.517 29.094 1 91.31 154 GLN B CA 1
ATOM 5274 C C . GLN B 1 154 ? -0.614 1.069 28.875 1 91.31 154 GLN B C 1
ATOM 5276 O O . GLN B 1 154 ? -1.448 1.165 29.781 1 91.31 154 GLN B O 1
ATOM 5281 N N . VAL B 1 155 ? -0.94 0.8 27.734 1 89.38 155 VAL B N 1
ATOM 5282 C CA . VAL B 1 155 ? -2.238 0.271 27.328 1 89.38 155 VAL B CA 1
ATOM 5283 C C . VAL B 1 155 ? -2.043 -0.962 26.453 1 89.38 155 VAL B C 1
ATOM 5285 O O . VAL B 1 155 ? -1.231 -0.948 25.531 1 89.38 155 VAL B O 1
ATOM 5288 N N . PRO B 1 156 ? -2.699 -2.111 26.891 1 95.56 156 PRO B N 1
ATOM 5289 C CA . PRO B 1 156 ? -2.662 -3.227 25.938 1 95.56 156 PRO B CA 1
ATOM 5290 C C . PRO B 1 156 ? -3.262 -2.869 24.594 1 95.56 156 PRO B C 1
ATOM 5292 O O . PRO B 1 156 ? -4.422 -2.459 24.516 1 95.56 156 PRO B O 1
ATOM 5295 N N . LEU B 1 157 ? -2.438 -2.934 23.547 1 97.62 157 LEU B N 1
ATOM 5296 C CA . LEU B 1 157 ? -2.912 -2.498 22.234 1 97.62 157 LEU B CA 1
ATOM 5297 C C . LEU B 1 157 ? -2.367 -3.4 21.125 1 97.62 157 LEU B C 1
ATOM 5299 O O . LEU B 1 157 ? -1.396 -4.129 21.344 1 97.62 157 LEU B O 1
ATOM 5303 N N . ASP B 1 158 ? -3.07 -3.443 20.031 1 97.88 158 ASP B N 1
ATOM 5304 C CA . ASP B 1 158 ? -2.604 -4.02 18.766 1 97.88 158 ASP B CA 1
ATOM 5305 C C . ASP B 1 158 ? -2.361 -2.936 17.719 1 97.88 158 ASP B C 1
ATOM 5307 O O . ASP B 1 158 ? -2.92 -1.841 17.812 1 97.88 158 ASP B O 1
ATOM 5311 N N . VAL B 1 159 ? -1.448 -3.24 16.828 1 98.75 159 VAL B N 1
ATOM 5312 C CA . VAL B 1 159 ? -1.11 -2.268 15.789 1 98.75 159 VAL B CA 1
ATOM 5313 C C . VAL B 1 159 ? -1.217 -2.918 14.414 1 98.75 159 VAL B C 1
ATOM 5315 O O . VAL B 1 159 ? -1.029 -4.129 14.281 1 98.75 159 VAL B O 1
ATOM 5318 N N . PHE B 1 160 ? -1.616 -2.166 13.445 1 98.81 160 PHE B N 1
ATOM 5319 C CA . PHE B 1 160 ? -1.637 -2.541 12.039 1 98.81 160 PHE B CA 1
ATOM 5320 C C . PHE B 1 160 ? -0.874 -1.526 11.195 1 98.81 160 PHE B C 1
ATOM 5322 O O . PHE B 1 160 ? -1.371 -0.428 10.938 1 98.81 160 PHE B O 1
ATOM 5329 N N . PRO B 1 161 ? 0.451 -1.863 10.773 1 98.88 161 PRO B N 1
ATOM 5330 C CA . PRO B 1 161 ? 1.167 -1.001 9.828 1 98.88 161 PRO B CA 1
ATOM 5331 C C . PRO B 1 161 ? 0.434 -0.848 8.492 1 98.88 161 PRO B C 1
ATOM 5333 O O . PRO B 1 161 ? -0.115 -1.821 7.973 1 98.88 161 PRO B O 1
ATOM 5336 N N . VAL B 1 162 ? 0.408 0.374 7.988 1 98.5 162 VAL B N 1
ATOM 5337 C CA . VAL B 1 162 ? -0.371 0.656 6.785 1 98.5 162 VAL B CA 1
ATOM 5338 C C . VAL B 1 162 ? 0.452 1.513 5.828 1 98.5 162 VAL B C 1
ATOM 5340 O O . VAL B 1 162 ? 1.517 2.018 6.191 1 98.5 162 VAL B O 1
ATOM 5343 N N . GLU B 1 163 ? 0.018 1.658 4.582 1 97.75 163 GLU B N 1
ATOM 5344 C CA . GLU B 1 163 ? 0.688 2.438 3.545 1 97.75 163 GLU B CA 1
ATOM 5345 C C . GLU B 1 163 ? 0.524 3.936 3.789 1 97.75 163 GLU B C 1
ATOM 5347 O O . GLU B 1 163 ? -0.05 4.645 2.961 1 97.75 163 GLU B O 1
ATOM 5352 N N . GLY B 1 164 ? 1.075 4.391 4.906 1 96.62 164 GLY B N 1
ATOM 5353 C CA . GLY B 1 164 ? 0.977 5.785 5.301 1 96.62 164 GLY B CA 1
ATOM 5354 C C . GLY B 1 164 ? -0.352 6.129 5.949 1 96.62 164 GLY B C 1
ATOM 5355 O O . GLY B 1 164 ? -1.264 5.301 5.984 1 96.62 164 GLY B O 1
ATOM 5356 N N . GLY B 1 165 ? -0.411 7.355 6.441 1 95.88 165 GLY B N 1
ATOM 5357 C CA . GLY B 1 165 ? -1.646 7.812 7.055 1 95.88 165 GLY B CA 1
ATOM 5358 C C . GLY B 1 165 ? -2.818 7.836 6.094 1 95.88 165 GLY B C 1
ATOM 5359 O O . GLY B 1 165 ? -3.961 7.602 6.492 1 95.88 165 GLY B O 1
ATOM 5360 N N . THR B 1 166 ? -2.59 8.055 4.832 1 94.44 166 THR B N 1
ATOM 5361 C CA . THR B 1 166 ? -3.646 8.188 3.834 1 94.44 166 THR B CA 1
ATOM 5362 C C . THR B 1 166 ? -4.379 6.863 3.641 1 94.44 166 THR B C 1
ATOM 5364 O O . THR B 1 166 ? -5.609 6.828 3.609 1 94.44 166 THR B O 1
ATOM 5367 N N . ALA B 1 167 ? -3.592 5.758 3.516 1 96.75 167 ALA B N 1
ATOM 5368 C CA . ALA B 1 167 ? -4.254 4.457 3.42 1 96.75 167 ALA B CA 1
ATOM 5369 C C . ALA B 1 167 ? -4.977 4.113 4.719 1 96.75 167 ALA B C 1
ATOM 5371 O O . ALA B 1 167 ? -6.051 3.506 4.695 1 96.75 167 ALA B O 1
ATOM 5372 N N . GLY B 1 168 ? -4.348 4.465 5.84 1 97.62 168 GLY B N 1
ATOM 5373 C CA . GLY B 1 168 ? -4.977 4.23 7.129 1 97.62 168 GLY B CA 1
ATOM 5374 C C . GLY B 1 168 ? -6.352 4.863 7.246 1 97.62 168 GLY B C 1
ATOM 5375 O O . GLY B 1 168 ? -7.277 4.254 7.777 1 97.62 168 GLY B O 1
ATOM 5376 N N . ILE B 1 169 ? -6.488 6.105 6.75 1 96.75 169 ILE B N 1
ATOM 5377 C CA . ILE B 1 169 ? -7.766 6.809 6.75 1 96.75 169 ILE B CA 1
ATOM 5378 C C . ILE B 1 169 ? -8.789 6.02 5.938 1 96.75 169 ILE B C 1
ATOM 5380 O O . ILE B 1 169 ? -9.891 5.746 6.414 1 96.75 169 ILE B O 1
ATOM 5384 N N . CYS B 1 170 ? -8.391 5.605 4.738 1 95.19 170 CYS B N 1
ATOM 5385 C CA . CYS B 1 170 ? -9.289 4.871 3.854 1 95.19 170 CYS B CA 1
ATOM 5386 C C . CYS B 1 170 ? -9.75 3.572 4.5 1 95.19 170 CYS B C 1
ATOM 5388 O O . CYS B 1 170 ? -10.938 3.256 4.488 1 95.19 170 CYS B O 1
ATOM 5390 N N . TYR B 1 171 ? -8.82 2.787 5.066 1 96.81 171 TYR B N 1
ATOM 5391 C CA . TYR B 1 171 ? -9.133 1.491 5.656 1 96.81 171 TYR B CA 1
ATOM 5392 C C . TYR B 1 171 ? -10.086 1.644 6.832 1 96.81 171 TYR B C 1
ATOM 5394 O O . TYR B 1 171 ? -11.016 0.847 6.992 1 96.81 171 TYR B O 1
ATOM 5402 N N . LEU B 1 172 ? -9.836 2.652 7.648 1 97.31 172 LEU B N 1
ATOM 5403 C CA . LEU B 1 172 ? -10.68 2.879 8.82 1 97.31 172 LEU B CA 1
ATOM 5404 C C . LEU B 1 172 ? -12.109 3.217 8.398 1 97.31 172 LEU B C 1
ATOM 5406 O O . LEU B 1 172 ? -13.062 2.631 8.914 1 97.31 172 LEU B O 1
ATOM 5410 N N . PHE B 1 173 ? -12.281 4.148 7.504 1 95.94 173 PHE B N 1
ATOM 5411 C CA . PHE B 1 173 ? -13.609 4.531 7.039 1 95.94 173 PHE B CA 1
ATOM 5412 C C . PHE B 1 173 ? -14.32 3.346 6.398 1 95.94 173 PHE B C 1
ATOM 5414 O O . PHE B 1 173 ? -15.5 3.111 6.66 1 95.94 173 PHE B O 1
ATOM 5421 N N . ASP B 1 174 ? -13.609 2.59 5.602 1 94.31 174 ASP B N 1
ATOM 5422 C CA . ASP B 1 174 ? -14.188 1.435 4.922 1 94.31 174 ASP B CA 1
ATOM 5423 C C . ASP B 1 174 ? -14.711 0.411 5.93 1 94.31 174 ASP B C 1
ATOM 5425 O O . ASP B 1 174 ? -15.836 -0.077 5.797 1 94.31 174 ASP B O 1
ATOM 5429 N N . THR B 1 175 ? -13.898 0.074 6.875 1 97.12 175 THR B N 1
ATOM 5430 C CA . THR B 1 175 ? -14.266 -0.97 7.824 1 97.12 175 THR B CA 1
ATOM 5431 C C . THR B 1 175 ? -15.422 -0.514 8.711 1 97.12 175 THR B C 1
ATOM 5433 O O . THR B 1 175 ? -16.281 -1.315 9.078 1 97.12 175 THR B O 1
ATOM 5436 N N . LEU B 1 176 ? -15.43 0.806 9.062 1 98 176 LEU B N 1
ATOM 5437 C CA . LEU B 1 176 ? -16.562 1.324 9.805 1 98 176 LEU B CA 1
ATOM 5438 C C . LEU B 1 176 ? -17.859 1.116 9.031 1 98 176 LEU B C 1
ATOM 5440 O O . LEU B 1 176 ? -18.906 0.792 9.617 1 98 176 LEU B O 1
ATOM 5444 N N . MET B 1 177 ? -17.812 1.297 7.723 1 95.38 177 MET B N 1
ATOM 5445 C CA . MET B 1 177 ? -18.984 1.093 6.871 1 95.38 177 MET B CA 1
ATOM 5446 C C . MET B 1 177 ? -19.297 -0.391 6.742 1 95.38 177 MET B C 1
ATOM 5448 O O . MET B 1 177 ? -20.469 -0.79 6.879 1 95.38 177 MET B O 1
ATOM 5452 N N . HIS B 1 178 ? -18.312 -1.239 6.516 1 93.5 178 HIS B N 1
ATOM 5453 C CA . HIS B 1 178 ? -18.5 -2.662 6.262 1 93.5 178 HIS B CA 1
ATOM 5454 C C . HIS B 1 178 ? -19.016 -3.381 7.504 1 93.5 178 HIS B C 1
ATOM 5456 O O . HIS B 1 178 ? -19.719 -4.395 7.398 1 93.5 178 HIS B O 1
ATOM 5462 N N . THR B 1 179 ? -18.719 -2.85 8.664 1 95.81 179 THR B N 1
ATOM 5463 C CA . THR B 1 179 ? -19.109 -3.5 9.906 1 95.81 179 THR B CA 1
ATOM 5464 C C . THR B 1 179 ? -20.469 -2.984 10.383 1 95.81 179 THR B C 1
ATOM 5466 O O . THR B 1 179 ? -20.969 -3.412 11.422 1 95.81 179 THR B O 1
ATOM 5469 N N . GLY B 1 180 ? -21.031 -1.991 9.695 1 95.44 180 GLY B N 1
ATOM 5470 C CA . GLY B 1 180 ? -22.328 -1.439 10.094 1 95.44 180 GLY B CA 1
ATOM 5471 C C . GLY B 1 180 ? -22.234 -0.497 11.281 1 95.44 180 GLY B C 1
ATOM 5472 O O . GLY B 1 180 ? -23.25 -0.037 11.797 1 95.44 180 GLY B O 1
ATOM 5473 N N . LEU B 1 181 ? -21 -0.264 11.703 1 97.94 181 LEU B N 1
ATOM 5474 C CA . LEU B 1 181 ? -20.828 0.722 12.766 1 97.94 181 LEU B CA 1
ATOM 5475 C C . LEU B 1 181 ? -21.266 2.107 12.289 1 97.94 181 LEU B C 1
ATOM 5477 O O . LEU B 1 181 ? -21.75 2.916 13.086 1 97.94 181 LEU B O 1
ATOM 5481 N N . LEU B 1 182 ? -21 2.416 11.023 1 97.75 182 LEU B N 1
ATOM 5482 C CA . LEU B 1 182 ? -21.516 3.598 10.344 1 97.75 182 LEU B CA 1
ATOM 5483 C C . LEU B 1 182 ? -22.266 3.207 9.078 1 97.75 182 LEU B C 1
ATOM 5485 O O . LEU B 1 182 ? -21.984 2.168 8.477 1 97.75 182 LEU B O 1
ATOM 5489 N N . ALA B 1 183 ? -23.203 3.955 8.766 1 96 183 ALA B N 1
ATOM 5490 C CA . ALA B 1 183 ? -23.969 3.852 7.523 1 96 183 ALA B CA 1
ATOM 5491 C C . ALA B 1 183 ? -24.141 5.219 6.871 1 96 183 ALA B C 1
ATOM 5493 O O . ALA B 1 183 ? -23.938 6.25 7.512 1 96 183 ALA B O 1
ATOM 5494 N N . ALA B 1 184 ? -24.5 5.156 5.582 1 94.75 184 ALA B N 1
ATOM 5495 C CA . ALA B 1 184 ? -24.75 6.414 4.891 1 94.75 184 ALA B CA 1
ATOM 5496 C C . ALA B 1 184 ? -25.781 7.254 5.637 1 94.75 184 ALA B C 1
ATOM 5498 O O . ALA B 1 184 ? -26.797 6.727 6.098 1 94.75 184 ALA B O 1
ATOM 5499 N N . GLY B 1 185 ? -25.422 8.484 5.824 1 96.69 185 GLY B N 1
ATOM 5500 C CA . GLY B 1 185 ? -26.375 9.391 6.461 1 96.69 185 GLY B CA 1
ATOM 5501 C C . GLY B 1 185 ? -26.172 9.5 7.961 1 96.69 185 GLY B C 1
ATOM 5502 O O . GLY B 1 185 ? -26.734 10.391 8.602 1 96.69 185 GLY B O 1
ATOM 5503 N N . ASP B 1 186 ? -25.406 8.625 8.539 1 98 186 ASP B N 1
ATOM 5504 C CA . ASP B 1 186 ? -25.172 8.688 9.977 1 98 186 ASP B CA 1
ATOM 5505 C C . ASP B 1 186 ? -24.531 10.023 10.367 1 98 186 ASP B C 1
ATOM 5507 O O . ASP B 1 186 ? -23.922 10.695 9.531 1 98 186 ASP B O 1
ATOM 5511 N N . ARG B 1 187 ? -24.828 10.469 11.633 1 98.19 187 ARG B N 1
ATOM 5512 C CA . ARG B 1 187 ? -24.25 11.711 12.148 1 98.19 187 ARG B CA 1
ATOM 5513 C C . ARG B 1 187 ? -22.891 11.477 12.766 1 98.19 187 ARG B C 1
ATOM 5515 O O . ARG B 1 187 ? -22.719 10.57 13.586 1 98.19 187 ARG B O 1
ATOM 5522 N N . ILE B 1 188 ? -21.781 12.172 12.32 1 98.75 188 ILE B N 1
ATOM 5523 C CA . ILE B 1 188 ? -20.453 12.148 12.898 1 98.75 188 ILE B CA 1
ATOM 5524 C C . ILE B 1 188 ? -20.031 13.562 13.289 1 98.75 188 ILE B C 1
ATOM 5526 O O . ILE B 1 188 ? -20.656 14.539 12.891 1 98.75 188 ILE B O 1
ATOM 5530 N N . ALA B 1 189 ? -19.062 13.672 14.148 1 98.75 189 ALA B N 1
ATOM 5531 C CA . ALA B 1 189 ? -18.484 14.961 14.516 1 98.75 189 ALA B CA 1
ATOM 5532 C C . ALA B 1 189 ? -17.078 15.117 13.953 1 98.75 189 ALA B C 1
ATOM 5534 O O . ALA B 1 189 ? -16.297 14.164 13.938 1 98.75 189 ALA B O 1
ATOM 5535 N N . LEU B 1 190 ? -16.781 16.25 13.445 1 98.25 190 LEU B N 1
ATOM 5536 C CA . LEU B 1 190 ? -15.43 16.625 13.023 1 98.25 190 LEU B CA 1
ATOM 5537 C C . LEU B 1 190 ? -14.898 17.797 13.828 1 98.25 190 LEU B C 1
ATOM 5539 O O . LEU B 1 190 ? -15.562 18.844 13.93 1 98.25 190 LEU B O 1
ATOM 5543 N N . LEU B 1 191 ? -13.82 17.594 14.43 1 98.44 191 LEU B N 1
ATOM 5544 C CA . LEU B 1 191 ? -13.172 18.719 15.102 1 98.44 191 LEU B CA 1
ATOM 5545 C C . LEU B 1 191 ? -12.375 19.562 14.109 1 98.44 191 LEU B C 1
ATOM 5547 O O . LEU B 1 191 ? -11.508 19.031 13.398 1 98.44 191 LEU B O 1
ATOM 5551 N N . LEU B 1 192 ? -12.641 20.812 14.047 1 96.88 192 LEU B N 1
ATOM 5552 C CA . LEU B 1 192 ? -12.109 21.719 13.031 1 96.88 192 LEU B CA 1
ATOM 5553 C C . LEU B 1 192 ? -11.203 22.766 13.656 1 96.88 192 LEU B C 1
ATOM 5555 O O . LEU B 1 192 ? -11.414 23.172 14.805 1 96.88 192 LEU B O 1
ATOM 5559 N N . PRO B 1 193 ? -10.258 23.312 12.914 1 95.88 193 PRO B N 1
ATOM 5560 C CA . PRO B 1 193 ? -9.875 22.891 11.562 1 95.88 193 PRO B CA 1
ATOM 5561 C C . PRO B 1 193 ? -9.203 21.516 11.555 1 95.88 193 PRO B C 1
ATOM 5563 O O . PRO B 1 193 ? -8.766 21.031 12.602 1 95.88 193 PRO B O 1
ATOM 5566 N N . THR B 1 194 ? -9.258 20.891 10.422 1 95.75 194 THR B N 1
ATOM 5567 C CA . THR B 1 194 ? -8.703 19.547 10.281 1 95.75 194 THR B CA 1
ATOM 5568 C C . THR B 1 194 ? -8.102 19.359 8.891 1 95.75 194 THR B C 1
ATOM 5570 O O . THR B 1 194 ? -8.117 20.281 8.07 1 95.75 194 THR B O 1
ATOM 5573 N N . PHE B 1 195 ? -7.422 18.297 8.648 1 93.94 195 PHE B N 1
ATOM 5574 C CA . PHE B 1 195 ? -6.895 17.906 7.348 1 93.94 195 PHE B CA 1
ATOM 5575 C C . PHE B 1 195 ? -8.023 17.766 6.328 1 93.94 195 PHE B C 1
ATOM 5577 O O . PHE B 1 195 ? -8.992 17.047 6.566 1 93.94 195 PHE B O 1
ATOM 5584 N N . ALA B 1 196 ? -8.016 18.391 5.262 1 89.62 196 ALA B N 1
ATOM 5585 C CA . ALA B 1 196 ? -9.086 18.656 4.301 1 89.62 196 ALA B CA 1
ATOM 5586 C C . ALA B 1 196 ? -9.789 17.359 3.902 1 89.62 196 ALA B C 1
ATOM 5588 O O . ALA B 1 196 ? -11.016 17.312 3.805 1 89.62 196 ALA B O 1
ATOM 5589 N N . PRO B 1 197 ? -9.102 16.281 3.721 1 89.62 197 PRO B N 1
ATOM 5590 C CA . PRO B 1 197 ? -9.758 15.039 3.297 1 89.62 197 PRO B CA 1
ATOM 5591 C C . PRO B 1 197 ? -10.773 14.531 4.316 1 89.62 197 PRO B C 1
ATOM 5593 O O . PRO B 1 197 ? -11.758 13.883 3.941 1 89.62 197 PRO B O 1
ATOM 5596 N N . TYR B 1 198 ? -10.609 14.844 5.539 1 93.69 198 TYR B N 1
ATOM 5597 C CA . TYR B 1 198 ? -11.578 14.445 6.547 1 93.69 198 TYR B CA 1
ATOM 5598 C C . TYR B 1 198 ? -12.906 15.18 6.352 1 93.69 198 TYR B C 1
ATOM 5600 O O . TYR B 1 198 ? -13.938 14.75 6.867 1 93.69 198 TYR B O 1
ATOM 5608 N N . LEU B 1 199 ? -12.883 16.312 5.66 1 91.75 199 LEU B N 1
ATOM 5609 C CA . LEU B 1 199 ? -14.109 17.031 5.336 1 91.75 199 LEU B CA 1
ATOM 5610 C C . LEU B 1 199 ? -14.68 16.562 4 1 91.75 199 LEU B C 1
ATOM 5612 O O . LEU B 1 199 ? -15.891 16.609 3.781 1 91.75 199 LEU B O 1
ATOM 5616 N N . GLU B 1 200 ? -13.797 16.062 3.178 1 88.62 200 GLU B N 1
ATOM 5617 C CA . GLU B 1 200 ? -14.195 15.688 1.821 1 88.62 200 GLU B CA 1
ATOM 5618 C C . GLU B 1 200 ? -14.773 14.281 1.777 1 88.62 200 GLU B C 1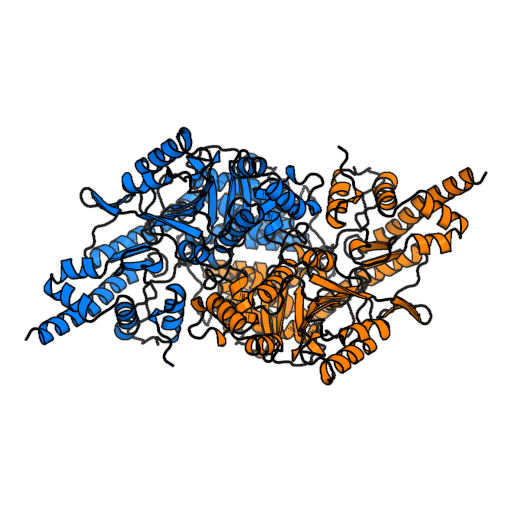
ATOM 5620 O O . GLU B 1 200 ? -15.766 14.031 1.087 1 88.62 200 GLU B O 1
ATOM 5625 N N . ILE B 1 201 ? -14.227 13.328 2.506 1 89.56 201 ILE B N 1
ATOM 5626 C CA . ILE B 1 201 ? -14.617 11.922 2.471 1 89.56 201 ILE B CA 1
ATOM 5627 C C . ILE B 1 201 ? -16.062 11.781 2.916 1 89.56 201 ILE B C 1
ATOM 5629 O O . ILE B 1 201 ? -16.859 11.125 2.244 1 89.56 201 ILE B O 1
ATOM 5633 N N . PRO B 1 202 ? -16.453 12.414 3.971 1 91.75 202 PRO B N 1
ATOM 5634 C CA . PRO B 1 202 ? -17.828 12.273 4.445 1 91.75 202 PRO B CA 1
ATOM 5635 C C . PRO B 1 202 ? -18.859 12.75 3.422 1 91.75 202 PRO B C 1
ATOM 5637 O O . PRO B 1 202 ? -20.031 12.367 3.49 1 91.75 202 PRO B O 1
ATOM 5640 N N . LYS B 1 203 ? -18.438 13.586 2.488 1 89.12 203 LYS B N 1
ATOM 5641 C CA . LYS B 1 203 ? -19.359 14.156 1.506 1 89.12 203 LYS B CA 1
ATOM 5642 C C . LYS B 1 203 ? -19.531 13.219 0.316 1 89.12 203 LYS B C 1
ATOM 5644 O O . LYS B 1 203 ? -20.484 13.375 -0.465 1 89.12 203 LYS B O 1
ATOM 5649 N N . LEU B 1 204 ? -18.641 12.281 0.187 1 84.25 204 LEU B N 1
ATOM 5650 C CA . LEU B 1 204 ? -18.766 11.344 -0.925 1 84.25 204 LEU B CA 1
ATOM 5651 C C . LEU B 1 204 ? -20.094 10.586 -0.837 1 84.25 204 LEU B C 1
ATOM 5653 O O . LEU B 1 204 ? -20.562 10.273 0.26 1 84.25 204 LEU B O 1
ATOM 5657 N N . PRO B 1 205 ? -20.656 10.188 -1.941 1 79.31 205 PRO B N 1
ATOM 5658 C CA . PRO B 1 205 ? -22.016 9.641 -1.978 1 79.31 205 PRO B CA 1
ATOM 5659 C C . PRO B 1 205 ? -22.156 8.359 -1.152 1 79.31 205 PRO B C 1
ATOM 5661 O O . PRO B 1 205 ? -23.203 8.133 -0.542 1 79.31 205 PRO B O 1
ATOM 5664 N N . HIS B 1 206 ? -21.172 7.598 -1.15 1 81.12 206 HIS B N 1
ATOM 5665 C CA . HIS B 1 206 ? -21.328 6.324 -0.46 1 81.12 206 HIS B CA 1
ATOM 5666 C C . HIS B 1 206 ? -21.25 6.5 1.053 1 81.12 206 HIS B C 1
ATOM 5668 O O . HIS B 1 206 ? -21.641 5.613 1.811 1 81.12 206 HIS B O 1
ATOM 5674 N N . TYR B 1 207 ? -20.812 7.648 1.551 1 89.06 207 TYR B N 1
ATOM 5675 C CA . TYR B 1 207 ? -20.812 7.992 2.969 1 89.06 207 TYR B CA 1
ATOM 5676 C C . TYR B 1 207 ? -22 8.898 3.305 1 89.06 207 TYR B C 1
ATOM 5678 O O . TYR B 1 207 ? -22.938 8.469 3.971 1 89.06 207 TYR B O 1
ATOM 5686 N N . ALA B 1 208 ? -21.969 10.156 2.691 1 92.62 208 ALA B N 1
ATOM 5687 C CA . ALA B 1 208 ? -23.047 11.125 2.883 1 92.62 208 ALA B CA 1
ATOM 5688 C C . ALA B 1 208 ? -23.359 11.32 4.367 1 92.62 208 ALA B C 1
ATOM 5690 O O . ALA B 1 208 ? -24.516 11.25 4.781 1 92.62 208 ALA B O 1
ATOM 5691 N N . PHE B 1 209 ? -22.406 11.492 5.16 1 97.25 209 PHE B N 1
ATOM 5692 C CA . PHE B 1 209 ? -22.562 11.633 6.605 1 97.25 209 PHE B CA 1
ATOM 5693 C C . PHE B 1 209 ? -23.172 12.984 6.949 1 97.25 209 PHE B C 1
ATOM 5695 O O . PHE B 1 209 ? -22.984 13.961 6.223 1 97.25 209 PHE B O 1
ATOM 5702 N N . ASP B 1 210 ? -24 13.047 7.996 1 98.12 210 ASP B N 1
ATOM 5703 C CA . ASP B 1 210 ? -24.406 14.289 8.656 1 98.12 210 ASP B CA 1
ATOM 5704 C C . ASP B 1 210 ? -23.312 14.781 9.609 1 98.12 210 ASP B C 1
ATOM 5706 O O . ASP B 1 210 ? -23.109 14.219 10.68 1 98.12 210 ASP B O 1
ATOM 5710 N N . VAL B 1 211 ? -22.625 15.875 9.297 1 97.94 211 VAL B N 1
ATOM 5711 C CA . VAL B 1 211 ? -21.406 16.266 10 1 97.94 211 VAL B CA 1
ATOM 5712 C C . VAL B 1 211 ? -21.719 17.391 10.992 1 97.94 211 VAL B C 1
ATOM 5714 O O . VAL B 1 211 ? -22.156 18.469 10.594 1 97.94 211 VAL B O 1
ATOM 5717 N N . VAL B 1 212 ? -21.531 17.109 12.234 1 98.31 212 VAL B N 1
ATOM 5718 C CA . VAL B 1 212 ? -21.5 18.125 13.273 1 98.31 212 VAL B CA 1
ATOM 5719 C C . VAL B 1 212 ? -20.094 18.719 13.383 1 98.31 212 VAL B C 1
ATOM 5721 O O . VAL B 1 212 ? -19.125 18 13.586 1 98.31 212 VAL B O 1
ATOM 5724 N N . ARG B 1 213 ? -19.984 20.062 13.32 1 97.12 213 ARG B N 1
ATOM 5725 C CA . ARG B 1 213 ? -18.703 20.75 13.352 1 97.12 213 ARG B CA 1
ATOM 5726 C C . ARG B 1 213 ? -18.375 21.234 14.766 1 97.12 213 ARG B C 1
ATOM 5728 O O . ARG B 1 213 ? -19.172 21.922 15.398 1 97.12 213 ARG B O 1
ATOM 5735 N N . ILE B 1 214 ? -17.312 20.766 15.211 1 98.44 214 ILE B N 1
ATOM 5736 C CA . ILE B 1 214 ? -16.766 21.25 16.469 1 98.44 214 ILE B CA 1
ATOM 5737 C C . ILE B 1 214 ? -15.586 22.172 16.203 1 98.44 214 ILE B C 1
ATOM 5739 O O . ILE B 1 214 ? -14.484 21.703 15.906 1 98.44 214 ILE B O 1
ATOM 5743 N N . LYS B 1 215 ? -15.766 23.406 16.484 1 97.31 215 LYS B N 1
ATOM 5744 C CA . LYS B 1 215 ? -14.836 24.406 15.961 1 97.31 215 LYS B CA 1
ATOM 5745 C C . LYS B 1 215 ? -13.938 24.953 17.062 1 97.31 215 LYS B C 1
ATOM 5747 O O . LYS B 1 215 ? -14.422 25.312 18.141 1 97.31 215 LYS B O 1
ATOM 5752 N N . ALA B 1 216 ? -12.719 24.953 16.781 1 96.75 216 ALA B N 1
ATOM 5753 C CA . ALA B 1 216 ? -11.766 25.609 17.672 1 96.75 216 ALA B CA 1
ATOM 5754 C C . ALA B 1 216 ? -11.766 27.109 17.469 1 96.75 216 ALA B C 1
ATOM 5756 O O . ALA B 1 216 ? -12.18 27.609 16.406 1 96.75 216 ALA B O 1
ATOM 5757 N N . GLN B 1 217 ? -11.359 27.766 18.5 1 94.38 217 GLN B N 1
ATOM 5758 C CA . GLN B 1 217 ? -11.227 29.219 18.453 1 94.38 217 GLN B CA 1
ATOM 5759 C C . GLN B 1 217 ? -9.828 29.656 18.859 1 94.38 217 GLN B C 1
ATOM 5761 O O . GLN B 1 217 ? -9.234 29.094 19.781 1 94.38 217 GLN B O 1
ATOM 5766 N N . ARG B 1 218 ? -9.359 30.609 18.125 1 92.38 218 ARG B N 1
ATOM 5767 C CA . ARG B 1 218 ? -8.078 31.203 18.5 1 92.38 218 ARG B CA 1
ATOM 5768 C C . ARG B 1 218 ? -8.211 32.062 19.75 1 92.38 218 ARG B C 1
ATOM 5770 O O . ARG B 1 218 ? -9.141 32.844 19.859 1 92.38 218 ARG B O 1
ATOM 5777 N N . VAL B 1 219 ? -7.316 31.844 20.688 1 92.75 219 VAL B N 1
ATOM 5778 C CA . VAL B 1 219 ? -7.316 32.625 21.922 1 92.75 219 VAL B CA 1
ATOM 5779 C C . VAL B 1 219 ? -5.91 33.156 22.203 1 92.75 219 VAL B C 1
ATOM 5781 O O . VAL B 1 219 ? -4.918 32.531 21.812 1 92.75 219 VAL B O 1
ATOM 5784 N N . THR B 1 220 ? -5.828 34.312 22.75 1 91.19 220 THR B N 1
ATOM 5785 C CA . THR B 1 220 ? -4.551 34.875 23.156 1 91.19 220 THR B CA 1
ATOM 5786 C C . THR B 1 220 ? -4.438 34.969 24.672 1 91.19 220 THR B C 1
ATOM 5788 O O . THR B 1 220 ? -5.32 35.5 25.344 1 91.19 220 THR B O 1
ATOM 5791 N N . THR B 1 221 ? -3.512 34.375 25.203 1 89.44 221 THR B N 1
ATOM 5792 C CA . THR B 1 221 ? -3.178 34.438 26.625 1 89.44 221 THR B CA 1
ATOM 5793 C C . THR B 1 221 ? -1.799 35.062 26.828 1 89.44 221 THR B C 1
ATOM 5795 O O . THR B 1 221 ? -0.785 34.469 26.438 1 89.44 221 THR B O 1
ATOM 5798 N N . GLY B 1 222 ? -1.759 36.219 27.453 1 90.88 222 GLY B N 1
ATOM 5799 C CA . GLY B 1 222 ? -0.511 36.938 27.484 1 90.88 222 GLY B CA 1
ATOM 5800 C C . GLY B 1 222 ? -0.05 37.406 26.109 1 90.88 222 GLY B C 1
ATOM 5801 O O . GLY B 1 222 ? -0.783 38.094 25.391 1 90.88 222 GLY B O 1
ATOM 5802 N N . ASP B 1 223 ? 1.093 36.906 25.75 1 90.94 223 ASP B N 1
ATOM 5803 C CA . ASP B 1 223 ? 1.654 37.312 24.469 1 90.94 223 ASP B CA 1
ATOM 5804 C C . ASP B 1 223 ? 1.7 36.125 23.5 1 90.94 223 ASP B C 1
ATOM 5806 O O . ASP B 1 223 ? 2.418 36.156 22.5 1 90.94 223 ASP B O 1
ATOM 5810 N N . ARG B 1 224 ? 0.948 35.125 23.922 1 93.56 224 ARG B N 1
ATOM 5811 C CA . ARG B 1 224 ? 0.986 33.938 23.094 1 93.56 224 ARG B CA 1
ATOM 5812 C C . ARG B 1 224 ? -0.408 33.562 22.609 1 93.56 224 ARG B C 1
ATOM 5814 O O . ARG B 1 224 ? -1.404 33.844 23.281 1 93.56 224 ARG B O 1
ATOM 5821 N N . ALA B 1 225 ? -0.465 33.031 21.453 1 92.38 225 ALA B N 1
ATOM 5822 C CA . ALA B 1 225 ? -1.721 32.594 20.859 1 92.38 225 ALA B CA 1
ATOM 5823 C C . ALA B 1 225 ? -1.854 31.062 20.922 1 92.38 225 ALA B C 1
ATOM 5825 O O . ALA B 1 225 ? -0.851 30.344 20.906 1 92.38 225 ALA B O 1
ATOM 5826 N N . SER B 1 226 ? -3.039 30.547 21.031 1 93.75 226 SER B N 1
ATOM 5827 C CA . SER B 1 226 ? -3.363 29.125 20.969 1 93.75 226 SER B CA 1
ATOM 5828 C C . SER B 1 226 ? -4.777 28.906 20.438 1 93.75 226 SER B C 1
ATOM 5830 O O . SER B 1 226 ? -5.508 29.875 20.188 1 93.75 226 SER B O 1
ATOM 5832 N N . TYR B 1 227 ? -5.055 27.688 20.125 1 94.88 227 TYR B N 1
ATOM 5833 C CA . TYR B 1 227 ? -6.41 27.312 19.734 1 94.88 227 TYR B CA 1
ATOM 5834 C C . TYR B 1 227 ? -7.055 26.422 20.797 1 94.88 227 TYR B C 1
ATOM 5836 O O . TYR B 1 227 ? -6.398 25.531 21.359 1 94.88 227 TYR B O 1
ATOM 5844 N N . VAL B 1 228 ? -8.258 26.734 21.141 1 95.5 228 VAL B N 1
ATOM 5845 C CA . VAL B 1 228 ? -9.016 25.953 22.125 1 95.5 228 VAL B CA 1
ATOM 5846 C C . VAL B 1 228 ? -10.414 25.656 21.578 1 95.5 228 VAL B C 1
ATOM 5848 O O . VAL B 1 228 ? -10.969 26.438 20.797 1 95.5 228 VAL B O 1
ATOM 5851 N N . TYR B 1 229 ? -10.883 24.484 21.906 1 97.69 229 TYR B N 1
ATOM 5852 C CA . TYR B 1 229 ? -12.297 24.219 21.672 1 97.69 229 TYR B CA 1
ATOM 5853 C C . TYR B 1 229 ? -13.156 24.719 22.812 1 97.69 229 TYR B C 1
ATOM 5855 O O . TYR B 1 229 ? -13.047 24.219 23.938 1 97.69 229 TYR B O 1
ATOM 5863 N N . PRO B 1 230 ? -13.984 25.688 22.531 1 97.62 230 PRO B N 1
ATOM 5864 C CA . PRO B 1 230 ? -14.859 26.141 23.625 1 97.62 230 PRO B CA 1
ATOM 5865 C C . PRO B 1 230 ? -15.703 25 24.203 1 97.62 230 PRO B C 1
ATOM 5867 O O . PRO B 1 230 ? -16.078 24.062 23.5 1 97.62 230 PRO B O 1
ATOM 5870 N N . GLN B 1 231 ? -16.047 25.203 25.438 1 97.25 231 GLN B N 1
ATOM 5871 C CA . GLN B 1 231 ? -16.828 24.188 26.141 1 97.25 231 GLN B CA 1
ATOM 5872 C C . GLN B 1 231 ? -18.094 23.844 25.375 1 97.25 231 GLN B C 1
ATOM 5874 O O . GLN B 1 231 ? -18.453 22.672 25.266 1 97.25 231 GLN B O 1
ATOM 5879 N N . ALA B 1 232 ? -18.75 24.844 24.891 1 97.81 232 ALA B N 1
ATOM 5880 C CA . ALA B 1 232 ? -20.031 24.656 24.203 1 97.81 232 ALA B CA 1
ATOM 5881 C C . ALA B 1 232 ? -19.844 23.812 22.953 1 97.81 232 ALA B C 1
ATOM 5883 O O . ALA B 1 232 ? -20.734 23.047 22.578 1 97.81 232 ALA B O 1
ATOM 5884 N N . GLU B 1 233 ? -18.75 23.969 22.297 1 98.38 233 GLU B N 1
ATOM 5885 C CA . GLU B 1 233 ? -18.469 23.172 21.109 1 98.38 233 GLU B CA 1
ATOM 5886 C C . GLU B 1 233 ? -18.25 21.703 21.469 1 98.38 233 GLU B C 1
ATOM 5888 O O . GLU B 1 233 ? -18.797 20.812 20.797 1 98.38 233 GLU B O 1
ATOM 5893 N N . ILE B 1 234 ? -17.5 21.406 22.5 1 98.56 234 ILE B N 1
ATOM 5894 C CA . ILE B 1 234 ? -17.219 20.031 22.922 1 98.56 234 ILE B CA 1
ATOM 5895 C C . ILE B 1 234 ? -18.516 19.375 23.406 1 98.56 234 ILE B C 1
ATOM 5897 O O . ILE B 1 234 ? -18.703 18.172 23.203 1 98.56 234 ILE B O 1
ATOM 5901 N N . GLU B 1 235 ? -19.391 20.172 23.984 1 98.31 235 GLU B N 1
ATOM 5902 C CA . GLU B 1 235 ? -20.641 19.656 24.516 1 98.31 235 GLU B CA 1
ATOM 5903 C C . GLU B 1 235 ? -21.5 19.031 23.406 1 98.31 235 GLU B C 1
ATOM 5905 O O . GLU B 1 235 ? -22.344 18.172 23.688 1 98.31 235 GLU B O 1
ATOM 5910 N N . LYS B 1 236 ? -21.281 19.375 22.188 1 98.62 236 LYS B N 1
ATOM 5911 C CA . LYS B 1 236 ? -22.016 18.797 21.062 1 98.62 236 LYS B CA 1
ATOM 5912 C C . LYS B 1 236 ? -21.797 17.297 20.984 1 98.62 236 LYS B C 1
ATOM 5914 O O . LYS B 1 236 ? -22.625 16.578 20.422 1 98.62 236 LYS B O 1
ATOM 5919 N N . LEU B 1 237 ? -20.781 16.734 21.562 1 98.69 237 LEU B N 1
ATOM 5920 C CA . LEU B 1 237 ? -20.484 15.312 21.531 1 98.69 237 LEU B CA 1
ATOM 5921 C C . LEU B 1 237 ? -21.438 14.531 22.406 1 98.69 237 LEU B C 1
ATOM 5923 O O . LEU B 1 237 ? -21.531 13.305 22.312 1 98.69 237 LEU B O 1
ATOM 5927 N N . ARG B 1 238 ? -22.172 15.266 23.266 1 98.44 238 ARG B N 1
ATOM 5928 C CA . ARG B 1 238 ? -23.141 14.594 24.125 1 98.44 238 ARG B CA 1
ATOM 5929 C C . ARG B 1 238 ? -24.328 14.094 23.312 1 98.44 238 ARG B C 1
ATOM 5931 O O . ARG B 1 238 ? -25.078 13.227 23.781 1 98.44 238 ARG B O 1
ATOM 5938 N N . ASP B 1 239 ? -24.516 14.664 22.125 1 98.25 239 ASP B N 1
ATOM 5939 C CA . ASP B 1 239 ? -25.609 14.234 21.25 1 98.25 239 ASP B CA 1
ATOM 5940 C C . ASP B 1 239 ? -25.5 12.742 20.938 1 98.25 239 ASP B C 1
ATOM 5942 O O . ASP B 1 239 ? -24.531 12.305 20.297 1 98.25 239 ASP B O 1
ATOM 5946 N N . PRO B 1 240 ? -26.5 11.953 21.328 1 97.44 240 PRO B N 1
ATOM 5947 C CA . PRO B 1 240 ? -26.422 10.5 21.109 1 97.44 240 PRO B CA 1
ATOM 5948 C C . PRO B 1 240 ? -26.484 10.109 19.641 1 97.44 240 PRO B C 1
ATOM 5950 O O . PRO B 1 240 ? -26.188 8.969 19.281 1 97.44 240 PRO B O 1
ATOM 5953 N N . LYS B 1 241 ? -26.875 11.055 18.812 1 98.19 241 LYS B N 1
ATOM 5954 C CA . LYS B 1 241 ? -26.922 10.766 17.375 1 98.19 241 LYS B CA 1
ATOM 5955 C C . LYS B 1 241 ? -25.516 10.781 16.766 1 98.19 241 LYS B C 1
ATOM 5957 O O . LYS B 1 241 ? -25.312 10.258 15.672 1 98.19 241 LYS B O 1
ATOM 5962 N N . VAL B 1 242 ? -24.609 11.383 17.438 1 98.75 242 VAL B N 1
ATOM 5963 C CA . VAL B 1 242 ? -23.234 11.375 16.969 1 98.75 242 VAL B CA 1
ATOM 5964 C C . VAL B 1 242 ? -22.594 10.023 17.25 1 98.75 242 VAL B C 1
ATOM 5966 O O . VAL B 1 242 ? -22.359 9.672 18.422 1 98.75 242 VAL B O 1
ATOM 5969 N N . LYS B 1 243 ? -22.219 9.344 16.219 1 98.62 243 LYS B N 1
ATOM 5970 C CA . LYS B 1 243 ? -21.703 7.988 16.406 1 98.62 243 LYS B CA 1
ATOM 5971 C C . LYS B 1 243 ? -20.188 7.984 16.531 1 98.62 243 LYS B C 1
ATOM 5973 O O . LYS B 1 243 ? -19.609 7.109 17.172 1 98.62 243 LYS B O 1
ATOM 5978 N N . ALA B 1 244 ? -19.562 8.891 15.852 1 98.81 244 ALA B N 1
ATOM 5979 C CA . ALA B 1 244 ? -18.109 8.93 15.828 1 98.81 244 ALA B CA 1
ATOM 5980 C C . ALA B 1 244 ? -17.609 10.367 15.781 1 98.81 244 ALA B C 1
ATOM 5982 O O . ALA B 1 244 ? -18.266 11.25 15.219 1 98.81 244 ALA B O 1
ATOM 5983 N N . ALA B 1 245 ? -16.484 10.602 16.391 1 98.81 245 ALA B N 1
ATOM 5984 C CA . ALA B 1 245 ? -15.789 11.883 16.344 1 98.81 245 ALA B CA 1
ATOM 5985 C C . ALA B 1 245 ? -14.398 11.727 15.734 1 98.81 245 ALA B C 1
ATOM 5987 O O . ALA B 1 245 ? -13.641 10.828 16.125 1 98.81 245 ALA B O 1
ATOM 5988 N N . PHE B 1 246 ? -14.047 12.547 14.75 1 98.19 246 PHE B N 1
ATOM 5989 C CA . PHE B 1 246 ? -12.75 12.531 14.078 1 98.19 246 PHE B CA 1
ATOM 5990 C C . PHE B 1 246 ? -11.938 13.766 14.445 1 98.19 246 PHE B C 1
ATOM 5992 O O . PHE B 1 246 ? -12.438 14.891 14.383 1 98.19 246 PHE B O 1
ATOM 5999 N N . VAL B 1 247 ? -10.688 13.555 14.789 1 98.06 247 VAL B N 1
ATOM 6000 C CA . VAL B 1 247 ? -9.859 14.672 15.211 1 98.06 247 VAL B CA 1
ATOM 6001 C C . VAL B 1 247 ? -8.438 14.5 14.68 1 98.06 247 VAL B C 1
ATOM 6003 O O . VAL B 1 247 ? -7.918 13.375 14.633 1 98.06 247 VAL B O 1
ATOM 6006 N N . VAL B 1 248 ? -7.867 15.516 14.133 1 98.19 248 VAL B N 1
ATOM 6007 C CA . VAL B 1 248 ? -6.434 15.609 13.875 1 98.19 248 VAL B CA 1
ATOM 6008 C C . VAL B 1 248 ? -5.754 16.375 15.008 1 98.19 248 VAL B C 1
ATOM 6010 O O . VAL B 1 248 ? -6.02 17.562 15.211 1 98.19 248 VAL B O 1
ATOM 6013 N N . ASN B 1 249 ? -4.918 15.703 15.766 1 98.31 249 ASN B N 1
ATOM 6014 C CA . ASN B 1 249 ? -4.297 16.25 16.969 1 98.31 249 ASN B CA 1
ATOM 6015 C C . ASN B 1 249 ? -2.801 15.953 17.016 1 98.31 249 ASN B C 1
ATOM 6017 O O . ASN B 1 249 ? -2.395 14.797 17.172 1 98.31 249 ASN B O 1
ATOM 6021 N N . PRO B 1 250 ? -1.941 16.953 16.938 1 97.75 250 PRO B N 1
ATOM 6022 C CA . PRO B 1 250 ? -2.174 18.391 16.75 1 97.75 250 PRO B CA 1
ATOM 6023 C C . PRO B 1 250 ? -2.816 18.719 15.406 1 97.75 250 PRO B C 1
ATOM 6025 O O . PRO B 1 250 ? -2.588 18 14.422 1 97.75 250 PRO B O 1
ATOM 6028 N N . SER B 1 251 ? -3.506 19.797 15.344 1 97.25 251 SER B N 1
ATOM 6029 C CA . SER B 1 251 ? -4.375 20.094 14.211 1 97.25 251 SER B CA 1
ATOM 6030 C C . SER B 1 251 ? -3.574 20.594 13.016 1 97.25 251 SER B C 1
ATOM 6032 O O . SER B 1 251 ? -2.51 21.188 13.188 1 97.25 251 SER B O 1
ATOM 6034 N N . ASN B 1 252 ? -3.957 20.328 11.867 1 95.44 252 ASN B N 1
ATOM 6035 C CA . ASN B 1 252 ? -3.615 20.922 10.586 1 95.44 252 ASN B CA 1
ATOM 6036 C C . ASN B 1 252 ? -4.762 21.766 10.039 1 95.44 252 ASN B C 1
ATOM 6038 O O . ASN B 1 252 ? -5.848 21.25 9.773 1 95.44 252 ASN B O 1
ATOM 6042 N N . PRO B 1 253 ? -4.645 23 9.945 1 95.06 253 PRO B N 1
ATOM 6043 C CA . PRO B 1 253 ? -3.377 23.703 9.727 1 95.06 253 PRO B CA 1
ATOM 6044 C C . PRO B 1 253 ? -2.945 24.531 10.945 1 95.06 253 PRO B C 1
ATOM 6046 O O . PRO B 1 253 ? -1.907 25.188 10.906 1 95.06 253 PRO B O 1
ATOM 6049 N N . THR B 1 254 ? -3.662 24.5 12.031 1 94.56 254 THR B N 1
ATOM 6050 C CA . THR B 1 254 ? -3.4 25.438 13.109 1 94.56 254 THR B CA 1
ATOM 6051 C C . THR B 1 254 ? -2.168 25.031 13.906 1 94.56 254 THR B C 1
ATOM 6053 O O . THR B 1 254 ? -1.645 25.812 14.703 1 94.56 254 THR B O 1
ATOM 6056 N N . ALA B 1 255 ? -1.725 23.781 13.664 1 96.44 255 ALA B N 1
ATOM 6057 C CA . ALA B 1 255 ? -0.497 23.266 14.281 1 96.44 255 ALA B CA 1
ATOM 6058 C C . ALA B 1 255 ? -0.577 23.328 15.805 1 96.44 255 ALA B C 1
ATOM 6060 O O . ALA B 1 255 ? 0.417 23.625 16.469 1 96.44 255 ALA B O 1
ATOM 6061 N N . ASN B 1 256 ? -1.718 23.109 16.328 1 96.19 256 ASN B N 1
ATOM 6062 C CA . ASN B 1 256 ? -1.996 23.234 17.766 1 96.19 256 ASN B CA 1
ATOM 6063 C C . ASN B 1 256 ? -2.525 21.922 18.344 1 96.19 256 ASN B C 1
ATOM 6065 O O . ASN B 1 256 ? -3.523 21.391 17.875 1 96.19 256 ASN B O 1
ATOM 6069 N N . ALA B 1 257 ? -1.871 21.438 19.422 1 97.75 257 ALA B N 1
ATOM 6070 C CA . ALA B 1 257 ? -2.346 20.25 20.141 1 97.75 257 ALA B CA 1
ATOM 6071 C C . ALA B 1 257 ? -3.525 20.594 21.047 1 97.75 257 ALA B C 1
ATOM 6073 O O . ALA B 1 257 ? -3.615 21.703 21.562 1 97.75 257 ALA B O 1
ATOM 6074 N N . MET B 1 258 ? -4.34 19.641 21.203 1 97.06 258 MET B N 1
ATOM 6075 C CA . MET B 1 258 ? -5.465 19.812 22.125 1 97.06 258 MET B CA 1
ATOM 6076 C C . MET B 1 258 ? -4.973 19.984 23.562 1 97.06 258 MET B C 1
ATOM 6078 O O . MET B 1 258 ? -4.086 19.266 24.016 1 97.06 258 MET B O 1
ATOM 6082 N N . GLY B 1 259 ? -5.504 20.953 24.219 1 94.81 259 GLY B N 1
ATOM 6083 C CA . GLY B 1 259 ? -5.133 21.172 25.609 1 94.81 259 GLY B CA 1
ATOM 6084 C C . GLY B 1 259 ? -5.73 20.156 26.562 1 94.81 259 GLY B C 1
ATOM 6085 O O . GLY B 1 259 ? -6.695 19.484 26.219 1 94.81 259 GLY B O 1
ATOM 6086 N N . LEU B 1 260 ? -5.188 20.094 27.734 1 94.94 260 LEU B N 1
ATOM 6087 C CA . LEU B 1 260 ? -5.625 19.125 28.75 1 94.94 260 LEU B CA 1
ATOM 6088 C C . LEU B 1 260 ? -7.066 19.391 29.156 1 94.94 260 LEU B C 1
ATOM 6090 O O . LEU B 1 260 ? -7.812 18.469 29.469 1 94.94 260 LEU B O 1
ATOM 6094 N N . GLU B 1 261 ? -7.453 20.641 29.141 1 95.75 261 GLU B N 1
ATOM 6095 C CA . GLU B 1 261 ? -8.828 20.984 29.5 1 95.75 261 GLU B CA 1
ATOM 6096 C C . GLU B 1 261 ? -9.828 20.375 28.531 1 95.75 261 GLU B C 1
ATOM 6098 O O . GLU B 1 261 ? -10.852 19.828 28.953 1 95.75 261 GLU B O 1
ATOM 6103 N N . ASN B 1 262 ? -9.562 20.531 27.25 1 97.69 262 ASN B N 1
ATOM 6104 C CA . ASN B 1 262 ? -10.438 19.938 26.25 1 97.69 262 ASN B CA 1
ATOM 6105 C C . ASN B 1 262 ? -10.445 18.422 26.344 1 97.69 262 ASN B C 1
ATOM 6107 O O . ASN B 1 262 ? -11.5 17.781 26.234 1 97.69 262 ASN B O 1
ATOM 6111 N N . ILE B 1 263 ? -9.289 17.781 26.562 1 97.94 263 ILE B N 1
ATOM 6112 C CA . ILE B 1 263 ? -9.188 16.328 26.688 1 97.94 263 ILE B CA 1
ATOM 6113 C C . ILE B 1 263 ? -10.008 15.852 27.891 1 97.94 263 ILE B C 1
ATOM 6115 O O . ILE B 1 263 ? -10.766 14.883 27.781 1 97.94 263 ILE B O 1
ATOM 6119 N N . SER B 1 264 ? -9.875 16.562 28.984 1 97.94 264 SER B N 1
ATOM 6120 C CA . SER B 1 264 ? -10.609 16.203 30.203 1 97.94 264 SER B CA 1
ATOM 6121 C C . SER B 1 264 ? -12.117 16.312 29.984 1 97.94 264 SER B C 1
ATOM 6123 O O . SER B 1 264 ? -12.883 15.508 30.516 1 97.94 264 SER B O 1
ATOM 6125 N N . GLN B 1 265 ? -12.5 17.297 29.312 1 98.19 265 GLN B N 1
ATOM 6126 C CA . GLN B 1 265 ? -13.922 17.469 29 1 98.19 265 GLN B CA 1
ATOM 6127 C C . GLN B 1 265 ? -14.445 16.312 28.172 1 98.19 265 GLN B C 1
ATOM 6129 O O . GLN B 1 265 ? -15.531 15.789 28.438 1 98.19 265 GLN B O 1
ATOM 6134 N N . ILE B 1 266 ? -13.734 15.906 27.141 1 98.75 266 ILE B N 1
ATOM 6135 C CA . ILE B 1 266 ? -14.141 14.789 26.297 1 98.75 266 ILE B CA 1
ATOM 6136 C C . ILE B 1 266 ? -14.172 13.5 27.125 1 98.75 266 ILE B C 1
ATOM 6138 O O . ILE B 1 266 ? -15.094 12.695 26.984 1 98.75 266 ILE B O 1
ATOM 6142 N N . GLU B 1 267 ? -13.156 13.305 27.984 1 98.5 267 GLU B N 1
ATOM 6143 C CA . GLU B 1 267 ? -13.125 12.148 28.891 1 98.5 267 GLU B CA 1
ATOM 6144 C C . GLU B 1 267 ? -14.391 12.086 29.734 1 98.5 267 GLU B C 1
ATOM 6146 O O . GLU B 1 267 ? -14.992 11.023 29.891 1 98.5 267 GLU B O 1
ATOM 6151 N N . ALA B 1 268 ? -14.742 13.219 30.25 1 98.44 268 ALA B N 1
ATOM 6152 C CA . ALA B 1 268 ? -15.922 13.281 31.109 1 98.44 268 ALA B CA 1
ATOM 6153 C C . ALA B 1 268 ? -17.172 12.891 30.344 1 98.44 268 ALA B C 1
ATOM 6155 O O . ALA B 1 268 ? -18.016 12.125 30.844 1 98.44 268 ALA B O 1
ATOM 6156 N N . ILE B 1 269 ? -17.328 13.438 29.188 1 98.69 269 ILE B N 1
ATOM 6157 C CA . ILE B 1 269 ? -18.484 13.156 28.359 1 98.69 269 ILE B CA 1
ATOM 6158 C C . ILE B 1 269 ? -18.547 11.664 28.031 1 98.69 269 ILE B C 1
ATOM 6160 O O . ILE B 1 269 ? -19.609 11.039 28.172 1 98.69 269 ILE B O 1
ATOM 6164 N N . VAL B 1 270 ? -17.438 11.031 27.625 1 98.69 270 VAL B N 1
ATOM 6165 C CA . VAL B 1 270 ? -17.375 9.633 27.219 1 98.69 270 VAL B CA 1
ATOM 6166 C C . VAL B 1 270 ? -17.656 8.727 28.406 1 98.69 270 VAL B C 1
ATOM 6168 O O . VAL B 1 270 ? -18.422 7.762 28.297 1 98.69 270 VAL B O 1
ATOM 6171 N N . ASN B 1 271 ? -17.141 9.047 29.547 1 98 271 ASN B N 1
ATOM 6172 C CA . ASN B 1 271 ? -17.234 8.188 30.719 1 98 271 ASN B CA 1
ATOM 6173 C C . ASN B 1 271 ? -18.625 8.242 31.344 1 98 271 ASN B C 1
ATOM 6175 O O . ASN B 1 271 ? -19.031 7.32 32.062 1 98 271 ASN B O 1
ATOM 6179 N N . THR B 1 272 ? -19.359 9.266 31.062 1 97.69 272 THR B N 1
ATOM 6180 C CA . THR B 1 272 ? -20.641 9.414 31.734 1 97.69 272 THR B CA 1
ATOM 6181 C C . THR B 1 272 ? -21.797 9.242 30.75 1 97.69 272 THR B C 1
ATOM 6183 O O . THR B 1 272 ? -22.656 8.383 30.938 1 97.69 272 THR B O 1
ATOM 6186 N N . ASP B 1 273 ? -21.75 10 29.703 1 98 273 ASP B N 1
ATOM 6187 C CA . ASP B 1 273 ? -22.922 10.125 28.844 1 98 273 ASP B CA 1
ATOM 6188 C C . ASP B 1 273 ? -22.766 9.281 27.578 1 98 273 ASP B C 1
ATOM 6190 O O . ASP B 1 273 ? -23.75 8.812 27.016 1 98 273 ASP B O 1
ATOM 6194 N N . ARG B 1 274 ? -21.5 9.133 27.125 1 98.62 274 ARG B N 1
ATOM 6195 C CA . ARG B 1 274 ? -21.312 8.578 25.797 1 98.62 274 ARG B CA 1
ATOM 6196 C C . ARG B 1 274 ? -20.266 7.473 25.797 1 98.62 274 ARG B C 1
ATOM 6198 O O . ARG B 1 274 ? -19.281 7.531 25.062 1 98.62 274 ARG B O 1
ATOM 6205 N N . PRO B 1 275 ? -20.469 6.449 26.594 1 98.38 275 PRO B N 1
ATOM 6206 C CA . PRO B 1 275 ? -19.516 5.332 26.578 1 98.38 275 PRO B CA 1
ATOM 6207 C C . PRO B 1 275 ? -19.453 4.629 25.219 1 98.38 275 PRO B C 1
ATOM 6209 O O . PRO B 1 275 ? -18.531 3.855 24.953 1 98.38 275 PRO B O 1
ATOM 6212 N N . ASP B 1 276 ? -20.359 4.969 24.344 1 98.5 276 ASP B N 1
ATOM 6213 C CA . ASP B 1 276 ? -20.484 4.328 23.047 1 98.5 276 ASP B CA 1
ATOM 6214 C C . ASP B 1 276 ? -19.781 5.141 21.953 1 98.5 276 ASP B C 1
ATOM 6216 O O . ASP B 1 276 ? -19.656 4.695 20.812 1 98.5 276 ASP B O 1
ATOM 6220 N N . LEU B 1 277 ? -19.312 6.348 22.25 1 98.88 277 LEU B N 1
ATOM 6221 C CA . LEU B 1 277 ? -18.75 7.23 21.234 1 98.88 277 LEU B CA 1
ATOM 6222 C C . LEU B 1 277 ? -17.453 6.656 20.672 1 98.88 277 LEU B C 1
ATOM 6224 O O . LEU B 1 277 ? -16.531 6.336 21.422 1 98.88 277 LEU B O 1
ATOM 6228 N N . MET B 1 278 ? -17.422 6.434 19.344 1 98.88 278 MET B N 1
ATOM 6229 C CA . MET B 1 278 ? -16.172 6.066 18.672 1 98.88 278 MET B CA 1
ATOM 6230 C C . MET B 1 278 ? -15.336 7.305 18.359 1 98.88 278 MET B C 1
ATOM 6232 O O . MET B 1 278 ? -15.867 8.305 17.875 1 98.88 278 MET B O 1
ATOM 6236 N N . ILE B 1 279 ? -14.078 7.273 18.672 1 98.88 279 ILE B N 1
ATOM 6237 C CA . ILE B 1 279 ? -13.18 8.391 18.391 1 98.88 279 ILE B CA 1
ATOM 6238 C C . ILE B 1 279 ? -12.039 7.926 17.484 1 98.88 279 ILE B C 1
ATOM 6240 O O . ILE B 1 279 ? -11.453 6.867 17.719 1 98.88 279 ILE B O 1
ATOM 6244 N N . LEU B 1 280 ? -11.773 8.609 16.453 1 98.62 280 LEU B N 1
ATOM 6245 C CA . LEU B 1 280 ? -10.602 8.438 15.602 1 98.62 280 LEU B CA 1
ATOM 6246 C C . LEU B 1 280 ? -9.672 9.641 15.703 1 98.62 280 LEU B C 1
ATOM 6248 O O . LEU B 1 280 ? -10.07 10.766 15.391 1 98.62 280 LEU B O 1
ATOM 6252 N N . THR B 1 281 ? -8.508 9.445 16.172 1 98.75 281 THR B N 1
ATOM 6253 C CA . THR B 1 281 ? -7.543 10.531 16.297 1 98.75 281 THR B CA 1
ATOM 6254 C C . THR B 1 281 ? -6.367 10.312 15.344 1 98.75 281 THR B C 1
ATOM 6256 O O . THR B 1 281 ? -5.816 9.211 15.273 1 98.75 281 THR B O 1
ATOM 6259 N N . ASP B 1 282 ? -6.094 11.242 14.516 1 98.5 282 ASP B N 1
ATOM 6260 C CA . ASP B 1 282 ? -4.906 11.297 13.672 1 98.5 282 ASP B CA 1
ATOM 6261 C C . ASP B 1 282 ? -3.805 12.125 14.328 1 98.5 282 ASP B C 1
ATOM 6263 O O . ASP B 1 282 ? -3.895 13.352 14.391 1 98.5 282 ASP B O 1
ATOM 6267 N N . ASP B 1 283 ? -2.738 11.438 14.734 1 98.56 283 ASP B N 1
ATOM 6268 C CA . ASP B 1 283 ? -1.75 12.062 15.609 1 98.56 283 ASP B CA 1
ATOM 6269 C C . ASP B 1 283 ? -0.417 12.25 14.883 1 98.56 283 ASP B C 1
ATOM 6271 O O . ASP B 1 283 ? 0.645 12.195 15.508 1 98.56 283 ASP B O 1
ATOM 6275 N N . VAL B 1 284 ? -0.413 12.484 13.609 1 97.62 284 VAL B N 1
ATOM 6276 C CA . VAL B 1 284 ? 0.774 12.508 12.766 1 97.62 284 VAL B CA 1
ATOM 6277 C C . VAL B 1 284 ? 1.762 13.547 13.281 1 97.62 284 VAL B C 1
ATOM 6279 O O . VAL B 1 284 ? 2.977 13.383 13.156 1 97.62 284 VAL B O 1
ATOM 6282 N N . TYR B 1 285 ? 1.308 14.617 13.953 1 97.94 285 TYR B N 1
ATOM 6283 C CA . TYR B 1 285 ? 2.182 15.719 14.352 1 97.94 285 TYR B CA 1
ATOM 6284 C C . TYR B 1 285 ? 2.527 15.625 15.836 1 97.94 285 TYR B C 1
ATOM 6286 O O . TYR B 1 285 ? 3.199 16.5 16.375 1 97.94 285 TYR B O 1
ATOM 6294 N N . GLY B 1 286 ? 2.088 14.586 16.5 1 97.69 286 GLY B N 1
ATOM 6295 C CA . GLY B 1 286 ? 2.244 14.477 17.953 1 97.69 286 GLY B CA 1
ATOM 6296 C C . GLY B 1 286 ? 3.689 14.578 18.391 1 97.69 286 GLY B C 1
ATOM 6297 O O . GLY B 1 286 ? 3.973 15.133 19.469 1 97.69 286 GLY B O 1
ATOM 6298 N N . THR B 1 287 ? 4.637 14.125 17.594 1 96.44 287 THR B N 1
ATOM 6299 C CA . THR B 1 287 ? 6.047 14.055 17.953 1 96.44 287 THR B CA 1
ATOM 6300 C C . THR B 1 287 ? 6.656 15.453 18.047 1 96.44 287 THR B C 1
ATOM 6302 O O . THR B 1 287 ? 7.734 15.633 18.609 1 96.44 287 THR B O 1
ATOM 6305 N N . PHE B 1 288 ? 6.004 16.438 17.516 1 97.31 288 PHE B N 1
ATOM 6306 C CA . PHE B 1 288 ? 6.566 17.797 17.453 1 97.31 288 PHE B CA 1
ATOM 6307 C C . PHE B 1 288 ? 6.195 18.578 18.703 1 97.31 288 PHE B C 1
ATOM 6309 O O . PHE B 1 288 ? 6.688 19.703 18.906 1 97.31 288 PHE B O 1
ATOM 6316 N N . VAL B 1 289 ? 5.309 18.078 19.547 1 95.88 289 VAL B N 1
ATOM 6317 C CA . VAL B 1 289 ? 4.828 18.781 20.734 1 95.88 289 VAL B CA 1
ATOM 6318 C C . VAL B 1 289 ? 5.445 18.156 21.984 1 95.88 289 VAL B C 1
ATOM 6320 O O . VAL B 1 289 ? 5.383 16.938 22.172 1 95.88 289 VAL B O 1
ATOM 6323 N N . PRO B 1 290 ? 6.02 18.984 22.797 1 91.81 290 PRO B N 1
ATOM 6324 C CA . PRO B 1 290 ? 6.539 18.422 24.047 1 91.81 290 PRO B CA 1
ATOM 6325 C C . PRO B 1 290 ? 5.449 17.812 24.922 1 91.81 290 PRO B C 1
ATOM 6327 O O . PRO B 1 290 ? 4.367 18.375 25.062 1 91.81 290 PRO B O 1
ATOM 6330 N N . HIS B 1 291 ? 5.613 16.625 25.406 1 90.94 291 HIS B N 1
ATOM 6331 C CA . HIS B 1 291 ? 4.695 15.914 26.281 1 90.94 291 HIS B CA 1
ATOM 6332 C C . HIS B 1 291 ? 3.32 15.766 25.656 1 90.94 291 HIS B C 1
ATOM 6334 O O . HIS B 1 291 ? 2.303 16.062 26.281 1 90.94 291 HIS B O 1
ATOM 6340 N N . PHE B 1 292 ? 3.314 15.477 24.484 1 95.88 292 PHE B N 1
ATOM 6341 C CA . PHE B 1 292 ? 2.076 15.273 23.734 1 95.88 292 PHE B CA 1
ATOM 6342 C C . PHE B 1 292 ? 1.245 14.156 24.359 1 95.88 292 PHE B C 1
ATOM 6344 O O . PHE B 1 292 ? 1.787 13.141 24.781 1 95.88 292 PHE B O 1
ATOM 6351 N N . LEU B 1 293 ? -0.06 14.391 24.469 1 96 293 LEU B N 1
ATOM 6352 C CA . LEU B 1 293 ? -1 13.375 24.938 1 96 293 LEU B CA 1
ATOM 6353 C C . LEU B 1 293 ? -2.068 13.102 23.891 1 96 293 LEU B C 1
ATOM 6355 O O . LEU B 1 293 ? -2.945 13.938 23.656 1 96 293 LEU B O 1
ATOM 6359 N N . SER B 1 294 ? -2.041 11.922 23.328 1 97.69 294 SER B N 1
ATOM 6360 C CA . SER B 1 294 ? -3.045 11.484 22.375 1 97.69 294 SER B CA 1
ATOM 6361 C C . SER B 1 294 ? -4.387 11.227 23.047 1 97.69 294 SER B C 1
ATOM 6363 O O . SER B 1 294 ? -4.438 10.781 24.203 1 97.69 294 SER B O 1
ATOM 6365 N N . LEU B 1 295 ? -5.484 11.453 22.328 1 98.25 295 LEU B N 1
ATOM 6366 C CA . LEU B 1 295 ? -6.793 11.055 22.828 1 98.25 295 LEU B CA 1
ATOM 6367 C C . LEU B 1 295 ? -6.852 9.547 23.047 1 98.25 295 LEU B C 1
ATOM 6369 O O . LEU B 1 295 ? -7.578 9.07 23.922 1 98.25 295 LEU B O 1
ATOM 6373 N N . PHE B 1 296 ? -6.09 8.789 22.297 1 98.44 296 PHE B N 1
ATOM 6374 C CA . PHE B 1 296 ? -6.008 7.348 22.484 1 98.44 296 PHE B CA 1
ATOM 6375 C C . PHE B 1 296 ? -5.496 7.016 23.875 1 98.44 296 PHE B C 1
ATOM 6377 O O . PHE B 1 296 ? -5.988 6.086 24.531 1 98.44 296 PHE B O 1
ATOM 6384 N N . ALA B 1 297 ? -4.504 7.711 24.312 1 97.06 297 ALA B N 1
ATOM 6385 C CA . ALA B 1 297 ? -3.963 7.473 25.641 1 97.06 297 ALA B CA 1
ATOM 6386 C C . ALA B 1 297 ? -4.973 7.867 26.719 1 97.06 297 ALA B C 1
ATOM 6388 O O . ALA B 1 297 ? -5.059 7.215 27.766 1 97.06 297 ALA B O 1
ATOM 6389 N N . ALA B 1 298 ? -5.703 8.914 26.516 1 97.5 298 ALA B N 1
ATOM 6390 C CA . ALA B 1 298 ? -6.688 9.406 27.469 1 97.5 298 ALA B CA 1
ATOM 6391 C C . ALA B 1 298 ? -7.918 8.5 27.5 1 97.5 298 ALA B C 1
ATOM 6393 O O . ALA B 1 298 ? -8.531 8.312 28.562 1 97.5 298 ALA B O 1
ATOM 6394 N N . LEU B 1 299 ? -8.359 8.039 26.344 1 98.38 299 LEU B N 1
ATOM 6395 C CA . LEU B 1 299 ? -9.547 7.219 26.172 1 98.38 299 LEU B CA 1
ATOM 6396 C C . LEU B 1 299 ? -9.25 6.008 25.297 1 98.38 299 LEU B C 1
ATOM 6398 O O . LEU B 1 299 ? -9.812 5.867 24.203 1 98.38 299 LEU B O 1
ATOM 6402 N N . PRO B 1 300 ? -8.445 5.082 25.766 1 98.25 300 PRO B N 1
ATOM 6403 C CA . PRO B 1 300 ? -8 3.973 24.922 1 98.25 300 PRO B CA 1
ATOM 6404 C C . PRO B 1 300 ? -9.148 3.076 24.469 1 98.25 300 PRO B C 1
ATOM 6406 O O . PRO B 1 300 ? -9.156 2.598 23.328 1 98.25 300 PRO B O 1
ATOM 6409 N N . HIS B 1 301 ? -10.109 2.873 25.281 1 98.44 301 HIS B N 1
ATOM 6410 C CA . HIS B 1 301 ? -11.227 1.994 24.938 1 98.44 301 HIS B CA 1
ATOM 6411 C C . HIS B 1 301 ? -12.031 2.545 23.781 1 98.44 301 HIS B C 1
ATOM 6413 O O . HIS B 1 301 ? -12.547 1.779 22.953 1 98.44 301 HIS B O 1
ATOM 6419 N N . ASN B 1 302 ? -12.156 3.873 23.656 1 98.81 302 ASN B N 1
ATOM 6420 C CA . ASN B 1 302 ? -13.078 4.496 22.719 1 98.81 302 ASN B CA 1
ATOM 6421 C C . ASN B 1 302 ? -12.352 4.992 21.469 1 98.81 302 ASN B C 1
ATOM 6423 O O . ASN B 1 302 ? -12.977 5.512 20.547 1 98.81 302 ASN B O 1
ATOM 6427 N N . THR B 1 303 ? -10.984 4.797 21.438 1 98.81 303 THR B N 1
ATOM 6428 C CA . THR B 1 303 ? -10.25 5.582 20.453 1 98.81 303 THR B CA 1
ATOM 6429 C C . THR B 1 303 ? -9.398 4.676 19.562 1 98.81 303 THR B C 1
ATOM 6431 O O . THR B 1 303 ? -8.688 3.805 20.062 1 98.81 303 THR B O 1
ATOM 6434 N N . ALA B 1 304 ? -9.516 4.805 18.281 1 98.81 304 ALA B N 1
ATOM 6435 C CA . ALA B 1 304 ? -8.523 4.324 17.312 1 98.81 304 ALA B CA 1
ATOM 6436 C C . ALA B 1 304 ? -7.527 5.422 16.969 1 98.81 304 ALA B C 1
ATOM 6438 O O . ALA B 1 304 ? -7.914 6.566 16.703 1 98.81 304 ALA B O 1
ATOM 6439 N N . CYS B 1 305 ? -6.254 5.105 16.953 1 98.88 305 CYS B N 1
ATOM 6440 C CA . CYS B 1 305 ? -5.211 6.094 16.703 1 98.88 305 CYS B CA 1
ATOM 6441 C C . CYS B 1 305 ? -4.523 5.844 15.367 1 98.88 305 CYS B C 1
ATOM 6443 O O . CYS B 1 305 ? -4.133 4.715 15.07 1 98.88 305 CYS B O 1
ATOM 6445 N N . LEU B 1 306 ? -4.473 6.828 14.586 1 98.69 306 LEU B N 1
ATOM 6446 C CA . LEU B 1 306 ? -3.713 6.809 13.344 1 98.69 306 LEU B CA 1
ATOM 6447 C C . LEU B 1 306 ? -2.432 7.629 13.477 1 98.69 306 LEU B C 1
ATOM 6449 O O . LEU B 1 306 ? -2.449 8.734 14.016 1 98.69 306 LEU B O 1
ATOM 6453 N N . TYR B 1 307 ? -1.319 7.059 13.078 1 98.56 307 TYR B N 1
ATOM 6454 C CA . TYR B 1 307 ? -0.031 7.742 13.047 1 98.56 307 TYR B CA 1
ATOM 6455 C C . TYR B 1 307 ? 0.667 7.527 11.711 1 98.56 307 TYR B C 1
ATOM 6457 O O . TYR B 1 307 ? 0.334 6.598 10.969 1 98.56 307 TYR B O 1
ATOM 6465 N N . SER B 1 308 ? 1.558 8.438 11.328 1 97.88 308 SER B N 1
ATOM 6466 C CA . SER B 1 308 ? 2.395 8.312 10.133 1 97.88 308 SER B CA 1
ATOM 6467 C C . SER B 1 308 ? 3.824 8.766 10.414 1 97.88 308 SER B C 1
ATOM 6469 O O . SER B 1 308 ? 4.043 9.742 11.141 1 97.88 308 SER B O 1
ATOM 6471 N N . PHE B 1 309 ? 4.797 8.141 9.828 1 98.25 309 PHE B N 1
ATOM 6472 C CA . PHE B 1 309 ? 6.211 8.469 9.977 1 98.25 309 PHE B CA 1
ATOM 6473 C C . PHE B 1 309 ? 6.637 9.516 8.961 1 98.25 309 PHE B C 1
ATOM 6475 O O . PHE B 1 309 ? 7.801 9.914 8.922 1 98.25 309 PHE B O 1
ATOM 6482 N N . SER B 1 310 ? 5.762 10.008 8.172 1 97 310 SER B N 1
ATOM 6483 C CA . SER B 1 310 ? 6.027 10.812 6.988 1 97 310 SER B CA 1
ATOM 6484 C C . SER B 1 310 ? 6.684 12.141 7.359 1 97 310 SER B C 1
ATOM 6486 O O . SER B 1 310 ? 7.594 12.602 6.668 1 97 310 SER B O 1
ATOM 6488 N N . LYS B 1 311 ? 6.184 12.727 8.438 1 96.75 311 LYS B N 1
ATOM 6489 C CA . LYS B 1 311 ? 6.562 14.109 8.711 1 96.75 311 LYS B CA 1
ATOM 6490 C C . LYS B 1 311 ? 7.82 14.18 9.57 1 96.75 311 LYS B C 1
ATOM 6492 O O . LYS B 1 311 ? 8.859 14.656 9.117 1 96.75 311 LYS B O 1
ATOM 6497 N N . TYR B 1 312 ? 7.824 13.508 10.664 1 96.38 312 TYR B N 1
ATOM 6498 C CA . TYR B 1 312 ? 8.898 13.562 11.648 1 96.38 312 TYR B CA 1
ATOM 6499 C C . TYR B 1 312 ? 10.195 13 11.078 1 96.38 312 TYR B C 1
ATOM 6501 O O . TYR B 1 312 ? 11.258 13.602 11.227 1 96.38 312 TYR B O 1
ATOM 6509 N N . PHE B 1 313 ? 10.141 11.93 10.336 1 97.75 313 PHE B N 1
ATOM 6510 C CA . PHE B 1 313 ? 11.328 11.242 9.844 1 97.75 313 PHE B CA 1
ATOM 6511 C C . PHE B 1 313 ? 11.617 11.633 8.398 1 97.75 313 PHE B C 1
ATOM 6513 O O . PHE B 1 313 ? 12.555 11.117 7.785 1 97.75 313 PHE B O 1
ATOM 6520 N N . GLY B 1 314 ? 10.797 12.586 7.797 1 96.88 314 GLY B N 1
ATOM 6521 C CA . GLY B 1 314 ? 10.977 12.898 6.387 1 96.88 314 GLY B CA 1
ATOM 6522 C C . GLY B 1 314 ? 10.836 11.688 5.484 1 96.88 314 GLY B C 1
ATOM 6523 O O . GLY B 1 314 ? 11.742 11.391 4.699 1 96.88 314 GLY B O 1
ATOM 6524 N N . ALA B 1 315 ? 9.727 11.023 5.582 1 97.88 315 ALA B N 1
ATOM 6525 C CA . ALA B 1 315 ? 9.586 9.727 4.91 1 97.88 315 ALA B CA 1
ATOM 6526 C C . ALA B 1 315 ? 8.258 9.641 4.168 1 97.88 315 ALA B C 1
ATOM 6528 O O . ALA B 1 315 ? 7.621 8.586 4.137 1 97.88 315 ALA B O 1
ATOM 6529 N N . THR B 1 316 ? 7.777 10.734 3.557 1 96.69 316 THR B N 1
ATOM 6530 C CA . THR B 1 316 ? 6.48 10.766 2.891 1 96.69 316 THR B CA 1
ATOM 6531 C C . THR B 1 316 ? 6.426 9.742 1.763 1 96.69 316 THR B C 1
ATOM 6533 O O . THR B 1 316 ? 5.375 9.148 1.507 1 96.69 316 THR B O 1
ATOM 6536 N N . GLY B 1 317 ? 7.535 9.492 1.11 1 97.69 317 GLY B N 1
ATOM 6537 C CA . GLY B 1 317 ? 7.582 8.594 -0.031 1 97.69 317 GLY B CA 1
ATOM 6538 C C . GLY B 1 317 ? 7.637 7.129 0.365 1 97.69 317 GLY B C 1
ATOM 6539 O O . GLY B 1 317 ? 7.379 6.246 -0.458 1 97.69 317 GLY B O 1
ATOM 6540 N N . TRP B 1 318 ? 8.023 6.812 1.605 1 98.5 318 TRP B N 1
ATOM 6541 C CA . TRP B 1 318 ? 8.07 5.438 2.084 1 98.5 318 TRP B CA 1
ATOM 6542 C C . TRP B 1 318 ? 6.672 4.863 2.25 1 98.5 318 TRP B C 1
ATOM 6544 O O . TRP B 1 318 ? 6.473 3.65 2.156 1 98.5 318 TRP B O 1
ATOM 6554 N N . ARG B 1 319 ? 5.68 5.766 2.496 1 97.88 319 ARG B N 1
ATOM 6555 C CA . ARG B 1 319 ? 4.293 5.375 2.748 1 97.88 319 ARG B CA 1
ATOM 6556 C C . ARG B 1 319 ? 4.203 4.418 3.93 1 97.88 319 ARG B C 1
ATOM 6558 O O . ARG B 1 319 ? 3.707 3.297 3.789 1 97.88 319 ARG B O 1
ATOM 6565 N N . VAL B 1 320 ? 4.602 4.887 5.102 1 98.62 320 VAL B N 1
ATOM 6566 C CA . VAL B 1 320 ? 4.594 4.047 6.293 1 98.62 320 VAL B CA 1
ATOM 6567 C C . VAL B 1 320 ? 3.836 4.754 7.414 1 98.62 320 VAL B C 1
ATOM 6569 O O . VAL B 1 320 ? 4.129 5.906 7.742 1 98.62 320 VAL B O 1
ATOM 6572 N N . GLY B 1 321 ? 2.84 4.168 7.93 1 98.5 321 GLY B N 1
ATOM 6573 C CA . GLY B 1 321 ? 2.014 4.59 9.047 1 98.5 321 GLY B CA 1
ATOM 6574 C C . GLY B 1 321 ? 1.476 3.432 9.867 1 98.5 321 GLY B C 1
ATOM 6575 O O . GLY B 1 321 ? 1.912 2.291 9.695 1 98.5 321 GLY B O 1
ATOM 6576 N N . ALA B 1 322 ? 0.585 3.676 10.797 1 98.75 322 ALA B N 1
ATOM 6577 C CA . ALA B 1 322 ? 0.05 2.607 11.641 1 98.75 322 ALA B CA 1
ATOM 6578 C C . ALA B 1 322 ? -1.292 3.006 12.25 1 98.75 322 ALA B C 1
ATOM 6580 O O . ALA B 1 322 ? -1.544 4.191 12.484 1 98.75 322 ALA B O 1
ATOM 6581 N N . ILE B 1 323 ? -2.119 2.053 12.445 1 98.81 323 ILE B N 1
ATOM 6582 C CA . ILE B 1 323 ? -3.334 2.15 13.25 1 98.81 323 ILE B CA 1
ATOM 6583 C C . ILE B 1 323 ? -3.141 1.414 14.57 1 98.81 323 ILE B C 1
ATOM 6585 O O . ILE B 1 323 ? -2.584 0.314 14.602 1 98.81 323 ILE B O 1
ATOM 6589 N N . ALA B 1 324 ? -3.463 2 15.648 1 98.81 324 ALA B N 1
ATOM 6590 C CA . ALA B 1 324 ? -3.424 1.365 16.969 1 98.81 324 ALA B CA 1
ATOM 6591 C C . ALA B 1 324 ? -4.82 1.289 17.578 1 98.81 324 ALA B C 1
ATOM 6593 O O . ALA B 1 324 ? -5.605 2.232 17.469 1 98.81 324 ALA B O 1
ATOM 6594 N N . LEU B 1 325 ? -5.156 0.207 18.156 1 98.62 325 LEU B N 1
ATOM 6595 C CA . LEU B 1 325 ? -6.398 -0.035 18.875 1 98.62 325 LEU B CA 1
ATOM 6596 C C . LEU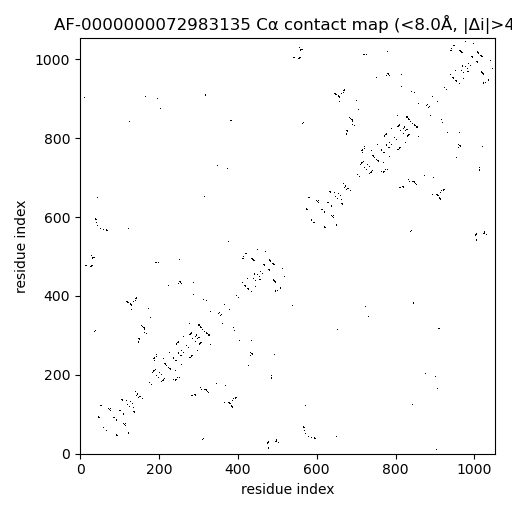 B 1 325 ? -6.133 -0.784 20.172 1 98.62 325 LEU B C 1
ATOM 6598 O O . LEU B 1 325 ? -5.316 -1.706 20.219 1 98.62 325 LEU B O 1
ATOM 6602 N N . ALA B 1 326 ? -6.848 -0.35 21.188 1 98.38 326 ALA B N 1
ATOM 6603 C CA . ALA B 1 326 ? -6.805 -1.13 22.422 1 98.38 326 ALA B CA 1
ATOM 6604 C C . ALA B 1 326 ? -7.402 -2.518 22.219 1 98.38 326 ALA B C 1
ATOM 6606 O O . ALA B 1 326 ? -8.328 -2.688 21.422 1 98.38 326 ALA B O 1
ATOM 6607 N N . LYS B 1 327 ? -6.883 -3.523 22.922 1 97.56 327 LYS B N 1
ATOM 6608 C CA . LYS B 1 327 ? -7.426 -4.875 22.812 1 97.56 327 LYS B CA 1
ATOM 6609 C C . LYS B 1 327 ? -8.898 -4.906 23.219 1 97.56 327 LYS B C 1
ATOM 6611 O O . LYS B 1 327 ? -9.703 -5.59 22.594 1 97.56 327 LYS B O 1
ATOM 6616 N N . ASP B 1 328 ? -9.172 -4.242 24.312 1 97.5 328 ASP B N 1
ATOM 6617 C CA . ASP B 1 328 ? -10.555 -3.998 24.703 1 97.5 328 ASP B CA 1
ATOM 6618 C C . ASP B 1 328 ? -11.047 -2.65 24.188 1 97.5 328 ASP B C 1
ATOM 6620 O O . ASP B 1 328 ? -10.586 -1.599 24.641 1 97.5 328 ASP B O 1
ATOM 6624 N N . ASN B 1 329 ? -11.938 -2.678 23.203 1 98.31 329 ASN B N 1
ATOM 6625 C CA . ASN B 1 329 ? -12.312 -1.417 22.578 1 98.31 329 ASN B CA 1
ATOM 6626 C C . ASN B 1 329 ? -13.797 -1.375 22.234 1 98.31 329 ASN B C 1
ATOM 6628 O O . ASN B 1 329 ? -14.445 -2.42 22.125 1 98.31 329 ASN B O 1
ATOM 6632 N N . VAL B 1 330 ? -14.305 -0.24 22.062 1 98.75 330 VAL B N 1
ATOM 6633 C CA . VAL B 1 330 ? -15.727 0.028 21.891 1 98.75 330 VAL B CA 1
ATOM 6634 C C . VAL B 1 330 ? -16.172 -0.481 20.516 1 98.75 330 VAL B C 1
ATOM 6636 O O . VAL B 1 330 ? -17.344 -0.863 20.344 1 98.75 330 VAL B O 1
ATOM 6639 N N . PHE B 1 331 ? -15.312 -0.503 19.5 1 98.56 331 PHE B N 1
ATOM 6640 C CA . PHE B 1 331 ? -15.664 -0.942 18.156 1 98.56 331 PHE B CA 1
ATOM 6641 C C . PHE B 1 331 ? -16.125 -2.393 18.172 1 98.56 331 PHE B C 1
ATOM 6643 O O . PHE B 1 331 ? -17.188 -2.713 17.609 1 98.56 331 PHE B O 1
ATOM 6650 N N . ASP B 1 332 ? -15.328 -3.225 18.828 1 97.69 332 ASP B N 1
ATOM 6651 C CA . ASP B 1 332 ? -15.711 -4.625 18.969 1 97.69 332 ASP B CA 1
ATOM 6652 C C . ASP B 1 332 ? -17.016 -4.766 19.75 1 97.69 332 ASP B C 1
ATOM 6654 O O . ASP B 1 332 ? -17.875 -5.578 19.406 1 97.69 332 ASP B O 1
ATOM 6658 N N . GLU B 1 333 ? -17.125 -3.996 20.828 1 97.56 333 GLU B N 1
ATOM 6659 C CA . GLU B 1 333 ? -18.328 -4.043 21.641 1 97.56 333 GLU B CA 1
ATOM 6660 C C . GLU B 1 333 ? -19.578 -3.672 20.844 1 97.56 333 GLU B C 1
ATOM 6662 O O . GLU B 1 333 ? -20.609 -4.332 20.938 1 97.56 333 GLU B O 1
ATOM 6667 N N . LEU B 1 334 ? -19.484 -2.629 20.109 1 97.88 334 LEU B N 1
ATOM 6668 C CA . LEU B 1 334 ? -20.609 -2.143 19.328 1 97.88 334 LEU B CA 1
ATOM 6669 C C . LEU B 1 334 ? -20.984 -3.135 18.234 1 97.88 334 LEU B C 1
ATOM 6671 O O . LEU B 1 334 ? -22.156 -3.279 17.891 1 97.88 334 LEU B O 1
ATOM 6675 N N . ILE B 1 335 ? -19.984 -3.771 17.609 1 96.62 335 ILE B N 1
ATOM 6676 C CA . ILE B 1 335 ? -20.281 -4.797 16.609 1 96.62 335 ILE B CA 1
ATOM 6677 C C . ILE B 1 335 ? -21.094 -5.922 17.234 1 96.62 335 ILE B C 1
ATOM 6679 O O . ILE B 1 335 ? -22.031 -6.43 16.625 1 96.62 335 ILE B O 1
ATOM 6683 N N . ASP B 1 336 ? -20.75 -6.285 18.453 1 94.88 336 ASP B N 1
ATOM 6684 C CA . ASP B 1 336 ? -21.453 -7.34 19.188 1 94.88 336 ASP B CA 1
ATOM 6685 C C . ASP B 1 336 ? -22.891 -6.938 19.5 1 94.88 336 ASP B C 1
ATOM 6687 O O . ASP B 1 336 ? -23.766 -7.793 19.656 1 94.88 336 ASP B O 1
ATOM 6691 N N . GLN B 1 337 ? -23.141 -5.668 19.516 1 96 337 GLN B N 1
ATOM 6692 C CA . GLN B 1 337 ? -24.438 -5.156 19.938 1 96 337 GLN B CA 1
ATOM 6693 C C . GLN B 1 337 ? -25.297 -4.789 18.719 1 96 337 GLN B C 1
ATOM 6695 O O . GLN B 1 337 ? -26.406 -4.258 18.875 1 96 337 GLN B O 1
ATOM 6700 N N . LEU B 1 338 ? -24.797 -5.055 17.562 1 95.69 338 LEU B N 1
ATOM 6701 C CA . LEU B 1 338 ? -25.547 -4.727 16.359 1 95.69 338 LEU B CA 1
ATOM 6702 C C . LEU B 1 338 ? -26.875 -5.453 16.328 1 95.69 338 LEU B C 1
ATOM 6704 O O . LEU B 1 338 ? -27 -6.555 16.875 1 95.69 338 LE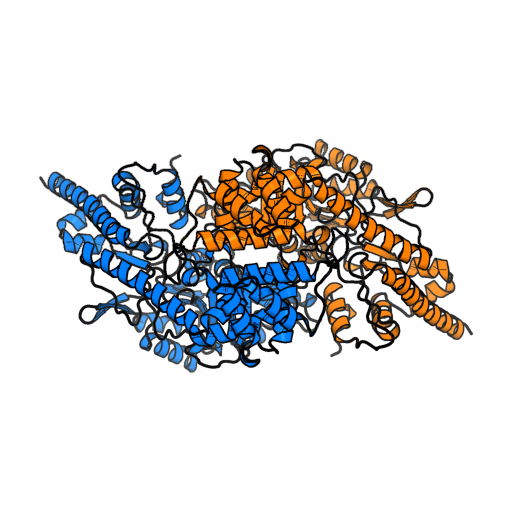U B O 1
ATOM 6708 N N . PRO B 1 339 ? -27.859 -4.82 15.719 1 95.31 339 PRO B N 1
ATOM 6709 C CA . PRO B 1 339 ? -29.109 -5.551 15.492 1 95.31 339 PRO B CA 1
ATOM 6710 C C . PRO B 1 339 ? -28.906 -6.852 14.727 1 95.31 339 PRO B C 1
ATOM 6712 O O . PRO B 1 339 ? -28.031 -6.93 13.867 1 95.31 339 PRO B O 1
ATOM 6715 N N . LYS B 1 340 ? -29.766 -7.746 14.93 1 94.31 340 LYS B N 1
ATOM 6716 C CA . LYS B 1 340 ? -29.625 -9.109 14.422 1 94.31 340 LYS B CA 1
ATOM 6717 C C . LYS B 1 340 ? -29.453 -9.117 12.906 1 94.31 340 LYS B C 1
ATOM 6719 O O . LYS B 1 340 ? -28.594 -9.828 12.375 1 94.31 340 LYS B O 1
ATOM 6724 N N . ALA B 1 341 ? -30.25 -8.367 12.227 1 93.62 341 ALA B N 1
ATOM 6725 C CA . ALA B 1 341 ? -30.203 -8.352 10.766 1 93.62 341 ALA B CA 1
ATOM 6726 C C . ALA B 1 341 ? -28.859 -7.809 10.266 1 93.62 341 ALA B C 1
ATOM 6728 O O . ALA B 1 341 ? -28.312 -8.32 9.297 1 93.62 341 ALA B O 1
ATOM 6729 N N . VAL B 1 342 ? -28.422 -6.777 10.906 1 92.69 342 VAL B N 1
ATOM 6730 C CA . VAL B 1 342 ? -27.141 -6.172 10.531 1 92.69 342 VAL B CA 1
ATOM 6731 C C . VAL B 1 342 ? -26 -7.113 10.891 1 92.69 342 VAL B C 1
ATOM 6733 O O . VAL B 1 342 ? -25.047 -7.277 10.117 1 92.69 342 VAL B O 1
ATOM 6736 N N . LYS B 1 343 ? -26.109 -7.68 12.016 1 91.56 343 LYS B N 1
ATOM 6737 C CA . LYS B 1 343 ? -25.109 -8.625 12.477 1 91.56 343 LYS B CA 1
ATOM 6738 C C . LYS B 1 343 ? -24.969 -9.805 11.516 1 91.56 343 LYS B C 1
ATOM 6740 O O . LYS B 1 343 ? -23.859 -10.289 11.273 1 91.56 343 LYS B O 1
ATOM 6745 N N . ALA B 1 344 ? -26.031 -10.266 11 1 90.25 344 ALA B N 1
ATOM 6746 C CA . ALA B 1 344 ? -26.016 -11.367 10.039 1 90.25 344 ALA B CA 1
ATOM 6747 C C . ALA B 1 344 ? -25.281 -10.984 8.766 1 90.25 344 ALA B C 1
ATOM 6749 O O . ALA B 1 344 ? -24.531 -11.789 8.211 1 90.25 344 ALA B O 1
ATOM 6750 N N . LYS B 1 345 ? -25.516 -9.766 8.305 1 88.75 345 LYS B N 1
ATOM 6751 C CA . LYS B 1 345 ? -24.844 -9.273 7.109 1 88.75 345 LYS B CA 1
ATOM 6752 C C . LYS B 1 345 ? -23.328 -9.141 7.348 1 88.75 345 LYS B C 1
ATOM 6754 O O . LYS B 1 345 ? -22.531 -9.508 6.48 1 88.75 345 LYS B O 1
ATOM 6759 N N . VAL B 1 346 ? -23.016 -8.609 8.492 1 90.19 346 VAL B N 1
ATOM 6760 C CA . VAL B 1 346 ? -21.609 -8.438 8.859 1 90.19 346 VAL B CA 1
ATOM 6761 C C . VAL B 1 346 ? -20.938 -9.805 8.977 1 90.19 346 VAL B C 1
ATOM 6763 O O . VAL B 1 346 ? -19.828 -10 8.477 1 90.19 346 VAL B O 1
ATOM 6766 N N . SER B 1 347 ? -21.578 -10.703 9.594 1 88.06 347 SER B N 1
ATOM 6767 C CA . SER B 1 347 ? -21.047 -12.047 9.742 1 88.06 347 SER B CA 1
ATOM 6768 C C . SER B 1 347 ? -20.844 -12.719 8.391 1 88.06 347 SER B C 1
ATOM 6770 O O . SER B 1 347 ? -19.859 -13.43 8.188 1 88.06 347 SER B O 1
ATOM 6772 N N . ALA B 1 348 ? -21.766 -12.508 7.508 1 85.5 348 ALA B N 1
ATOM 6773 C CA . ALA B 1 348 ? -21.672 -13.094 6.172 1 85.5 348 ALA B CA 1
ATOM 6774 C C . ALA B 1 348 ? -20.453 -12.562 5.422 1 85.5 348 ALA B C 1
ATOM 6776 O O . ALA B 1 348 ? -19.812 -13.305 4.672 1 85.5 348 ALA B O 1
ATOM 6777 N N . ARG B 1 349 ? -20.125 -11.352 5.609 1 87.19 349 ARG B N 1
ATOM 6778 C CA . ARG B 1 349 ? -18.984 -10.742 4.926 1 87.19 349 ARG B CA 1
ATOM 6779 C C . ARG B 1 349 ? -17.672 -11.375 5.383 1 87.19 349 ARG B C 1
ATOM 6781 O O . ARG B 1 349 ? -16.781 -11.625 4.57 1 87.19 349 ARG B O 1
ATOM 6788 N N . TYR B 1 350 ? -17.562 -11.656 6.617 1 88.25 350 TYR B N 1
ATOM 6789 C CA . TYR B 1 350 ? -16.281 -12.07 7.168 1 88.25 350 TYR B CA 1
ATOM 6790 C C . TYR B 1 350 ? -16.234 -13.586 7.355 1 88.25 350 TYR B C 1
ATOM 6792 O O . TYR B 1 350 ? -15.312 -14.109 7.996 1 88.25 350 TYR B O 1
ATOM 6800 N N . GLN B 1 351 ? -17.156 -14.289 6.836 1 81.75 351 GLN B N 1
ATOM 6801 C CA . GLN B 1 351 ? -17.281 -15.734 7.031 1 81.75 351 GLN B CA 1
ATOM 6802 C C . GLN B 1 351 ? -16.094 -16.469 6.418 1 81.75 351 GLN B C 1
ATOM 6804 O O . GLN B 1 351 ? -15.672 -17.516 6.926 1 81.75 351 GLN B O 1
ATOM 6809 N N . SER B 1 352 ? -15.562 -15.93 5.418 1 77 352 SER B N 1
ATOM 6810 C CA . SER B 1 352 ? -14.5 -16.609 4.688 1 77 352 SER B CA 1
ATOM 6811 C C . SER B 1 352 ? -13.188 -16.594 5.465 1 77 352 SER B C 1
ATOM 6813 O O . SER B 1 352 ? -12.273 -17.359 5.164 1 77 352 SER B O 1
ATOM 6815 N N . ILE B 1 353 ? -13.062 -15.758 6.461 1 80.81 353 ILE B N 1
ATOM 6816 C CA . ILE B 1 353 ? -11.758 -15.617 7.094 1 80.81 353 ILE B CA 1
ATOM 6817 C C . ILE B 1 353 ? -11.773 -16.281 8.469 1 80.81 353 ILE B C 1
ATOM 6819 O O . ILE B 1 353 ? -10.727 -16.516 9.07 1 80.81 353 ILE B O 1
ATOM 6823 N N . ALA B 1 354 ? -12.906 -16.531 8.992 1 76.06 354 ALA B N 1
ATOM 6824 C CA . ALA B 1 354 ? -12.992 -17.219 10.273 1 76.06 354 ALA B CA 1
ATOM 6825 C C . ALA B 1 354 ? -14.266 -18.062 10.359 1 76.06 354 ALA B C 1
ATOM 6827 O O . ALA B 1 354 ? -15.297 -17.703 9.781 1 76.06 354 ALA B O 1
ATOM 6828 N N . SER B 1 355 ? -14.148 -19.219 11.016 1 67.62 355 SER B N 1
ATOM 6829 C CA . SER B 1 355 ? -15.305 -20.078 11.203 1 67.62 355 SER B CA 1
ATOM 6830 C C . SER B 1 355 ? -16.391 -19.391 12.016 1 67.62 355 SER B C 1
ATOM 6832 O O . SER B 1 355 ? -17.578 -19.516 11.703 1 67.62 355 SER B O 1
ATOM 6834 N N . GLU B 1 356 ? -15.852 -18.766 12.984 1 70.31 356 GLU B N 1
ATOM 6835 C CA . GLU B 1 356 ? -16.766 -17.953 13.773 1 70.31 356 GLU B CA 1
ATOM 6836 C C . GLU B 1 356 ? -16.469 -16.453 13.602 1 70.31 356 GLU B C 1
ATOM 6838 O O . GLU B 1 356 ? -15.617 -15.898 14.297 1 70.31 356 GLU B O 1
ATOM 6843 N N . SER B 1 357 ? -17.141 -15.961 12.648 1 70 357 SER B N 1
ATOM 6844 C CA . SER B 1 357 ? -16.906 -14.586 12.242 1 70 357 SER B CA 1
ATOM 6845 C C . SER B 1 357 ? -17.047 -13.625 13.422 1 70 357 SER B C 1
ATOM 6847 O O . SER B 1 357 ? -16.5 -12.523 13.398 1 70 357 SER B O 1
ATOM 6849 N N . THR B 1 358 ? -17.766 -14.062 14.398 1 71.12 358 THR B N 1
ATOM 6850 C CA . THR B 1 358 ? -18 -13.203 15.555 1 71.12 358 THR B CA 1
ATOM 6851 C C . THR B 1 358 ? -16.734 -13.086 16.391 1 71.12 358 THR B C 1
ATOM 6853 O O . THR B 1 358 ? -16.625 -12.211 17.266 1 71.12 358 THR B O 1
ATOM 6856 N N . THR B 1 359 ? -15.797 -13.789 15.953 1 79.94 359 THR B N 1
ATOM 6857 C CA . THR B 1 359 ? -14.578 -13.773 16.75 1 79.94 359 THR B CA 1
ATOM 6858 C C . THR B 1 359 ? -13.508 -12.906 16.109 1 79.94 359 THR B C 1
ATOM 6860 O O . THR B 1 359 ? -12.438 -12.703 16.672 1 79.94 359 THR B O 1
ATOM 6863 N N . VAL B 1 360 ? -13.852 -12.359 14.984 1 90.19 360 VAL B N 1
ATOM 6864 C CA . VAL B 1 360 ? -12.875 -11.516 14.305 1 90.19 360 VAL B CA 1
ATOM 6865 C C . VAL B 1 360 ? -12.875 -10.125 14.93 1 90.19 360 VAL B C 1
ATOM 6867 O O . VAL B 1 360 ? -13.906 -9.453 14.961 1 90.19 360 VAL B O 1
ATOM 6870 N N . SER B 1 361 ? -11.742 -9.688 15.406 1 95.56 361 SER B N 1
ATOM 6871 C CA . SER B 1 361 ? -11.641 -8.367 16.031 1 95.56 361 SER B CA 1
ATOM 6872 C C . SER B 1 361 ? -11.758 -7.254 14.992 1 95.56 361 SER B C 1
ATOM 6874 O O . SER B 1 361 ? -11.609 -7.496 13.797 1 95.56 361 SER B O 1
ATOM 6876 N N . PHE B 1 362 ? -12.102 -6.047 15.445 1 97.5 362 PHE B N 1
ATOM 6877 C CA . PHE B 1 362 ? -12.219 -4.898 14.547 1 97.5 362 PHE B CA 1
ATOM 6878 C C . PHE B 1 362 ? -10.922 -4.66 13.789 1 97.5 362 PHE B C 1
ATOM 6880 O O . PHE B 1 362 ? -10.938 -4.414 12.586 1 97.5 362 PHE B O 1
ATOM 6887 N N . ILE B 1 363 ? -9.781 -4.742 14.508 1 98 363 ILE B N 1
ATOM 6888 C CA . ILE B 1 363 ? -8.508 -4.477 13.852 1 98 363 ILE B CA 1
ATOM 6889 C C . ILE B 1 363 ? -8.227 -5.559 12.812 1 98 363 ILE B C 1
ATOM 6891 O O . ILE B 1 363 ? -7.645 -5.277 11.758 1 98 363 ILE B O 1
ATOM 6895 N N . ASP B 1 364 ? -8.586 -6.789 13.062 1 96.12 364 ASP B N 1
ATOM 6896 C CA . ASP B 1 364 ? -8.414 -7.855 12.078 1 96.12 364 ASP B CA 1
ATOM 6897 C C . ASP B 1 364 ? -9.352 -7.656 10.883 1 96.12 364 ASP B C 1
ATOM 6899 O O . ASP B 1 364 ? -9.016 -8.031 9.758 1 96.12 364 ASP B O 1
ATOM 6903 N N . ARG B 1 365 ? -10.539 -7.09 11.141 1 96.56 365 ARG B N 1
ATOM 6904 C CA . ARG B 1 365 ? -11.43 -6.742 10.047 1 96.56 365 ARG B CA 1
ATOM 6905 C C . ARG B 1 365 ? -10.828 -5.652 9.164 1 96.56 365 ARG B C 1
ATOM 6907 O O . ARG B 1 365 ? -11 -5.664 7.945 1 96.56 365 ARG B O 1
ATOM 6914 N N . ILE B 1 366 ? -10.109 -4.672 9.828 1 97.88 366 ILE B N 1
ATOM 6915 C CA . ILE B 1 366 ? -9.43 -3.648 9.039 1 97.88 366 ILE B CA 1
ATOM 6916 C C . ILE B 1 366 ? -8.406 -4.301 8.117 1 97.88 366 ILE B C 1
ATOM 6918 O O . ILE B 1 366 ? -8.305 -3.951 6.941 1 97.88 366 ILE B O 1
ATOM 6922 N N . VAL B 1 367 ? -7.672 -5.246 8.656 1 97.19 367 VAL B N 1
ATOM 6923 C CA . VAL B 1 367 ? -6.668 -5.969 7.883 1 97.19 367 VAL B CA 1
ATOM 6924 C C . VAL B 1 367 ? -7.332 -6.656 6.691 1 97.19 367 VAL B C 1
ATOM 6926 O O . VAL B 1 367 ? -6.879 -6.52 5.555 1 97.19 367 VAL B O 1
ATOM 6929 N N . ALA B 1 368 ? -8.406 -7.359 6.922 1 94.44 368 ALA B N 1
ATOM 6930 C CA . ALA B 1 368 ? -9.094 -8.125 5.883 1 94.44 368 ALA B CA 1
ATOM 6931 C C . ALA B 1 368 ? -9.695 -7.203 4.828 1 94.44 368 ALA B C 1
ATOM 6933 O O . ALA B 1 368 ? -9.609 -7.484 3.631 1 94.44 368 ALA B O 1
ATOM 6934 N N . ASP B 1 369 ? -10.281 -6.125 5.254 1 94.56 369 ASP B N 1
ATOM 6935 C CA . ASP B 1 369 ? -10.938 -5.184 4.355 1 94.56 369 ASP B CA 1
ATOM 6936 C C . ASP B 1 369 ? -9.922 -4.469 3.467 1 94.56 369 ASP B C 1
ATOM 6938 O O . ASP B 1 369 ? -10.25 -4.043 2.355 1 94.56 369 ASP B O 1
ATOM 6942 N N . SER B 1 370 ? -8.672 -4.344 3.98 1 95 370 SER B N 1
ATOM 6943 C CA . SER B 1 370 ? -7.637 -3.645 3.225 1 95 370 SER B CA 1
ATOM 6944 C C . SER B 1 370 ? -7.352 -4.344 1.9 1 95 370 SER B C 1
ATOM 6946 O O . SER B 1 370 ? -6.777 -3.748 0.987 1 95 370 SER B O 1
ATOM 6948 N N . ARG B 1 371 ? -7.773 -5.609 1.8 1 93.38 371 ARG B N 1
ATOM 6949 C CA . ARG B 1 371 ? -7.629 -6.367 0.562 1 93.38 371 ARG B CA 1
ATOM 6950 C C . ARG B 1 371 ? -8.93 -7.09 0.209 1 93.38 371 ARG B C 1
ATOM 6952 O O . ARG B 1 371 ? -8.906 -8.266 -0.165 1 93.38 371 ARG B O 1
ATOM 6959 N N . ASP B 1 372 ? -10.078 -6.547 0.379 1 87.69 372 ASP B N 1
ATOM 6960 C CA . ASP B 1 372 ? -11.422 -6.984 0.015 1 87.69 372 ASP B CA 1
ATOM 6961 C C . ASP B 1 372 ? -11.727 -8.359 0.594 1 87.69 372 ASP B C 1
ATOM 6963 O O . ASP B 1 372 ? -12.391 -9.18 -0.051 1 87.69 372 ASP B O 1
ATOM 6967 N N . ILE B 1 373 ? -11.289 -8.781 1.677 1 85.5 373 ILE B N 1
ATOM 6968 C CA . ILE B 1 373 ? -11.562 -9.945 2.518 1 85.5 373 ILE B CA 1
ATOM 6969 C C . ILE B 1 373 ? -11.125 -11.219 1.798 1 85.5 373 ILE B C 1
ATOM 6971 O O . ILE B 1 373 ? -10.547 -12.117 2.412 1 85.5 373 ILE B O 1
ATOM 6975 N N . ALA B 1 374 ? -11.492 -11.328 0.441 1 84.19 374 ALA B N 1
ATOM 6976 C CA . ALA B 1 374 ? -11.172 -12.523 -0.334 1 84.19 374 ALA B CA 1
ATOM 6977 C C . ALA B 1 374 ? -9.656 -12.703 -0.459 1 84.19 374 ALA B C 1
ATOM 6979 O O . ALA B 1 374 ? -9.18 -13.805 -0.742 1 84.19 374 ALA B O 1
ATOM 6980 N N . LEU B 1 375 ? -8.945 -11.633 -0.207 1 88.38 375 LEU B N 1
ATOM 6981 C CA . LEU B 1 375 ? -7.496 -11.664 -0.346 1 88.38 375 LEU B CA 1
ATOM 6982 C C . LEU B 1 375 ? -6.816 -11.453 1.004 1 88.38 375 LEU B C 1
ATOM 6984 O O . LEU B 1 375 ? -5.672 -11 1.063 1 88.38 375 LEU B O 1
ATOM 6988 N N . ASN B 1 376 ? -7.477 -11.789 2.088 1 88.31 376 ASN B N 1
ATOM 6989 C CA . ASN B 1 376 ? -6.965 -11.602 3.441 1 88.31 376 ASN B CA 1
ATOM 6990 C C . ASN B 1 376 ? -5.66 -12.367 3.658 1 88.31 376 ASN B C 1
ATOM 6992 O O . ASN B 1 376 ? -4.766 -11.891 4.355 1 88.31 376 ASN B O 1
ATOM 6996 N N . HIS B 1 377 ? -5.516 -13.523 3.045 1 85.25 377 HIS B N 1
ATOM 6997 C CA . HIS B 1 377 ? -4.348 -14.375 3.234 1 85.25 377 HIS B CA 1
ATOM 6998 C C . HIS B 1 377 ? -3.084 -13.703 2.701 1 85.25 377 HIS B C 1
ATOM 7000 O O . HIS B 1 377 ? -1.971 -14.094 3.059 1 85.25 377 HIS B O 1
ATOM 7006 N N . ALA B 1 378 ? -3.264 -12.695 1.843 1 88.06 378 ALA B N 1
ATOM 7007 C CA . ALA B 1 378 ? -2.143 -11.961 1.268 1 88.06 378 ALA B CA 1
ATOM 7008 C C . ALA B 1 378 ? -2.225 -10.477 1.618 1 88.06 378 ALA B C 1
ATOM 7010 O O . ALA B 1 378 ? -1.725 -9.625 0.875 1 88.06 378 ALA B O 1
ATOM 7011 N N . ALA B 1 379 ? -2.932 -10.195 2.693 1 93.62 379 ALA B N 1
ATOM 7012 C CA . ALA B 1 379 ? -3.018 -8.805 3.141 1 93.62 379 ALA B CA 1
ATOM 7013 C C . ALA B 1 379 ? -1.751 -8.383 3.881 1 93.62 379 ALA B C 1
ATOM 7015 O O . ALA B 1 379 ? -0.771 -9.133 3.918 1 93.62 379 ALA B O 1
ATOM 7016 N N . GLY B 1 380 ? -1.776 -7.211 4.383 1 96 380 GLY B N 1
ATOM 7017 C CA . GLY B 1 380 ? -0.667 -6.707 5.176 1 96 380 GLY B CA 1
ATOM 7018 C C . GLY B 1 380 ? 0.244 -5.773 4.406 1 96 380 GLY B C 1
ATOM 7019 O O . GLY B 1 380 ? 0.312 -5.84 3.176 1 96 380 GLY B O 1
ATOM 7020 N N . LEU B 1 381 ? 0.989 -4.945 5.16 1 98.44 381 LEU B N 1
ATOM 7021 C CA . LEU B 1 381 ? 1.97 -4.027 4.59 1 98.44 381 LEU B CA 1
ATOM 7022 C C . LEU B 1 381 ? 3.203 -4.781 4.105 1 98.44 381 LEU B C 1
ATOM 7024 O O . LEU B 1 381 ? 3.553 -5.828 4.656 1 98.44 381 LEU B O 1
ATOM 7028 N N . SER B 1 382 ? 3.867 -4.242 3.061 1 98.62 382 SER B N 1
ATOM 7029 C CA . SER B 1 382 ? 5.141 -4.785 2.602 1 98.62 382 SER B CA 1
ATOM 7030 C C . SER B 1 382 ? 6.074 -5.074 3.775 1 98.62 382 SER B C 1
ATOM 7032 O O . SER B 1 382 ? 6.191 -4.266 4.695 1 98.62 382 SER B O 1
ATOM 7034 N N . THR B 1 383 ? 6.75 -6.262 3.707 1 98.75 383 THR B N 1
ATOM 7035 C CA . THR B 1 383 ? 7.652 -6.625 4.793 1 98.75 383 THR B CA 1
ATOM 7036 C C . THR B 1 383 ? 8.836 -5.66 4.859 1 98.75 383 THR B C 1
ATOM 7038 O O . THR B 1 383 ? 9.336 -5.363 5.941 1 98.75 383 THR B O 1
ATOM 7041 N N . VAL B 1 384 ? 9.25 -5.117 3.725 1 98.75 384 VAL B N 1
ATOM 7042 C CA . VAL B 1 384 ? 10.359 -4.172 3.648 1 98.75 384 VAL B CA 1
ATOM 7043 C C . VAL B 1 384 ? 9.969 -2.863 4.332 1 98.75 384 VAL B C 1
ATOM 7045 O O . VAL B 1 384 ? 10.758 -2.285 5.078 1 98.75 384 VAL B O 1
ATOM 7048 N N . GLN B 1 385 ? 8.789 -2.41 4.086 1 98.88 385 GLN B N 1
ATOM 7049 C CA . GLN B 1 385 ? 8.289 -1.199 4.727 1 98.88 385 GLN B CA 1
ATOM 7050 C C . GLN B 1 385 ? 8.164 -1.387 6.238 1 98.88 385 GLN B C 1
ATOM 7052 O O . GLN B 1 385 ? 8.398 -0.45 7.004 1 98.88 385 GLN B O 1
ATOM 7057 N N . GLN B 1 386 ? 7.789 -2.578 6.668 1 98.88 386 GLN B N 1
ATOM 7058 C CA . GLN B 1 386 ? 7.664 -2.838 8.102 1 98.88 386 GLN B CA 1
ATOM 7059 C C . GLN B 1 386 ? 9.031 -2.83 8.781 1 98.88 386 GLN B C 1
ATOM 7061 O O . GLN B 1 386 ? 9.148 -2.428 9.938 1 98.88 386 GLN B O 1
ATOM 7066 N N . VAL B 1 387 ? 10.07 -3.287 8.062 1 98.94 387 VAL B N 1
ATOM 7067 C CA . VAL B 1 387 ? 11.422 -3.184 8.609 1 98.94 387 VAL B CA 1
ATOM 7068 C C . VAL B 1 387 ? 11.781 -1.716 8.82 1 98.94 387 VAL B C 1
ATOM 7070 O O . VAL B 1 387 ? 12.359 -1.35 9.844 1 98.94 387 VAL B O 1
ATOM 7073 N N . MET B 1 388 ? 11.453 -0.874 7.832 1 98.94 388 MET B N 1
ATOM 7074 C CA . MET B 1 388 ? 11.742 0.55 7.977 1 98.94 388 MET B CA 1
ATOM 7075 C C . MET B 1 388 ? 10.984 1.141 9.164 1 98.94 388 MET B C 1
ATOM 7077 O O . MET B 1 388 ? 11.531 1.955 9.906 1 98.94 388 MET B O 1
ATOM 7081 N N . ILE B 1 389 ? 9.727 0.739 9.359 1 98.94 389 ILE B N 1
ATOM 7082 C CA . ILE B 1 389 ? 8.945 1.191 10.5 1 98.94 389 ILE B CA 1
ATOM 7083 C C . ILE B 1 389 ? 9.648 0.792 11.797 1 98.94 389 ILE B C 1
ATOM 7085 O O . ILE B 1 389 ? 9.766 1.602 12.719 1 98.94 389 ILE B O 1
ATOM 7089 N N . ALA B 1 390 ? 10.094 -0.464 11.859 1 98.88 390 ALA B N 1
ATOM 7090 C CA . ALA B 1 390 ? 10.789 -0.94 13.047 1 98.88 390 ALA B CA 1
ATOM 7091 C C . ALA B 1 390 ? 12.039 -0.105 13.32 1 98.88 390 ALA B C 1
ATOM 7093 O O . ALA B 1 390 ? 12.305 0.272 14.469 1 98.88 390 ALA B O 1
ATOM 7094 N N . LEU B 1 391 ? 12.789 0.191 12.273 1 98.88 391 LEU B N 1
ATOM 7095 C CA . LEU B 1 391 ? 14.047 0.924 12.43 1 98.88 391 LEU B CA 1
ATOM 7096 C C . LEU B 1 391 ? 13.781 2.373 12.82 1 98.88 391 LEU B C 1
ATOM 7098 O O . LEU B 1 391 ? 14.477 2.928 13.68 1 98.88 391 LEU B O 1
ATOM 7102 N N . PHE B 1 392 ? 12.805 3.066 12.203 1 98.81 392 PHE B N 1
ATOM 7103 C CA . PHE B 1 392 ? 12.406 4.406 12.617 1 98.81 392 PHE B CA 1
ATOM 7104 C C . PHE B 1 392 ? 11.984 4.41 14.086 1 98.81 392 PHE B C 1
ATOM 7106 O O . PHE B 1 392 ? 12.391 5.285 14.852 1 98.81 392 PHE B O 1
ATOM 7113 N N . SER B 1 393 ? 11.18 3.395 14.445 1 98.75 393 SER B N 1
ATOM 7114 C CA . SER B 1 393 ? 10.672 3.293 15.805 1 98.75 393 SER B CA 1
ATOM 7115 C C . SER B 1 393 ? 11.805 3.129 16.812 1 98.75 393 SER B C 1
ATOM 7117 O O . SER B 1 393 ? 11.875 3.855 17.797 1 98.75 393 SER B O 1
ATOM 7119 N N . LEU B 1 394 ? 12.695 2.164 16.547 1 98.69 394 LEU B N 1
ATOM 7120 C CA . LEU B 1 394 ? 13.805 1.889 17.469 1 98.69 394 LEU B CA 1
ATOM 7121 C C . LEU B 1 394 ? 14.742 3.084 17.547 1 98.69 394 LEU B C 1
ATOM 7123 O O . LEU B 1 394 ? 15.258 3.396 18.625 1 98.69 394 LEU B O 1
ATOM 7127 N N . TYR B 1 395 ? 15 3.75 16.406 1 98.44 395 TYR B N 1
ATOM 7128 C CA . TYR B 1 395 ? 15.836 4.949 16.422 1 98.44 395 TYR B CA 1
ATOM 7129 C C . TYR B 1 395 ? 15.227 6.023 17.312 1 98.44 395 TYR B C 1
ATOM 7131 O O . TYR B 1 395 ? 15.938 6.695 18.062 1 98.44 395 TYR B O 1
ATOM 7139 N N . GLY B 1 396 ? 13.93 6.172 17.203 1 97.06 396 GLY B N 1
ATOM 7140 C CA . GLY B 1 396 ? 13.242 7.16 18.016 1 97.06 396 GLY B CA 1
ATOM 7141 C C . GLY B 1 396 ? 13.352 6.891 19.516 1 97.06 396 GLY B C 1
ATOM 7142 O O . GLY B 1 396 ? 13.148 7.793 20.328 1 97.06 396 GLY B O 1
ATOM 7143 N N . LEU B 1 397 ? 13.695 5.68 19.875 1 96.06 397 LEU B N 1
ATOM 7144 C CA . LEU B 1 397 ? 13.75 5.285 21.281 1 96.06 397 LEU B CA 1
ATOM 7145 C C . LEU B 1 397 ? 15.172 5.395 21.828 1 96.06 397 LEU B C 1
ATOM 7147 O O . LEU B 1 397 ? 15.391 5.246 23.031 1 96.06 397 LEU B O 1
ATOM 7151 N N . MET B 1 398 ? 16.125 5.715 20.969 1 94.75 398 MET B N 1
ATOM 7152 C CA . MET B 1 398 ? 17.516 5.859 21.391 1 94.75 398 MET B CA 1
ATOM 7153 C C . MET B 1 398 ? 17.828 7.305 21.766 1 94.75 398 MET B C 1
ATOM 7155 O O . MET B 1 398 ? 17.094 8.219 21.406 1 94.75 398 MET B O 1
ATOM 7159 N N . ASP B 1 399 ? 18.953 7.504 22.438 1 94.12 399 ASP B N 1
ATOM 7160 C CA . ASP B 1 399 ? 19.375 8.844 22.828 1 94.12 399 ASP B CA 1
ATOM 7161 C C . ASP B 1 399 ? 19.641 9.719 21.594 1 94.12 399 ASP B C 1
ATOM 7163 O O . ASP B 1 399 ? 19.234 10.875 21.547 1 94.12 399 ASP B O 1
ATOM 7167 N N . GLU B 1 400 ? 20.266 9.195 20.688 1 93.38 400 GLU B N 1
ATOM 7168 C CA . GLU B 1 400 ? 20.547 9.953 19.469 1 93.38 400 GLU B CA 1
ATOM 7169 C C . GLU B 1 400 ? 19.25 10.344 18.75 1 93.38 400 GLU B C 1
ATOM 7171 O O . GLU B 1 400 ? 19.172 11.422 18.156 1 93.38 400 GLU B O 1
ATOM 7176 N N . GLY B 1 401 ? 18.328 9.422 18.828 1 93.94 401 GLY B N 1
ATOM 7177 C CA . GLY B 1 401 ? 17.031 9.742 18.266 1 93.94 401 GLY B CA 1
ATOM 7178 C C . GLY B 1 401 ? 16.359 10.938 18.922 1 93.94 401 GLY B C 1
ATOM 7179 O O . GLY B 1 401 ? 15.695 11.727 18.266 1 93.94 401 GLY B O 1
ATOM 7180 N N . GLN B 1 402 ? 16.562 11.078 20.172 1 94.19 402 GLN B N 1
ATOM 7181 C CA . GLN B 1 402 ? 16.062 12.25 20.891 1 94.19 402 GLN B CA 1
ATOM 7182 C C . GLN B 1 402 ? 16.781 13.516 20.422 1 94.19 402 GLN B C 1
ATOM 7184 O O . GLN B 1 402 ? 16.156 14.578 20.297 1 94.19 402 GLN B O 1
ATOM 7189 N N . ALA B 1 403 ? 18.062 13.43 20.234 1 95.88 403 ALA B N 1
ATOM 7190 C CA . ALA B 1 403 ? 18.828 14.562 19.734 1 95.88 403 ALA B CA 1
ATOM 7191 C C . ALA B 1 403 ? 18.359 14.961 18.328 1 95.88 403 ALA B C 1
ATOM 7193 O O . ALA B 1 403 ? 18.281 16.156 18.016 1 95.88 403 ALA B O 1
ATOM 7194 N N . TYR B 1 404 ? 18.125 13.953 17.516 1 96.25 404 TYR B N 1
ATOM 7195 C CA . TYR B 1 404 ? 17.547 14.188 16.203 1 96.25 404 TYR B CA 1
ATOM 7196 C C . TYR B 1 404 ? 16.219 14.938 16.312 1 96.25 404 TYR B C 1
ATOM 7198 O O . TYR B 1 404 ? 15.984 15.906 15.586 1 96.25 404 TYR B O 1
ATOM 7206 N N . LYS B 1 405 ? 15.383 14.539 17.203 1 96 405 LYS B N 1
ATOM 7207 C CA . LYS B 1 405 ? 14.102 15.188 17.453 1 96 405 LYS B CA 1
ATOM 7208 C C . LYS B 1 405 ? 14.289 16.656 17.812 1 96 405 LYS B C 1
ATOM 7210 O O . LYS B 1 405 ? 13.594 17.531 17.297 1 96 405 LYS B O 1
ATOM 7215 N N . ASP B 1 406 ? 15.18 16.891 18.703 1 95.75 406 ASP B N 1
ATOM 7216 C CA . ASP B 1 406 ? 15.445 18.25 19.156 1 95.75 406 ASP B CA 1
ATOM 7217 C C . ASP B 1 406 ? 15.859 19.141 17.984 1 95.75 406 ASP B C 1
ATOM 7219 O O . ASP B 1 406 ? 15.438 20.297 17.906 1 95.75 406 ASP B O 1
ATOM 7223 N N . GLU B 1 407 ? 16.641 18.594 17.141 1 95.75 407 GLU B N 1
ATOM 7224 C CA . GLU B 1 407 ? 17.094 19.359 15.977 1 95.75 407 GLU B CA 1
ATOM 7225 C C . GLU B 1 407 ? 15.945 19.656 15.031 1 95.75 407 GLU B C 1
ATOM 7227 O O . GLU B 1 407 ? 15.844 20.781 14.516 1 95.75 407 GLU B O 1
ATOM 7232 N N . VAL B 1 408 ? 15.102 18.703 14.773 1 96.12 408 VAL B N 1
ATOM 7233 C CA . VAL B 1 408 ? 13.961 18.875 13.883 1 96.12 408 VAL B CA 1
ATOM 7234 C C . VAL B 1 408 ? 13.008 19.922 14.453 1 96.12 408 VAL B C 1
ATOM 7236 O O . VAL B 1 408 ? 12.602 20.844 13.75 1 96.12 408 VAL B O 1
ATOM 7239 N N . VAL B 1 409 ? 12.688 19.828 15.734 1 96.06 409 VAL B N 1
ATOM 7240 C CA . VAL B 1 409 ? 11.758 20.734 16.391 1 96.06 409 VAL B CA 1
ATOM 7241 C C . VAL B 1 409 ? 12.344 22.141 16.422 1 96.06 409 VAL B C 1
ATOM 7243 O O . VAL B 1 409 ? 11.633 23.125 16.156 1 96.06 409 VAL B O 1
ATOM 7246 N N . ALA B 1 410 ? 13.609 22.234 16.703 1 95.88 410 ALA B N 1
ATOM 7247 C CA . ALA B 1 410 ? 14.273 23.531 16.734 1 95.88 410 ALA B CA 1
ATOM 7248 C C . ALA B 1 410 ? 14.234 24.203 15.367 1 95.88 410 ALA B C 1
ATOM 7250 O O . ALA B 1 410 ? 14.102 25.422 15.273 1 95.88 410 ALA B O 1
ATOM 7251 N N . THR B 1 411 ? 14.422 23.422 14.352 1 96.12 411 THR B N 1
ATOM 7252 C CA . THR B 1 411 ? 14.359 23.938 12.992 1 96.12 411 THR B CA 1
ATOM 7253 C C . THR B 1 411 ? 13 24.562 12.703 1 96.12 411 THR B C 1
ATOM 7255 O O . THR B 1 411 ? 12.906 25.672 12.195 1 96.12 411 THR B O 1
ATOM 7258 N N . CYS B 1 412 ? 11.961 23.906 13.031 1 97.06 412 CYS B N 1
ATOM 7259 C CA . CYS B 1 412 ? 10.609 24.406 12.812 1 97.06 412 CYS B CA 1
ATOM 7260 C C . CYS B 1 412 ? 10.367 25.688 13.609 1 97.06 412 CYS B C 1
ATOM 7262 O O . CYS B 1 412 ? 9.797 26.641 13.094 1 97.06 412 CYS B O 1
ATOM 7264 N N . ARG B 1 413 ? 10.812 25.703 14.812 1 96.75 413 ARG B N 1
ATOM 7265 C CA . ARG B 1 413 ? 10.609 26.844 15.688 1 96.75 413 ARG B CA 1
ATOM 7266 C C . ARG B 1 413 ? 11.367 28.062 15.172 1 96.75 413 ARG B C 1
ATOM 7268 O O . ARG B 1 413 ? 10.859 29.188 15.227 1 96.75 413 ARG B O 1
ATOM 7275 N N . ALA B 1 414 ? 12.539 27.828 14.719 1 97.31 414 ALA B N 1
ATOM 7276 C CA . ALA B 1 414 ? 13.328 28.922 14.148 1 97.31 414 ALA B CA 1
ATOM 7277 C C . ALA B 1 414 ? 12.641 29.516 12.922 1 97.31 414 ALA B C 1
ATOM 7279 O O . ALA B 1 414 ? 12.633 30.734 12.742 1 97.31 414 ALA B O 1
ATOM 7280 N N . ARG B 1 415 ? 12.141 28.703 12.117 1 97.94 415 ARG B N 1
ATOM 7281 C CA . ARG B 1 415 ? 11.445 29.125 10.906 1 97.94 415 ARG B CA 1
ATOM 7282 C C . ARG B 1 415 ? 10.18 29.906 11.25 1 97.94 415 ARG B C 1
ATOM 7284 O O . ARG B 1 415 ? 9.875 30.922 10.617 1 97.94 415 ARG B O 1
ATOM 7291 N N . GLU B 1 416 ? 9.508 29.375 12.227 1 97.88 416 GLU B N 1
ATOM 7292 C CA . GLU B 1 416 ? 8.32 30.078 12.719 1 97.88 416 GLU B CA 1
ATOM 7293 C C . GLU B 1 416 ? 8.672 31.484 13.211 1 97.88 416 GLU B C 1
ATOM 7295 O O . GLU B 1 416 ? 7.977 32.438 12.891 1 97.88 416 GLU B O 1
ATOM 7300 N N . GLN B 1 417 ? 9.695 31.562 13.953 1 97.06 417 GLN B N 1
ATOM 7301 C CA . GLN B 1 417 ? 10.133 32.844 14.5 1 97.06 417 GLN B CA 1
ATOM 7302 C C . GLN B 1 417 ? 10.438 33.844 13.391 1 97.06 417 GLN B C 1
ATOM 7304 O O . GLN B 1 417 ? 10.055 35 13.477 1 97.06 417 GLN B O 1
ATOM 7309 N N . GLN B 1 418 ? 11.094 33.375 12.367 1 97.81 418 GLN B N 1
ATOM 7310 C CA . GLN B 1 418 ? 11.453 34.25 11.258 1 97.81 418 GLN B CA 1
ATOM 7311 C C . GLN B 1 418 ? 10.203 34.781 10.547 1 97.81 418 GLN B C 1
ATOM 7313 O O . GLN B 1 418 ? 10.094 35.969 10.273 1 97.81 418 GLN B O 1
ATOM 7318 N N . LEU B 1 419 ? 9.312 33.875 10.234 1 98.12 419 LEU B N 1
ATOM 7319 C CA . LEU B 1 419 ? 8.094 34.25 9.531 1 98.12 419 LEU B CA 1
ATOM 7320 C C . LEU B 1 419 ? 7.258 35.219 10.383 1 98.12 419 LEU B C 1
ATOM 7322 O O . LEU B 1 419 ? 6.805 36.25 9.891 1 98.12 419 LEU B O 1
ATOM 7326 N N . PHE B 1 420 ? 7.047 34.906 11.703 1 97.31 420 PHE B N 1
ATOM 7327 C CA . PHE B 1 420 ? 6.184 35.688 12.594 1 97.31 420 PHE B CA 1
ATOM 7328 C C . PHE B 1 420 ? 6.785 37.062 12.875 1 97.31 420 PHE B C 1
ATOM 7330 O O . PHE B 1 420 ? 6.062 38.062 12.961 1 97.31 420 PHE B O 1
ATOM 7337 N N . SER B 1 421 ? 8.086 37.094 13 1 97.06 421 SER B N 1
ATOM 7338 C CA . SER B 1 421 ? 8.75 38.375 13.203 1 97.06 421 SER B CA 1
ATOM 7339 C C . SER B 1 421 ? 8.586 39.281 11.992 1 97.06 421 SER B C 1
ATOM 7341 O O . SER B 1 421 ? 8.367 40.469 12.133 1 97.06 421 SER B O 1
ATOM 7343 N N . THR B 1 422 ? 8.727 38.688 10.844 1 97.88 422 THR B N 1
ATOM 7344 C CA . THR B 1 422 ? 8.617 39.469 9.617 1 97.88 422 THR B CA 1
ATOM 7345 C C . THR B 1 422 ? 7.203 40 9.438 1 97.88 422 THR B C 1
ATOM 7347 O O . THR B 1 422 ? 7.02 41.156 9.055 1 97.88 422 THR B O 1
ATOM 7350 N N . LEU B 1 423 ? 6.219 39.219 9.75 1 97.69 423 LEU B N 1
ATOM 7351 C CA . LEU B 1 423 ? 4.828 39.594 9.508 1 97.69 423 LEU B CA 1
ATOM 7352 C C . LEU B 1 423 ? 4.246 40.344 10.703 1 97.69 423 LEU B C 1
ATOM 7354 O O . LEU B 1 423 ? 3.164 40.938 10.609 1 97.69 423 LEU B O 1
ATOM 7358 N N . GLY B 1 424 ? 4.949 40.312 11.805 1 96.12 424 GLY B N 1
ATOM 7359 C CA . GLY B 1 424 ? 4.441 40.938 13.023 1 96.12 424 GLY B CA 1
ATOM 7360 C C . GLY B 1 424 ? 3.289 40.156 13.641 1 96.12 424 GLY B C 1
ATOM 7361 O O . GLY B 1 424 ? 2.334 40.75 14.141 1 96.12 424 GLY B O 1
ATOM 7362 N N . LEU B 1 425 ? 3.348 38.875 13.633 1 94.88 425 LEU B N 1
ATOM 7363 C CA . LEU B 1 425 ? 2.287 38.031 14.164 1 94.88 425 LEU B CA 1
ATOM 7364 C C . LEU B 1 425 ? 2.586 37.625 15.609 1 94.88 425 LEU B C 1
ATOM 7366 O O . LEU B 1 425 ? 3.75 37.562 16.016 1 94.88 425 LEU B O 1
ATOM 7370 N N . THR B 1 426 ? 1.562 37.406 16.344 1 92.19 426 THR B N 1
ATOM 7371 C CA . THR B 1 426 ? 1.7 36.844 17.688 1 92.19 426 THR B CA 1
ATOM 7372 C C . THR B 1 426 ? 2.137 35.375 17.609 1 92.19 426 THR B C 1
ATOM 7374 O O . THR B 1 426 ? 1.505 34.562 16.938 1 92.19 426 THR B O 1
ATOM 7377 N N . ARG B 1 427 ? 3.107 35.062 18.375 1 93 427 ARG B N 1
ATOM 7378 C CA . ARG B 1 427 ? 3.648 33.719 18.344 1 93 427 ARG B CA 1
ATOM 7379 C C . ARG B 1 427 ? 2.771 32.75 19.125 1 93 427 ARG B C 1
ATOM 7381 O O . ARG B 1 427 ? 2.213 33.125 20.172 1 93 427 ARG B O 1
ATOM 7388 N N . PRO B 1 428 ? 2.67 31.516 18.688 1 93.75 428 PRO B N 1
ATOM 7389 C CA . PRO B 1 428 ? 1.905 30.516 19.438 1 93.75 428 PRO B CA 1
ATOM 7390 C C . PRO B 1 428 ? 2.59 30.094 20.734 1 93.75 428 PRO B C 1
ATOM 7392 O O . PRO B 1 428 ? 3.803 30.25 20.875 1 93.75 428 PRO B O 1
ATOM 7395 N N . ALA B 1 429 ? 1.787 29.562 21.656 1 92.38 429 ALA B N 1
ATOM 7396 C CA . ALA B 1 429 ? 2.33 28.984 22.891 1 92.38 429 ALA B CA 1
ATOM 7397 C C . ALA B 1 429 ? 3.15 27.734 22.578 1 92.38 429 ALA B C 1
ATOM 7399 O O . ALA B 1 429 ? 2.641 26.781 22 1 92.38 429 ALA B O 1
ATOM 7400 N N . PRO B 1 430 ? 4.348 27.688 23.016 1 91.25 430 PRO B N 1
ATOM 7401 C CA . PRO B 1 430 ? 5.25 26.594 22.625 1 91.25 430 PRO B CA 1
ATOM 7402 C C . PRO B 1 430 ? 4.777 25.234 23.125 1 91.25 430 PRO B C 1
ATOM 7404 O O . PRO B 1 430 ? 5.039 24.219 22.5 1 91.25 430 PRO B O 1
ATOM 7407 N N . ALA B 1 431 ? 4.078 25.172 24.219 1 92 431 ALA B N 1
ATOM 7408 C CA . ALA B 1 431 ? 3.686 23.922 24.844 1 92 431 ALA B CA 1
ATOM 7409 C C . ALA B 1 431 ? 2.711 23.141 23.969 1 92 431 ALA B C 1
ATOM 7411 O O . ALA B 1 431 ? 2.58 21.922 24.109 1 92 431 ALA B O 1
ATOM 7412 N N . ARG B 1 432 ? 2.062 23.797 23.031 1 94.81 432 ARG B N 1
ATOM 7413 C CA . ARG B 1 432 ? 1.047 23.141 22.219 1 94.81 432 ARG B CA 1
ATOM 7414 C C . ARG B 1 432 ? 1.345 23.281 20.734 1 94.81 432 ARG B C 1
ATOM 7416 O O . ARG B 1 432 ? 0.61 22.766 19.891 1 94.81 432 ARG B O 1
ATOM 7423 N N . ASP B 1 433 ? 2.357 23.953 20.469 1 96.5 433 ASP B N 1
ATOM 7424 C CA . ASP B 1 433 ? 2.666 24.359 19.094 1 96.5 433 ASP B CA 1
ATOM 7425 C C . ASP B 1 433 ? 3.645 23.391 18.453 1 96.5 433 ASP B C 1
ATOM 7427 O O . ASP B 1 433 ? 4.711 23.109 19 1 96.5 433 ASP B O 1
ATOM 7431 N N . THR B 1 434 ? 3.221 22.828 17.297 1 97.62 434 THR B N 1
ATOM 7432 C CA . THR B 1 434 ? 4.129 21.953 16.562 1 97.62 434 THR B CA 1
ATOM 7433 C C . THR B 1 434 ? 5.137 22.781 15.766 1 97.62 434 THR B C 1
ATOM 7435 O O . THR B 1 434 ? 6.223 22.297 15.438 1 97.62 434 THR B O 1
ATOM 7438 N N . ALA B 1 435 ? 4.715 24.016 15.43 1 97.5 435 ALA B N 1
ATOM 7439 C CA . ALA B 1 435 ? 5.469 24.891 14.531 1 97.5 435 ALA B CA 1
ATOM 7440 C C . ALA B 1 435 ? 5.699 24.219 13.18 1 97.5 435 ALA B C 1
ATOM 7442 O O . ALA B 1 435 ? 6.684 24.5 12.492 1 97.5 435 ALA B O 1
ATOM 7443 N N . TYR B 1 436 ? 4.93 23.25 12.805 1 97.94 436 TYR B N 1
ATOM 7444 C CA . TYR B 1 436 ? 5.043 22.594 11.508 1 97.94 436 TYR B CA 1
ATOM 7445 C C . TYR B 1 436 ? 4.34 23.406 10.422 1 97.94 436 TYR B C 1
ATOM 7447 O O . TYR B 1 436 ? 4.777 23.422 9.273 1 97.94 436 TYR B O 1
ATOM 7455 N N . TYR B 1 437 ? 3.213 24 10.742 1 97.06 437 TYR B N 1
ATOM 7456 C CA . TYR B 1 437 ? 2.439 24.891 9.898 1 97.06 437 TYR B CA 1
ATOM 7457 C C . TYR B 1 437 ? 2.1 26.188 10.641 1 97.06 437 TYR B C 1
ATOM 7459 O O . TYR B 1 437 ? 2.305 26.281 11.852 1 97.06 437 TYR B O 1
ATOM 7467 N N . CYS B 1 438 ? 1.648 27.109 9.859 1 94.81 438 CYS B N 1
ATOM 7468 C CA . CYS B 1 438 ? 1.001 28.312 10.383 1 94.81 438 CYS B CA 1
ATOM 7469 C C . CYS B 1 438 ? -0.239 28.656 9.562 1 94.81 438 CYS B C 1
ATOM 7471 O O . CYS B 1 438 ? -0.228 28.562 8.336 1 94.81 438 CYS B O 1
ATOM 7473 N N . ASP B 1 439 ? -1.312 28.875 10.273 1 95.44 439 ASP B N 1
ATOM 7474 C CA . ASP B 1 439 ? -2.555 29.328 9.664 1 95.44 439 ASP B CA 1
ATOM 7475 C C . ASP B 1 439 ? -2.717 30.844 9.82 1 95.44 439 ASP B C 1
ATOM 7477 O O . ASP B 1 439 ? -2.922 31.328 10.938 1 95.44 439 ASP B O 1
ATOM 7481 N N . ILE B 1 440 ? -2.697 31.562 8.711 1 96.12 440 ILE B N 1
ATOM 7482 C CA . ILE B 1 440 ? -2.723 33 8.773 1 96.12 440 ILE B CA 1
ATOM 7483 C C . ILE B 1 440 ? -4.02 33.531 8.156 1 96.12 440 ILE B C 1
ATOM 7485 O O . ILE B 1 440 ? -4.301 33.281 6.98 1 96.12 440 ILE B O 1
ATOM 7489 N N . ASP B 1 441 ? -4.773 34.219 8.938 1 95.38 441 ASP B N 1
ATOM 7490 C CA . ASP B 1 441 ? -5.914 34.969 8.398 1 95.38 441 ASP B CA 1
ATOM 7491 C C . ASP B 1 441 ? -5.465 36.25 7.727 1 95.38 441 ASP B C 1
ATOM 7493 O O . ASP B 1 441 ? -5.246 37.281 8.398 1 95.38 441 ASP B O 1
ATOM 7497 N N . LEU B 1 442 ? -5.453 36.25 6.445 1 96.94 442 LEU B N 1
ATOM 7498 C CA . LEU B 1 442 ? -4.895 37.344 5.68 1 96.94 442 LEU B CA 1
ATOM 7499 C C . LEU B 1 442 ? -5.738 38.625 5.859 1 96.94 442 LEU B C 1
ATOM 7501 O O . LEU B 1 442 ? -5.211 39.719 5.844 1 96.94 442 LEU B O 1
ATOM 7505 N N . LEU B 1 443 ? -7.047 38.438 5.996 1 96.38 443 LEU B N 1
ATOM 7506 C CA . LEU B 1 443 ? -7.914 39.594 6.191 1 96.38 443 LEU B CA 1
ATOM 7507 C C . LEU B 1 443 ? -7.672 40.25 7.555 1 96.38 443 LEU B C 1
ATOM 7509 O O . LEU B 1 443 ? -7.555 41.469 7.664 1 96.38 443 LEU B O 1
ATOM 7513 N N . ALA B 1 444 ? -7.629 39.406 8.562 1 94.69 444 ALA B N 1
ATOM 7514 C CA . ALA B 1 444 ? -7.375 39.938 9.906 1 94.69 444 ALA B CA 1
ATOM 7515 C C . ALA B 1 444 ? -5.996 40.594 9.992 1 94.69 444 ALA B C 1
ATOM 7517 O O . ALA B 1 444 ? -5.848 41.656 10.57 1 94.69 444 ALA B O 1
ATOM 7518 N N . TRP B 1 445 ? -5.023 39.906 9.438 1 96.19 445 TRP B N 1
ATOM 7519 C CA . TRP B 1 445 ? -3.66 40.438 9.43 1 96.19 445 TRP B CA 1
ATOM 7520 C C . TRP B 1 445 ? -3.586 41.75 8.672 1 96.19 445 TRP B C 1
ATOM 7522 O O . TRP B 1 445 ? -2.982 42.719 9.148 1 96.19 445 TRP B O 1
ATOM 7532 N N . GLY B 1 446 ? -4.152 41.781 7.508 1 96.62 446 GLY B N 1
ATOM 7533 C CA . GLY B 1 446 ? -4.188 43 6.711 1 96.62 446 GLY B CA 1
ATOM 7534 C C . GLY B 1 446 ? -4.906 44.156 7.398 1 96.62 446 GLY B C 1
ATOM 7535 O O . GLY B 1 446 ? -4.488 45.312 7.297 1 96.62 446 GLY B O 1
ATOM 7536 N N . THR B 1 447 ? -5.996 43.844 8.031 1 96.69 447 THR B N 1
ATOM 7537 C CA . THR B 1 447 ? -6.758 44.844 8.758 1 96.69 447 THR B CA 1
ATOM 7538 C C . THR B 1 447 ? -5.906 45.469 9.852 1 96.69 447 THR B C 1
ATOM 7540 O O . THR B 1 447 ? -5.93 46.688 10.031 1 96.69 447 THR B O 1
ATOM 7543 N N . GLN B 1 448 ? -5.219 44.656 10.508 1 95.38 448 GLN B N 1
ATOM 7544 C CA . GLN B 1 448 ? -4.352 45.156 11.578 1 95.38 448 GLN B CA 1
ATOM 7545 C C . GLN B 1 448 ? -3.232 46.031 11.031 1 95.38 448 GLN B C 1
ATOM 7547 O O . GLN B 1 448 ? -2.891 47.062 11.617 1 95.38 448 GLN B O 1
ATOM 7552 N N . ARG B 1 449 ? -2.723 45.656 9.945 1 95.75 449 ARG B N 1
ATOM 7553 C CA . ARG B 1 449 ? -1.543 46.312 9.391 1 95.75 449 ARG B CA 1
ATOM 7554 C C . ARG B 1 449 ? -1.93 47.562 8.609 1 95.75 449 ARG B C 1
ATOM 7556 O O . ARG B 1 449 ? -1.231 48.562 8.664 1 95.75 449 ARG B O 1
ATOM 7563 N N . TYR B 1 450 ? -3.088 47.5 7.879 1 96.56 450 TYR B N 1
ATOM 7564 C CA . TYR B 1 450 ? -3.363 48.562 6.914 1 96.56 450 TYR B CA 1
ATOM 7565 C C . TYR B 1 450 ? -4.652 49.281 7.262 1 96.56 450 TYR B C 1
ATOM 7567 O O . TYR B 1 450 ? -4.941 50.344 6.699 1 96.56 450 TYR B O 1
ATOM 7575 N N . GLY B 1 451 ? -5.516 48.75 8.078 1 95.88 451 GLY B N 1
ATOM 7576 C CA . GLY B 1 451 ? -6.688 49.469 8.57 1 95.88 451 GLY B CA 1
ATOM 7577 C C . GLY B 1 451 ? -7.984 48.938 7.965 1 95.88 451 GLY B C 1
ATOM 7578 O O . GLY B 1 451 ? -7.969 48.125 7.059 1 95.88 451 GLY B O 1
ATOM 7579 N N . ALA B 1 452 ? -9.086 49.5 8.438 1 95.94 452 ALA B N 1
ATOM 7580 C CA . ALA B 1 452 ? -10.438 49.031 8.125 1 95.94 452 ALA B CA 1
ATOM 7581 C C . ALA B 1 452 ? -10.805 49.344 6.676 1 95.94 452 ALA B C 1
ATOM 7583 O O . ALA B 1 452 ? -11.523 48.562 6.039 1 95.94 452 ALA B O 1
ATOM 7584 N N . VAL B 1 453 ? -10.328 50.406 6.18 1 95.94 453 VAL B N 1
ATOM 7585 C CA . VAL B 1 453 ? -10.625 50.781 4.801 1 95.94 453 VAL B CA 1
ATOM 7586 C C . VAL B 1 453 ? -10.023 49.75 3.848 1 95.94 453 VAL B C 1
ATOM 7588 O O . VAL B 1 453 ? -10.672 49.344 2.881 1 95.94 453 VAL B O 1
ATOM 7591 N N . PHE B 1 454 ? -8.883 49.344 4.121 1 96.38 454 PHE B N 1
ATOM 7592 C CA . PHE B 1 454 ? -8.227 48.312 3.322 1 96.38 454 PHE B CA 1
ATOM 7593 C C . PHE B 1 454 ? -8.992 47 3.393 1 96.38 454 PHE B C 1
ATOM 7595 O O . PHE B 1 454 ? -9.141 46.312 2.383 1 96.38 454 PHE B O 1
ATOM 7602 N N . ALA B 1 455 ? -9.445 46.656 4.562 1 96.31 455 ALA B N 1
ATOM 7603 C CA . ALA B 1 455 ? -10.211 45.438 4.762 1 96.31 455 ALA B CA 1
ATOM 7604 C C . ALA B 1 455 ? -11.453 45.406 3.875 1 96.31 455 ALA B C 1
ATOM 7606 O O . ALA B 1 455 ? -11.797 44.375 3.297 1 96.31 455 ALA B O 1
ATOM 7607 N N . ARG B 1 456 ? -12.141 46.469 3.797 1 96 456 ARG B N 1
ATOM 7608 C CA . ARG B 1 456 ? -13.328 46.594 2.953 1 96 456 ARG B CA 1
ATOM 7609 C C . ARG B 1 456 ? -12.969 46.438 1.48 1 96 456 ARG B C 1
ATOM 7611 O O . ARG B 1 456 ? -13.711 45.812 0.721 1 96 456 ARG B O 1
ATOM 7618 N N . TYR B 1 457 ? -11.898 47.062 1.141 1 96.31 457 TYR B N 1
ATOM 7619 C CA . TYR B 1 457 ? -11.406 46.938 -0.229 1 96.31 457 TYR B CA 1
ATOM 7620 C C . TYR B 1 457 ? -11.125 45.5 -0.583 1 96.31 457 TYR B C 1
ATOM 7622 O O . TYR B 1 457 ? -11.508 45.031 -1.657 1 96.31 457 TYR B O 1
ATOM 7630 N N . LEU B 1 458 ? -10.445 44.812 0.296 1 96.5 458 LEU B N 1
ATOM 7631 C CA . LEU B 1 458 ? -10.102 43.406 0.061 1 96.5 458 LEU B CA 1
ATOM 7632 C C . LEU B 1 458 ? -11.359 42.562 -0.129 1 96.5 458 LEU B C 1
ATOM 7634 O O . LEU B 1 458 ? -11.438 41.781 -1.064 1 96.5 458 LEU B O 1
ATOM 7638 N N . LYS B 1 459 ? -12.336 42.75 0.725 1 96.12 459 LYS B N 1
ATOM 7639 C CA . LYS B 1 459 ? -13.578 41.969 0.694 1 96.12 459 LYS B CA 1
ATOM 7640 C C . LYS B 1 459 ? -14.359 42.219 -0.59 1 96.12 459 LYS B C 1
ATOM 7642 O O . LYS B 1 459 ? -15.031 41.344 -1.106 1 96.12 459 LYS B O 1
ATOM 7647 N N . GLN B 1 460 ? -14.219 43.344 -1.092 1 95.62 460 GLN B N 1
ATOM 7648 C CA . GLN B 1 460 ? -14.992 43.75 -2.26 1 95.62 460 GLN B CA 1
ATOM 7649 C C . GLN B 1 460 ? -14.344 43.281 -3.549 1 95.62 460 GLN B C 1
ATOM 7651 O O . GLN B 1 460 ? -15.039 42.938 -4.512 1 95.62 460 GLN B O 1
ATOM 7656 N N . HIS B 1 461 ? -13.031 43.219 -3.559 1 95.5 461 HIS B N 1
ATOM 7657 C CA . HIS B 1 461 ? -12.367 43.062 -4.844 1 95.5 461 HIS B CA 1
ATOM 7658 C C . HIS B 1 461 ? -11.625 41.719 -4.93 1 95.5 461 HIS B C 1
ATOM 7660 O O . HIS B 1 461 ? -11.242 41.281 -6.016 1 95.5 461 HIS B O 1
ATOM 7666 N N . TRP B 1 462 ? -11.461 41.094 -3.797 1 95.5 462 TRP B N 1
ATOM 7667 C CA . TRP B 1 462 ? -10.578 39.938 -3.805 1 95.5 462 TRP B CA 1
ATOM 7668 C C . TRP B 1 462 ? -11.234 38.75 -3.104 1 95.5 462 TRP B C 1
ATOM 7670 O O . TRP B 1 462 ? -12.227 38.906 -2.389 1 95.5 462 TRP B O 1
ATOM 7680 N N . THR B 1 463 ? -10.766 37.594 -3.432 1 94.5 463 THR B N 1
ATOM 7681 C CA . THR B 1 463 ? -11 36.344 -2.717 1 94.5 463 THR B CA 1
ATOM 7682 C C . THR B 1 463 ? -9.688 35.688 -2.301 1 94.5 463 THR B C 1
ATOM 7684 O O . THR B 1 463 ? -8.617 36.094 -2.777 1 94.5 463 THR B O 1
ATOM 7687 N N . THR B 1 464 ? -9.758 34.812 -1.388 1 94.88 464 THR B N 1
ATOM 7688 C CA . THR B 1 464 ? -8.547 34.125 -0.967 1 94.88 464 THR B CA 1
ATOM 7689 C C . THR B 1 464 ? -7.855 33.469 -2.162 1 94.88 464 THR B C 1
ATOM 7691 O O . THR B 1 464 ? -6.629 33.5 -2.279 1 94.88 464 THR B O 1
ATOM 7694 N N . THR B 1 465 ? -8.617 32.812 -3.064 1 93.88 465 THR B N 1
ATOM 7695 C CA . THR B 1 465 ? -8.07 32.156 -4.246 1 93.88 465 THR B CA 1
ATOM 7696 C C . THR B 1 465 ? -7.355 33.156 -5.141 1 93.88 465 THR B C 1
ATOM 7698 O O . THR B 1 465 ? -6.254 32.875 -5.629 1 93.88 465 THR B O 1
ATOM 7701 N N . ARG B 1 466 ? -7.934 34.312 -5.328 1 94.25 466 ARG B N 1
ATOM 7702 C CA . ARG B 1 466 ? -7.316 35.344 -6.152 1 94.25 466 ARG B CA 1
ATOM 7703 C C . ARG B 1 466 ? -6.016 35.844 -5.527 1 94.25 466 ARG B C 1
ATOM 7705 O O . ARG B 1 466 ? -5.055 36.125 -6.238 1 94.25 466 ARG B O 1
ATOM 7712 N N . LEU B 1 467 ? -6.09 36.031 -4.27 1 96 467 LEU B N 1
ATOM 7713 C CA . LEU B 1 467 ? -4.883 36.438 -3.568 1 96 467 LEU B CA 1
ATOM 7714 C C . LEU B 1 467 ? -3.766 35.438 -3.74 1 96 467 LEU B C 1
ATOM 7716 O O . LEU B 1 467 ? -2.607 35.781 -3.947 1 96 467 LEU B O 1
ATOM 7720 N N . LEU B 1 468 ? -4.117 34.156 -3.613 1 95.38 468 LEU B N 1
ATOM 7721 C CA . LEU B 1 468 ? -3.131 33.094 -3.754 1 95.38 468 LEU B CA 1
ATOM 7722 C C . LEU B 1 468 ? -2.566 33.062 -5.172 1 95.38 468 LEU B C 1
ATOM 7724 O O . LEU B 1 468 ? -1.368 32.844 -5.359 1 95.38 468 LEU B O 1
ATOM 7728 N N . VAL B 1 469 ? -3.412 33.219 -6.148 1 94.25 469 VAL B N 1
ATOM 7729 C CA . VAL B 1 469 ? -2.973 33.281 -7.539 1 94.25 469 VAL B CA 1
ATOM 7730 C C . VAL B 1 469 ? -2.029 34.469 -7.738 1 94.25 469 VAL B C 1
ATOM 7732 O O . VAL B 1 469 ? -0.992 34.344 -8.391 1 94.25 469 VAL B O 1
ATOM 7735 N N . ALA B 1 470 ? -2.377 35.625 -7.172 1 94.94 470 ALA B N 1
ATOM 7736 C CA . ALA B 1 470 ? -1.54 36.812 -7.277 1 94.94 470 ALA B CA 1
ATOM 7737 C C . ALA B 1 470 ? -0.19 36.594 -6.598 1 94.94 470 ALA B C 1
ATOM 7739 O O . ALA B 1 470 ? 0.846 37.031 -7.113 1 94.94 470 ALA B O 1
ATOM 7740 N N . LEU B 1 471 ? -0.202 36 -5.449 1 96.38 471 LEU B N 1
ATOM 7741 C CA . LEU B 1 471 ? 1.044 35.688 -4.762 1 96.38 471 LEU B CA 1
ATOM 7742 C C . LEU B 1 471 ? 1.941 34.812 -5.629 1 96.38 471 LEU B C 1
ATOM 7744 O O . LEU B 1 471 ? 3.15 35.031 -5.707 1 96.38 471 LEU B O 1
ATOM 7748 N N . ALA B 1 472 ? 1.369 33.781 -6.211 1 94.56 472 ALA B N 1
ATOM 7749 C CA . ALA B 1 472 ? 2.123 32.875 -7.047 1 94.56 472 ALA B CA 1
ATOM 7750 C C . ALA B 1 472 ? 2.664 33.562 -8.289 1 94.56 472 ALA B C 1
ATOM 7752 O O . ALA B 1 472 ? 3.842 33.406 -8.633 1 94.56 472 ALA B O 1
ATOM 7753 N N . GLN B 1 473 ? 1.858 34.375 -8.969 1 92.44 473 GLN B N 1
ATOM 7754 C CA . GLN B 1 473 ? 2.205 34.969 -10.266 1 92.44 473 GLN B CA 1
ATOM 7755 C C . GLN B 1 473 ? 3.1 36.188 -10.086 1 92.44 473 GLN B C 1
ATOM 7757 O O . GLN B 1 473 ? 4.039 36.375 -10.859 1 92.44 473 GLN B O 1
ATOM 7762 N N . GLN B 1 474 ? 2.801 37 -9.055 1 93 474 GLN B N 1
ATOM 7763 C CA . GLN B 1 474 ? 3.477 38.281 -8.922 1 93 474 GLN B CA 1
ATOM 7764 C C . GLN B 1 474 ? 4.664 38.188 -7.973 1 93 474 GLN B C 1
ATOM 7766 O O . GLN B 1 474 ? 5.652 38.906 -8.125 1 93 474 GLN B O 1
ATOM 7771 N N . GLN B 1 475 ? 4.562 37.312 -7 1 94.94 475 GLN B N 1
ATOM 7772 C CA . GLN B 1 475 ? 5.598 37.281 -5.973 1 94.94 475 GLN B CA 1
ATOM 7773 C C . GLN B 1 475 ? 6.297 35.938 -5.953 1 94.94 475 GLN B C 1
ATOM 7775 O O . GLN B 1 475 ? 7.188 35.688 -5.133 1 94.94 475 GLN B O 1
ATOM 7780 N N . HIS B 1 476 ? 5.867 34.938 -6.762 1 94.75 476 HIS B N 1
ATOM 7781 C CA . HIS B 1 476 ? 6.465 33.625 -6.859 1 94.75 476 HIS B CA 1
ATOM 7782 C C . HIS B 1 476 ? 6.41 32.875 -5.523 1 94.75 476 HIS B C 1
ATOM 7784 O O . HIS B 1 476 ? 7.398 32.281 -5.102 1 94.75 476 HIS B O 1
ATOM 7790 N N . LEU B 1 477 ? 5.316 33.094 -4.871 1 96.19 477 LEU B N 1
ATOM 7791 C CA . LEU B 1 477 ? 5.07 32.438 -3.584 1 96.19 477 LEU B CA 1
ATOM 7792 C C . LEU B 1 477 ? 3.797 31.609 -3.627 1 96.19 477 LEU B C 1
ATOM 7794 O O . LEU B 1 477 ? 2.73 32.094 -3.992 1 96.19 477 LEU B O 1
ATOM 7798 N N . MET B 1 478 ? 3.957 30.344 -3.287 1 95.44 478 MET B N 1
ATOM 7799 C CA . MET B 1 478 ? 2.803 29.438 -3.262 1 95.44 478 MET B CA 1
ATOM 7800 C C . MET B 1 478 ? 2.428 29.078 -1.828 1 95.44 478 MET B C 1
ATOM 7802 O O . MET B 1 478 ? 3.277 28.641 -1.05 1 95.44 478 MET B O 1
ATOM 7806 N N . LEU B 1 479 ? 1.193 29.328 -1.48 1 96.12 479 LEU B N 1
ATOM 7807 C CA . LEU B 1 479 ? 0.589 28.953 -0.208 1 96.12 479 LEU B CA 1
ATOM 7808 C C . LEU B 1 479 ? -0.654 28.094 -0.428 1 96.12 479 LEU B C 1
ATOM 7810 O O . LEU B 1 479 ? -1.003 27.781 -1.568 1 96.12 479 LEU B O 1
ATOM 7814 N N . LEU B 1 480 ? -1.258 27.719 0.693 1 94.44 480 LEU B N 1
ATOM 7815 C CA . LEU B 1 480 ? -2.434 26.859 0.591 1 94.44 480 LEU B CA 1
ATOM 7816 C C . LEU B 1 480 ? -3.645 27.516 1.244 1 94.44 480 LEU B C 1
ATOM 7818 O O . LEU B 1 480 ? -3.547 28.047 2.357 1 94.44 480 LEU B O 1
ATOM 7822 N N . LYS B 1 481 ? -4.758 27.5 0.513 1 93.31 481 LYS B N 1
ATOM 7823 C CA . LYS B 1 481 ? -5.988 27.969 1.136 1 93.31 481 LYS B CA 1
ATOM 7824 C C . LYS B 1 481 ? -6.492 26.984 2.186 1 93.31 481 LYS B C 1
ATOM 7826 O O . LYS B 1 481 ? -6.414 25.766 1.99 1 93.31 481 LYS B O 1
ATOM 7831 N N . THR B 1 482 ? -7.047 27.406 3.271 1 93.5 482 THR B N 1
ATOM 7832 C CA . THR B 1 482 ? -7.348 26.469 4.355 1 93.5 482 THR B CA 1
ATOM 7833 C C . THR B 1 482 ? -8.836 26.484 4.691 1 93.5 482 THR B C 1
ATOM 7835 O O . THR B 1 482 ? -9.281 25.797 5.605 1 93.5 482 THR B O 1
ATOM 7838 N N . SER B 1 483 ? -9.648 27.266 3.936 1 89.88 483 SER B N 1
ATOM 7839 C CA . SER B 1 483 ? -11.086 27.203 4.133 1 89.88 483 SER B CA 1
ATOM 7840 C C . SER B 1 483 ? -11.594 25.766 4.012 1 89.88 483 SER B C 1
ATOM 7842 O O . SER B 1 483 ? -12.438 25.344 4.797 1 89.88 483 SER B O 1
ATOM 7844 N N . PRO B 1 484 ? -11.062 24.969 3.146 1 84.5 484 PRO B N 1
ATOM 7845 C CA . PRO B 1 484 ? -11.5 23.578 3.043 1 84.5 484 PRO B CA 1
ATOM 7846 C C . PRO B 1 484 ? -11.047 22.719 4.23 1 84.5 484 PRO B C 1
ATOM 7848 O O . PRO B 1 484 ? -11.508 21.594 4.395 1 84.5 484 PRO B O 1
ATOM 7851 N N . PHE B 1 485 ? -10.188 23.25 4.988 1 88.5 485 PHE B N 1
ATOM 7852 C CA . PHE B 1 485 ? -9.75 22.594 6.215 1 88.5 485 PHE B CA 1
ATOM 7853 C C . PHE B 1 485 ? -10.68 22.922 7.371 1 88.5 485 PHE B C 1
ATOM 7855 O O . PHE B 1 485 ? -10.547 22.375 8.469 1 88.5 485 PHE B O 1
ATOM 7862 N N . GLY B 1 486 ? -11.586 23.828 7.102 1 84.94 486 GLY B N 1
ATOM 7863 C CA . GLY B 1 486 ? -12.484 24.297 8.156 1 84.94 486 GLY B CA 1
ATOM 7864 C C . GLY B 1 486 ? -12 25.547 8.844 1 84.94 486 GLY B C 1
ATOM 7865 O O . GLY B 1 486 ? -12.562 25.969 9.859 1 84.94 486 GLY B O 1
ATOM 7866 N N . SER B 1 487 ? -10.984 26.156 8.32 1 89.5 487 SER B N 1
A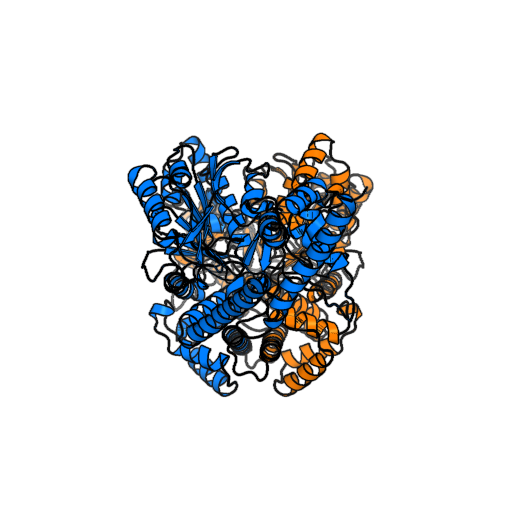TOM 7867 C CA . SER B 1 487 ? -10.516 27.438 8.812 1 89.5 487 SER B CA 1
ATOM 7868 C C . SER B 1 487 ? -11.367 28.578 8.273 1 89.5 487 SER B C 1
ATOM 7870 O O . SER B 1 487 ? -12.359 28.359 7.582 1 89.5 487 SER B O 1
ATOM 7872 N N . ASP B 1 488 ? -10.922 29.766 8.68 1 89.88 488 ASP B N 1
ATOM 7873 C CA . ASP B 1 488 ? -11.602 30.953 8.203 1 89.88 488 ASP B CA 1
ATOM 7874 C C . ASP B 1 488 ? -11.469 31.109 6.691 1 89.88 488 ASP B C 1
ATOM 7876 O O . ASP B 1 488 ? -10.516 30.609 6.098 1 89.88 488 ASP B O 1
ATOM 7880 N N . THR B 1 489 ? -12.359 31.844 6.113 1 91.94 489 THR B N 1
ATOM 7881 C CA . THR B 1 489 ? -12.445 32 4.668 1 91.94 489 THR B CA 1
ATOM 7882 C C . THR B 1 489 ? -11.18 32.688 4.125 1 91.94 489 THR B C 1
ATOM 7884 O O . THR B 1 489 ? -10.773 32.406 2.994 1 91.94 489 THR B O 1
ATOM 7887 N N . TRP B 1 490 ? -10.555 33.5 4.906 1 95.38 490 TRP B N 1
ATOM 7888 C CA . TRP B 1 490 ? -9.43 34.281 4.418 1 95.38 490 TRP B CA 1
ATOM 7889 C C . TRP B 1 490 ? -8.109 33.688 4.887 1 95.38 490 TRP B C 1
ATOM 7891 O O . TRP B 1 490 ? -7.047 34.281 4.688 1 95.38 490 TRP B O 1
ATOM 7901 N N . SER B 1 491 ? -8.188 32.5 5.449 1 95.25 491 SER B N 1
ATOM 7902 C CA . SER B 1 491 ? -6.984 31.922 6.027 1 95.25 491 SER B CA 1
ATOM 7903 C C . SER B 1 491 ? -6.184 31.156 4.98 1 95.25 491 SER B C 1
ATOM 7905 O O . SER B 1 491 ? -6.75 30.609 4.039 1 95.25 491 SER B O 1
ATOM 7907 N N . VAL B 1 492 ? -4.863 31.172 5.125 1 96.69 492 VAL B N 1
ATOM 7908 C CA . VAL B 1 492 ? -3.932 30.406 4.297 1 96.69 492 VAL B CA 1
ATOM 7909 C C . VAL B 1 492 ? -2.924 29.688 5.184 1 96.69 492 VAL B C 1
ATOM 7911 O O . VAL B 1 492 ? -2.643 30.125 6.301 1 96.69 492 VAL B O 1
ATOM 7914 N N . ARG B 1 493 ? -2.473 28.578 4.695 1 96.88 493 ARG B N 1
ATOM 7915 C CA . ARG B 1 493 ? -1.479 27.797 5.422 1 96.88 493 ARG B CA 1
ATOM 7916 C C . ARG B 1 493 ? -0.082 28.016 4.852 1 96.88 493 ARG B C 1
ATOM 7918 O O . ARG B 1 493 ? 0.103 28.031 3.633 1 96.88 493 ARG B O 1
ATOM 7925 N N . VAL B 1 494 ? 0.859 28.297 5.715 1 97.31 494 VAL B N 1
ATOM 7926 C CA . VAL B 1 494 ? 2.283 28.266 5.398 1 97.31 494 VAL B CA 1
ATOM 7927 C C . VAL B 1 494 ? 2.939 27.047 6.051 1 97.31 494 VAL B C 1
ATOM 7929 O O . VAL B 1 494 ? 2.842 26.859 7.266 1 97.31 494 VAL B O 1
ATOM 7932 N N . SER B 1 495 ? 3.541 26.25 5.266 1 97.31 495 SER B N 1
ATOM 7933 C CA . SER B 1 495 ? 4.332 25.156 5.816 1 97.31 495 SER B CA 1
ATOM 7934 C C . SER B 1 495 ? 5.684 25.641 6.324 1 97.31 495 SER B C 1
ATOM 7936 O O . SER B 1 495 ? 6.414 26.328 5.602 1 97.31 495 SER B O 1
ATOM 7938 N N . LEU B 1 496 ? 6.02 25.297 7.516 1 97.88 496 LEU B N 1
ATOM 7939 C CA . LEU B 1 496 ? 7.293 25.688 8.109 1 97.88 496 LEU B CA 1
ATOM 7940 C C . LEU B 1 496 ? 8.297 24.547 8.055 1 97.88 496 LEU B C 1
ATOM 7942 O O . LEU B 1 496 ? 9.328 24.578 8.727 1 97.88 496 LEU B O 1
ATOM 7946 N N . ALA B 1 497 ? 7.996 23.594 7.199 1 96.5 497 ALA B N 1
ATOM 7947 C CA . ALA B 1 497 ? 8.82 22.375 7.191 1 96.5 497 ALA B CA 1
ATOM 7948 C C . ALA B 1 497 ? 9.531 22.219 5.852 1 96.5 497 ALA B C 1
ATOM 7950 O O . ALA B 1 497 ? 10.523 21.484 5.758 1 96.5 497 ALA B O 1
ATOM 7951 N N . ASN B 1 498 ? 9.164 22.906 4.824 1 94.06 498 ASN B N 1
ATOM 7952 C CA . ASN B 1 498 ? 9.531 22.422 3.502 1 94.06 498 ASN B CA 1
ATOM 7953 C C . ASN B 1 498 ? 10.57 23.312 2.836 1 94.06 498 ASN B C 1
ATOM 7955 O O . ASN B 1 498 ? 11.188 22.938 1.841 1 94.06 498 ASN B O 1
ATOM 7959 N N . LEU B 1 499 ? 10.805 24.578 3.322 1 95.38 499 LEU B N 1
ATOM 7960 C CA . LEU B 1 499 ? 11.789 25.484 2.746 1 95.38 499 LEU B CA 1
ATOM 7961 C C . LEU B 1 499 ? 13.008 25.609 3.65 1 95.38 499 LEU B C 1
ATOM 7963 O O . LEU B 1 499 ? 12.953 25.266 4.828 1 95.38 499 LEU B O 1
ATOM 7967 N N . PRO B 1 500 ? 14.086 26.141 3.111 1 93.81 500 PRO B N 1
ATOM 7968 C CA . PRO B 1 500 ? 15.203 26.484 3.986 1 93.81 500 PRO B CA 1
ATOM 7969 C C . PRO B 1 500 ? 14.844 27.578 5.004 1 93.81 500 PRO B C 1
ATOM 7971 O O . PRO B 1 500 ? 14.031 28.453 4.711 1 93.81 500 PRO B O 1
ATOM 7974 N N . THR B 1 501 ? 15.484 27.531 6.102 1 94.94 501 THR B N 1
ATOM 7975 C CA . THR B 1 501 ? 15.172 28.422 7.227 1 94.94 501 THR B CA 1
ATOM 7976 C C . THR B 1 501 ? 15.227 29.875 6.801 1 94.94 501 THR B C 1
ATOM 7978 O O . THR B 1 501 ? 14.336 30.656 7.137 1 94.94 501 THR B O 1
ATOM 7981 N N . HIS B 1 502 ? 16.156 30.234 6 1 93.56 502 HIS B N 1
ATOM 7982 C CA . HIS B 1 502 ? 16.359 31.641 5.648 1 93.56 502 HIS B CA 1
ATOM 7983 C C . HIS B 1 502 ? 15.25 32.125 4.715 1 93.56 502 HIS B C 1
ATOM 7985 O O . HIS B 1 502 ? 15.055 33.344 4.574 1 93.56 502 HIS B O 1
ATOM 7991 N N . ASP B 1 503 ? 14.562 31.219 4.098 1 96.44 503 ASP B N 1
ATOM 7992 C CA . ASP B 1 503 ? 13.531 31.594 3.135 1 96.44 503 ASP B CA 1
ATOM 7993 C C . ASP B 1 503 ? 12.258 32.062 3.842 1 96.44 503 ASP B C 1
ATOM 7995 O O . ASP B 1 503 ? 11.391 32.688 3.225 1 96.44 503 ASP B O 1
ATOM 7999 N N . TYR B 1 504 ? 12.125 31.828 5.094 1 97.56 504 TYR B N 1
ATOM 8000 C CA . TYR B 1 504 ? 10.852 32.094 5.75 1 97.56 504 TYR B CA 1
ATOM 8001 C C . TYR B 1 504 ? 10.688 33.594 6.039 1 97.56 504 TYR B C 1
ATOM 8003 O O . TYR B 1 504 ? 9.57 34.094 6.094 1 97.56 504 TYR B O 1
ATOM 8011 N N . ALA B 1 505 ? 11.789 34.312 6.215 1 97.62 505 ALA B N 1
ATOM 8012 C CA . ALA B 1 505 ? 11.695 35.781 6.215 1 97.62 505 ALA B CA 1
ATOM 8013 C C . ALA B 1 505 ? 11.227 36.312 4.859 1 97.62 505 ALA B C 1
ATOM 8015 O O . ALA B 1 505 ? 10.422 37.219 4.789 1 97.62 505 ALA B O 1
ATOM 8016 N N . GLU B 1 506 ? 11.789 35.656 3.822 1 97.19 506 GLU B N 1
ATOM 8017 C CA . GLU B 1 506 ? 11.422 36.031 2.463 1 97.19 506 GLU B CA 1
ATOM 8018 C C . GLU B 1 506 ? 9.945 35.781 2.189 1 97.19 506 GLU B C 1
ATOM 8020 O O . GLU B 1 506 ? 9.281 36.531 1.496 1 97.19 506 GLU B O 1
ATOM 8025 N N . VAL B 1 507 ? 9.422 34.656 2.66 1 97.94 507 VAL B N 1
ATOM 8026 C CA . VAL B 1 507 ? 7.996 34.375 2.543 1 97.94 507 VAL B CA 1
ATOM 8027 C C . VAL B 1 507 ? 7.176 35.531 3.098 1 97.94 507 VAL B C 1
ATOM 8029 O O . VAL B 1 507 ? 6.238 36 2.447 1 97.94 507 VAL B O 1
ATOM 8032 N N . GLY B 1 508 ? 7.508 36 4.277 1 98 508 GLY B N 1
ATOM 8033 C CA . GLY B 1 508 ? 6.824 37.156 4.875 1 98 508 GLY B CA 1
ATOM 8034 C C . GLY B 1 508 ? 6.934 38.406 4.047 1 98 508 GLY B C 1
ATOM 8035 O O . GLY B 1 508 ? 5.945 39.125 3.865 1 98 508 GLY B O 1
ATOM 8036 N N . LYS B 1 509 ? 8.094 38.688 3.543 1 97.88 509 LYS B N 1
ATOM 8037 C CA . LYS B 1 509 ? 8.336 39.906 2.744 1 97.88 509 LYS B CA 1
ATOM 8038 C C . LYS B 1 509 ? 7.496 39.875 1.47 1 97.88 509 LYS B C 1
ATOM 8040 O O . LYS B 1 509 ? 6.988 40.906 1.046 1 97.88 509 LYS B O 1
ATOM 8045 N N . ARG B 1 510 ? 7.387 38.719 0.914 1 97.5 510 ARG B N 1
ATOM 8046 C CA . ARG B 1 510 ? 6.629 38.625 -0.327 1 97.5 510 ARG B CA 1
ATOM 8047 C C . ARG B 1 510 ? 5.137 38.812 -0.073 1 97.5 510 ARG B C 1
ATOM 8049 O O . ARG B 1 510 ? 4.422 39.344 -0.914 1 97.5 510 ARG B O 1
ATOM 8056 N N . ILE B 1 511 ? 4.668 38.312 1.037 1 98.12 511 ILE B N 1
ATOM 8057 C CA . ILE B 1 511 ? 3.287 38.562 1.425 1 98.12 511 ILE B CA 1
ATOM 8058 C C . ILE B 1 511 ? 3.082 40.094 1.606 1 98.12 511 ILE B C 1
ATOM 8060 O O . ILE B 1 511 ? 2.129 40.656 1.072 1 98.12 511 ILE B O 1
ATOM 8064 N N . ILE B 1 512 ? 3.988 40.719 2.281 1 98.25 512 ILE B N 1
ATOM 8065 C CA . ILE B 1 512 ? 3.914 42.156 2.545 1 98.25 512 ILE B CA 1
ATOM 8066 C C . ILE B 1 512 ? 3.951 42.938 1.228 1 98.25 512 ILE B C 1
ATOM 8068 O O . ILE B 1 512 ? 3.191 43.875 1.037 1 98.25 512 ILE B O 1
ATOM 8072 N N . ALA B 1 513 ? 4.816 42.5 0.349 1 97.69 513 ALA B N 1
ATOM 8073 C CA . ALA B 1 513 ? 4.961 43.188 -0.935 1 97.69 513 ALA B CA 1
ATOM 8074 C C . ALA B 1 513 ? 3.646 43.188 -1.706 1 97.69 513 ALA B C 1
ATOM 8076 O O . ALA B 1 513 ? 3.256 44.188 -2.273 1 97.69 513 ALA B O 1
ATOM 8077 N N . LEU B 1 514 ? 3.014 42.031 -1.795 1 97.94 514 LEU B N 1
ATOM 8078 C CA . LEU B 1 514 ? 1.729 41.969 -2.484 1 97.94 514 LEU B CA 1
ATOM 8079 C C . LEU B 1 514 ? 0.717 42.906 -1.809 1 97.94 514 LEU B C 1
ATOM 8081 O O . LEU B 1 514 ? 0.006 43.656 -2.48 1 97.94 514 LEU B O 1
ATOM 8085 N N . PHE B 1 515 ? 0.637 42.844 -0.504 1 98 515 PHE B N 1
ATOM 8086 C CA . PHE B 1 515 ? -0.384 43.594 0.218 1 98 515 PHE B CA 1
ATOM 8087 C C . PHE B 1 515 ? -0.094 45.094 0.169 1 98 515 PHE B C 1
ATOM 8089 O O . PHE B 1 515 ? -1.017 45.906 0.174 1 98 515 PHE B O 1
ATOM 8096 N N . ASP B 1 516 ? 1.19 45.469 0.108 1 97.69 516 ASP B N 1
ATOM 8097 C CA . ASP B 1 516 ? 1.552 46.875 -0.11 1 97.69 516 ASP B CA 1
ATOM 8098 C C . ASP B 1 516 ? 1.03 47.375 -1.456 1 97.69 516 ASP B C 1
ATOM 8100 O O . ASP B 1 516 ? 0.537 48.5 -1.56 1 97.69 516 ASP B O 1
ATOM 8104 N N . HIS B 1 517 ? 1.194 46.531 -2.416 1 96.88 517 HIS B N 1
ATOM 8105 C CA . HIS B 1 517 ? 0.678 46.875 -3.734 1 96.88 517 HIS B CA 1
ATOM 8106 C C . HIS B 1 517 ? -0.839 47.031 -3.709 1 96.88 517 HIS B C 1
ATOM 8108 O O . HIS B 1 517 ? -1.383 47.938 -4.344 1 96.88 517 HIS B O 1
ATOM 8114 N N . LEU B 1 518 ? -1.515 46.125 -3.055 1 97 518 LEU B N 1
ATOM 8115 C CA . LEU B 1 518 ? -2.967 46.188 -2.949 1 97 518 LEU B CA 1
ATOM 8116 C C . LEU B 1 518 ? -3.4 47.438 -2.201 1 97 518 LEU B C 1
ATOM 8118 O O . LEU B 1 518 ? -4.426 48.031 -2.529 1 97 518 LEU B O 1
ATOM 8122 N N . GLN B 1 519 ? -2.611 47.781 -1.191 1 96.31 519 GLN B N 1
ATOM 8123 C CA . GLN B 1 519 ? -2.902 49 -0.424 1 96.31 519 GLN B CA 1
ATOM 8124 C C . GLN B 1 519 ? -2.793 50.25 -1.296 1 96.31 519 GLN B C 1
ATOM 8126 O O . GLN B 1 519 ? -3.596 51.156 -1.17 1 96.31 519 GLN B O 1
ATOM 8131 N N . MET B 1 520 ? -1.848 50.281 -2.162 1 96.19 520 MET B N 1
ATOM 8132 C CA . MET B 1 520 ? -1.689 51.406 -3.092 1 96.19 520 MET B CA 1
ATOM 8133 C C . MET B 1 520 ? -2.883 51.5 -4.035 1 96.19 520 MET B C 1
ATOM 8135 O O . MET B 1 520 ? -3.371 52.594 -4.32 1 96.19 520 MET B O 1
ATOM 8139 N N . ALA B 1 521 ? -3.289 50.344 -4.453 1 94.62 521 ALA B N 1
ATOM 8140 C CA . ALA B 1 521 ? -4.453 50.312 -5.332 1 94.62 521 ALA B CA 1
ATOM 8141 C C . ALA B 1 521 ? -5.707 50.812 -4.598 1 94.62 521 ALA B C 1
ATOM 8143 O O . ALA B 1 521 ? -6.547 51.5 -5.18 1 94.62 521 ALA B O 1
ATOM 8144 N N . CYS B 1 522 ? -5.883 50.375 -3.424 1 94.12 522 CYS B N 1
ATOM 8145 C CA . CYS B 1 522 ? -6.992 50.812 -2.572 1 94.12 522 CYS B CA 1
ATOM 8146 C C . CYS B 1 522 ? -7.008 52.312 -2.406 1 94.12 522 CYS B C 1
ATOM 8148 O O . CYS B 1 522 ? -8.062 52.938 -2.514 1 94.12 522 CYS B O 1
ATOM 8150 N N . GLU B 1 523 ? -5.824 52.969 -2.219 1 93.5 523 GLU B N 1
ATOM 8151 C CA . GLU B 1 523 ? -5.699 54.406 -2.027 1 93.5 523 GLU B CA 1
ATOM 8152 C C . GLU B 1 523 ? -6.012 55.156 -3.314 1 93.5 523 GLU B C 1
ATOM 8154 O O . GLU B 1 523 ? -6.59 56.25 -3.275 1 93.5 523 GLU B O 1
ATOM 8159 N N . THR B 1 524 ? -5.715 54.562 -4.363 1 90.69 524 THR B N 1
ATOM 8160 C CA . THR B 1 524 ? -5.98 55.188 -5.652 1 90.69 524 THR B CA 1
ATOM 8161 C C . THR B 1 524 ? -7.477 55.188 -5.965 1 90.69 524 THR B C 1
ATOM 8163 O O . THR B 1 524 ? -8.008 56.125 -6.559 1 90.69 524 THR B O 1
ATOM 8166 N N . GLU B 1 525 ? -8.141 54.156 -5.656 1 88 525 GLU B N 1
ATOM 8167 C CA . GLU B 1 525 ? -9.578 54.062 -5.879 1 88 525 GLU B CA 1
ATOM 8168 C C . GLU B 1 525 ? -10.344 55 -4.957 1 88 525 GLU B C 1
ATOM 8170 O O . GLU B 1 525 ? -11.398 55.531 -5.324 1 88 525 GLU B O 1
ATOM 8175 N N . ALA B 1 526 ? -9.992 55.281 -3.752 1 79.06 526 ALA B N 1
ATOM 8176 C CA . ALA B 1 526 ? -10.641 56.156 -2.779 1 79.06 526 ALA B CA 1
ATOM 8177 C C . ALA B 1 526 ? -10.461 57.625 -3.16 1 79.06 526 ALA B C 1
ATOM 8179 O O . ALA B 1 526 ? -11.195 58.5 -2.686 1 79.06 526 ALA B O 1
ATOM 8180 N N . LYS B 1 527 ? -9.562 57.938 -4.129 1 69.44 527 LYS B N 1
ATOM 8181 C CA . LYS B 1 527 ? -9.398 59.281 -4.645 1 69.44 527 LYS B CA 1
ATOM 8182 C C . LYS B 1 527 ? -10.32 59.531 -5.836 1 69.44 527 LYS B C 1
ATOM 8184 O O . LYS B 1 527 ? -10.469 58.656 -6.703 1 69.44 527 LYS B O 1
#

Organism: Lacticaseibacillus paracasei (strain ATCC 334 / BCRC 17002 / CCUG 31169 / CIP 107868 / KCTC 3260 / NRRL B-441) (NCBI:txid321967)

Foldseek 3Di:
DPPPLVPDALVVNLVVLVVVFDADPVFGFAEQADQFFADFFVQLVLLLVLLQVLLQVQQDDVDPDPDGHAQDQDLCSLVVSLVSLVVVDDSNSVLLVVLQVDDCQQQVHHSSVLSSQLSRLQPQPDFDVVQQAHSRQWSLLVCLCCVQAALVQDFAKGKGKFLFLVLVVVLVVQLCDLLVLAFAAQEAEEEPLADLVVLVVCVDRRNNYRYQYQYWDWDDDDLAIAIAGDLVSLCVLLPQSHQEYEYEAVHPPAQFGYDPVSLVSNLVSCVPRNVLYAYEYEDQLSNLAPSHHTSCSSPQQRYKYKYGPCHQRVPVPLRIIMIMHGPRHNVLVVSVVDPPVSVVSSQVQQCVPDVGSNPQDSSLSSQCVSPSVVCSVRTGDRSSSSSSSSSLSSLCVDPVVVVSSVVLSVQLVLLQCLLCVLLVHRHHDRNTGSSQKNKDQLLVSLCVVQHDLLSVLCVVPHFLSRLQSCLCHPNSYHWGQSVSSVDDRRIIMGGSRYDHSVCSNVNNVSSVVSSVVSSVVSVVVVD/DPPPLVPDALVVNLVVLVVVFDADPVFGFAEQADQFFPDFFVQLVLLLVLLQVLLQVQQDDVDPDPDGHAQDQDLCSLVVSLVSLVVVDDSNSVLLVCLQVDDCQQQVHHSSVLSSQLSRLQPQPDFDVVQQAHSRQWSLLVCLCCVQAQLVQDFAKGKGKFLFLVLVVVLVVQLCDLLVLAFAAQEAEEEPLADLVVLVVCVDRRNNYRYQYQYWDWDDDDLAIAIAGDLVSLCVLLPQSHAEYEEEAVHPPAQFGYDPVSLVSNLVSCVPRNVLYAYEYEDQLSNLAPSHHDSCSSPQQRYKYKYGPCHQRSPVVLRIIMIMHGPRHSSLVVSVVDPPVSVVSSCVQQCVPDVRSNPQDSSLSSQCVSPSVVCSVRTGDRSSSSSSSSSLSSLCVDPVVVVSSVVLSVQLVLLQCLLCVLLVHRHHDRNTGSSQKNKDQLLVSLCVVQHDLLSVLCVVPHFLSRLQSCLCHPNSYHWGQSVSSVDDRRIIMGGSRYDGSVCSNVNSVSSVVSSVVSSVVSVVVVD

Solvent-accessible surface area (backbone atoms only — not comparable to full-atom values): 52433 Å² total; per-residue (Å²): 132,77,63,62,70,79,65,42,37,52,66,52,39,45,55,52,47,61,72,68,51,74,74,41,94,93,45,63,66,44,63,30,42,48,82,54,28,44,41,27,47,39,44,47,51,38,26,50,22,50,48,35,43,52,32,44,54,67,18,45,57,103,54,92,59,65,61,13,42,61,72,68,94,53,85,60,46,48,61,52,48,54,56,53,33,69,77,44,72,51,67,18,36,53,50,50,53,49,49,64,65,43,59,38,78,53,42,67,39,50,34,54,56,39,48,54,48,44,33,38,28,48,66,6,32,46,61,36,67,50,37,50,46,40,65,60,22,45,34,19,39,51,52,32,43,25,54,48,32,24,63,62,51,86,66,73,62,48,61,35,52,29,59,12,48,66,44,44,52,52,34,51,56,47,36,36,44,65,55,61,78,38,55,63,50,40,33,30,32,37,40,27,39,18,56,41,42,74,61,44,47,38,62,38,81,83,35,36,44,41,75,44,80,26,52,51,40,81,44,72,60,90,77,24,29,49,59,44,60,47,67,74,39,60,53,59,67,67,41,83,65,42,50,34,38,41,37,38,40,29,15,38,45,66,17,35,32,78,47,68,67,55,52,51,52,52,49,51,42,31,75,69,79,31,71,75,42,36,33,42,38,36,33,51,47,22,76,44,22,66,86,26,72,37,66,34,59,76,39,35,43,35,20,38,31,35,34,31,48,27,57,85,43,10,23,41,4,51,29,41,19,34,39,36,36,31,73,67,33,42,67,50,52,50,52,72,63,43,55,67,72,59,38,51,54,36,37,62,68,40,37,60,79,30,82,55,34,87,68,60,47,56,70,57,44,32,40,20,53,68,33,68,46,57,37,33,90,70,15,50,45,33,25,37,55,39,46,50,48,17,36,50,21,48,40,58,71,36,72,66,30,48,54,39,47,52,52,55,42,50,50,14,45,52,20,42,50,37,26,30,62,60,64,68,51,74,47,61,40,66,71,34,29,34,32,48,34,39,60,42,44,50,53,63,53,44,26,72,74,67,30,67,70,49,40,53,46,44,67,73,74,50,48,55,68,54,51,47,51,44,33,32,72,76,53,27,32,38,57,25,63,28,39,69,20,57,44,54,74,46,20,30,30,40,32,36,41,38,63,61,61,78,49,29,37,50,53,29,48,43,53,48,51,53,50,52,52,52,50,52,51,50,56,57,68,78,103,133,78,62,62,71,79,66,43,38,52,66,52,41,45,55,54,47,61,73,67,53,73,76,41,95,93,44,62,65,43,63,29,43,48,82,53,30,45,42,26,47,38,44,48,51,37,28,50,23,51,48,37,43,54,31,43,53,67,17,44,56,104,56,92,59,66,58,14,42,63,72,68,93,52,87,61,47,45,61,52,48,55,55,53,34,69,77,45,72,50,67,17,35,53,50,52,51,49,49,64,65,42,58,39,77,55,42,67,39,50,35,53,58,38,48,51,47,42,34,37,27,49,66,6,31,45,62,35,64,49,37,50,46,39,64,61,22,44,35,18,40,50,52,32,44,25,54,46,34,23,62,62,50,86,66,73,61,49,60,36,53,27,61,11,47,66,44,44,53,53,34,51,55,49,38,35,46,64,55,61,76,37,54,65,51,39,35,30,32,38,40,30,39,17,56,40,44,74,60,45,48,40,62,36,80,82,34,37,43,39,75,43,79,28,52,49,40,81,44,72,60,90,77,24,29,49,59,45,59,47,70,74,39,60,52,59,66,67,43,83,66,42,49,34,37,41,37,38,40,29,16,37,46,64,18,34,32,77,48,70,68,56,51,51,51,51,49,51,42,30,74,68,77,33,72,77,41,36,32,39,38,36,34,51,47,22,76,46,22,66,85,26,72,37,64,35,58,77,38,34,42,34,20,38,33,36,32,32,47,26,56,86,43,10,24,40,3,50,28,40,18,33,38,37,38,33,74,67,32,42,67,50,52,51,51,74,64,43,55,68,73,58,39,52,54,36,36,60,68,42,36,61,79,30,84,56,33,87,68,60,47,55,69,57,45,32,41,19,54,69,32,66,47,57,38,33,88,69,16,49,44,34,26,37,54,39,47,51,47,18,36,50,20,48,40,57,70,37,72,67,32,48,54,40,48,52,52,55,43,48,51,14,45,52,20,42,51,37,26,29,62,60,64,68,50,75,48,62,40,64,71,34,29,33,32,46,35,38,60,43,45,51,54,64,53,43,25,72,73,66,29,68,69,50,39,53,47,43,66,73,76,49,48,56,68,54,50,46,52,46,33,32,72,75,54,26,33,37,58,25,62,26,37,70,21,56,44,54,74,46,20,31,29,41,32,37,41,38,61,62,63,78,49,28,37,50,53,27,49,41,52,49,51,53,51,52,52,50,49,52,52,51,57,55,67,78,98

pLDDT: mean 93.78, std 7.73, range [27.59, 98.94]

Radius of gyration: 29.64 Å; Cα contacts (8 Å, |Δi|>4): 2129; chains: 2; bounding box: 65×118×66 Å

Secondary structure (DSSP, 8-state):
----GGGS-HHHHHHHHHHHPPPBTTB--EE----S-SEE-HHHHHHHHHHHHHHHHHHS-SSS-SSEE-----TTHHHHHHHHHHTS-SHHHHHHHHHHTS-HHHHTS-HHHHHHHHHHHHHT-S--SSSS--HHHHHHHHHHHHHHTSTT----EEEEEESHHHHHHHHHHHHHHHTTSS-TT-EEEEEES--THHHHGGGSTTT--EEEEEE-EEEEETTEEEEE--HHHHHGGG-TTEEEEEEESS-TTT-BPPPHHHHHHHHHHHHHT-TT-EEEEE-TTGGGSTT---HHHHSGGGEEEEEESTTTTT-TTT--EEEEEESS-HHHHHHHTS-HHHHHHHHHHTTTT-SSGGG--HHHHHHHHTTTTTTGGG-S--HHHHHHHHHHHHHHTSHHHHHHHHHHHHHHHHHHHHHHHHHTPPPBPTTTB--SEEEEEHHHHHHHHH-HHHHHHHHHH--HHHHHHHHHHHH-EE-EE-GGGT--TTEEEEESSSS-TTHHHHHHHHHHHHHHHHHHHHHHHH-/----GGGS-HHHHHHHHHHHPPPBTTB--EETT--S-SEE-HHHHHHHHHHHHHHHHHHS-SSS-SSEE-----TTHHHHHHHHHHTS-SHHHHHHHHHHTS-HHHHTS-HHHHHHHHHHHHHT-S--SSSS--HHHHHHHHHHHHHHTSTT----EEEEEESHHHHHHHHHHHHHHHTTSS-TT-EEEEEES--THHHHGGGSTTT--EEEEEE-EEEEETTEEEEE--HHHHHGGG-TTEEEEEEESS-TTT-BPPPHHHHHHHHHHHHHT-TT-EEEEE-TTGGGSTT---HHHHSGGGEEEEEESTTTTT-GGG--EEEEEESS-HHHHHHHTS-HHHHHHHHHHTTTT-SSGGG--HHHHHHHHTTTTTTGGG-S--HHHHHHHHHHHHHHTSHHHHHHHHHHHHHHHHHHHHHHHHHTPPPBPTTTB--SEEEEEHHHHHHHHH-HHHHHHHHHH--HHHHHHHHHHHH-EE-EE-GGGT--TTEEEEESSSS-TTHHHHHHHHHHHHHHHHHHHHHHHH-

InterPro domains:
  IPR004838 Aminotransferases, class-I, pyridoxal-phosphate-binding site [PS00105] (308-321)
  IPR004839 Aminotransferase, class I/classII, large domain [PF00155] (172-510)
  IPR015421 Pyridoxal phosphate-dependent transferase, major domain [G3DSA:3.40.640.10] (155-378)
  IPR015422 Pyridoxal phosphate-dependent transferase, small domain [G3DSA:3.90.1150.10] (27-518)
  IPR015424 Pyridoxal phosphate-dependent transferase [SSF53383] (92-515)
  IPR022518 Aspartate 4-decarboxylase [TIGR03801] (8-521)
  IPR050478 Ethylene and sulfur compound biosynthesis-related protein [PTHR43795] (168-511)

Nearest PDB structures (foldseek):
  3fdd-assembly1_A  TM=9.020E-01  e=8.974E-46  [Pseudomonas] dacunhae ATCC 21192
  2zy4-assembly1_A  TM=8.686E-01  e=2.075E-46  Alcaligenes faecalis subsp. faecalis
  2zy5-assembly1_F  TM=8.832E-01  e=2.464E-45  Alcaligenes faecalis subsp. faecalis
  2zy2-assembly1_A  TM=8.812E-01  e=5.934E-44  Pseudomonas sp. ATCC 19121
  1bkg-assembly1_B  TM=7.096E-01  e=2.556E-16  Thermus thermophilus HB8

Sequence (1054 aa):
MTISIDALSPFELSLYLEKQIQSAPDAPILNAGRGNPNWTAPVPREAFFLLGQFAVQETRKSSSALVGKQIKAAPERMGRLQTFLTTHPGPGADFLNWICQADQQLLGMTPAAWVSAACDAVIGDNYPAPVRCLSVCEQPLKAYMIRELFDDRQVPLDVFPVEGGTAGICYLFDTLMHTGLLAAGDRIALLLPTFAPYLEIPKLPHYAFDVVRIKAQRVTTGDRASYVYPQAEIEKLRDPKVKAAFVVNPSNPTANAMGLENISQIEAIVNTDRPDLMILTDDVYGTFVPHFLSLFAALPHNTACLYSFSKYFGATGWRVGAIALAKDNVFDELIDQLPKAVKAKVSARYQSIASESTTVSFIDRIVADSRDIALNHAAGLSTVQQVMIALFSLYGLMDEGQAYKDEVVATCRAREQQLFSTLGLTRPAPARDTAYYCDIDLLAWGTQRYGAVFARYLKQHWTTTRLLVALAQQQHLMLLKTSPFGSDTWSVRVSLANLPTHDYAEVGKRIIALFDHLQMACETEAKMTISIDALSPFELSLYLEKQIQSAPDAPILNAGRGNPNWTAPVPREAFFLLGQFAVQETRKSSSALVGKQIKAAPERMGRLQTFLTTHPGPGADFLNWICQADQQLLGMTPAAWVSAACDAVIGDNYPAPVRCLSVCEQPLKAYMIRELFDDRQVPLDVFPVEGGTAGICYLFDTLMHTGLLAAGDRIALLLPTFAPYLEIPKLPHYAFDVVRIKAQRVTTGDRASYVYPQAEIEKLRDPKVKAAFVVNPSNPTANAMGLENISQIEAIVNTDRPDLMILTDDVYGTFVPHFLSLFAALPHNTACLYSFSKYFGATGWRVGAIALAKDNVFDELIDQLPKAVKAKVSARYQSIASESTTVSFIDRIVADSRDIALNHAAGLSTVQQVMIALFSLYGLMDEGQAYKDEVVATCRAREQQLFSTLGLTRPAPARDTAYYCDIDLLAWGTQRYGAVFARYLKQHWTTTRLLVALAQQQHLMLLKTSPFGSDTWSVRVSLANLPTHDYAEVGKRIIALFDHLQMACETEAK